Protein AF-0000000080269784 (afdb_homodimer)

Foldseek 3Di:
DPPPVVDDFLFAFAPDFDCPLVVDPFDFAAFQEEEACQAQQQVAFPDGFALVLLVVVVVVCVQQFHQEYANYQVLVDVRSLVSLLCCQVVVVRDPSHEYEYEFELDQVSVVRVLVSCPRPQEYEYEYEDAQAPCCCVPPVVHDLVVRLVSLLSSLLNVVVSCVVSVHQYAYEYENPCLRSHHLVSVLVSQQSSCVNVVFDQVHAHEYEYECNDVRDDQSSLLRSLLVSCVRHPPNNRYQYEYKYAQNPPCQLSNVGSVVSSPHRYYYAHDLFRGHPRGIDHLVQNQVVCVLVVYHNSTDQQALVVVQVSVCVRRVDHRDLCRPLRHVCQLEDDDPVQLVQQVVQVVVCVVVVDPDDDGPPDSDANNSNPGHRQDPQPLQALPRALPRLQVLCCPVQVDNDDSVVSRVLNNQSNVVNVVVVTRAHNVRSVVSCCDQFELPPPQKHWDDWDWDADPVQKIWGWTWIHGNRHIDIWTFIGNDPLGRLVVRCCVPVVADWDDKDKDKDWGPDPPQIKIKMKIWTAGPVGDIFIHMYIDSDNVNRRNSRVVSRVNCVVVVD/DPPPVVDDFLFAFAPDFDCPLVVDPFDFAAFQEEEACQAQQQVAFPDGFALVLLVVVVVVCVQQFHQEYANYQVLVDVRSLVSLLCCQVVVVRDPSHEYEYEFELDQVSVVRVLVSCPRPAEYEYEYEDAQAPCCCVPPVVHDLVVRLVSLLSSLLNVVVSCVVSVHQYAYEYENPCLRSHHLVSVLVSQQSSCVNVVFDQVHAHEYEYECNDVRDDQSSLLRSLLVSCVRHPPNNRYQYEYKYAQNPPCQLSNVGSSVSSPHRYYYAHDLFRGHPRGIDHLVQNQVVCVLVVYHNSTDQQALVVVQVSVCVRRVDHRDLCRPLRHVCQLEDDDPVQLVQQVVQVVVCVVVVDPDDDGPPDSDANNSNPGHRQDPQPLQALPRALPRLQVLCCPVQVDNDDSVVSRVLNNQSNVVNVVVVHRAHSVRSVVSCCDQFELDPPQKHWDDWDWDADPVQKIWGWTWIHGNRHIDIWTFIGNDPLGRVVVRCCVPVVADWDDKDKDKDWGPDPPQIKIKMKIWTAHPVGDIFIHMYIDSDNVNRRNSRVVSRVNVVVVVD

Secondary structure (DSSP, 8-state):
-TTGGG----S---SS---GGGG--S-SSPPEEEE-IIIIIHHTSSS---HHHHHHHHHHHHHHT-SEEEEE-TTT-HHHHHHHHHHHHTT-S-TT-EEEEEEES-HHHHHHHHHHTTT-SSEEEEEEEE--HHHIIIII---HHHHHHHHHHHHHHHHHHHHHHT---EEEEEEESGGGS-HHHHHHHHHHHHHHH--BTTB-EEEEEEESS--S-HHHHHHHHHHHHHH-TTGGGEEEEEEEB-TTS-HHHHHHHHHHTT--EEEEBGGG-SSTT-B-BHHHHHHHHHHTT---SS--TTHHHHHHHHHHHH-----TT-TTTSTTTTB--SHHHHHHHHHHHHHHHHH--SS---TT-SS-GGGGT---BTTSSSB-TT--HHHHHHHHHHHH-----HHHHHHHHHHHHHHHHHHTSPBPHHHHHHHHHHHHBS--SSEEEEEEEEEE-TTS-EEEEEEEEETTEEEEEEEEESSHHHHHHHHHHHHHT---EEEEEEEEEE--TTS-EEEEEEEEE-TTS-EEEEEEEESSHHHHHHHHHHHHHHHHHTT-/-TTGGG----S---SS---GGGG--S-SSPPEEEE-IIIIIHHTSSS---HHHHHHHHHHHHHHT-SEEEEE-TTT-HHHHHHHHHHHHTT-S-TT-EEEEEEES-HHHHHHHHHHTTT-SSEEEEEEEE--HHHIIIII---HHHHHHHHHHHHHHHHHHHHHHT---EEEEEEESGGGS-HHHHHHHHHHHHHHH--BTTB-EEEEEEESS--S-HHHHHHHHHHHHHH-TTGGGEEEEEEEB-TTS-HHHHHHHHHHTT--EEEEBGGG-SSTT-B-BHHHHHHHHHHTT---SS--TTHHHHHHHHHHHH-----TT-TTTSTTTTB--SHHHHHHHHHHHHHHHHH--SS---TT-SS-GGGGT---BTTSSSB-TT--HHHHHHHHHHHH-----HHHHHHHHHHHHHHHHHHTSPBPHHHHHHHHHHHHBS--SSEEEEEEEEEEPTTS-EEEEEEEEETTEEEEEEEEESSHHHHHHHHHHHHHT---EEEEEEEEEE--TTS-EEEEEEEEE-TTS-EEEEEEEESSHHHHHHHHHHHHHHHHHHT-

Solvent-accessible surface area (backbone atoms only — not comparable to full-atom values): 54928 Å² total; per-residue (Å²): 70,86,70,20,76,36,29,44,78,65,50,54,78,42,96,53,88,58,66,71,39,70,76,54,76,66,77,84,65,55,58,49,56,29,40,29,38,59,26,55,25,30,49,43,35,90,60,57,59,51,69,68,48,44,52,52,51,49,50,50,43,50,69,30,44,56,39,30,36,28,58,20,38,37,59,81,31,69,68,32,29,50,46,47,43,47,36,48,77,66,65,65,67,56,90,80,39,33,41,26,38,46,35,53,50,40,69,73,41,40,55,46,37,53,60,53,46,66,82,62,85,49,38,32,48,34,36,32,50,68,58,12,55,44,42,29,63,36,56,67,64,48,51,72,68,56,51,38,46,39,49,38,52,34,44,50,48,54,54,51,52,31,57,72,67,72,53,80,59,33,45,30,42,27,48,33,37,30,43,39,17,52,46,70,57,52,47,52,42,54,38,51,32,42,68,68,67,59,49,38,86,92,50,42,30,31,46,33,56,23,22,60,54,42,72,66,46,37,70,56,52,15,23,40,40,29,43,45,59,73,67,46,70,60,48,92,20,43,44,35,28,38,34,29,20,18,48,58,44,31,14,46,44,32,48,56,39,25,41,50,24,60,40,43,28,40,38,23,12,73,81,19,40,23,57,26,28,5,24,17,31,44,56,39,54,35,48,50,35,26,49,47,33,24,54,38,63,42,50,58,46,52,37,62,60,52,51,52,51,48,25,68,54,54,72,47,79,81,43,50,35,34,44,93,68,16,81,36,37,51,34,38,67,45,66,69,55,37,50,36,34,52,33,20,52,52,41,41,70,72,66,60,61,79,54,70,62,46,47,91,40,83,59,65,42,59,65,30,59,44,63,73,32,57,42,30,59,54,32,24,38,74,22,52,44,66,32,51,37,48,45,33,28,73,74,64,52,42,77,63,55,71,72,50,22,40,53,49,18,52,51,50,21,50,51,15,53,74,63,70,38,68,32,47,70,68,51,48,49,48,48,45,45,64,72,23,32,53,30,51,57,52,45,25,85,72,50,60,43,65,36,75,40,96,85,59,30,22,38,41,40,37,33,33,24,55,76,80,42,79,48,74,39,69,21,51,28,74,35,68,64,49,6,47,51,46,28,47,31,68,76,68,72,49,70,70,44,80,74,40,79,49,56,43,63,30,81,58,83,95,56,61,31,19,38,16,39,24,34,34,22,37,91,86,66,50,72,12,57,9,19,6,67,25,74,44,54,63,58,4,40,48,30,2,45,37,9,12,50,26,28,45,75,69,73,75,69,87,70,22,76,38,29,45,78,67,51,54,77,43,96,54,86,57,67,72,38,68,76,54,73,66,77,84,65,54,58,48,54,29,40,29,39,59,26,56,24,30,49,42,34,86,61,57,59,50,71,68,48,43,51,52,51,51,51,50,43,50,70,30,44,54,40,30,36,29,58,19,37,37,59,80,30,70,68,30,29,50,45,48,43,47,37,49,76,67,66,65,67,55,92,80,39,33,42,27,38,46,35,54,50,41,69,71,42,40,54,46,36,53,61,54,45,66,81,62,86,48,38,34,48,34,37,34,52,68,57,11,55,46,42,30,63,36,56,67,62,49,53,73,68,56,51,40,46,39,48,37,53,33,45,50,50,52,54,50,54,32,58,73,67,72,55,80,61,33,46,30,42,26,48,32,37,30,44,39,18,51,46,69,57,51,47,52,40,52,37,51,30,43,69,66,67,59,49,37,85,92,49,42,30,33,46,34,55,24,24,60,53,41,74,65,46,37,69,54,52,15,23,40,41,29,43,46,58,72,65,46,69,59,48,92,19,42,44,35,28,37,33,31,20,18,49,59,44,32,16,46,44,32,48,57,40,26,42,49,24,60,40,46,29,40,39,23,12,72,80,19,40,24,58,26,28,5,24,16,31,45,55,39,52,36,47,51,35,26,49,47,34,22,54,38,64,43,50,58,45,53,38,62,61,51,51,51,52,48,26,68,53,53,70,49,79,81,44,52,36,34,42,93,67,16,81,36,39,52,34,36,68,44,67,69,56,38,50,36,34,52,34,21,52,51,41,41,70,72,66,60,62,80,55,70,63,46,46,92,40,84,61,66,41,60,65,31,60,42,65,72,32,57,42,32,58,50,34,24,40,74,25,53,43,66,32,51,36,48,46,34,28,73,74,64,52,42,76,63,57,70,72,51,22,40,53,48,19,52,52,50,20,51,50,16,54,74,62,71,38,69,32,48,71,66,51,50,48,47,48,45,45,64,71,24,33,53,30,53,57,53,44,24,84,72,50,58,43,65,37,76,41,95,85,57,30,22,38,40,38,37,33,31,24,54,77,80,42,79,47,76,42,70,21,51,28,75,36,70,65,48,6,46,51,46,28,47,30,67,76,68,72,48,69,69,43,80,74,42,80,48,57,44,62,30,80,59,81,95,56,59,31,20,37,17,38,24,34,34,22,37,90,86,66,50,73,12,58,9,19,6,70,26,73,44,54,63,59,2,40,48,31,2,45,37,8,13,49,26,28,44,74,69,73,72

pLDDT: mean 90.83, std 12.39, range [34.09, 98.94]

Nearest PDB structures (foldseek):
  1sr9-assembly1_B  TM=6.972E-01  e=1.943E-68  Mycobacterium tuberculosis
  3hq1-assembly1_A  TM=6.641E-01  e=1.832E-68  Mycobacterium tuberculosis H37Rv
  3hps-assembly1_A  TM=6.617E-01  e=5.972E-68  Mycobacterium tuberculosis H37Rv
  3u6w-assembly1_A  TM=9.808E-01  e=2.020E-50  Mycobacterium tuberculosis H37Rv
  3u6w-assembly1_B  TM=9.690E-01  e=1.691E-50  Mycobacterium tuberculosis H37Rv

Sequence (1112 aa):
MKNYQKYSKGYFMPPEIDLEWAKKDAPDKAPVWCSVDMRDGNQALIIPMNLDEKLEFYKMLLKVGFKEIEVGFPAASETEYEFLRRLVEDDLIPDDVTIQVLTQAREHIIRKTFEALKGVKNAIVHVYNSTSVAQREQVFRKSKEEIKQIAVEGAKLLKELTEEAGENYRFEYSPESFTGTEPEYALEVCNAVLDVWQPTADRKAIINLPVTVEMSMPHVYAMQIAYMNKHLKYRDNVVLSLHPHNDRGCGVADTEMGLLAGADRVEGTLFGNGERTGNVDIVTVGMNMFALGVDPGLDFSNMSDLVDTYERLTRMQVSYRQPYAGKLVFAAFSGSHQDAIAKGMKWKDEKNPDKWTLPYLYIDPQDVGREYDGDVIRINSQSGKGGVGFIMEQKYGIDMPKKMREDFGYCVKSVSDHKHKELMPDEIYQIFQHEYVNVAEPYELVDFLLKKEPDGTRSGTVDIKINGQPETFVAKGNGRLDAVSNALQKNLGITYKDLTYSEHALEIGQHSRAIAYIGIKDEAGTIHWGAGMDTDIITASIQALFSAINRMQAGKMKNYQKYSKGYFMPPEIDLEWAKKDAPDKAPVWCSVDMRDGNQALIIPMNLDEKLEFYKMLLKVGFKEIEVGFPAASETEYEFLRRLVEDDLIPDDVTIQVLTQAREHIIRKTFEALKGVKNAIVHVYNSTSVAQREQVFRKSKEEIKQIAVEGAKLLKELTEEAGENYRFEYSPESFTGTEPEYALEVCNAVLDVWQPTADRKAIINLPVTVEMSMPHVYAMQIAYMNKHLKYRDNVVLSLHPHNDRGCGVADTEMGLLAGADRVEGTLFGNGERTGNVDIVTVGMNMFALGVDPGLDFSNMSDLVDTYERLTRMQVSYRQPYAGKLVFAAFSGSHQDAIAKGMKWKDEKNPDKWTLPYLYIDPQDVGREYDGDVIRINSQSGKGGVGFIMEQKYGIDMPKKMREDFGYCVKSVSDHKHKELMPDEIYQIFQHEYVNVAEPYELVDFLLKKEPDGTRSGTVDIKINGQPETFVAKGNGRLDAVSNALQKNLGITYKDLTYSEHALEIGQHSRAIAYIGIKDEAGTIHWGAGMDTDIITASIQALFSAINRMQAGK

Structure (mmCIF, N/CA/C/O backbone):
data_AF-0000000080269784-model_v1
#
loop_
_entity.id
_entity.type
_entity.pdbx_description
1 polymer '2-isopropylmalate synthase'
#
loop_
_atom_site.group_PDB
_atom_site.id
_atom_site.type_symbol
_atom_site.label_atom_id
_atom_site.label_alt_id
_atom_site.label_comp_id
_atom_site.label_asym_id
_atom_site.label_entity_id
_atom_site.label_seq_id
_atom_site.pdbx_PDB_ins_code
_atom_site.Cartn_x
_atom_site.Cartn_y
_atom_site.Cartn_z
_atom_site.occupancy
_atom_site.B_iso_or_equiv
_atom_site.auth_seq_id
_atom_site.auth_comp_id
_atom_site.auth_asym_id
_atom_site.auth_atom_id
_atom_site.pdbx_PDB_model_num
ATOM 1 N N . MET A 1 1 ? -6.879 15.984 -17.172 1 88.19 1 MET A N 1
ATOM 2 C CA . MET A 1 1 ? -5.902 15.055 -17.734 1 88.19 1 MET A CA 1
ATOM 3 C C . MET A 1 1 ? -6.277 14.672 -19.156 1 88.19 1 MET A C 1
ATOM 5 O O . MET A 1 1 ? -7.461 14.547 -19.484 1 88.19 1 MET A O 1
ATOM 9 N N . LYS A 1 2 ? -5.312 14.539 -19.953 1 86.94 2 LYS A N 1
ATOM 10 C CA . LYS A 1 2 ? -5.551 14.219 -21.359 1 86.94 2 LYS A CA 1
ATOM 11 C C . LYS A 1 2 ? -5.969 12.766 -21.531 1 86.94 2 LYS A C 1
ATOM 13 O O . LYS A 1 2 ? -5.648 11.922 -20.688 1 86.94 2 LYS A O 1
ATOM 18 N N . ASN A 1 3 ? -6.898 12.352 -22.438 1 93.31 3 ASN A N 1
ATOM 19 C CA . ASN A 1 3 ? -7.199 11.016 -22.953 1 93.31 3 ASN A CA 1
ATOM 20 C C . ASN A 1 3 ? -8.242 10.305 -22.094 1 93.31 3 ASN A C 1
ATOM 22 O O . ASN A 1 3 ? -8.445 9.102 -22.234 1 93.31 3 ASN A O 1
ATOM 26 N N . TYR A 1 4 ? -8.914 11.008 -21.125 1 95.56 4 TYR A N 1
ATOM 27 C CA . TYR A 1 4 ? -9.906 10.344 -20.297 1 95.56 4 TYR A CA 1
ATOM 28 C C . TYR A 1 4 ? -11.062 9.828 -21.141 1 95.56 4 TYR A C 1
ATOM 30 O O . TYR A 1 4 ? -11.742 8.867 -20.766 1 95.56 4 TYR A O 1
ATOM 38 N N . GLN A 1 5 ? -11.297 10.367 -22.375 1 95.94 5 GLN A N 1
ATOM 39 C CA . GLN A 1 5 ? -12.383 9.977 -23.266 1 95.94 5 GLN A CA 1
ATOM 40 C C . GLN A 1 5 ? -12.164 8.578 -23.812 1 95.94 5 GLN A C 1
ATOM 42 O O . GLN A 1 5 ? -13.102 7.949 -24.312 1 95.94 5 GLN A O 1
ATOM 47 N N . LYS A 1 6 ? -10.906 8.094 -23.688 1 95.56 6 LYS A N 1
ATOM 48 C CA . LYS A 1 6 ? -10.523 6.754 -24.141 1 95.56 6 LYS A CA 1
ATOM 49 C C . LYS A 1 6 ? -11.18 5.676 -23.297 1 95.56 6 LYS A C 1
ATOM 51 O O . LYS A 1 6 ? -11.242 4.512 -23.688 1 95.56 6 LYS A O 1
ATOM 56 N N . TYR A 1 7 ? -11.789 6.047 -22.203 1 97.75 7 TYR A N 1
ATOM 57 C CA . TYR A 1 7 ? -12.211 5.055 -21.219 1 97.75 7 TYR A CA 1
ATOM 58 C C . TYR A 1 7 ? -13.711 5.121 -21 1 97.75 7 TYR A C 1
ATOM 60 O O . TYR A 1 7 ? -14.344 6.148 -21.25 1 97.75 7 TYR A O 1
ATOM 68 N N . SER A 1 8 ? -14.258 3.998 -20.578 1 96.81 8 SER A N 1
ATOM 69 C CA . SER A 1 8 ? -15.656 3.83 -20.203 1 96.81 8 SER A CA 1
ATOM 70 C C . SER A 1 8 ? -15.82 2.693 -19.203 1 96.81 8 SER A C 1
ATOM 72 O O . SER A 1 8 ? -14.867 1.965 -18.906 1 96.81 8 SER A O 1
ATOM 74 N N . LYS A 1 9 ? -16.984 2.592 -18.672 1 96.75 9 LYS A N 1
ATOM 75 C CA . LYS A 1 9 ? -17.266 1.521 -17.719 1 96.75 9 LYS A CA 1
ATOM 76 C C . LYS A 1 9 ? -17.141 0.151 -18.375 1 96.75 9 LYS A C 1
ATOM 78 O O . LYS A 1 9 ? -17.688 -0.08 -19.453 1 96.75 9 LYS A O 1
ATOM 83 N N . GLY A 1 10 ? -16.328 -0.705 -17.719 1 96.38 10 GLY A N 1
ATOM 84 C CA . GLY A 1 10 ? -16.141 -2.051 -18.234 1 96.38 10 GLY A CA 1
ATOM 85 C C . GLY A 1 10 ? -16.859 -3.109 -17.422 1 96.38 10 GLY A C 1
ATOM 86 O O . GLY A 1 10 ? -16.734 -4.305 -17.703 1 96.38 10 GLY A O 1
ATOM 87 N N . TYR A 1 11 ? -17.562 -2.697 -16.375 1 98.12 11 TYR A N 1
ATOM 88 C CA . TYR A 1 11 ? -18.312 -3.605 -15.516 1 98.12 11 TYR A CA 1
ATOM 89 C C . TYR A 1 11 ? -19.797 -3.547 -15.828 1 98.12 11 TYR A C 1
ATOM 91 O O . TYR A 1 11 ? -20.25 -2.711 -16.625 1 98.12 11 TYR A O 1
ATOM 99 N N . PHE A 1 12 ? -20.609 -4.496 -15.227 1 98.06 12 PHE A N 1
ATOM 100 C CA . PHE A 1 12 ? -22.047 -4.59 -15.469 1 98.06 12 PHE A CA 1
ATOM 101 C C . PHE A 1 12 ? -22.812 -4.566 -14.156 1 98.06 12 PHE A C 1
ATOM 103 O O . PHE A 1 12 ? -22.422 -5.215 -13.188 1 98.06 12 PHE A O 1
ATOM 110 N N . MET A 1 13 ? -23.844 -3.764 -14.172 1 97.88 13 MET A N 1
ATOM 111 C CA . MET A 1 13 ? -24.766 -3.811 -13.039 1 97.88 13 MET A CA 1
ATOM 112 C C . MET A 1 13 ? -25.625 -5.07 -13.094 1 97.88 13 MET A C 1
ATOM 114 O O . MET A 1 13 ? -25.969 -5.555 -14.172 1 97.88 13 MET A O 1
ATOM 118 N N . PRO A 1 14 ? -25.953 -5.613 -11.914 1 98.06 14 PRO A N 1
ATOM 119 C CA . PRO A 1 14 ? -26.891 -6.738 -11.961 1 98.06 14 PRO A CA 1
ATOM 120 C C . PRO A 1 14 ? -28.297 -6.32 -12.391 1 98.06 14 PRO A C 1
ATOM 122 O O . PRO A 1 14 ? -28.688 -5.164 -12.195 1 98.06 14 PRO A O 1
ATOM 125 N N . PRO A 1 15 ? -29.047 -7.277 -12.945 1 97.31 15 PRO A N 1
ATOM 126 C CA . PRO A 1 15 ? -30.406 -6.953 -13.398 1 97.31 15 PRO A CA 1
ATOM 127 C C . PRO A 1 15 ? -31.312 -6.48 -12.266 1 97.31 15 PRO A C 1
ATOM 129 O O . PRO A 1 15 ? -32.25 -5.719 -12.5 1 97.31 15 PRO A O 1
ATOM 132 N N . GLU A 1 16 ? -31.078 -6.965 -11.086 1 96.38 16 GLU A N 1
ATOM 133 C CA . GLU A 1 16 ? -31.797 -6.57 -9.883 1 96.38 16 GLU A CA 1
ATOM 134 C C . GLU A 1 16 ? -30.844 -6.027 -8.82 1 96.38 16 GLU A C 1
ATOM 136 O O . GLU A 1 16 ? -29.875 -6.691 -8.445 1 96.38 16 GLU A O 1
ATOM 141 N N . ILE A 1 17 ? -31.25 -4.855 -8.383 1 95.75 17 ILE A N 1
ATOM 142 C CA . ILE A 1 17 ? -30.422 -4.227 -7.363 1 95.75 17 ILE A CA 1
ATOM 143 C C . ILE A 1 17 ? -30.953 -4.578 -5.973 1 95.75 17 ILE A C 1
ATOM 145 O O . ILE A 1 17 ? -32.125 -4.383 -5.684 1 95.75 17 ILE A O 1
ATOM 149 N N . ASP A 1 18 ? -30.125 -5.168 -5.16 1 95.69 18 ASP A N 1
ATOM 150 C CA . ASP A 1 18 ? -30.406 -5.504 -3.771 1 95.69 18 ASP A CA 1
ATOM 151 C C . ASP A 1 18 ? -29.438 -4.801 -2.826 1 95.69 18 ASP A C 1
ATOM 153 O O . ASP A 1 18 ? -28.219 -5.016 -2.902 1 95.69 18 ASP A O 1
ATOM 157 N N . LEU A 1 19 ? -30 -3.971 -1.955 1 96.31 19 LEU A N 1
ATOM 158 C CA . LEU A 1 19 ? -29.156 -3.227 -1.022 1 96.31 19 LEU A CA 1
ATOM 159 C C . LEU A 1 19 ? -29.391 -3.686 0.412 1 96.31 19 LEU A C 1
ATOM 161 O O . LEU A 1 19 ? -28.969 -3.027 1.36 1 96.31 19 LEU A O 1
ATOM 165 N N . GLU A 1 20 ? -30.047 -4.809 0.598 1 96 20 GLU A N 1
ATOM 166 C CA . GLU A 1 20 ? -30.375 -5.305 1.931 1 96 20 GLU A CA 1
ATOM 167 C C . GLU A 1 20 ? -29.125 -5.562 2.754 1 96 20 GLU A C 1
ATOM 169 O O . GLU A 1 20 ? -29.125 -5.379 3.973 1 96 20 GLU A O 1
ATOM 174 N N . TRP A 1 21 ? -28.125 -6 2.07 1 97.12 21 TRP A N 1
ATOM 175 C CA . TRP A 1 21 ? -26.859 -6.301 2.744 1 97.12 21 TRP A CA 1
ATOM 176 C C . TRP A 1 21 ? -26.297 -5.059 3.432 1 97.12 21 TRP A C 1
ATOM 178 O O . TRP A 1 21 ? -25.594 -5.164 4.434 1 97.12 21 TRP A O 1
ATOM 188 N N . ALA A 1 22 ? -26.562 -3.879 2.943 1 96.69 22 ALA A N 1
ATOM 189 C CA . ALA A 1 22 ? -25.984 -2.623 3.414 1 96.69 22 ALA A CA 1
ATOM 190 C C . ALA A 1 22 ? -26.578 -2.215 4.758 1 96.69 22 ALA A C 1
ATOM 192 O O . ALA A 1 22 ? -26.078 -1.3 5.418 1 96.69 22 ALA A O 1
ATOM 193 N N . LYS A 1 23 ? -27.562 -2.908 5.199 1 94.88 23 LYS A N 1
ATOM 194 C CA . LYS A 1 23 ? -28.141 -2.641 6.512 1 94.88 23 LYS A CA 1
ATOM 195 C C . LYS A 1 23 ? -27.25 -3.174 7.629 1 94.88 23 LYS A C 1
ATOM 197 O O . LYS A 1 23 ? -27.312 -2.711 8.766 1 94.88 23 LYS A O 1
ATOM 202 N N . LYS A 1 24 ? -26.453 -4.191 7.25 1 96.5 24 LYS A N 1
ATOM 203 C CA . LYS A 1 24 ? -25.422 -4.652 8.18 1 96.5 24 LYS A CA 1
ATOM 204 C C . LYS A 1 24 ? -24.203 -3.736 8.133 1 96.5 24 LYS A C 1
ATOM 206 O O . LYS A 1 24 ? -23.734 -3.363 7.059 1 96.5 24 LYS A O 1
ATOM 211 N N . ASP A 1 25 ? -23.703 -3.398 9.312 1 96.62 25 ASP A N 1
ATOM 212 C CA . ASP A 1 25 ? -22.641 -2.395 9.305 1 96.62 25 ASP A CA 1
ATOM 213 C C . ASP A 1 25 ? -21.266 -3.049 9.391 1 96.62 25 ASP A C 1
ATOM 215 O O . ASP A 1 25 ? -20.25 -2.381 9.211 1 96.62 25 ASP A O 1
ATOM 219 N N . ALA A 1 26 ? -21.203 -4.363 9.625 1 97.56 26 ALA A N 1
ATOM 220 C CA . ALA A 1 26 ? -19.938 -5.086 9.672 1 97.56 26 ALA A CA 1
ATOM 221 C C . ALA A 1 26 ? -20.156 -6.594 9.672 1 97.56 26 ALA A C 1
ATOM 223 O O . ALA A 1 26 ? -21.25 -7.066 9.984 1 97.56 26 ALA A O 1
ATOM 224 N N . PRO A 1 27 ? -19.156 -7.355 9.234 1 97.25 27 PRO A N 1
ATOM 225 C CA . PRO A 1 27 ? -19.266 -8.805 9.414 1 97.25 27 PRO A CA 1
ATOM 226 C C . PRO A 1 27 ? -19.25 -9.219 10.883 1 97.25 27 PRO A C 1
ATOM 228 O O . PRO A 1 27 ? -18.547 -8.609 11.695 1 97.25 27 PRO A O 1
ATOM 231 N N . ASP A 1 28 ? -19.969 -10.281 11.211 1 96.81 28 ASP A N 1
ATOM 232 C CA . ASP A 1 28 ? -20.078 -10.688 12.609 1 96.81 28 ASP A CA 1
ATOM 233 C C . ASP A 1 28 ? -19.375 -12.031 12.844 1 96.81 28 ASP A C 1
ATOM 235 O O . ASP A 1 28 ? -19.391 -12.555 13.961 1 96.81 28 ASP A O 1
ATOM 239 N N . LYS A 1 29 ? -18.859 -12.562 11.836 1 97.88 29 LYS A N 1
ATOM 240 C CA . LYS A 1 29 ? -18.062 -13.781 11.93 1 97.88 29 LYS A CA 1
ATOM 241 C C . LYS A 1 29 ? -17.031 -13.844 10.812 1 97.88 29 LYS A C 1
ATOM 243 O O . LYS A 1 29 ? -17.172 -13.18 9.789 1 97.88 29 LYS A O 1
ATOM 248 N N . ALA A 1 30 ? -16 -14.609 11.008 1 98.5 30 ALA A N 1
ATOM 249 C CA . ALA A 1 30 ? -14.953 -14.781 10 1 98.5 30 ALA A CA 1
ATOM 250 C C . ALA A 1 30 ? -15.422 -15.688 8.867 1 98.5 30 ALA A C 1
ATOM 252 O O . ALA A 1 30 ? -16.203 -16.609 9.094 1 98.5 30 ALA A O 1
ATOM 253 N N . PRO A 1 31 ? -14.992 -15.461 7.641 1 98.81 31 PRO A N 1
ATOM 254 C CA . PRO A 1 31 ? -15.211 -16.391 6.539 1 98.81 31 PRO A CA 1
ATOM 255 C C . PRO A 1 31 ? -14.273 -17.594 6.582 1 98.81 31 PRO A C 1
ATOM 257 O O . PRO A 1 31 ? -13.391 -17.672 7.445 1 98.81 31 PRO A O 1
ATOM 260 N N . VAL A 1 32 ? -14.578 -18.547 5.668 1 98.75 32 VAL A N 1
ATOM 261 C CA . VAL A 1 32 ?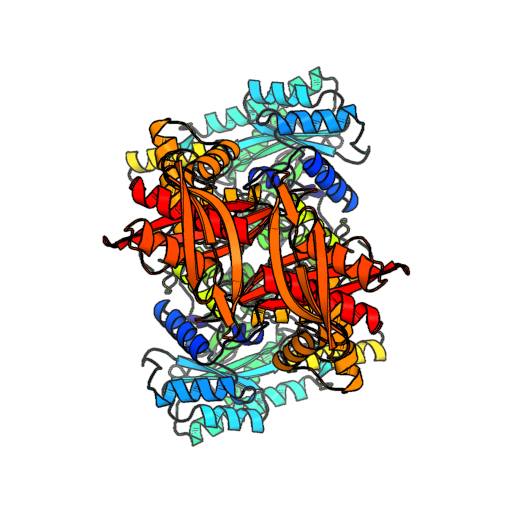 -13.531 -19.516 5.371 1 98.75 32 VAL A CA 1
ATOM 262 C C . VAL A 1 32 ? -12.391 -18.844 4.621 1 98.75 32 VAL A C 1
ATOM 264 O O . VAL A 1 32 ? -12.617 -18.156 3.617 1 98.75 32 VAL A O 1
ATOM 267 N N . TRP A 1 33 ? -11.227 -18.969 5.195 1 98.88 33 TRP A N 1
ATOM 268 C CA . TRP A 1 33 ? -10.062 -18.359 4.559 1 98.88 33 TRP A CA 1
ATOM 269 C C . TRP A 1 33 ? -9.352 -19.359 3.652 1 98.88 33 TRP A C 1
ATOM 271 O O . TRP A 1 33 ? -9.055 -20.484 4.066 1 98.88 33 TRP A O 1
ATOM 281 N N . CYS A 1 34 ? -9.078 -18.938 2.436 1 98.94 34 CYS A N 1
ATOM 282 C CA . CYS A 1 34 ? -8.219 -19.688 1.531 1 98.94 34 CYS A CA 1
ATOM 283 C C . CYS A 1 34 ? -7.004 -18.859 1.118 1 98.94 34 CYS A C 1
ATOM 285 O O . CYS A 1 34 ? -7.141 -17.828 0.458 1 98.94 34 CYS A O 1
ATOM 287 N N . SER A 1 35 ? -5.863 -19.328 1.479 1 98.94 35 SER A N 1
ATOM 288 C CA . SER A 1 35 ? -4.648 -18.656 1.034 1 98.94 35 SER A CA 1
ATOM 289 C C . SER A 1 35 ? -4.285 -19.047 -0.392 1 98.94 35 SER A C 1
ATOM 291 O O . SER A 1 35 ? -4.203 -20.234 -0.708 1 98.94 35 SER A O 1
ATOM 293 N N . VAL A 1 36 ? -4.07 -18.078 -1.197 1 98.75 36 VAL A N 1
ATOM 294 C CA . VAL A 1 36 ? -3.605 -18.359 -2.553 1 98.75 36 VAL A CA 1
ATOM 295 C C . VAL A 1 36 ? -2.184 -17.828 -2.73 1 98.75 36 VAL A C 1
ATOM 297 O O . VAL A 1 36 ? -1.749 -17.562 -3.855 1 98.75 36 VAL A O 1
ATOM 300 N N . ASP A 1 37 ? -1.445 -17.656 -1.658 1 98.44 37 ASP A N 1
ATOM 301 C CA . ASP A 1 37 ? -0.074 -17.141 -1.642 1 98.44 37 ASP A CA 1
ATOM 302 C C . ASP A 1 37 ? 0.842 -18.031 -2.492 1 98.44 37 ASP A C 1
ATOM 304 O O . ASP A 1 37 ? 1.7 -17.516 -3.215 1 98.44 37 ASP A O 1
ATOM 308 N N . MET A 1 38 ? 0.608 -19.312 -2.428 1 96.75 38 MET A N 1
ATOM 309 C CA . MET A 1 38 ? 1.544 -20.266 -3.008 1 96.75 38 MET A CA 1
ATOM 310 C C . MET A 1 38 ? 1.341 -20.375 -4.516 1 96.75 38 MET A C 1
ATOM 312 O O . MET A 1 38 ? 2.225 -20.859 -5.23 1 96.75 38 MET A O 1
ATOM 316 N N . ARG A 1 39 ? 0.278 -19.969 -4.934 1 95.25 39 ARG A N 1
ATOM 317 C CA . ARG A 1 39 ? -0.032 -20.062 -6.355 1 95.25 39 ARG A CA 1
ATOM 318 C C . ARG A 1 39 ? -0.122 -18.672 -6.992 1 95.25 39 ARG A C 1
ATOM 320 O O . ARG A 1 39 ? 0.818 -18.234 -7.652 1 95.25 39 ARG A O 1
ATOM 327 N N . ASP A 1 40 ? -1.184 -17.938 -6.664 1 94.44 40 ASP A N 1
ATOM 328 C CA . ASP A 1 40 ? -1.428 -16.625 -7.227 1 94.44 40 ASP A CA 1
ATOM 329 C C . ASP A 1 40 ? -0.369 -15.617 -6.762 1 94.44 40 ASP A C 1
ATOM 331 O O . ASP A 1 40 ? 0.131 -14.82 -7.559 1 94.44 40 ASP A O 1
ATOM 335 N N . GLY A 1 41 ? -0.057 -15.672 -5.477 1 95.38 41 GLY A N 1
ATOM 336 C CA . GLY A 1 41 ? 1.001 -14.82 -4.949 1 95.38 41 GLY A CA 1
ATOM 337 C C . GLY A 1 41 ? 2.359 -15.117 -5.555 1 95.38 41 GLY A C 1
ATOM 338 O O . GLY A 1 41 ? 3.068 -14.203 -5.977 1 95.38 41 GLY A O 1
ATOM 339 N N . ASN A 1 42 ? 2.652 -16.359 -5.637 1 92.25 42 ASN A N 1
ATOM 340 C CA . ASN A 1 42 ? 3.975 -16.781 -6.094 1 92.25 42 ASN A CA 1
ATOM 341 C C . ASN A 1 42 ? 4.188 -16.453 -7.566 1 92.25 42 ASN A C 1
ATOM 343 O O . ASN A 1 42 ? 5.285 -16.062 -7.965 1 92.25 42 ASN A O 1
ATOM 347 N N . GLN A 1 43 ? 3.189 -16.625 -8.359 1 87.25 43 GLN A N 1
ATOM 348 C CA . GLN A 1 43 ? 3.312 -16.391 -9.797 1 87.25 43 GLN A CA 1
ATOM 349 C C . GLN A 1 43 ? 3.572 -14.914 -10.094 1 87.25 43 GLN A C 1
ATOM 351 O O . GLN A 1 43 ? 4.039 -14.57 -11.18 1 87.25 43 GLN A O 1
ATOM 356 N N . ALA A 1 44 ? 3.254 -14.094 -9.141 1 89.81 44 ALA A N 1
ATOM 357 C CA . ALA A 1 44 ? 3.355 -12.648 -9.344 1 89.81 44 ALA A CA 1
ATOM 358 C C . ALA A 1 44 ? 4.711 -12.125 -8.875 1 89.81 44 ALA A C 1
ATOM 360 O O . ALA A 1 44 ? 5 -10.93 -9 1 89.81 44 ALA A O 1
ATOM 361 N N . LEU A 1 45 ? 5.547 -12.992 -8.375 1 86.81 45 LEU A N 1
ATOM 362 C CA . LEU A 1 45 ? 6.863 -12.594 -7.883 1 86.81 45 LEU A CA 1
ATOM 363 C C . LEU A 1 45 ? 7.859 -12.477 -9.031 1 86.81 45 LEU A C 1
ATOM 365 O O . LEU A 1 45 ? 7.836 -13.273 -9.969 1 86.81 45 LEU A O 1
ATOM 369 N N . ILE A 1 46 ? 8.688 -11.516 -8.891 1 76.38 46 ILE A N 1
ATOM 370 C CA . ILE A 1 46 ? 9.758 -11.367 -9.867 1 76.38 46 ILE A CA 1
ATOM 371 C C . ILE A 1 46 ? 10.625 -12.617 -9.875 1 76.38 46 ILE A C 1
ATOM 373 O O . ILE A 1 46 ? 10.969 -13.133 -10.945 1 76.38 46 ILE A O 1
ATOM 377 N N . ILE A 1 47 ? 11.031 -13.023 -8.703 1 75.5 47 ILE A N 1
ATOM 378 C CA . ILE A 1 47 ? 11.703 -14.297 -8.492 1 75.5 47 ILE A CA 1
ATOM 379 C C . ILE A 1 47 ? 10.812 -15.227 -7.68 1 75.5 47 ILE A C 1
ATOM 381 O O . ILE A 1 47 ? 10.688 -15.07 -6.461 1 75.5 47 ILE A O 1
ATOM 385 N N . PRO A 1 48 ? 10.242 -16.203 -8.375 1 83.06 48 PRO A N 1
ATOM 386 C CA . PRO A 1 48 ? 9.391 -17.125 -7.629 1 83.06 48 PRO A CA 1
ATOM 387 C C . PRO A 1 48 ? 10.156 -17.875 -6.535 1 83.06 48 PRO A C 1
ATOM 389 O O . PRO A 1 48 ? 11.359 -18.109 -6.66 1 83.06 48 PRO A O 1
ATOM 392 N N . MET A 1 49 ? 9.461 -18.281 -5.527 1 85.5 49 MET A N 1
ATOM 393 C CA . MET A 1 49 ? 10.055 -19.062 -4.445 1 85.5 49 MET A CA 1
ATOM 394 C C . MET A 1 49 ? 10.523 -20.422 -4.941 1 85.5 49 MET A C 1
ATOM 396 O O . MET A 1 49 ? 9.852 -21.047 -5.762 1 85.5 49 MET A O 1
ATOM 400 N N . ASN A 1 50 ? 11.672 -20.875 -4.461 1 81.75 50 ASN A N 1
ATOM 401 C CA . ASN A 1 50 ? 12.094 -22.25 -4.723 1 81.75 50 ASN A CA 1
ATOM 402 C C . ASN A 1 50 ? 11.375 -23.234 -3.807 1 81.75 50 ASN A C 1
ATOM 404 O O . ASN A 1 50 ? 10.531 -22.828 -3 1 81.75 50 ASN A O 1
ATOM 408 N N . LEU A 1 51 ? 11.68 -24.5 -3.986 1 87.94 51 LEU A N 1
ATOM 409 C CA . LEU A 1 51 ? 10.953 -25.547 -3.281 1 87.94 51 LEU A CA 1
ATOM 410 C C . LEU A 1 51 ? 11.086 -25.375 -1.771 1 87.94 51 LEU A C 1
ATOM 412 O O . LEU A 1 51 ? 10.102 -25.484 -1.041 1 87.94 51 LEU A O 1
ATOM 416 N N . ASP A 1 52 ? 12.289 -25.078 -1.254 1 92.31 52 ASP A N 1
ATOM 417 C CA . ASP A 1 52 ? 12.523 -24.922 0.179 1 92.31 52 ASP A CA 1
ATOM 418 C C . ASP A 1 52 ? 11.812 -23.688 0.726 1 92.31 52 ASP A C 1
ATOM 420 O O . ASP A 1 52 ? 11.242 -23.719 1.815 1 92.31 52 ASP A O 1
ATOM 424 N N . GLU A 1 53 ? 11.914 -22.672 -0.026 1 92 53 GLU A N 1
ATOM 425 C CA . GLU A 1 53 ? 11.234 -21.438 0.36 1 92 53 GLU A CA 1
ATOM 426 C C . GLU A 1 53 ? 9.727 -21.625 0.385 1 92 53 GLU A C 1
ATOM 428 O O . GLU A 1 53 ? 9.047 -21.125 1.282 1 92 53 GLU A O 1
ATOM 433 N N . LYS A 1 54 ? 9.219 -22.344 -0.589 1 95.25 54 LYS A N 1
ATOM 434 C CA . LYS A 1 54 ? 7.785 -22.641 -0.624 1 95.25 54 LYS A CA 1
ATOM 435 C C . LYS A 1 54 ? 7.367 -23.453 0.592 1 95.25 54 LYS A C 1
ATOM 437 O O . LYS A 1 54 ? 6.309 -23.219 1.175 1 95.25 54 LYS A O 1
ATOM 442 N N . LEU A 1 55 ? 8.172 -24.406 0.953 1 96.94 55 LEU A N 1
ATOM 443 C CA . LEU A 1 55 ? 7.863 -25.234 2.115 1 96.94 55 LEU A CA 1
ATOM 444 C C . LEU A 1 55 ? 7.836 -24.391 3.387 1 96.94 55 LEU A C 1
ATOM 446 O O . LEU A 1 55 ? 6.961 -24.562 4.238 1 96.94 55 LEU A O 1
ATOM 450 N N . GLU A 1 56 ? 8.812 -23.5 3.494 1 97.5 56 GLU A N 1
ATOM 451 C CA . GLU A 1 56 ? 8.844 -22.609 4.656 1 97.5 56 GLU A CA 1
ATOM 452 C C . GLU A 1 56 ? 7.613 -21.719 4.695 1 97.5 56 GLU A C 1
ATOM 454 O O . GLU A 1 56 ? 7.02 -21.516 5.758 1 97.5 56 GLU A O 1
ATOM 459 N N . PHE A 1 57 ? 7.258 -21.188 3.559 1 98.5 57 PHE A N 1
ATOM 460 C CA . PHE A 1 57 ? 6.074 -20.344 3.475 1 98.5 57 PHE A CA 1
ATOM 461 C C . PHE A 1 57 ? 4.816 -21.125 3.838 1 98.5 57 PHE A C 1
ATOM 463 O O . PHE A 1 57 ? 3.955 -20.625 4.562 1 98.5 57 PHE A O 1
ATOM 470 N N . TYR A 1 58 ? 4.723 -22.359 3.326 1 98.56 58 TYR A N 1
ATOM 471 C CA . TYR A 1 58 ? 3.605 -23.25 3.615 1 98.56 58 TYR A CA 1
ATOM 472 C C . TYR A 1 58 ? 3.467 -23.484 5.113 1 98.56 58 TYR A C 1
ATOM 474 O O . TYR A 1 58 ? 2.367 -23.391 5.664 1 98.56 58 TYR A O 1
ATOM 482 N N . LYS A 1 59 ? 4.5 -23.688 5.754 1 98.44 59 LYS A N 1
ATOM 483 C CA . LYS A 1 59 ? 4.496 -23.891 7.199 1 98.44 59 LYS A CA 1
ATOM 484 C C . LYS A 1 59 ? 4.043 -22.641 7.938 1 98.44 59 LYS A C 1
ATOM 486 O O . LYS A 1 59 ? 3.359 -22.719 8.961 1 98.44 59 LYS A O 1
ATOM 491 N N . MET A 1 60 ? 4.473 -21.516 7.461 1 98.56 60 MET A N 1
ATOM 492 C CA . MET A 1 60 ? 4.027 -20.25 8.031 1 98.56 60 MET A CA 1
ATOM 493 C C . MET A 1 60 ? 2.516 -20.094 7.922 1 98.56 60 MET A C 1
ATOM 495 O O . MET A 1 60 ? 1.861 -19.656 8.867 1 98.56 60 MET A O 1
ATOM 499 N N . LEU A 1 61 ? 1.951 -20.484 6.781 1 98.88 61 LEU A N 1
ATOM 500 C CA . LEU A 1 61 ? 0.505 -20.422 6.594 1 98.88 61 LEU A CA 1
ATOM 501 C C . LEU A 1 61 ? -0.212 -21.328 7.582 1 98.88 61 LEU A C 1
ATOM 503 O O . LEU A 1 61 ? -1.241 -20.953 8.148 1 98.88 61 LEU A O 1
ATOM 507 N N . LEU A 1 62 ? 0.302 -22.516 7.762 1 98.69 62 LEU A N 1
ATOM 508 C CA . LEU A 1 62 ? -0.268 -23.438 8.734 1 98.69 62 LEU A CA 1
ATOM 509 C C . LEU A 1 62 ? -0.224 -22.859 10.141 1 98.69 62 LEU A C 1
ATOM 511 O O . LEU A 1 62 ? -1.195 -22.953 10.891 1 98.69 62 LEU A O 1
ATOM 515 N N . LYS A 1 63 ? 0.894 -22.25 10.453 1 98.19 63 LYS A N 1
ATOM 516 C CA . LYS A 1 63 ? 1.067 -21.656 11.773 1 98.19 63 LYS A CA 1
ATOM 517 C C . LYS A 1 63 ? 0.075 -20.531 12.008 1 98.19 63 LYS A C 1
ATOM 519 O O . LYS A 1 63 ? -0.435 -20.359 13.117 1 98.19 63 LYS A O 1
ATOM 524 N N . VAL A 1 64 ? -0.169 -19.766 11 1 98.56 64 VAL A N 1
ATOM 525 C CA . VAL A 1 64 ? -1.127 -18.672 11.07 1 98.56 64 VAL A CA 1
ATOM 526 C C . VAL A 1 64 ? -2.529 -19.219 11.312 1 98.56 64 VAL A C 1
ATOM 528 O O . VAL A 1 64 ? -3.357 -18.562 11.961 1 98.56 64 VAL A O 1
ATOM 531 N N . GLY A 1 65 ? -2.848 -20.375 10.688 1 98.56 65 GLY A N 1
ATOM 532 C CA . GLY A 1 65 ? -4.109 -21.031 11 1 98.56 65 GLY A CA 1
ATOM 533 C C . GLY A 1 65 ? -4.949 -21.328 9.773 1 98.56 65 GLY A C 1
ATOM 534 O O . GLY A 1 65 ? -6.113 -21.719 9.891 1 98.56 65 GLY A O 1
ATOM 535 N N . PHE A 1 66 ? -4.359 -21.234 8.609 1 98.81 66 PHE A N 1
ATOM 536 C CA . PHE A 1 66 ? -5.121 -21.5 7.395 1 98.81 66 PHE A CA 1
ATOM 537 C C . PHE A 1 66 ? -5.496 -22.984 7.305 1 98.81 66 PHE A C 1
ATOM 539 O O . PHE A 1 66 ? -4.68 -23.844 7.613 1 98.81 66 PHE A O 1
ATOM 546 N N . LYS A 1 67 ? -6.758 -23.203 6.855 1 98.62 67 LYS A N 1
ATOM 547 C CA . LYS A 1 67 ? -7.227 -24.578 6.719 1 98.62 67 LYS A CA 1
ATOM 548 C C . LYS A 1 67 ? -7.484 -24.938 5.254 1 98.62 67 LYS A C 1
ATOM 550 O O . LYS A 1 67 ? -7.652 -26.109 4.91 1 98.62 67 LYS A O 1
ATOM 555 N N . GLU A 1 68 ? -7.559 -23.969 4.383 1 98.88 68 GLU A N 1
ATOM 556 C CA . GLU A 1 68 ? -7.574 -24.156 2.936 1 98.88 68 GLU A CA 1
ATOM 557 C C . GLU A 1 68 ? -6.441 -23.375 2.273 1 98.88 68 GLU A C 1
ATOM 559 O O . GLU A 1 68 ? -6.297 -22.172 2.494 1 98.88 68 GLU A O 1
ATOM 564 N N . ILE A 1 69 ? -5.625 -24.078 1.464 1 98.88 69 ILE A N 1
ATOM 565 C CA . ILE A 1 69 ? -4.453 -23.469 0.847 1 98.88 69 ILE A CA 1
ATOM 566 C C . ILE A 1 69 ? -4.348 -23.906 -0.611 1 98.88 69 ILE A C 1
ATOM 568 O O . ILE A 1 69 ? -4.281 -25.109 -0.899 1 98.88 69 ILE A O 1
ATOM 572 N N . GLU A 1 70 ? -4.395 -22.953 -1.514 1 98.81 70 GLU A N 1
ATOM 573 C CA . GLU A 1 70 ? -4.102 -23.266 -2.908 1 98.81 70 GLU A CA 1
ATOM 574 C C . GLU A 1 70 ? -2.6 -23.391 -3.139 1 98.81 70 GLU A C 1
ATOM 576 O O . GLU A 1 70 ? -1.888 -22.391 -3.209 1 98.81 70 GLU A O 1
ATOM 581 N N . VAL A 1 71 ? -2.164 -24.547 -3.398 1 97.88 71 VAL A N 1
ATOM 582 C CA . VAL A 1 71 ? -0.738 -24.844 -3.289 1 97.88 71 VAL A CA 1
ATOM 583 C C . VAL A 1 71 ? -0.076 -24.703 -4.656 1 97.88 71 VAL A C 1
ATOM 585 O O . VAL A 1 71 ? 1.152 -24.656 -4.758 1 97.88 71 VAL A O 1
ATOM 588 N N . GLY A 1 72 ? -0.917 -24.641 -5.68 1 94.94 72 GLY A N 1
ATOM 589 C CA . GLY A 1 72 ? -0.259 -24.422 -6.957 1 94.94 72 GLY A CA 1
ATOM 590 C C . GLY A 1 72 ? -1.139 -24.75 -8.148 1 94.94 72 GLY A C 1
ATOM 591 O O . GLY A 1 72 ? -2.342 -24.984 -7.992 1 94.94 72 GLY A O 1
ATOM 592 N N . PHE A 1 73 ? -0.523 -24.609 -9.32 1 93.44 73 PHE A N 1
ATOM 593 C CA . PHE A 1 73 ? -0.991 -25.047 -10.633 1 93.44 73 PHE A CA 1
ATOM 594 C C . PHE A 1 73 ? -0.078 -26.125 -11.203 1 93.44 73 PHE A C 1
ATOM 596 O O . PHE A 1 73 ? 0.741 -25.844 -12.086 1 93.44 73 PHE A O 1
ATOM 603 N N . PRO A 1 74 ? -0.276 -27.344 -10.75 1 92.62 74 PRO A N 1
ATOM 604 C CA . PRO A 1 74 ? 0.733 -28.375 -10.984 1 92.62 74 PRO A CA 1
ATOM 605 C C . PRO A 1 74 ? 0.933 -28.688 -12.469 1 92.62 74 PRO A C 1
ATOM 607 O O . PRO A 1 74 ? 2.037 -29.047 -12.883 1 92.62 74 PRO A O 1
ATOM 610 N N . ALA A 1 75 ? -0.061 -28.531 -13.266 1 89.94 75 ALA A N 1
ATOM 611 C CA . ALA A 1 75 ? 0.055 -28.844 -14.688 1 89.94 75 ALA A CA 1
ATOM 612 C C . ALA A 1 75 ? 0.833 -27.766 -15.422 1 89.94 75 ALA A C 1
ATOM 614 O O . ALA A 1 75 ? 1.353 -28 -16.516 1 89.94 75 ALA A O 1
ATOM 615 N N . ALA A 1 76 ? 0.931 -26.562 -14.844 1 80.81 76 ALA A N 1
ATOM 616 C CA . ALA A 1 76 ? 1.523 -25.438 -15.547 1 80.81 76 ALA A CA 1
ATOM 617 C C . ALA A 1 76 ? 2.967 -25.203 -15.109 1 80.81 76 ALA A C 1
ATOM 619 O O . ALA A 1 76 ? 3.74 -24.547 -15.812 1 80.81 76 ALA A O 1
ATOM 620 N N . SER A 1 77 ? 3.324 -25.734 -14.016 1 80.62 77 SER A N 1
ATOM 621 C CA . SER A 1 77 ? 4.645 -25.5 -13.445 1 80.62 77 SER A CA 1
ATOM 622 C C . SER A 1 77 ? 5.23 -26.766 -12.836 1 80.62 77 SER A C 1
ATOM 624 O O . SER A 1 77 ? 4.629 -27.359 -11.938 1 80.62 77 SER A O 1
ATOM 626 N N . GLU A 1 78 ? 6.406 -27.109 -13.266 1 81.81 78 GLU A N 1
ATOM 627 C CA . GLU A 1 78 ? 7.078 -28.281 -12.711 1 81.81 78 GLU A CA 1
ATOM 628 C C . GLU A 1 78 ? 7.387 -28.094 -11.234 1 81.81 78 GLU A C 1
ATOM 630 O O . GLU A 1 78 ? 7.285 -29.047 -10.445 1 81.81 78 GLU A O 1
ATOM 635 N N . THR A 1 79 ? 7.762 -26.922 -10.914 1 81.69 79 THR A N 1
ATOM 636 C CA . THR A 1 79 ? 8.055 -26.609 -9.516 1 81.69 79 THR A CA 1
ATOM 637 C C . THR A 1 79 ? 6.812 -26.812 -8.648 1 81.69 79 THR A C 1
ATOM 639 O O . THR A 1 79 ? 6.906 -27.344 -7.535 1 81.69 79 THR A O 1
ATOM 642 N N . GLU A 1 80 ? 5.684 -26.453 -9.164 1 89.44 80 GLU A N 1
ATOM 643 C CA . GLU A 1 80 ? 4.445 -26.594 -8.398 1 89.44 80 GLU A CA 1
ATOM 644 C C . GLU A 1 80 ? 4.004 -28.047 -8.328 1 89.44 80 GLU A C 1
ATOM 646 O O . GLU A 1 80 ? 3.434 -28.484 -7.328 1 89.44 80 GLU A O 1
ATOM 651 N N . TYR A 1 81 ? 4.262 -28.766 -9.445 1 92.69 81 TYR A N 1
ATOM 652 C CA . TYR A 1 81 ? 4.016 -30.203 -9.43 1 92.69 81 TYR A CA 1
ATOM 653 C C . TYR A 1 81 ? 4.852 -30.891 -8.352 1 92.69 81 TYR A C 1
ATOM 655 O O . TYR A 1 81 ? 4.324 -31.641 -7.535 1 92.69 81 TYR A O 1
ATOM 663 N N . GLU A 1 82 ? 6.121 -30.578 -8.32 1 92 82 GLU A N 1
ATOM 664 C CA . GLU A 1 82 ? 7.047 -31.172 -7.355 1 92 82 GLU A CA 1
ATOM 665 C C . GLU A 1 82 ? 6.688 -30.766 -5.93 1 92 82 GLU A C 1
ATOM 667 O O . GLU A 1 82 ? 6.824 -31.578 -5.004 1 92 82 GLU A O 1
ATOM 672 N N . PHE A 1 83 ? 6.352 -29.641 -5.781 1 94.94 83 PHE A N 1
ATOM 673 C CA . PHE A 1 83 ? 5.961 -29.156 -4.461 1 94.94 83 PHE A CA 1
ATOM 674 C C . PHE A 1 83 ? 4.797 -29.969 -3.91 1 94.94 83 PHE A C 1
ATOM 676 O O . PHE A 1 83 ? 4.828 -30.406 -2.76 1 94.94 83 PHE A O 1
ATOM 683 N N . LEU A 1 84 ? 3.746 -30.141 -4.742 1 97.62 84 LEU A N 1
ATOM 684 C CA . LEU A 1 84 ? 2.6 -30.938 -4.32 1 97.62 84 LEU A CA 1
ATOM 685 C C . LEU A 1 84 ? 3.018 -32.375 -4.02 1 97.62 84 LEU A C 1
ATOM 687 O O . LEU A 1 84 ? 2.578 -32.969 -3.023 1 97.62 84 LEU A O 1
ATOM 691 N N . ARG A 1 85 ? 3.822 -32.938 -4.836 1 96.94 85 ARG A N 1
ATOM 692 C CA . ARG A 1 85 ? 4.289 -34.281 -4.617 1 96.94 85 ARG A CA 1
ATOM 693 C C . ARG A 1 85 ? 5.066 -34.406 -3.307 1 96.94 85 ARG A C 1
ATOM 695 O O . ARG A 1 85 ? 4.918 -35.375 -2.574 1 96.94 85 ARG A O 1
ATOM 702 N N . ARG A 1 86 ? 5.84 -33.375 -3.059 1 96.25 86 ARG A N 1
ATOM 703 C CA . ARG A 1 86 ? 6.594 -33.344 -1.81 1 96.25 86 ARG A CA 1
ATOM 704 C C . ARG A 1 86 ? 5.656 -33.281 -0.607 1 96.25 86 ARG A C 1
ATOM 706 O O . ARG A 1 86 ? 5.895 -33.938 0.403 1 96.25 86 ARG A O 1
ATOM 713 N N . LEU A 1 87 ? 4.625 -32.5 -0.667 1 98.12 87 LEU A N 1
ATOM 714 C CA . LEU A 1 87 ? 3.656 -32.406 0.421 1 98.12 87 LEU A CA 1
ATOM 715 C C . LEU A 1 87 ? 3.041 -33.781 0.715 1 98.12 87 LEU A C 1
ATOM 717 O O . LEU A 1 87 ? 2.814 -34.125 1.876 1 98.12 87 LEU A O 1
ATOM 721 N N . VAL A 1 88 ? 2.801 -34.562 -0.33 1 97.12 88 VAL A N 1
ATOM 722 C CA . VAL A 1 88 ? 2.145 -35.875 -0.209 1 97.12 88 VAL A CA 1
ATOM 723 C C . VAL A 1 88 ? 3.143 -36.906 0.296 1 97.12 88 VAL A C 1
ATOM 725 O O . VAL A 1 88 ? 2.889 -37.594 1.291 1 97.12 88 VAL A O 1
ATOM 728 N N . GLU A 1 89 ? 4.246 -36.938 -0.317 1 96.81 89 GLU A N 1
ATOM 729 C CA . GLU A 1 89 ? 5.227 -38 -0.045 1 96.81 89 GLU A CA 1
ATOM 730 C C . GLU A 1 89 ? 5.84 -37.812 1.342 1 96.81 89 GLU A C 1
ATOM 732 O O . GLU A 1 89 ? 6.168 -38.812 2.004 1 96.81 89 GLU A O 1
ATOM 737 N N . ASP A 1 90 ? 5.992 -36.594 1.773 1 97 90 ASP A N 1
ATOM 738 C CA . ASP A 1 90 ? 6.574 -36.312 3.088 1 97 90 ASP A CA 1
ATOM 739 C C . ASP A 1 90 ? 5.484 -36.188 4.148 1 97 90 ASP A C 1
ATOM 741 O O . ASP A 1 90 ? 5.77 -35.812 5.289 1 97 90 ASP A O 1
ATOM 745 N N . ASP A 1 91 ? 4.297 -36.438 3.832 1 97.19 91 ASP A N 1
ATOM 746 C CA . ASP A 1 91 ? 3.152 -36.406 4.734 1 97.19 91 ASP A CA 1
ATOM 747 C C . ASP A 1 91 ? 3.07 -35.062 5.469 1 97.19 91 ASP A C 1
ATOM 749 O O . ASP A 1 91 ? 3.023 -35.031 6.699 1 97.19 91 ASP A O 1
ATOM 753 N N . LEU A 1 92 ? 3.074 -34 4.699 1 98 92 LEU A N 1
ATOM 754 C CA . LEU A 1 92 ? 3.148 -32.656 5.273 1 98 92 LEU A CA 1
ATOM 755 C C . LEU A 1 92 ? 1.783 -31.969 5.246 1 98 92 LEU A C 1
ATOM 757 O O . LEU A 1 92 ? 1.658 -30.797 5.629 1 98 92 LEU A O 1
ATOM 761 N N . ILE A 1 93 ? 0.728 -32.656 4.879 1 98.5 93 ILE A N 1
ATOM 762 C CA . ILE A 1 93 ? -0.619 -32.094 4.871 1 98.5 93 ILE A CA 1
ATOM 763 C C . ILE A 1 93 ? -1.377 -32.562 6.113 1 98.5 93 ILE A C 1
ATOM 765 O O . ILE A 1 93 ? -1.788 -33.719 6.211 1 98.5 93 ILE A O 1
ATOM 769 N N . PRO A 1 94 ? -1.607 -31.656 7.059 1 98.06 94 PRO A N 1
ATOM 770 C CA . PRO A 1 94 ? -2.381 -32.062 8.242 1 98.06 94 PRO A CA 1
ATOM 771 C C . PRO A 1 94 ? -3.791 -32.531 7.891 1 98.06 94 PRO A C 1
ATOM 773 O O . PRO A 1 94 ? -4.359 -32.094 6.883 1 98.06 94 PRO A O 1
ATOM 776 N N . ASP A 1 95 ? -4.449 -33.25 8.742 1 96.62 95 ASP A N 1
ATOM 777 C CA . ASP A 1 95 ? -5.746 -33.875 8.492 1 96.62 95 ASP A CA 1
ATOM 778 C C . ASP A 1 95 ? -6.844 -32.812 8.375 1 96.62 95 ASP A C 1
ATOM 780 O O . ASP A 1 95 ? -7.844 -33.031 7.688 1 96.62 95 ASP A O 1
ATOM 784 N N . ASP A 1 96 ? -6.656 -31.703 9.016 1 97.69 96 ASP A N 1
ATOM 785 C CA . ASP A 1 96 ? -7.707 -30.688 9.039 1 97.69 96 ASP A CA 1
ATOM 786 C C . ASP A 1 96 ? -7.445 -29.609 8 1 97.69 96 ASP A C 1
ATOM 788 O O . ASP A 1 96 ? -8.062 -28.531 8.047 1 97.69 96 ASP A O 1
ATOM 792 N N . VAL A 1 97 ? -6.465 -29.875 7.141 1 98.5 97 VAL A N 1
ATOM 793 C CA . VAL A 1 97 ? -6.141 -28.922 6.086 1 98.5 97 VAL A CA 1
ATOM 794 C C . VAL A 1 97 ? -6.539 -29.484 4.727 1 98.5 97 VAL A C 1
ATOM 796 O O . VAL A 1 97 ? -6.332 -30.672 4.461 1 98.5 97 VAL A O 1
ATOM 799 N N . THR A 1 98 ? -7.211 -28.672 3.949 1 98.56 98 THR A N 1
ATOM 800 C CA . THR A 1 98 ? -7.566 -29 2.576 1 98.56 98 THR A CA 1
ATOM 801 C C . THR A 1 98 ? -6.688 -28.25 1.584 1 98.56 98 THR A C 1
ATOM 803 O O . THR A 1 98 ? -6.598 -27.016 1.641 1 98.56 98 THR A O 1
ATOM 806 N N . ILE A 1 99 ? -6.074 -28.984 0.723 1 98.5 99 ILE A N 1
ATOM 807 C CA . ILE A 1 99 ? -5.27 -28.297 -0.284 1 98.5 99 ILE A CA 1
ATOM 808 C C . ILE A 1 99 ? -6.102 -28.062 -1.542 1 98.5 99 ILE A C 1
ATOM 810 O O . ILE A 1 99 ? -7 -28.844 -1.852 1 98.5 99 ILE A O 1
ATO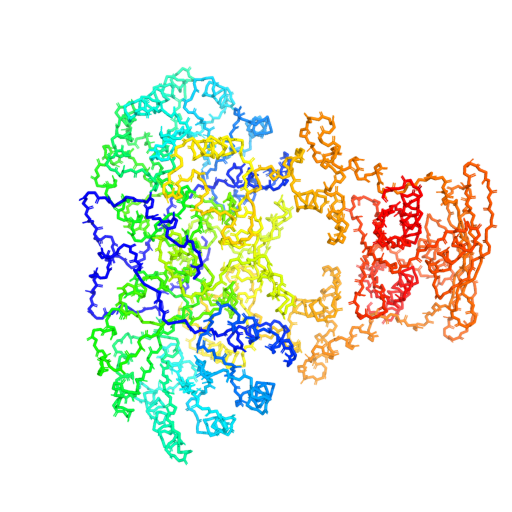M 814 N N . GLN A 1 100 ? -5.84 -27.016 -2.205 1 98.75 100 GLN A N 1
ATOM 815 C CA . GLN A 1 100 ? -6.5 -26.625 -3.447 1 98.75 100 GLN A CA 1
ATOM 816 C C . GLN A 1 100 ? -5.5 -26.531 -4.598 1 98.75 100 GLN A C 1
ATOM 818 O O . GLN A 1 100 ? -4.359 -26.109 -4.406 1 98.75 100 GLN A O 1
ATOM 823 N N . VAL A 1 101 ? -5.883 -26.984 -5.758 1 98.56 101 VAL A N 1
ATOM 824 C CA . VAL A 1 101 ? -5.059 -26.891 -6.957 1 98.56 101 VAL A CA 1
ATOM 825 C C . VAL A 1 101 ? -5.867 -26.25 -8.086 1 98.56 101 VAL A C 1
ATOM 827 O O . VAL A 1 101 ? -7.07 -26.484 -8.211 1 98.56 101 VAL A O 1
ATOM 830 N N . LEU A 1 102 ? -5.172 -25.453 -8.836 1 97.75 102 LEU A N 1
ATOM 831 C CA . LEU A 1 102 ? -5.797 -24.75 -9.945 1 97.75 102 LEU A CA 1
ATOM 832 C C . LEU A 1 102 ? -5.598 -25.5 -11.258 1 97.75 102 LEU A C 1
ATOM 834 O O . LEU A 1 102 ? -4.543 -26.109 -11.469 1 97.75 102 LEU A O 1
ATOM 838 N N . THR A 1 103 ? -6.602 -25.453 -12.102 1 96.88 103 THR A N 1
ATOM 839 C CA . THR A 1 103 ? -6.484 -26 -13.445 1 96.88 103 THR A CA 1
ATOM 840 C C . THR A 1 103 ? -7.359 -25.234 -14.43 1 96.88 103 THR A C 1
ATOM 842 O O . THR A 1 103 ? -8.438 -24.75 -14.062 1 96.88 103 THR A O 1
ATOM 845 N N . GLN A 1 104 ? -6.887 -25.141 -15.68 1 94.56 104 GLN A N 1
ATOM 846 C CA . GLN A 1 104 ? -7.727 -24.625 -16.75 1 94.56 104 GLN A CA 1
ATOM 847 C C . GLN A 1 104 ? -8.719 -25.688 -17.219 1 94.56 104 GLN A C 1
ATOM 849 O O . GLN A 1 104 ? -8.484 -26.875 -17.062 1 94.56 104 GLN A O 1
ATOM 854 N N . ALA A 1 105 ? -9.766 -25.219 -17.844 1 95.88 105 ALA A N 1
ATOM 855 C CA . ALA A 1 105 ? -10.781 -26.141 -18.344 1 95.88 105 ALA A CA 1
ATOM 856 C C . ALA A 1 105 ? -10.359 -26.734 -19.688 1 95.88 105 ALA A C 1
ATOM 858 O O . ALA A 1 105 ? -11.039 -26.547 -20.703 1 95.88 105 ALA A O 1
ATOM 859 N N . ARG A 1 106 ? -9.305 -27.438 -19.625 1 93.19 106 ARG A N 1
ATOM 860 C CA . ARG A 1 106 ? -8.75 -28.188 -20.734 1 93.19 106 ARG A CA 1
ATOM 861 C C . ARG A 1 106 ? -8.391 -29.609 -20.297 1 93.19 106 ARG A C 1
ATOM 863 O O . ARG A 1 106 ? -7.766 -29.812 -19.25 1 93.19 106 ARG A O 1
ATOM 870 N N . GLU A 1 107 ? -8.711 -30.531 -21.109 1 94.44 107 GLU A N 1
ATOM 871 C CA . GLU A 1 107 ? -8.656 -31.938 -20.703 1 94.44 107 GLU A CA 1
ATOM 872 C C . GLU A 1 107 ? -7.242 -32.312 -20.266 1 94.44 107 GLU A C 1
ATOM 874 O O . GLU A 1 107 ? -7.051 -32.875 -19.188 1 94.44 107 GLU A O 1
ATOM 879 N N . HIS A 1 108 ? -6.258 -32.062 -21.109 1 93.56 108 HIS A N 1
ATOM 880 C CA . HIS A 1 108 ? -4.902 -32.5 -20.812 1 93.56 108 HIS A CA 1
ATOM 881 C C . HIS A 1 108 ? -4.371 -31.828 -19.547 1 93.56 108 HIS A C 1
ATOM 883 O O . HIS A 1 108 ? -3.604 -32.438 -18.797 1 93.56 108 HIS A O 1
ATOM 889 N N . ILE A 1 109 ? -4.75 -30.641 -19.266 1 94.19 109 ILE A N 1
ATOM 890 C CA . ILE A 1 109 ? -4.32 -29.906 -18.094 1 94.19 109 ILE A CA 1
ATOM 891 C C . ILE A 1 109 ? -4.992 -30.484 -16.844 1 94.19 109 ILE A C 1
ATOM 893 O O . ILE A 1 109 ? -4.348 -30.672 -15.812 1 94.19 109 ILE A O 1
ATOM 897 N N . ILE A 1 110 ? -6.285 -30.828 -16.969 1 97.88 110 ILE A N 1
ATOM 898 C CA . ILE A 1 110 ? -7.043 -31.406 -15.852 1 97.88 110 ILE A CA 1
ATOM 899 C C . ILE A 1 110 ? -6.484 -32.781 -15.492 1 97.88 110 ILE A C 1
ATOM 901 O O . ILE A 1 110 ? -6.266 -33.094 -14.32 1 97.88 110 ILE A O 1
ATOM 905 N N . ARG A 1 111 ? -6.23 -33.594 -16.484 1 97.12 111 ARG A N 1
ATOM 906 C CA . ARG A 1 111 ? -5.723 -34.938 -16.234 1 97.12 111 ARG A CA 1
ATOM 907 C C . ARG A 1 111 ? -4.359 -34.875 -15.555 1 97.12 111 ARG A C 1
ATOM 909 O O . ARG A 1 111 ? -4.102 -35.656 -14.625 1 97.12 111 ARG A O 1
ATOM 916 N N . LYS A 1 112 ? -3.535 -33.969 -16 1 95.81 112 LYS A N 1
ATOM 917 C CA . LYS A 1 112 ? -2.227 -33.812 -15.375 1 95.81 112 LYS A CA 1
ATOM 918 C C . LYS A 1 112 ? -2.363 -33.344 -13.922 1 95.81 112 LYS A C 1
ATOM 920 O O . LYS A 1 112 ? -1.594 -33.75 -13.055 1 95.81 112 LYS A O 1
ATOM 925 N N . THR A 1 113 ? -3.246 -32.469 -13.688 1 97.56 113 THR A N 1
ATOM 926 C CA . THR A 1 113 ? -3.518 -32 -12.328 1 97.56 113 THR A CA 1
ATOM 927 C C . THR A 1 113 ? -3.941 -33.156 -11.43 1 97.56 113 THR A C 1
ATOM 929 O O . THR A 1 113 ? -3.48 -33.25 -10.289 1 97.56 113 THR A O 1
ATOM 932 N N . PHE A 1 114 ? -4.777 -34.062 -11.914 1 97.75 114 PHE A N 1
ATOM 933 C CA . PHE A 1 114 ? -5.25 -35.219 -11.133 1 97.75 114 PHE A CA 1
ATOM 934 C C . PHE A 1 114 ? -4.113 -36.188 -10.852 1 97.75 114 PHE A C 1
ATOM 936 O O . PHE A 1 114 ? -4.09 -36.844 -9.805 1 97.75 114 PHE A O 1
ATOM 943 N N . GLU A 1 115 ? -3.191 -36.25 -11.773 1 97 115 GLU A N 1
ATOM 944 C CA . GLU A 1 115 ? -2.002 -37.062 -11.516 1 97 115 GLU A CA 1
ATOM 945 C C . GLU A 1 115 ? -1.243 -36.562 -10.297 1 97 115 GLU A C 1
ATOM 947 O O . GLU A 1 115 ? -0.765 -37.344 -9.484 1 97 115 GLU A O 1
ATOM 952 N N . ALA A 1 116 ? -1.175 -35.281 -10.195 1 96.44 116 ALA A N 1
ATOM 953 C CA . ALA A 1 116 ? -0.451 -34.656 -9.094 1 96.44 116 ALA A CA 1
ATOM 954 C C . ALA A 1 116 ? -1.176 -34.875 -7.77 1 96.44 116 ALA A C 1
ATOM 956 O O . ALA A 1 116 ? -0.561 -34.812 -6.703 1 96.44 116 ALA A O 1
ATOM 957 N N . LEU A 1 117 ? -2.453 -35.188 -7.777 1 97.94 117 LEU A N 1
ATOM 958 C CA . LEU A 1 117 ? -3.291 -35.25 -6.582 1 97.94 117 LEU A CA 1
ATOM 959 C C . LEU A 1 117 ? -3.252 -36.656 -5.984 1 97.94 117 LEU A C 1
ATOM 961 O O . LEU A 1 117 ? -3.779 -36.875 -4.895 1 97.94 117 LEU A O 1
ATOM 965 N N . LYS A 1 118 ? -2.629 -37.594 -6.664 1 97 118 LYS A N 1
ATOM 966 C CA . LYS A 1 118 ? -2.578 -38.969 -6.145 1 97 118 LYS A CA 1
ATOM 967 C C . LYS A 1 118 ? -2.035 -39 -4.719 1 97 118 LYS A C 1
ATOM 969 O O . LYS A 1 118 ? -0.948 -38.469 -4.453 1 97 118 LYS A O 1
ATOM 974 N N . GLY A 1 119 ? -2.775 -39.531 -3.799 1 96.31 119 GLY A N 1
ATOM 975 C CA . GLY A 1 119 ? -2.35 -39.656 -2.414 1 96.31 119 GLY A CA 1
ATOM 976 C C . GLY A 1 119 ? -2.893 -38.562 -1.523 1 96.31 119 GLY A C 1
ATOM 977 O O . GLY A 1 119 ? -2.775 -38.625 -0.298 1 96.31 119 GLY A O 1
ATOM 978 N N . VAL A 1 120 ? -3.496 -37.562 -2.061 1 97.25 120 VAL A N 1
ATOM 979 C CA . VAL A 1 120 ? -4.07 -36.469 -1.277 1 97.25 120 VAL A CA 1
ATOM 980 C C . VAL A 1 120 ? -5.426 -36.906 -0.718 1 97.25 120 VAL A C 1
ATOM 982 O O . VAL A 1 120 ? -6.281 -37.406 -1.455 1 97.25 120 VAL A O 1
ATOM 985 N N . LYS A 1 121 ? -5.645 -36.688 0.535 1 94.25 121 LYS A N 1
ATOM 986 C CA . LYS A 1 121 ? -6.879 -37.094 1.193 1 94.25 121 LYS A CA 1
ATOM 987 C C . LYS A 1 121 ? -7.988 -36.062 0.968 1 94.25 121 LYS A C 1
ATOM 989 O O . LYS A 1 121 ? -9.109 -36.438 0.596 1 94.25 121 LYS A O 1
ATOM 994 N N . ASN A 1 122 ? -7.719 -34.812 1.259 1 95.88 122 ASN A N 1
ATOM 995 C CA . ASN A 1 122 ? -8.672 -33.719 1.121 1 95.88 122 ASN A CA 1
ATOM 996 C C . ASN A 1 122 ? -8.195 -32.688 0.111 1 95.88 122 ASN A C 1
ATOM 998 O O . ASN A 1 122 ? -7.211 -31.984 0.355 1 95.88 122 ASN A O 1
ATOM 1002 N N . ALA A 1 123 ? -8.961 -32.531 -0.989 1 98.25 123 ALA A N 1
ATOM 1003 C CA . ALA A 1 123 ? -8.539 -31.594 -2.02 1 98.25 123 ALA A CA 1
ATOM 1004 C C . ALA A 1 123 ? -9.734 -30.859 -2.611 1 98.25 123 ALA A C 1
ATOM 1006 O O . ALA A 1 123 ? -10.859 -31.359 -2.592 1 98.25 123 ALA A O 1
ATOM 1007 N N . ILE A 1 124 ? -9.484 -29.656 -2.998 1 98.81 124 ILE A N 1
ATOM 1008 C CA . ILE A 1 124 ? -10.367 -28.875 -3.85 1 98.81 124 ILE A CA 1
ATOM 1009 C C . ILE A 1 124 ? -9.742 -28.719 -5.234 1 98.81 124 ILE A C 1
ATOM 1011 O O . ILE A 1 124 ? -8.594 -28.266 -5.359 1 98.81 124 ILE A O 1
ATOM 1015 N N . VAL A 1 125 ? -10.414 -29.172 -6.242 1 98.81 125 VAL A N 1
ATOM 1016 C CA . VAL A 1 125 ? -9.961 -28.938 -7.609 1 98.81 125 VAL A CA 1
ATOM 1017 C C . VAL A 1 125 ? -10.672 -27.703 -8.18 1 98.81 125 VAL A C 1
ATOM 1019 O O . VAL A 1 125 ? -11.891 -27.719 -8.359 1 98.81 125 VAL A O 1
ATOM 1022 N N . HIS A 1 126 ? -9.906 -26.672 -8.453 1 98.88 126 HIS A N 1
ATOM 1023 C CA . HIS A 1 126 ? -10.383 -25.375 -8.891 1 98.88 126 HIS A CA 1
ATOM 1024 C C . HIS A 1 126 ? -10.234 -25.203 -10.398 1 98.88 126 HIS A C 1
ATOM 1026 O O . HIS A 1 126 ? -9.117 -25.016 -10.898 1 98.88 126 HIS A O 1
ATOM 1032 N N . VAL A 1 127 ? -11.344 -25.297 -11.102 1 98.75 127 VAL A N 1
ATOM 1033 C CA . VAL A 1 127 ? -11.344 -25.141 -12.555 1 98.75 127 VAL A CA 1
ATOM 1034 C C . VAL A 1 127 ? -11.883 -23.766 -12.93 1 98.75 127 VAL A C 1
ATOM 1036 O O . VAL A 1 127 ? -12.758 -23.234 -12.25 1 98.75 127 VAL A O 1
ATOM 1039 N N . TYR A 1 128 ? -11.266 -23.219 -14.023 1 98.31 128 TYR A N 1
ATOM 1040 C CA . TYR A 1 128 ? -11.719 -21.891 -14.414 1 98.31 128 TYR A CA 1
ATOM 1041 C C . TYR A 1 128 ? -11.641 -21.719 -15.93 1 98.31 128 TYR A C 1
ATOM 1043 O O . TYR A 1 128 ? -10.906 -22.438 -16.609 1 98.31 128 TYR A O 1
ATOM 1051 N N . ASN A 1 129 ? -12.398 -20.891 -16.438 1 97.56 129 ASN A N 1
ATOM 1052 C CA . ASN A 1 129 ? -12.25 -20.188 -17.719 1 97.56 129 ASN A CA 1
ATOM 1053 C C . ASN A 1 129 ? -12.812 -18.781 -17.656 1 97.56 129 ASN A C 1
ATOM 1055 O O . ASN A 1 129 ? -13.773 -18.516 -16.938 1 97.56 129 ASN A O 1
ATOM 1059 N N . SER A 1 130 ? -12.164 -17.891 -18.484 1 97.75 130 SER A N 1
ATOM 1060 C CA . SER A 1 130 ? -12.641 -16.516 -18.453 1 97.75 130 SER A CA 1
ATOM 1061 C C . SER A 1 130 ? -13.984 -16.375 -19.156 1 97.75 130 SER A C 1
ATOM 1063 O O . SER A 1 130 ? -14.227 -17 -20.188 1 97.75 130 SER A O 1
ATOM 1065 N N . THR A 1 131 ? -14.836 -15.516 -18.578 1 98.75 131 THR A N 1
ATOM 1066 C CA . THR A 1 131 ? -16.172 -15.344 -19.141 1 98.75 131 THR A CA 1
ATOM 1067 C C . THR A 1 131 ? -16.406 -13.891 -19.531 1 98.75 131 THR A C 1
ATOM 1069 O O . THR A 1 131 ? -17.484 -13.547 -20.047 1 98.75 131 THR A O 1
ATOM 1072 N N . SER A 1 132 ? -15.461 -13.039 -19.406 1 98.44 132 SER A N 1
ATOM 1073 C CA . SER A 1 132 ? -15.648 -11.602 -19.609 1 98.44 132 SER A CA 1
ATOM 1074 C C . SER A 1 132 ? -15.883 -11.281 -21.078 1 98.44 132 SER A C 1
ATOM 1076 O O . SER A 1 132 ? -15.5 -12.055 -21.953 1 98.44 132 SER A O 1
ATOM 1078 N N . VAL A 1 133 ? -16.516 -10.133 -21.344 1 98.19 133 VAL A N 1
ATOM 1079 C CA . VAL A 1 133 ? -16.75 -9.664 -22.703 1 98.19 133 VAL A CA 1
ATOM 1080 C C . VAL A 1 133 ? -15.422 -9.531 -23.438 1 98.19 133 VAL A C 1
ATOM 1082 O O . VAL A 1 133 ? -15.289 -9.984 -24.578 1 98.19 133 VAL A O 1
ATOM 1085 N N . ALA A 1 134 ? -14.453 -8.93 -22.797 1 97.5 134 ALA A N 1
ATOM 1086 C CA . ALA A 1 134 ? -13.148 -8.711 -23.422 1 97.5 134 ALA A CA 1
ATOM 1087 C C . ALA A 1 134 ? -12.516 -10.031 -23.844 1 97.5 134 ALA A C 1
ATOM 1089 O O . ALA A 1 134 ? -12.008 -10.156 -24.969 1 97.5 134 ALA A O 1
ATOM 1090 N N . GLN A 1 135 ? -12.508 -11.016 -22.969 1 97.38 135 GLN A N 1
ATOM 1091 C CA . GLN A 1 135 ? -11.867 -12.289 -23.281 1 97.38 135 GLN A CA 1
ATOM 1092 C C . GLN A 1 135 ? -12.656 -13.07 -24.328 1 97.38 135 GLN A C 1
ATOM 1094 O O . GLN A 1 135 ? -12.07 -13.727 -25.188 1 97.38 135 GLN A O 1
ATOM 1099 N N . ARG A 1 136 ? -14.008 -13.07 -24.234 1 98.38 136 ARG A N 1
ATOM 1100 C CA . ARG A 1 136 ? -14.828 -13.758 -25.234 1 98.38 136 ARG A CA 1
ATOM 1101 C C . ARG A 1 136 ? -14.57 -13.203 -26.625 1 98.38 136 ARG A C 1
ATOM 1103 O O . ARG A 1 136 ? -14.461 -13.961 -27.594 1 98.38 136 ARG A O 1
ATOM 1110 N N . GLU A 1 137 ? -14.352 -11.891 -26.719 1 97.44 137 GLU A N 1
ATOM 1111 C CA . GLU A 1 137 ? -14.242 -11.227 -28.016 1 97.44 137 GLU A CA 1
ATOM 1112 C C . GLU A 1 137 ? -12.797 -11.211 -28.5 1 97.44 137 GLU A C 1
ATOM 1114 O O . GLU A 1 137 ? -12.547 -11.359 -29.703 1 97.44 137 GLU A O 1
ATOM 1119 N N . GLN A 1 138 ? -11.875 -11.047 -27.578 1 96.75 138 GLN A N 1
ATOM 1120 C CA . GLN A 1 138 ? -10.523 -10.68 -28 1 96.75 138 GLN A CA 1
ATOM 1121 C C . GLN A 1 138 ? -9.578 -11.875 -27.906 1 96.75 138 GLN A C 1
ATOM 1123 O O . GLN A 1 138 ? -8.578 -11.938 -28.609 1 96.75 138 GLN A O 1
ATOM 1128 N N . VAL A 1 139 ? -9.867 -12.812 -27.016 1 94.19 139 VAL A N 1
ATOM 1129 C CA . VAL A 1 139 ? -8.938 -13.898 -26.734 1 94.19 139 VAL A CA 1
ATOM 1130 C C . VAL A 1 139 ? -9.484 -15.211 -27.281 1 94.19 139 VAL A C 1
ATOM 1132 O O . VAL A 1 139 ? -8.883 -15.812 -28.172 1 94.19 139 VAL A O 1
ATOM 1135 N N . PHE A 1 140 ? -10.711 -15.562 -26.844 1 95.94 140 PHE A N 1
ATOM 1136 C CA . PHE A 1 140 ? -11.297 -16.828 -27.25 1 95.94 140 PHE A CA 1
ATOM 1137 C C . PHE A 1 140 ? -11.938 -16.719 -28.641 1 95.94 140 PHE A C 1
ATOM 1139 O O . PHE A 1 140 ? -11.938 -17.688 -29.406 1 95.94 140 PHE A O 1
ATOM 1146 N N . ARG A 1 141 ? -12.461 -15.531 -28.906 1 96.38 141 ARG A N 1
ATOM 1147 C CA . ARG A 1 141 ? -13.266 -15.32 -30.109 1 96.38 141 ARG A CA 1
ATOM 1148 C C . ARG A 1 141 ? -14.359 -16.375 -30.219 1 96.38 141 ARG A C 1
ATOM 1150 O O . ARG A 1 141 ? -14.508 -17.016 -31.266 1 96.38 141 ARG A O 1
ATOM 1157 N N . LYS A 1 142 ? -15.102 -16.609 -29.172 1 97.81 142 LYS A N 1
ATOM 1158 C CA . LYS A 1 142 ? -16.141 -17.609 -29.047 1 97.81 142 LYS A CA 1
ATOM 1159 C C . LYS A 1 142 ? -17.438 -17 -28.547 1 97.81 142 LYS A C 1
ATOM 1161 O O . LYS A 1 142 ? -17.422 -15.938 -27.906 1 97.81 142 LYS A O 1
ATOM 1166 N N . SER A 1 143 ? -18.547 -17.656 -28.812 1 98.19 143 SER A N 1
ATOM 1167 C CA . SER A 1 143 ? -19.859 -17.219 -28.359 1 98.19 143 SER A CA 1
ATOM 1168 C C . SER A 1 143 ? -20.062 -17.531 -26.875 1 98.19 143 SER A C 1
ATOM 1170 O O . SER A 1 143 ? -19.312 -18.328 -26.297 1 98.19 143 SER A O 1
ATOM 1172 N N . LYS A 1 144 ? -21.094 -16.922 -26.312 1 98.56 144 LYS A N 1
ATOM 1173 C CA . LYS A 1 144 ? -21.469 -17.188 -24.922 1 98.56 144 LYS A CA 1
ATOM 1174 C C . LYS A 1 144 ? -21.719 -18.672 -24.703 1 98.56 144 LYS A C 1
ATOM 1176 O O . LYS A 1 144 ? -21.312 -19.234 -23.688 1 98.56 144 LYS A O 1
ATOM 1181 N N . GLU A 1 145 ? -22.391 -19.266 -25.609 1 98.62 145 GLU A N 1
ATOM 1182 C CA . GLU A 1 145 ? -22.703 -20.688 -25.484 1 98.62 145 GLU A CA 1
ATOM 1183 C C . GLU A 1 145 ? -21.438 -21.531 -25.516 1 98.62 145 GLU A C 1
ATOM 1185 O O . GLU A 1 145 ? -21.297 -22.484 -24.75 1 98.62 145 GLU A O 1
ATOM 1190 N N . GLU A 1 146 ? -20.484 -21.188 -26.391 1 98.56 146 GLU A N 1
ATOM 1191 C CA . GLU A 1 146 ? -19.234 -21.922 -26.5 1 98.56 146 GLU A CA 1
ATOM 1192 C C . GLU A 1 146 ? -18.406 -21.781 -25.219 1 98.56 146 GLU A C 1
ATOM 1194 O O . GLU A 1 146 ? -17.781 -22.734 -24.766 1 98.56 146 GLU A O 1
ATOM 1199 N N . ILE A 1 147 ? -18.438 -20.609 -24.703 1 98.62 147 ILE A N 1
ATOM 1200 C CA . ILE A 1 147 ? -17.719 -20.344 -23.469 1 98.62 147 ILE A CA 1
ATOM 1201 C C . ILE A 1 147 ? -18.312 -21.172 -22.328 1 98.62 147 ILE A C 1
ATOM 1203 O O . ILE A 1 147 ? -17.594 -21.766 -21.531 1 98.62 147 ILE A O 1
ATOM 1207 N N . LYS A 1 148 ? -19.609 -21.188 -22.188 1 98.81 148 LYS A N 1
ATOM 1208 C CA . LYS A 1 148 ? -20.312 -21.984 -21.188 1 98.81 148 LYS A CA 1
ATOM 1209 C C . LYS A 1 148 ? -19.984 -23.469 -21.328 1 98.81 148 LYS A C 1
ATOM 1211 O O . LYS A 1 148 ? -19.812 -24.172 -20.344 1 98.81 148 LYS A O 1
ATOM 1216 N N . GLN A 1 149 ? -19.875 -23.906 -22.562 1 98.69 149 GLN A N 1
ATOM 1217 C CA . GLN A 1 149 ? -19.594 -25.312 -22.812 1 98.69 149 GLN A CA 1
ATOM 1218 C C . GLN A 1 149 ? -18.203 -25.688 -22.312 1 98.69 149 GLN A C 1
ATOM 1220 O O . GLN A 1 149 ? -17.969 -26.812 -21.844 1 98.69 149 GLN A O 1
ATOM 1225 N N . ILE A 1 150 ? -17.25 -24.781 -22.406 1 98.5 150 ILE A N 1
ATOM 1226 C CA . ILE A 1 150 ? -15.914 -25.016 -21.859 1 98.5 150 ILE A CA 1
ATOM 1227 C C . ILE A 1 150 ? -16.016 -25.312 -20.359 1 98.5 150 ILE A C 1
ATOM 1229 O O . ILE A 1 150 ? -15.398 -26.25 -19.859 1 98.5 150 ILE A O 1
ATOM 1233 N N . ALA A 1 151 ? -16.812 -24.516 -19.688 1 98.81 151 ALA A N 1
ATOM 1234 C CA . ALA A 1 151 ? -17 -24.688 -18.234 1 98.81 151 ALA A CA 1
ATOM 1235 C C . ALA A 1 151 ? -17.672 -26.031 -17.938 1 98.81 151 ALA A C 1
ATOM 1237 O O . ALA A 1 151 ? -17.25 -26.75 -17.016 1 98.81 151 ALA A O 1
ATOM 1238 N N . VAL A 1 152 ? -18.688 -26.359 -18.703 1 98.81 152 VAL A N 1
ATOM 1239 C CA . VAL A 1 152 ? -19.469 -27.578 -18.5 1 98.81 152 VAL A CA 1
ATOM 1240 C C . VAL A 1 152 ? -18.594 -28.797 -18.734 1 98.81 152 VAL A C 1
ATOM 1242 O O . VAL A 1 152 ? -18.625 -29.75 -17.953 1 98.81 152 VAL A O 1
ATOM 1245 N N . GLU A 1 153 ? -17.812 -28.766 -19.766 1 98.62 153 GLU A N 1
ATOM 1246 C CA . GLU A 1 153 ? -16.922 -29.891 -20.078 1 98.62 153 GLU A CA 1
ATOM 1247 C C . GLU A 1 153 ? -15.859 -30.062 -19 1 98.62 153 GLU A C 1
ATOM 1249 O O . GLU A 1 153 ? -15.531 -31.203 -18.625 1 98.62 153 GLU A O 1
ATOM 1254 N N . GLY A 1 154 ? -15.344 -28.969 -18.531 1 98.69 154 GLY A N 1
ATOM 1255 C CA . GLY A 1 154 ? -14.422 -29.047 -17.406 1 98.69 154 GLY A CA 1
ATOM 1256 C C . GLY A 1 154 ? -15.047 -29.641 -16.156 1 98.69 154 GLY A C 1
ATOM 1257 O O . GLY A 1 154 ? -14.438 -30.484 -15.5 1 98.69 154 GLY A O 1
ATOM 1258 N N . ALA A 1 155 ? -16.25 -29.219 -15.859 1 98.81 155 ALA A N 1
ATOM 1259 C CA . ALA A 1 155 ? -16.969 -29.719 -14.688 1 98.81 155 ALA A CA 1
ATOM 1260 C C . ALA A 1 155 ? -17.203 -31.219 -14.789 1 98.81 155 ALA A C 1
ATOM 1262 O O . ALA A 1 155 ? -17.031 -31.953 -13.812 1 98.81 155 ALA A O 1
ATOM 1263 N N . LYS A 1 156 ? -17.609 -31.719 -15.977 1 98.81 156 LYS A N 1
ATOM 1264 C CA . LYS A 1 156 ? -17.844 -33.125 -16.203 1 98.81 156 LYS A CA 1
ATOM 1265 C C . LYS A 1 156 ? -16.578 -33.938 -15.961 1 98.81 156 LYS A C 1
ATOM 1267 O O . LYS A 1 156 ? -16.609 -35 -15.32 1 98.81 156 LYS A O 1
ATOM 1272 N N . LEU A 1 157 ? -15.523 -33.375 -16.484 1 98.62 157 LEU A N 1
ATOM 1273 C CA . LEU A 1 157 ? -14.258 -34.125 -16.391 1 98.62 157 LEU A CA 1
ATOM 1274 C C . LEU A 1 157 ? -13.789 -34.219 -14.953 1 98.62 157 LEU A C 1
ATOM 1276 O O . LEU A 1 157 ? -13.234 -35.219 -14.539 1 98.62 157 LEU A O 1
ATOM 1280 N N . LEU A 1 158 ? -13.945 -33.125 -14.148 1 98.75 158 LEU A N 1
ATOM 1281 C CA . LEU A 1 158 ? -13.594 -33.188 -12.734 1 98.75 158 LEU A CA 1
ATOM 1282 C C . LEU A 1 158 ? -14.359 -34.281 -12.023 1 98.75 158 LEU A C 1
ATOM 1284 O O . LEU A 1 158 ? -13.789 -35.031 -11.234 1 98.75 158 LEU A O 1
ATOM 1288 N N . LYS A 1 159 ? -15.625 -34.312 -12.281 1 98.06 159 LYS A N 1
ATOM 1289 C CA . LYS A 1 159 ? -16.484 -35.344 -11.664 1 98.06 159 LYS A CA 1
ATOM 1290 C C . LYS A 1 159 ? -16.047 -36.75 -12.047 1 98.06 159 LYS A C 1
ATOM 1292 O O . LYS A 1 159 ? -15.883 -37.594 -11.188 1 98.06 159 LYS A O 1
ATOM 1297 N N . GLU A 1 160 ? -15.797 -36.969 -13.297 1 98.25 160 GLU A N 1
ATOM 1298 C CA . GLU A 1 160 ? -15.383 -38.25 -13.82 1 98.25 160 GLU A CA 1
ATOM 1299 C C . GLU A 1 160 ? -14.062 -38.719 -13.203 1 98.25 160 GLU A C 1
ATOM 1301 O O . GLU A 1 160 ? -13.945 -39.844 -12.727 1 98.25 160 GLU A O 1
ATOM 1306 N N . LEU A 1 161 ? -13.109 -37.844 -13.195 1 98.19 161 LEU A N 1
ATOM 1307 C CA . LEU A 1 161 ? -11.773 -38.188 -12.742 1 98.19 161 LEU A CA 1
ATOM 1308 C C . LEU A 1 161 ? -11.75 -38.406 -11.234 1 98.19 161 LEU A C 1
ATOM 1310 O O . LEU A 1 161 ? -10.992 -39.25 -10.727 1 98.19 161 LEU A O 1
ATOM 1314 N N . THR A 1 162 ? -12.555 -37.656 -10.523 1 97.81 162 THR A N 1
ATOM 1315 C CA . THR A 1 162 ? -12.656 -37.875 -9.078 1 97.81 162 THR A CA 1
ATOM 1316 C C . THR A 1 162 ? -13.234 -39.25 -8.766 1 97.81 162 THR A C 1
ATOM 1318 O O . THR A 1 162 ? -12.742 -39.938 -7.879 1 97.81 162 THR A O 1
ATOM 1321 N N . GLU A 1 163 ? -14.273 -39.625 -9.508 1 96.62 163 GLU A N 1
ATOM 1322 C CA . GLU A 1 163 ? -14.867 -40.969 -9.359 1 96.62 163 GLU A CA 1
ATOM 1323 C C . GLU A 1 163 ? -13.883 -42.062 -9.727 1 96.62 163 GLU A C 1
ATOM 1325 O O . GLU A 1 163 ? -13.773 -43.062 -9.023 1 96.62 163 GLU A O 1
ATOM 1330 N N . GLU A 1 164 ? -13.219 -41.781 -10.781 1 97.06 164 GLU A N 1
ATOM 1331 C CA . GLU A 1 164 ? -12.219 -42.75 -11.227 1 97.06 164 GLU A CA 1
ATOM 1332 C C . GLU A 1 164 ? -11.125 -42.938 -10.18 1 97.06 164 GLU A C 1
ATOM 1334 O O . GLU A 1 164 ? -10.594 -44.031 -10.016 1 97.06 164 GLU A O 1
ATOM 1339 N N . ALA A 1 165 ? -10.789 -41.906 -9.484 1 95.25 165 ALA A N 1
ATOM 1340 C CA . ALA A 1 165 ? -9.734 -41.938 -8.477 1 95.25 165 ALA A CA 1
ATOM 1341 C C . ALA A 1 165 ? -10.234 -42.562 -7.172 1 95.25 165 ALA A C 1
ATOM 1343 O O . ALA A 1 165 ? -9.438 -42.906 -6.293 1 95.25 165 ALA A O 1
ATOM 1344 N N . GLY A 1 166 ? -11.5 -42.75 -7.039 1 95.31 166 GLY A N 1
ATOM 1345 C CA . GLY A 1 166 ? -12.086 -43.25 -5.809 1 95.31 166 GLY A CA 1
ATOM 1346 C C . GLY A 1 166 ? -12.016 -42.281 -4.664 1 95.31 166 GLY A C 1
ATOM 1347 O O . GLY A 1 166 ? -11.891 -42.656 -3.5 1 95.31 166 GLY A O 1
ATOM 1348 N N . GLU A 1 167 ? -11.969 -41.031 -4.996 1 94.94 167 GLU A N 1
ATOM 1349 C CA . GLU A 1 167 ? -11.812 -39.938 -4.012 1 94.94 167 GLU A CA 1
ATOM 1350 C C . GLU A 1 167 ? -13.102 -39.156 -3.869 1 94.94 167 GLU A C 1
ATOM 1352 O O . GLU A 1 167 ? -14.086 -39.406 -4.566 1 94.94 167 GLU A O 1
ATOM 1357 N N . ASN A 1 168 ? -13.141 -38.188 -2.934 1 95.44 168 ASN A N 1
ATOM 1358 C CA . ASN A 1 168 ? -14.273 -37.312 -2.695 1 95.44 168 ASN A CA 1
ATOM 1359 C C . ASN A 1 168 ? -13.852 -35.844 -2.766 1 95.44 168 ASN A C 1
ATOM 1361 O O . ASN A 1 168 ? -14.242 -35.031 -1.919 1 95.44 168 ASN A O 1
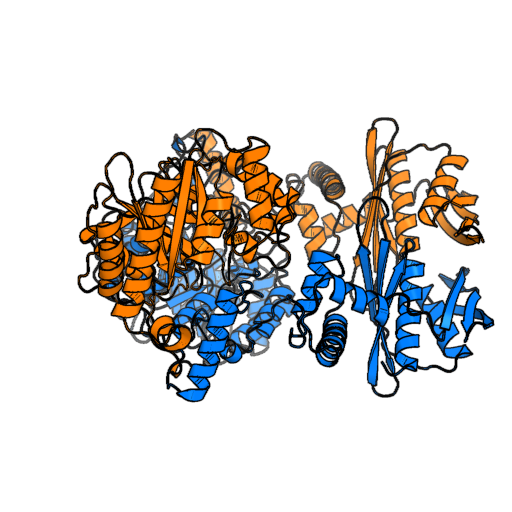ATOM 1365 N N . TYR A 1 169 ? -12.992 -35.531 -3.691 1 97.81 169 TYR A N 1
ATOM 1366 C CA . TYR A 1 169 ? -12.516 -34.156 -3.85 1 97.81 169 TYR A CA 1
ATOM 1367 C C . TYR A 1 169 ? -13.688 -33.188 -4.031 1 97.81 169 TYR A C 1
ATOM 1369 O O . TYR A 1 169 ? -14.695 -33.562 -4.645 1 97.81 169 TYR A O 1
ATOM 1377 N N . ARG A 1 170 ? -13.555 -32 -3.432 1 98.25 170 ARG A N 1
ATOM 1378 C CA . ARG A 1 170 ? -14.5 -30.922 -3.674 1 98.25 170 ARG A CA 1
ATOM 1379 C C . ARG A 1 170 ? -14.117 -30.125 -4.914 1 98.25 170 ARG A C 1
ATOM 1381 O O . ARG A 1 170 ? -12.969 -30.188 -5.367 1 98.25 170 ARG A O 1
ATOM 1388 N N . PHE A 1 171 ? -15.148 -29.438 -5.434 1 98.81 171 PHE A N 1
ATOM 1389 C CA . PHE A 1 171 ? -14.922 -28.734 -6.688 1 98.81 171 PHE A CA 1
ATOM 1390 C C . PHE A 1 171 ? -15.172 -27.234 -6.516 1 98.81 171 PHE A C 1
ATOM 1392 O O . PHE A 1 171 ? -16.047 -26.828 -5.758 1 98.81 171 PHE A O 1
ATOM 1399 N N . GLU A 1 172 ? -14.336 -26.453 -7.223 1 98.94 172 GLU A N 1
ATOM 1400 C CA . GLU A 1 172 ? -14.523 -25.016 -7.34 1 98.94 172 GLU A CA 1
ATOM 1401 C C . GLU A 1 172 ? -14.539 -24.578 -8.805 1 98.94 172 GLU A C 1
ATOM 1403 O O . GLU A 1 172 ? -13.75 -25.062 -9.609 1 98.94 172 GLU A O 1
ATOM 1408 N N . TYR A 1 173 ? -15.484 -23.75 -9.125 1 98.94 173 TYR A N 1
ATOM 1409 C CA . TYR A 1 173 ? -15.5 -23.109 -10.438 1 98.94 173 TYR A CA 1
ATOM 1410 C C . TYR A 1 173 ? -15.414 -21.594 -10.312 1 98.94 173 TYR A C 1
ATOM 1412 O O . TYR A 1 173 ? -16.047 -21 -9.438 1 98.94 173 TYR A O 1
ATOM 1420 N N . SER A 1 174 ? -14.586 -21.047 -11.18 1 98.88 174 SER A N 1
ATOM 1421 C CA . SER A 1 174 ? -14.5 -19.578 -11.258 1 98.88 174 SER A CA 1
ATOM 1422 C C . SER A 1 174 ? -14.781 -19.094 -12.672 1 98.88 174 SER A C 1
ATOM 1424 O O . SER A 1 174 ? -14.047 -19.422 -13.609 1 98.88 174 SER A O 1
ATOM 1426 N N . PRO A 1 175 ? -15.883 -18.328 -12.844 1 98.81 175 PRO A N 1
ATOM 1427 C CA . PRO A 1 175 ? -15.938 -17.5 -14.055 1 98.81 175 PRO A CA 1
ATOM 1428 C C . PRO A 1 175 ? -14.938 -16.359 -14.039 1 98.81 175 PRO A C 1
ATOM 1430 O O . PRO A 1 175 ? -15.305 -15.211 -13.742 1 98.81 175 PRO A O 1
ATOM 1433 N N . GLU A 1 176 ? -13.68 -16.672 -14.375 1 98.12 176 GLU A N 1
ATOM 1434 C CA . GLU A 1 176 ? -12.602 -15.688 -14.273 1 98.12 176 GLU A CA 1
ATOM 1435 C C . GLU A 1 176 ? -12.953 -14.398 -15.008 1 98.12 176 GLU A C 1
ATOM 1437 O O . GLU A 1 176 ? -13.617 -14.43 -16.047 1 98.12 176 GLU A O 1
ATOM 1442 N N . SER A 1 177 ? -12.414 -13.25 -14.516 1 98.06 177 SER A N 1
ATOM 1443 C CA . SER A 1 177 ? -12.766 -11.914 -14.992 1 98.06 177 SER A CA 1
ATOM 1444 C C . SER A 1 177 ? -14.266 -11.648 -14.852 1 98.06 177 SER A C 1
ATOM 1446 O O . SER A 1 177 ? -14.898 -11.117 -15.766 1 98.06 177 SER A O 1
ATOM 1448 N N . PHE A 1 178 ? -14.805 -12.078 -13.727 1 98.69 178 PHE A N 1
ATOM 1449 C CA . PHE A 1 178 ? -16.219 -11.961 -13.406 1 98.69 178 PHE A CA 1
ATOM 1450 C C . PHE A 1 178 ? -16.688 -10.516 -13.484 1 98.69 178 PHE A C 1
ATOM 1452 O O . PHE A 1 178 ? -17.781 -10.227 -13.984 1 98.69 178 PHE A O 1
ATOM 1459 N N . THR A 1 179 ? -15.898 -9.562 -13.039 1 97.25 179 THR A N 1
ATOM 1460 C CA . THR A 1 179 ? -16.281 -8.156 -12.969 1 97.25 179 THR A CA 1
ATOM 1461 C C . THR A 1 179 ? -16.547 -7.594 -14.359 1 97.25 179 THR A C 1
ATOM 1463 O O . THR A 1 179 ? -17.266 -6.602 -14.508 1 97.25 179 THR A O 1
ATOM 1466 N N . GLY A 1 180 ? -15.953 -8.203 -15.367 1 98.19 180 GLY A N 1
ATOM 1467 C CA . GLY A 1 180 ? -16.188 -7.793 -16.75 1 98.19 180 GLY A CA 1
ATOM 1468 C C . GLY A 1 180 ? -17.203 -8.672 -17.469 1 98.19 180 GLY A C 1
ATOM 1469 O O . GLY A 1 180 ? -17.312 -8.617 -18.688 1 98.19 180 GLY A O 1
ATOM 1470 N N . THR A 1 181 ? -17.875 -9.539 -16.734 1 98.81 181 THR A N 1
ATOM 1471 C CA . THR A 1 181 ? -18.906 -10.438 -17.234 1 98.81 181 THR A CA 1
ATOM 1472 C C . THR A 1 181 ? -20.297 -9.969 -16.812 1 98.81 181 THR A C 1
ATOM 1474 O O . THR A 1 181 ? -20.484 -9.547 -15.664 1 98.81 181 THR A O 1
ATOM 1477 N N . GLU A 1 182 ? -21.234 -9.969 -17.75 1 98.69 182 GLU A N 1
ATOM 1478 C CA . GLU A 1 182 ? -22.609 -9.719 -17.328 1 98.69 182 GLU A CA 1
ATOM 1479 C C . GLU A 1 182 ? -23.031 -10.688 -16.234 1 98.69 182 GLU A C 1
ATOM 1481 O O . GLU A 1 182 ? -22.922 -11.906 -16.391 1 98.69 182 GLU A O 1
ATOM 1486 N N . PRO A 1 183 ? -23.562 -10.133 -15.094 1 98.69 183 PRO A N 1
ATOM 1487 C CA . PRO A 1 183 ? -23.891 -11.008 -13.969 1 98.69 183 PRO A CA 1
ATOM 1488 C C . PRO A 1 183 ? -24.891 -12.109 -14.352 1 98.69 183 PRO A C 1
ATOM 1490 O O . PRO A 1 183 ? -24.781 -13.234 -13.859 1 98.69 183 PRO A O 1
ATOM 1493 N N . GLU A 1 184 ? -25.844 -11.797 -15.172 1 98.62 184 GLU A N 1
ATOM 1494 C CA . GLU A 1 184 ? -26.812 -12.805 -15.57 1 98.62 184 GLU A CA 1
ATOM 1495 C C . GLU A 1 184 ? -26.156 -13.914 -16.391 1 98.62 184 GLU A C 1
ATOM 1497 O O . GLU A 1 184 ? -26.578 -15.078 -16.312 1 98.62 184 GLU A O 1
ATOM 1502 N N . TYR A 1 185 ? -25.188 -13.594 -17.219 1 98.81 185 TYR A N 1
ATOM 1503 C CA . TYR A 1 185 ? -24.484 -14.617 -17.953 1 98.81 185 TYR A CA 1
ATOM 1504 C C . TYR A 1 185 ? -23.578 -15.438 -17.047 1 98.81 185 TYR A C 1
ATOM 1506 O O . TYR A 1 185 ? -23.516 -16.656 -17.156 1 98.81 185 TYR A O 1
ATOM 1514 N N . ALA A 1 186 ? -22.875 -14.781 -16.094 1 98.94 186 ALA A N 1
ATOM 1515 C CA . ALA A 1 186 ? -22.078 -15.5 -15.109 1 98.94 186 ALA A CA 1
ATOM 1516 C C . ALA A 1 186 ? -22.938 -16.5 -14.344 1 98.94 186 ALA A C 1
ATOM 1518 O O . ALA A 1 186 ? -22.516 -17.641 -14.094 1 98.94 186 ALA A O 1
ATOM 1519 N N . LEU A 1 187 ? -24.109 -16.016 -13.969 1 98.88 187 LEU A N 1
ATOM 1520 C CA . LEU A 1 187 ? -25.062 -16.891 -13.266 1 98.88 187 LEU A CA 1
ATOM 1521 C C . LEU A 1 187 ? -25.406 -18.109 -14.117 1 98.88 187 LEU A C 1
ATOM 1523 O O . LEU A 1 187 ? -25.453 -19.234 -13.609 1 98.88 187 LEU A O 1
ATOM 1527 N N . GLU A 1 188 ? -25.672 -17.906 -15.367 1 98.88 188 GLU A N 1
ATOM 1528 C CA . GLU A 1 188 ? -26 -18.984 -16.297 1 98.88 188 GLU A CA 1
ATOM 1529 C C . GLU A 1 188 ? -24.891 -20.031 -16.344 1 98.88 188 GLU A C 1
ATOM 1531 O O . GLU A 1 188 ? -25.156 -21.219 -16.25 1 98.88 188 GLU A O 1
ATOM 1536 N N . VAL A 1 189 ? -23.688 -19.562 -16.438 1 98.94 189 VAL A N 1
ATOM 1537 C CA . VAL A 1 189 ? -22.531 -20.469 -16.531 1 98.94 189 VAL A CA 1
ATOM 1538 C C . VAL A 1 189 ? -22.375 -21.234 -15.227 1 98.94 189 VAL A C 1
ATOM 1540 O O . VAL A 1 189 ? -22.188 -22.453 -15.227 1 98.94 189 VAL A O 1
ATOM 1543 N N . CYS A 1 190 ? -22.406 -20.531 -14.086 1 98.94 190 CYS A N 1
ATOM 1544 C CA . CYS A 1 190 ? -22.25 -21.156 -12.781 1 98.94 190 CYS A CA 1
ATOM 1545 C C . CYS A 1 190 ? -23.328 -22.219 -12.547 1 98.94 190 CYS A C 1
ATOM 1547 O O . CYS A 1 190 ? -23.031 -23.312 -12.055 1 98.94 190 CYS A O 1
ATOM 1549 N N . ASN A 1 191 ? -24.562 -21.891 -12.898 1 98.94 191 ASN A N 1
ATOM 1550 C CA . ASN A 1 191 ? -25.656 -22.828 -12.711 1 98.94 191 ASN A CA 1
ATOM 1551 C C . ASN A 1 191 ? -25.516 -24.047 -13.609 1 98.94 191 ASN A C 1
ATOM 1553 O O . ASN A 1 191 ? -25.875 -25.156 -13.227 1 98.94 191 ASN A O 1
ATOM 1557 N N . ALA A 1 192 ? -25.016 -23.875 -14.812 1 98.94 192 ALA A N 1
ATOM 1558 C CA . ALA A 1 192 ? -24.75 -25 -15.703 1 98.94 192 ALA A CA 1
ATOM 1559 C C . ALA A 1 192 ? -23.719 -25.938 -15.094 1 98.94 192 ALA A C 1
ATOM 1561 O O . ALA A 1 192 ? -23.844 -27.156 -15.188 1 98.94 192 ALA A O 1
ATOM 1562 N N . VAL A 1 193 ? -22.688 -25.359 -14.477 1 98.94 193 VAL A N 1
ATOM 1563 C CA . VAL A 1 193 ? -21.656 -26.141 -13.812 1 98.94 193 VAL A CA 1
ATOM 1564 C C . VAL A 1 193 ? -22.25 -26.875 -12.617 1 98.94 193 VAL A C 1
ATOM 1566 O O . VAL A 1 193 ? -21.969 -28.062 -12.422 1 98.94 193 VAL A O 1
ATOM 1569 N N . LEU A 1 194 ? -23.078 -26.219 -11.852 1 98.94 194 LEU A N 1
ATOM 1570 C CA . LEU A 1 194 ? -23.703 -26.797 -10.672 1 98.94 194 LEU A CA 1
ATOM 1571 C C . LEU A 1 194 ? -24.641 -27.938 -11.055 1 98.94 194 LEU A C 1
ATOM 1573 O O . LEU A 1 194 ? -24.766 -28.922 -10.32 1 98.94 194 LEU A O 1
ATOM 1577 N N . ASP A 1 195 ? -25.312 -27.781 -12.203 1 98.88 195 ASP A N 1
ATOM 1578 C CA . ASP A 1 195 ? -26.188 -28.828 -12.695 1 98.88 195 ASP A CA 1
ATOM 1579 C C . ASP A 1 195 ? -25.422 -30.094 -13.023 1 98.88 195 ASP A C 1
ATOM 1581 O O . ASP A 1 195 ? -25.969 -31.203 -12.977 1 98.88 195 ASP A O 1
ATOM 1585 N N . VAL A 1 196 ? -24.156 -29.922 -13.359 1 98.81 196 VAL A N 1
ATOM 1586 C CA . VAL A 1 196 ? -23.297 -31.078 -13.609 1 98.81 196 VAL A CA 1
ATOM 1587 C C . VAL A 1 196 ? -22.859 -31.703 -12.281 1 98.81 196 VAL A C 1
ATOM 1589 O O . VAL A 1 196 ? -22.969 -32.906 -12.086 1 98.81 196 VAL A O 1
ATOM 1592 N N . TRP A 1 197 ? -22.406 -30.906 -11.328 1 98.69 197 TRP A N 1
ATOM 1593 C CA . TRP A 1 197 ? -21.797 -31.359 -10.086 1 98.69 197 TRP A CA 1
ATOM 1594 C C . TRP A 1 197 ? -22.859 -31.844 -9.094 1 98.69 197 TRP A C 1
ATOM 1596 O O . TRP A 1 197 ? -22.609 -32.75 -8.297 1 98.69 197 TRP A O 1
ATOM 1606 N N . GLN A 1 198 ? -24.047 -31.156 -9.086 1 98.31 198 GLN A N 1
ATOM 1607 C CA . GLN A 1 198 ? -25.156 -31.5 -8.188 1 98.31 198 GLN A CA 1
ATOM 1608 C C . GLN A 1 198 ? -24.672 -31.672 -6.754 1 98.31 198 GLN A C 1
ATOM 1610 O O . GLN A 1 198 ? -24.844 -32.719 -6.16 1 98.31 198 GLN A O 1
ATOM 1615 N N . PRO A 1 199 ? -24.188 -30.516 -6.199 1 98.5 199 PRO A N 1
ATOM 1616 C CA . PRO A 1 199 ? -23.609 -30.594 -4.859 1 98.5 199 PRO A CA 1
ATOM 1617 C C . PRO A 1 199 ? -24.625 -30.984 -3.791 1 98.5 199 PRO A C 1
ATOM 1619 O O . PRO A 1 199 ? -25.828 -30.719 -3.947 1 98.5 199 PRO A O 1
ATOM 1622 N N . THR A 1 200 ? -24.109 -31.594 -2.76 1 97.5 200 THR A N 1
ATOM 1623 C CA . THR A 1 200 ? -24.891 -32.031 -1.604 1 97.5 200 THR A CA 1
ATOM 1624 C C . THR A 1 200 ? -24.328 -31.406 -0.32 1 97.5 200 THR A C 1
ATOM 1626 O O . THR A 1 200 ? -23.297 -30.75 -0.341 1 97.5 200 THR A O 1
ATOM 1629 N N . ALA A 1 201 ? -25.031 -31.656 0.79 1 97 201 ALA A N 1
ATOM 1630 C CA . ALA A 1 201 ? -24.641 -31.094 2.076 1 97 201 ALA A CA 1
ATOM 1631 C C . ALA A 1 201 ? -23.266 -31.609 2.516 1 97 201 ALA A C 1
ATOM 1633 O O . ALA A 1 201 ? -22.5 -30.891 3.152 1 97 201 ALA A O 1
ATOM 1634 N N . ASP A 1 202 ? -22.969 -32.812 2.184 1 95.12 202 ASP A N 1
ATOM 1635 C CA . ASP A 1 202 ? -21.734 -33.469 2.631 1 95.12 202 ASP A CA 1
ATOM 1636 C C . ASP A 1 202 ? -20.594 -33.188 1.658 1 95.12 202 ASP A C 1
ATOM 1638 O O . ASP A 1 202 ? -19.422 -33.469 1.966 1 95.12 202 ASP A O 1
ATOM 1642 N N . ARG A 1 203 ? -20.938 -32.656 0.498 1 96.5 203 ARG A N 1
ATOM 1643 C CA . ARG A 1 203 ? -19.922 -32.312 -0.506 1 96.5 203 ARG A CA 1
ATOM 1644 C C . ARG A 1 203 ? -20.312 -31.062 -1.276 1 96.5 203 ARG A C 1
ATOM 1646 O O . ARG A 1 203 ? -20.688 -31.141 -2.451 1 96.5 203 ARG A O 1
ATOM 1653 N N . LYS A 1 204 ? -20.062 -30 -0.649 1 98.44 204 LYS A N 1
ATOM 1654 C CA . LYS A 1 204 ? -20.484 -28.719 -1.205 1 98.44 204 LYS A CA 1
ATOM 1655 C C . LYS A 1 204 ? -19.578 -28.297 -2.3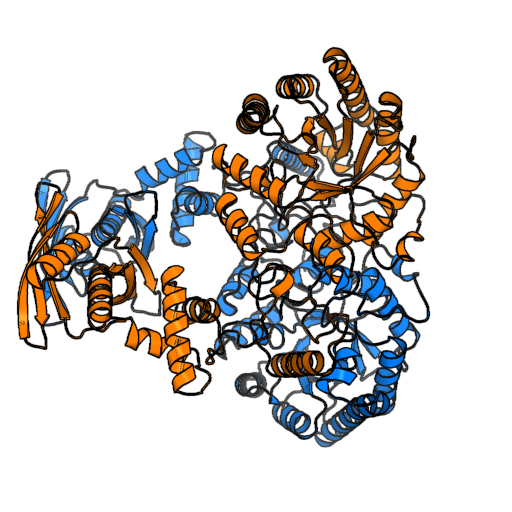55 1 98.44 204 LYS A C 1
ATOM 1657 O O . LYS A 1 204 ? -18.391 -28.594 -2.359 1 98.44 204 LYS A O 1
ATOM 1662 N N . ALA A 1 205 ? -20.156 -27.625 -3.322 1 98.81 205 ALA A N 1
ATOM 1663 C CA . ALA A 1 205 ? -19.391 -27 -4.398 1 98.81 205 ALA A CA 1
ATOM 1664 C C . ALA A 1 205 ? -19.031 -25.547 -4.043 1 98.81 205 ALA A C 1
ATOM 1666 O O . ALA A 1 205 ? -19.719 -24.906 -3.246 1 98.81 205 ALA A O 1
ATOM 1667 N N . ILE A 1 206 ? -17.953 -25.125 -4.578 1 98.94 206 ILE A N 1
ATOM 1668 C CA . ILE A 1 206 ? -17.547 -23.734 -4.391 1 98.94 206 ILE A CA 1
ATOM 1669 C C . ILE A 1 206 ? -17.734 -22.969 -5.695 1 98.94 206 ILE A C 1
ATOM 1671 O O . ILE A 1 206 ? -17.266 -23.406 -6.754 1 98.94 206 ILE A O 1
ATOM 1675 N N . ILE A 1 207 ? -18.469 -21.875 -5.672 1 98.94 207 ILE A N 1
ATOM 1676 C CA . ILE A 1 207 ? -18.5 -20.891 -6.754 1 98.94 207 ILE A CA 1
ATOM 1677 C C . ILE A 1 207 ? -17.719 -19.641 -6.348 1 98.94 207 ILE A C 1
ATOM 1679 O O . ILE A 1 207 ? -18.109 -18.953 -5.402 1 98.94 207 ILE A O 1
ATOM 1683 N N . ASN A 1 208 ? -16.625 -19.422 -7.043 1 98.94 208 ASN A N 1
ATOM 1684 C CA . ASN A 1 208 ? -15.758 -18.281 -6.773 1 98.94 208 ASN A CA 1
ATOM 1685 C C . ASN A 1 208 ? -15.977 -17.156 -7.781 1 98.94 208 ASN A C 1
ATOM 1687 O O . ASN A 1 208 ? -15.906 -17.391 -8.992 1 98.94 208 ASN A O 1
ATOM 1691 N N . LEU A 1 209 ? -16.281 -15.992 -7.344 1 98.94 209 LEU A N 1
ATOM 1692 C CA . LEU A 1 209 ? -16.547 -14.844 -8.203 1 98.94 209 LEU A CA 1
ATOM 1693 C C . LEU A 1 209 ? -15.422 -13.812 -8.094 1 98.94 209 LEU A C 1
ATOM 1695 O O . LEU A 1 209 ? -15.523 -12.852 -7.324 1 98.94 209 LEU A O 1
ATOM 1699 N N . PRO A 1 210 ? -14.406 -13.938 -8.891 1 98.81 210 PRO A N 1
ATOM 1700 C CA . PRO A 1 210 ? -13.18 -13.172 -8.695 1 98.81 210 PRO A CA 1
ATOM 1701 C C . PRO A 1 210 ? -13.281 -11.742 -9.242 1 98.81 210 PRO A C 1
ATOM 1703 O O . PRO A 1 210 ? -13.875 -11.523 -10.297 1 98.81 210 PRO A O 1
ATOM 1706 N N . VAL A 1 211 ? -12.727 -10.828 -8.461 1 98.56 211 VAL A N 1
ATOM 1707 C CA . VAL A 1 211 ? -12.383 -9.508 -8.977 1 98.56 211 VAL A CA 1
ATOM 1708 C C . VAL A 1 211 ? -10.992 -9.547 -9.617 1 98.56 211 VAL A C 1
ATOM 1710 O O . VAL A 1 211 ? -10.031 -9.008 -9.062 1 98.56 211 VAL A O 1
ATOM 1713 N N . THR A 1 212 ? -10.969 -10.164 -10.797 1 97.88 212 THR A N 1
ATOM 1714 C CA . THR A 1 212 ? -9.695 -10.336 -11.484 1 97.88 212 THR A CA 1
ATOM 1715 C C . THR A 1 212 ? -9.039 -8.984 -11.75 1 97.88 212 THR A C 1
ATOM 1717 O O . THR A 1 212 ? -7.867 -8.781 -11.422 1 97.88 212 THR A O 1
ATOM 1720 N N . VAL A 1 213 ? -9.719 -8.156 -12.43 1 97.75 213 VAL A N 1
ATOM 1721 C CA . VAL A 1 213 ? -9.422 -6.734 -12.523 1 97.75 213 VAL A CA 1
ATOM 1722 C C . VAL A 1 213 ? -10.5 -5.93 -11.812 1 97.75 213 VAL A C 1
ATOM 1724 O O . VAL A 1 213 ? -11.695 -6.102 -12.078 1 97.75 213 VAL A O 1
ATOM 1727 N N . GLU A 1 214 ? -10.094 -5.215 -10.781 1 98.5 214 GLU A N 1
ATOM 1728 C CA . GLU A 1 214 ? -11.055 -4.387 -10.055 1 98.5 214 GLU A CA 1
ATOM 1729 C C . GLU A 1 214 ? -11.516 -3.207 -10.914 1 98.5 214 GLU A C 1
ATOM 1731 O O . GLU A 1 214 ? -10.781 -2.23 -11.078 1 98.5 214 GLU A O 1
ATOM 1736 N N . MET A 1 215 ? -12.773 -3.289 -11.367 1 98 215 MET A N 1
ATOM 1737 C CA . MET A 1 215 ? -13.227 -2.324 -12.367 1 98 215 MET A CA 1
ATOM 1738 C C . MET A 1 215 ? -14.297 -1.399 -11.781 1 98 215 MET A C 1
ATOM 1740 O O . MET A 1 215 ? -14.523 -0.305 -12.305 1 98 215 MET A O 1
ATOM 1744 N N . SER A 1 216 ? -14.984 -1.853 -10.766 1 98.56 216 SER A N 1
ATOM 1745 C CA . SER A 1 216 ? -16.094 -1.092 -10.195 1 98.56 216 SER A CA 1
ATOM 1746 C C . SER A 1 216 ? -15.828 -0.743 -8.734 1 98.56 216 SER A C 1
ATOM 1748 O O . SER A 1 216 ? -14.891 -1.266 -8.125 1 98.56 216 SER A O 1
ATOM 1750 N N . MET A 1 217 ? -16.656 0.152 -8.25 1 98.75 217 MET A N 1
ATOM 1751 C CA . MET A 1 217 ? -16.641 0.427 -6.812 1 98.75 217 MET A CA 1
ATOM 1752 C C . MET A 1 217 ? -17.141 -0.776 -6.023 1 98.75 217 MET A C 1
ATOM 1754 O O . MET A 1 217 ? -17.891 -1.607 -6.555 1 98.75 217 MET A O 1
ATOM 1758 N N . PRO A 1 218 ? -16.828 -0.794 -4.746 1 98.75 218 PRO A N 1
ATOM 1759 C CA . PRO A 1 218 ? -17.094 -1.996 -3.955 1 98.75 218 PRO A CA 1
ATOM 1760 C C . PRO A 1 218 ? -18.578 -2.281 -3.805 1 98.75 218 PRO A C 1
ATOM 1762 O O . PRO A 1 218 ? -19 -3.445 -3.758 1 98.75 218 PRO A O 1
ATOM 1765 N N . HIS A 1 219 ? -19.422 -1.243 -3.682 1 98.75 219 HIS A N 1
ATOM 1766 C CA . HIS A 1 219 ? -20.844 -1.502 -3.49 1 98.75 219 HIS A CA 1
ATOM 1767 C C . HIS A 1 219 ? -21.469 -2.113 -4.742 1 98.75 219 HIS A C 1
ATOM 1769 O O . HIS A 1 219 ? -22.438 -2.859 -4.652 1 98.75 219 HIS A O 1
ATOM 1775 N N . VAL A 1 220 ? -20.906 -1.797 -5.91 1 98.69 220 VAL A N 1
ATOM 1776 C CA . VAL A 1 220 ? -21.344 -2.424 -7.148 1 98.69 220 VAL A CA 1
ATOM 1777 C C . VAL A 1 220 ? -21.016 -3.916 -7.121 1 98.69 220 VAL A C 1
ATOM 1779 O O . VAL A 1 220 ? -21.859 -4.75 -7.438 1 98.69 220 VAL A O 1
ATOM 1782 N N . TYR A 1 221 ? -19.828 -4.258 -6.77 1 98.81 221 TYR A N 1
ATOM 1783 C CA . TYR A 1 221 ? -19.422 -5.656 -6.637 1 98.81 221 TYR A CA 1
ATOM 1784 C C . TYR A 1 221 ? -20.312 -6.379 -5.629 1 98.81 221 TYR A C 1
ATOM 1786 O O . TYR A 1 221 ? -20.734 -7.512 -5.867 1 98.81 221 TYR A O 1
ATOM 1794 N N . ALA A 1 222 ? -20.594 -5.734 -4.496 1 98.81 222 ALA A N 1
ATOM 1795 C CA . ALA A 1 222 ? -21.484 -6.32 -3.496 1 98.81 222 ALA A CA 1
ATOM 1796 C C . ALA A 1 222 ? -22.859 -6.602 -4.082 1 98.81 222 ALA A C 1
ATOM 1798 O O . ALA A 1 222 ? -23.484 -7.625 -3.771 1 98.81 222 ALA A O 1
ATOM 1799 N N . MET A 1 223 ? -23.359 -5.676 -4.891 1 98.69 223 MET A N 1
ATOM 1800 C CA . MET A 1 223 ? -24.656 -5.887 -5.543 1 98.69 223 MET A CA 1
ATOM 1801 C C . MET A 1 223 ? -24.594 -7.086 -6.484 1 98.69 223 MET A C 1
ATOM 1803 O O . MET A 1 223 ? -25.562 -7.848 -6.586 1 98.69 223 MET A O 1
ATOM 1807 N N . GLN A 1 224 ? -23.484 -7.223 -7.199 1 98.81 224 GLN A N 1
ATOM 1808 C CA . GLN A 1 224 ? -23.312 -8.391 -8.055 1 98.81 224 GLN A CA 1
ATOM 1809 C C . GLN A 1 224 ? -23.312 -9.68 -7.242 1 98.81 224 GLN A C 1
ATOM 1811 O O . GLN A 1 224 ? -23.953 -10.664 -7.633 1 98.81 224 GLN A O 1
ATOM 1816 N N . ILE A 1 225 ? -22.641 -9.664 -6.117 1 98.88 225 ILE A N 1
ATOM 1817 C CA . ILE A 1 225 ? -22.578 -10.828 -5.242 1 98.88 225 ILE A CA 1
ATOM 1818 C C . ILE A 1 225 ? -23.969 -11.156 -4.699 1 98.88 225 ILE A C 1
ATOM 1820 O O . ILE A 1 225 ? -24.359 -12.328 -4.645 1 98.88 225 ILE A O 1
ATOM 1824 N N . ALA A 1 226 ? -24.672 -10.117 -4.27 1 98.81 226 ALA A N 1
ATOM 1825 C CA . ALA A 1 226 ? -26.016 -10.32 -3.744 1 98.81 226 ALA A CA 1
ATOM 1826 C C . ALA A 1 226 ? -26.922 -10.969 -4.789 1 98.81 226 ALA A C 1
ATOM 1828 O O . ALA A 1 226 ? -27.734 -11.844 -4.461 1 98.81 226 ALA A O 1
ATOM 1829 N N . TYR A 1 227 ? -26.812 -10.523 -6.02 1 98.75 227 TYR A N 1
ATOM 1830 C CA . TYR A 1 227 ? -27.578 -11.094 -7.117 1 98.75 227 TYR A CA 1
ATOM 1831 C C . TYR A 1 227 ? -27.25 -12.57 -7.312 1 98.75 227 TYR A C 1
ATOM 1833 O O . TYR A 1 227 ? -28.141 -13.406 -7.422 1 98.75 227 TYR A O 1
ATOM 1841 N N . MET A 1 228 ? -25.984 -12.852 -7.391 1 98.88 228 MET A N 1
ATOM 1842 C CA . MET A 1 228 ? -25.547 -14.234 -7.539 1 98.88 228 MET A CA 1
ATOM 1843 C C . MET A 1 228 ? -26.016 -15.086 -6.367 1 98.88 228 MET A C 1
ATOM 1845 O O . MET A 1 228 ? -26.516 -16.203 -6.562 1 98.88 228 MET A O 1
ATOM 1849 N N . ASN A 1 229 ? -25.828 -14.586 -5.141 1 98.81 229 ASN A N 1
ATOM 1850 C CA . ASN A 1 229 ? -26.234 -15.281 -3.924 1 98.81 229 ASN A CA 1
ATOM 1851 C C . ASN A 1 229 ? -27.703 -15.664 -3.969 1 98.81 229 ASN A C 1
ATOM 1853 O O . ASN A 1 229 ? -28.078 -16.766 -3.57 1 98.81 229 ASN A O 1
ATOM 1857 N N . LYS A 1 230 ? -28.516 -14.82 -4.43 1 98.38 230 LYS A N 1
ATOM 1858 C CA . LYS A 1 230 ? -29.953 -14.992 -4.457 1 98.38 230 LYS A CA 1
ATOM 1859 C C . LYS A 1 230 ? -30.375 -15.992 -5.531 1 98.38 230 LYS A C 1
ATOM 1861 O O . LYS A 1 230 ? -31.375 -16.703 -5.379 1 98.38 230 LYS A O 1
ATOM 1866 N N . HIS A 1 231 ? -29.578 -16.156 -6.617 1 98.69 231 HIS A N 1
ATOM 1867 C CA . HIS A 1 231 ? -30.125 -16.828 -7.797 1 98.69 231 HIS A CA 1
ATOM 1868 C C . HIS A 1 231 ? -29.328 -18.094 -8.125 1 98.69 231 HIS A C 1
ATOM 1870 O O . HIS A 1 231 ? -29.719 -18.859 -9.016 1 98.69 231 HIS A O 1
ATOM 1876 N N . LEU A 1 232 ? -28.281 -18.422 -7.422 1 98.88 232 LEU A N 1
ATOM 1877 C CA . LEU A 1 232 ? -27.531 -19.656 -7.648 1 98.88 232 LEU A CA 1
ATOM 1878 C C . LEU A 1 232 ? -28.391 -20.875 -7.32 1 98.88 232 LEU A C 1
ATOM 1880 O O . LEU A 1 232 ? -29.109 -20.891 -6.312 1 98.88 232 LEU A O 1
ATOM 1884 N N . LYS A 1 233 ? -28.312 -21.844 -8.164 1 98.69 233 LYS A N 1
ATOM 1885 C CA . LYS A 1 233 ? -28.922 -23.141 -7.852 1 98.69 233 LYS A CA 1
ATOM 1886 C C . LYS A 1 233 ? -28.156 -23.844 -6.742 1 98.69 233 LYS A C 1
ATOM 1888 O O . LYS A 1 233 ? -26.953 -23.641 -6.574 1 98.69 233 LYS A O 1
ATOM 1893 N N . TYR A 1 234 ? -28.875 -24.688 -5.895 1 98.56 234 TYR A N 1
ATOM 1894 C CA . TYR A 1 234 ? -28.281 -25.5 -4.84 1 98.56 234 TYR A CA 1
ATOM 1895 C C . TYR A 1 234 ? -27.641 -24.625 -3.768 1 98.56 234 TYR A C 1
ATOM 1897 O O . TYR A 1 234 ? -26.609 -24.969 -3.195 1 98.56 234 TYR A O 1
ATOM 1905 N N . ARG A 1 235 ? -28.188 -23.469 -3.539 1 98.44 235 ARG A N 1
ATOM 1906 C CA . ARG A 1 235 ? -27.5 -22.438 -2.766 1 98.44 235 ARG A CA 1
ATOM 1907 C C . ARG A 1 235 ? -27.078 -22.969 -1.401 1 98.44 235 ARG A C 1
ATOM 1909 O O . ARG A 1 235 ? -25.984 -22.656 -0.925 1 98.44 235 ARG A O 1
ATOM 1916 N N . ASP A 1 236 ? -27.891 -23.828 -0.751 1 98 236 ASP A N 1
ATOM 1917 C CA . ASP A 1 236 ? -27.578 -24.359 0.569 1 98 236 ASP A CA 1
ATOM 1918 C C . ASP A 1 236 ? -26.359 -25.281 0.518 1 98 236 ASP A C 1
ATOM 1920 O O . ASP A 1 236 ? -25.734 -25.547 1.546 1 98 236 ASP A O 1
ATOM 1924 N N . ASN A 1 237 ? -26.062 -25.75 -0.668 1 98.69 237 ASN A N 1
ATOM 1925 C CA . ASN A 1 237 ? -24.953 -26.672 -0.844 1 98.69 237 ASN A CA 1
ATOM 1926 C C . ASN A 1 237 ? -23.828 -26.047 -1.659 1 98.69 237 ASN A C 1
ATOM 1928 O O . ASN A 1 237 ? -23 -26.75 -2.232 1 98.69 237 ASN A O 1
ATOM 1932 N N . VAL A 1 238 ? -23.844 -24.703 -1.744 1 98.81 238 VAL A N 1
ATOM 1933 C CA . VAL A 1 238 ? -22.812 -23.969 -2.459 1 98.81 238 VAL A CA 1
ATOM 1934 C C . VAL A 1 238 ? -22.094 -23.016 -1.496 1 98.81 238 VAL A C 1
ATOM 1936 O O . VAL A 1 238 ? -22.734 -22.312 -0.71 1 98.81 238 VAL A O 1
ATOM 1939 N N . VAL A 1 239 ? -20.766 -23.078 -1.437 1 98.88 239 VAL A N 1
ATOM 1940 C CA . VAL A 1 239 ? -19.938 -22.078 -0.777 1 98.88 239 VAL A CA 1
ATOM 1941 C C . VAL A 1 239 ? -19.625 -20.953 -1.757 1 98.88 239 VAL A C 1
ATOM 1943 O O . VAL A 1 239 ? -18.969 -21.172 -2.773 1 98.88 239 VAL A O 1
ATOM 1946 N N . LEU A 1 240 ? -20.141 -19.781 -1.521 1 98.94 240 LEU A N 1
ATOM 1947 C CA . LEU A 1 240 ? -19.859 -18.609 -2.359 1 98.94 240 LEU A CA 1
ATOM 1948 C C . LEU A 1 240 ? -18.562 -17.938 -1.937 1 98.94 240 LEU A C 1
ATOM 1950 O O . LEU A 1 240 ? -18.438 -17.484 -0.797 1 98.94 240 LEU A O 1
ATOM 1954 N N . SER A 1 241 ? -17.609 -17.906 -2.865 1 98.94 241 SER A N 1
ATOM 1955 C CA . SER A 1 241 ? -16.25 -17.469 -2.566 1 98.94 241 SER A CA 1
ATOM 1956 C C . SER A 1 241 ? -15.922 -16.172 -3.295 1 98.94 241 SER A C 1
ATOM 1958 O O . SER A 1 241 ? -16.422 -15.922 -4.395 1 98.94 241 SER A O 1
ATOM 1960 N N . LEU A 1 242 ? -15.125 -15.336 -2.615 1 98.94 242 LEU A N 1
ATOM 1961 C CA . LEU A 1 242 ? -14.609 -14.094 -3.17 1 98.94 242 LEU A CA 1
ATOM 1962 C C . LEU A 1 242 ? -13.109 -14.188 -3.426 1 98.94 242 LEU A C 1
ATOM 1964 O O . LEU A 1 242 ? -12.383 -14.805 -2.645 1 98.94 242 LEU A O 1
ATOM 1968 N N . HIS A 1 243 ? -12.633 -13.57 -4.504 1 98.88 243 HIS A N 1
ATOM 1969 C CA . HIS A 1 243 ? -11.227 -13.461 -4.875 1 98.88 243 HIS A CA 1
ATOM 1970 C C . HIS A 1 243 ? -10.914 -12.078 -5.445 1 98.88 243 HIS A C 1
ATOM 1972 O O . HIS A 1 243 ? -10.75 -11.93 -6.66 1 98.88 243 HIS A O 1
ATOM 1978 N N . PRO A 1 244 ? -10.82 -11.086 -4.559 1 98.62 244 PRO A N 1
ATOM 1979 C CA . PRO A 1 244 ? -10.648 -9.711 -5.039 1 98.62 244 PRO A CA 1
ATOM 1980 C C . PRO A 1 244 ? -9.18 -9.328 -5.227 1 98.62 244 PRO A C 1
ATOM 1982 O O . PRO A 1 244 ? -8.336 -9.656 -4.383 1 98.62 244 PRO A O 1
ATOM 1985 N N . HIS A 1 245 ? -8.867 -8.742 -6.359 1 98.56 245 HIS A N 1
ATOM 1986 C CA . HIS A 1 245 ? -7.633 -7.98 -6.512 1 98.56 245 HIS A CA 1
ATOM 1987 C C . HIS A 1 245 ? -7.832 -6.52 -6.129 1 98.56 245 HIS A C 1
ATOM 1989 O O . HIS A 1 245 ? -8.906 -6.137 -5.652 1 98.56 245 HIS A O 1
ATOM 1995 N N . ASN A 1 246 ? -6.793 -5.664 -6.258 1 98.69 246 ASN A N 1
ATOM 1996 C CA . ASN A 1 246 ? -6.77 -4.359 -5.605 1 98.69 246 ASN A CA 1
ATOM 1997 C C . ASN A 1 246 ? -6.512 -3.236 -6.609 1 98.69 246 ASN A C 1
ATOM 1999 O O . ASN A 1 246 ? -6.012 -2.172 -6.242 1 98.69 246 ASN A O 1
ATOM 2003 N N . ASP A 1 247 ? -6.93 -3.361 -7.863 1 98.44 247 ASP A N 1
ATOM 2004 C CA . ASP A 1 247 ? -6.543 -2.477 -8.953 1 98.44 247 ASP A CA 1
ATOM 2005 C C . ASP A 1 247 ? -7.004 -1.044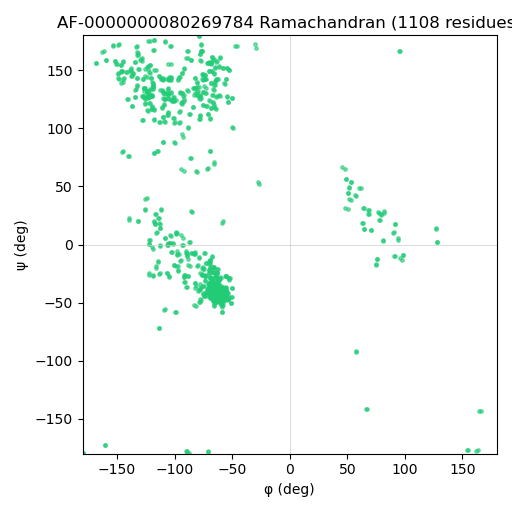 -8.695 1 98.44 247 ASP A C 1
ATOM 2007 O O . ASP A 1 247 ? -6.348 -0.089 -9.117 1 98.44 247 ASP A O 1
ATOM 2011 N N . ARG A 1 248 ? -8.102 -0.875 -7.984 1 98.62 248 ARG A N 1
ATOM 2012 C CA . ARG A 1 248 ? -8.641 0.447 -7.684 1 98.62 248 ARG A CA 1
ATOM 2013 C C . ARG A 1 248 ? -8.297 0.867 -6.258 1 98.62 248 ARG A C 1
ATOM 2015 O O . ARG A 1 248 ? -8.711 1.934 -5.801 1 98.62 248 ARG A O 1
ATOM 2022 N N . GLY A 1 249 ? -7.594 0.038 -5.555 1 98.69 249 GLY A N 1
ATOM 2023 C CA . GLY A 1 249 ? -7.281 0.315 -4.164 1 98.69 249 GLY A CA 1
ATOM 2024 C C . GLY A 1 249 ? -8.43 -0.001 -3.223 1 98.69 249 GLY A C 1
ATOM 2025 O O . GLY A 1 249 ? -8.547 0.605 -2.156 1 98.69 249 GLY A O 1
ATOM 2026 N N . CYS A 1 250 ? -9.312 -0.921 -3.607 1 98.81 250 CYS A N 1
ATOM 2027 C CA . CYS A 1 250 ? -10.508 -1.167 -2.812 1 98.81 250 CYS A CA 1
ATOM 2028 C C . CYS A 1 250 ? -10.703 -2.658 -2.564 1 98.81 250 CYS A C 1
ATOM 2030 O O . CYS A 1 250 ? -11.82 -3.107 -2.303 1 98.81 250 CYS A O 1
ATOM 2032 N N . GLY A 1 251 ? -9.641 -3.459 -2.695 1 98.81 251 GLY A N 1
ATOM 2033 C CA . GLY A 1 251 ? -9.75 -4.898 -2.512 1 98.81 251 GLY A CA 1
ATOM 2034 C C . GLY A 1 251 ? -10.328 -5.285 -1.167 1 98.81 251 GLY A C 1
ATOM 2035 O O . GLY A 1 251 ? -11.117 -6.23 -1.074 1 98.81 251 GLY A O 1
ATOM 2036 N N . VAL A 1 252 ? -9.938 -4.566 -0.097 1 98.94 252 VAL A N 1
ATOM 2037 C CA . VAL A 1 252 ? -10.43 -4.848 1.247 1 98.94 252 VAL A CA 1
ATOM 2038 C C . VAL A 1 252 ? -11.922 -4.543 1.322 1 98.94 252 VAL A C 1
ATOM 2040 O O . VAL A 1 252 ? -12.703 -5.348 1.834 1 98.94 252 VAL A O 1
ATOM 2043 N N . ALA A 1 253 ? -12.336 -3.396 0.78 1 98.94 253 ALA A N 1
ATOM 2044 C CA . ALA A 1 253 ? -13.75 -3.006 0.787 1 98.94 253 ALA A CA 1
ATOM 2045 C C . ALA A 1 253 ? -14.586 -3.977 -0.036 1 98.94 253 ALA A C 1
ATOM 2047 O O . ALA A 1 253 ? -15.695 -4.34 0.363 1 98.94 253 ALA A O 1
ATOM 2048 N N . ASP A 1 254 ? -14.062 -4.41 -1.225 1 98.94 254 ASP A N 1
ATOM 2049 C CA . ASP A 1 254 ? -14.742 -5.438 -2.016 1 98.94 254 ASP A CA 1
ATOM 2050 C C . ASP A 1 254 ? -15.031 -6.68 -1.175 1 98.94 254 ASP A C 1
ATOM 2052 O O . ASP A 1 254 ? -16.141 -7.207 -1.202 1 98.94 254 ASP A O 1
ATOM 2056 N N . THR A 1 255 ? -14.047 -7.09 -0.474 1 98.94 255 THR A N 1
ATOM 2057 C CA . THR A 1 255 ? -14.109 -8.328 0.292 1 98.94 255 THR A CA 1
ATOM 2058 C C . THR A 1 255 ? -15.141 -8.219 1.411 1 98.94 255 THR A C 1
ATOM 2060 O O . THR A 1 255 ? -16.031 -9.07 1.53 1 98.94 255 THR A O 1
ATOM 2063 N N . GLU A 1 256 ? -15.016 -7.168 2.215 1 98.94 256 GLU A N 1
ATOM 2064 C CA . GLU A 1 256 ? -15.898 -7.035 3.373 1 98.94 256 GLU A CA 1
ATOM 2065 C C . GLU A 1 256 ? -17.344 -6.848 2.943 1 98.94 256 GLU A C 1
ATOM 2067 O O . GLU A 1 256 ? -18.266 -7.426 3.541 1 98.94 256 GLU A O 1
ATOM 2072 N N . MET A 1 257 ? -17.578 -6.105 1.93 1 98.88 257 MET A N 1
ATOM 2073 C CA . MET A 1 257 ? -18.953 -5.902 1.46 1 98.88 257 MET A CA 1
ATOM 2074 C C . MET A 1 257 ? -19.5 -7.164 0.803 1 98.88 257 MET A C 1
ATOM 2076 O O . MET A 1 257 ? -20.688 -7.453 0.901 1 98.88 257 MET A O 1
ATOM 2080 N N . GLY A 1 258 ? -18.609 -7.871 0.054 1 98.88 258 GLY A N 1
ATOM 2081 C CA . GLY A 1 258 ? -19.031 -9.156 -0.488 1 98.88 258 GLY A CA 1
ATOM 2082 C C . GLY A 1 258 ? -19.484 -10.133 0.578 1 98.88 258 GLY A C 1
ATOM 2083 O O . GLY A 1 258 ? -20.422 -10.898 0.366 1 98.88 258 GLY A O 1
ATOM 2084 N N . LEU A 1 259 ? -18.828 -10.117 1.716 1 98.94 259 LEU A N 1
ATOM 2085 C CA . LEU A 1 259 ? -19.234 -10.953 2.84 1 98.94 259 LEU A CA 1
ATOM 2086 C C . LEU A 1 259 ? -20.609 -10.555 3.352 1 98.94 259 LEU A C 1
ATOM 2088 O O . LEU A 1 259 ? -21.453 -11.422 3.613 1 98.94 259 LEU A O 1
ATOM 2092 N N . LEU A 1 260 ? -20.844 -9.242 3.482 1 98.81 260 LEU A N 1
ATOM 2093 C CA . LEU A 1 260 ? -22.156 -8.773 3.904 1 98.81 260 LEU A CA 1
ATOM 2094 C C . LEU A 1 260 ? -23.234 -9.18 2.896 1 98.81 260 LEU A C 1
ATOM 2096 O O . LEU A 1 260 ? -24.391 -9.391 3.264 1 98.81 260 LEU A O 1
ATOM 2100 N N . ALA A 1 261 ? -22.828 -9.297 1.619 1 98.81 261 ALA A N 1
ATOM 2101 C CA . ALA A 1 261 ? -23.75 -9.57 0.531 1 98.81 261 ALA A CA 1
ATOM 2102 C C . ALA A 1 261 ? -24.047 -11.07 0.419 1 98.81 261 ALA A C 1
ATOM 2104 O O . ALA A 1 261 ? -24.844 -11.492 -0.42 1 98.81 261 ALA A O 1
ATOM 2105 N N . GLY A 1 262 ? -23.328 -11.898 1.185 1 98.56 262 GLY A N 1
ATOM 2106 C CA . GLY A 1 262 ? -23.734 -13.297 1.258 1 98.56 262 GLY A CA 1
ATOM 2107 C C . GLY A 1 262 ? -22.609 -14.266 0.97 1 98.56 262 GLY A C 1
ATOM 2108 O O . GLY A 1 262 ? -22.797 -15.477 1.016 1 98.56 262 GLY A O 1
ATOM 2109 N N . ALA A 1 263 ? -21.438 -13.789 0.74 1 98.88 263 ALA A N 1
ATOM 2110 C CA . ALA A 1 263 ? -20.312 -14.68 0.489 1 98.88 263 ALA A CA 1
ATOM 2111 C C . ALA A 1 263 ? -19.891 -15.406 1.765 1 98.88 263 ALA A C 1
ATOM 2113 O O . ALA A 1 263 ? -20.062 -14.891 2.869 1 98.88 263 ALA A O 1
ATOM 2114 N N . ASP A 1 264 ? -19.219 -16.594 1.578 1 98.69 264 ASP A N 1
ATOM 2115 C CA . ASP A 1 264 ? -18.875 -17.484 2.68 1 98.69 264 ASP A CA 1
ATOM 2116 C C . ASP A 1 264 ? -17.375 -17.625 2.842 1 98.69 264 ASP A C 1
ATOM 2118 O O . ASP A 1 264 ? -16.891 -18.062 3.885 1 98.69 264 ASP A O 1
ATOM 2122 N N . ARG A 1 265 ? -16.703 -17.297 1.849 1 98.94 265 ARG A N 1
ATOM 2123 C CA . ARG A 1 265 ? -15.297 -17.688 1.717 1 98.94 265 ARG A CA 1
ATOM 2124 C C . ARG A 1 265 ? -14.492 -16.594 1.021 1 98.94 265 ARG A C 1
ATOM 2126 O O . ARG A 1 265 ? -15.016 -15.898 0.137 1 98.94 265 ARG A O 1
ATOM 2133 N N . VAL A 1 266 ? -13.25 -16.406 1.476 1 98.94 266 VAL A N 1
ATOM 2134 C CA . VAL A 1 266 ? -12.383 -15.375 0.898 1 98.94 266 VAL A CA 1
ATOM 2135 C C . VAL A 1 266 ? -11.047 -16 0.489 1 98.94 266 VAL A C 1
ATOM 2137 O O . VAL A 1 266 ? -10.414 -16.703 1.281 1 98.94 266 VAL A O 1
ATOM 2140 N N . GLU A 1 267 ? -10.68 -15.781 -0.75 1 98.94 267 GLU A N 1
ATOM 2141 C CA . GLU A 1 267 ? -9.344 -16.109 -1.242 1 98.94 267 GLU A CA 1
ATOM 2142 C C . GLU A 1 267 ? -8.453 -14.875 -1.309 1 98.94 267 GLU A C 1
ATOM 2144 O O . GLU A 1 267 ? -8.828 -13.867 -1.908 1 98.94 267 GLU A O 1
ATOM 2149 N N . GLY A 1 268 ? -7.344 -14.891 -0.671 1 98.81 268 GLY A N 1
ATOM 2150 C CA . GLY A 1 268 ? -6.414 -13.766 -0.653 1 98.81 268 GLY A CA 1
ATOM 2151 C C . GLY A 1 268 ? -5.008 -14.172 -0.247 1 98.81 268 GLY A C 1
ATOM 2152 O O . GLY A 1 268 ? -4.664 -15.352 -0.26 1 98.81 268 GLY A O 1
ATOM 2153 N N . THR A 1 269 ? -4.156 -13.195 -0.067 1 98.88 269 THR A N 1
ATOM 2154 C CA . THR A 1 269 ? -2.764 -13.438 0.293 1 98.88 269 THR A CA 1
ATOM 2155 C C . THR A 1 269 ? -2.369 -12.609 1.515 1 98.88 269 THR A C 1
ATOM 2157 O O . THR A 1 269 ? -3.076 -11.672 1.893 1 98.88 269 THR A O 1
ATOM 2160 N N . LEU A 1 270 ? -1.315 -13.047 2.139 1 98.69 270 LEU A N 1
ATOM 2161 C CA . LEU A 1 270 ? -0.716 -12.219 3.178 1 98.69 270 LEU A CA 1
ATOM 2162 C C . LEU A 1 270 ? -0.107 -10.953 2.58 1 98.69 270 LEU A C 1
ATOM 2164 O O . LEU A 1 270 ? 0.575 -11.016 1.555 1 98.69 270 LEU A O 1
ATOM 2168 N N . PHE A 1 271 ? -0.464 -9.828 3.133 1 98.5 271 PHE A N 1
ATOM 2169 C CA . PHE A 1 271 ? 0.074 -8.508 2.828 1 98.5 271 PHE A CA 1
ATOM 2170 C C . PHE A 1 271 ? -0.228 -8.117 1.386 1 98.5 271 PHE A C 1
ATOM 2172 O O . PHE A 1 271 ? 0.46 -7.277 0.808 1 98.5 271 PHE A O 1
ATOM 2179 N N . GLY A 1 272 ? -1.165 -8.742 0.751 1 98.06 272 GLY A N 1
ATOM 2180 C CA . GLY A 1 272 ? -1.748 -8.305 -0.507 1 98.06 272 GLY A CA 1
ATOM 2181 C C . GLY A 1 272 ? -0.869 -8.602 -1.707 1 98.06 272 GLY A C 1
ATOM 2182 O O . GLY A 1 272 ? -0.894 -7.867 -2.697 1 98.06 272 GLY A O 1
ATOM 2183 N N . ASN A 1 273 ? -0.048 -9.578 -1.687 1 95.94 273 ASN A N 1
ATOM 2184 C CA . ASN A 1 273 ? 0.748 -9.969 -2.846 1 95.94 273 ASN A CA 1
ATOM 2185 C C . ASN A 1 273 ? -0.126 -10.531 -3.961 1 95.94 273 ASN A C 1
ATOM 2187 O O . ASN A 1 273 ? -1.224 -11.031 -3.705 1 95.94 273 ASN A O 1
ATOM 2191 N N . GLY A 1 274 ? 0.322 -10.328 -5.246 1 95.56 274 GLY A N 1
ATOM 2192 C CA . GLY A 1 274 ? -0.412 -10.836 -6.395 1 95.56 274 GLY A CA 1
ATOM 2193 C C . GLY A 1 274 ? -0.156 -10.047 -7.664 1 95.56 274 GLY A C 1
ATOM 2194 O O . GLY A 1 274 ? 0.644 -9.109 -7.664 1 95.56 274 GLY A O 1
ATOM 2195 N N . GLU A 1 275 ? -0.805 -10.391 -8.672 1 91.94 275 GLU A N 1
ATOM 2196 C CA . GLU A 1 275 ? -0.633 -9.742 -9.969 1 91.94 275 GLU A CA 1
ATOM 2197 C C . GLU A 1 275 ? -1.018 -8.266 -9.898 1 91.94 275 GLU A C 1
ATOM 2199 O O . GLU A 1 275 ? -1.974 -7.898 -9.219 1 91.94 275 GLU A O 1
ATOM 2204 N N . ARG A 1 276 ? -0.186 -7.43 -10.68 1 94.12 276 ARG A N 1
ATOM 2205 C CA . ARG A 1 276 ? -0.433 -5.996 -10.828 1 94.12 276 ARG A CA 1
ATOM 2206 C C . ARG A 1 276 ? -0.451 -5.305 -9.469 1 94.12 276 ARG A C 1
ATOM 2208 O O . ARG A 1 276 ? 0.602 -4.961 -8.93 1 94.12 276 ARG A O 1
ATOM 2215 N N . THR A 1 277 ? -1.68 -5.184 -8.836 1 97.19 277 THR A N 1
ATOM 2216 C CA . THR A 1 277 ? -1.822 -4.449 -7.582 1 97.19 277 THR A CA 1
ATOM 2217 C C . THR A 1 277 ? -2.035 -5.41 -6.414 1 97.19 277 THR A C 1
ATOM 2219 O O . THR A 1 277 ? -2.184 -4.98 -5.27 1 97.19 277 THR A O 1
ATOM 2222 N N . GLY A 1 278 ? -2.064 -6.715 -6.734 1 97.31 278 GLY A N 1
ATOM 2223 C CA . GLY A 1 278 ? -2.098 -7.734 -5.699 1 97.31 278 GLY A CA 1
ATOM 2224 C C . GLY A 1 278 ? -3.5 -8.219 -5.379 1 97.31 278 GLY A C 1
ATOM 2225 O O . GLY A 1 278 ? -4.48 -7.621 -5.828 1 97.31 278 GLY A O 1
ATOM 2226 N N . ASN A 1 279 ? -3.568 -9.367 -4.621 1 98.5 279 ASN A N 1
ATOM 2227 C CA . ASN A 1 279 ? -4.797 -9.891 -4.043 1 98.5 279 ASN A CA 1
ATOM 2228 C C . ASN A 1 279 ? -5.23 -9.094 -2.818 1 98.5 279 ASN A C 1
ATOM 2230 O O . ASN A 1 279 ? -4.469 -8.273 -2.309 1 98.5 279 ASN A O 1
ATOM 2234 N N . VAL A 1 280 ? -6.434 -9.32 -2.416 1 98.88 280 VAL A N 1
ATOM 2235 C CA . VAL A 1 280 ? -6.84 -8.734 -1.142 1 98.88 280 VAL A CA 1
ATOM 2236 C C . VAL A 1 280 ? -5.895 -9.195 -0.036 1 98.88 280 VAL A C 1
ATOM 2238 O O . VAL A 1 280 ? -5.473 -10.359 -0.013 1 98.88 280 VAL A O 1
ATOM 2241 N N . ASP A 1 281 ? -5.551 -8.234 0.84 1 98.81 281 ASP A N 1
ATOM 2242 C CA . ASP A 1 281 ? -4.703 -8.508 1.997 1 98.81 281 ASP A CA 1
ATOM 2243 C C . ASP A 1 281 ? -5.5 -9.172 3.117 1 98.81 281 ASP A C 1
ATOM 2245 O O . ASP A 1 281 ? -6.258 -8.5 3.826 1 98.81 281 ASP A O 1
ATOM 2249 N N . ILE A 1 282 ? -5.266 -10.453 3.35 1 98.88 282 ILE A N 1
ATOM 2250 C CA . ILE A 1 282 ? -6.004 -11.211 4.352 1 98.88 282 ILE A CA 1
ATOM 2251 C C . ILE A 1 282 ? -5.664 -10.688 5.746 1 98.88 282 ILE A C 1
ATOM 2253 O O . ILE A 1 282 ? -6.527 -10.641 6.625 1 98.88 282 ILE A O 1
ATOM 2257 N N . VAL A 1 283 ? -4.43 -10.219 5.938 1 98.88 283 VAL A N 1
ATOM 2258 C CA . VAL A 1 283 ? -4.039 -9.656 7.223 1 98.88 283 VAL A CA 1
ATOM 2259 C C . VAL A 1 283 ? -4.93 -8.461 7.559 1 98.88 283 VAL A C 1
ATOM 2261 O O . VAL A 1 283 ? -5.465 -8.367 8.664 1 98.88 283 VAL A O 1
ATOM 2264 N N . THR A 1 284 ? -5.121 -7.598 6.602 1 98.88 284 THR A N 1
ATOM 2265 C CA . THR A 1 284 ? -5.922 -6.398 6.82 1 98.88 284 THR A CA 1
ATOM 2266 C C . THR A 1 284 ? -7.379 -6.766 7.102 1 98.88 284 THR A C 1
ATOM 2268 O O . THR A 1 284 ? -7.973 -6.277 8.062 1 98.88 284 THR A O 1
ATOM 2271 N N . VAL A 1 285 ? -7.945 -7.652 6.309 1 98.94 285 VAL A N 1
ATOM 2272 C CA . VAL A 1 285 ? -9.344 -8.031 6.492 1 98.94 285 VAL A CA 1
ATOM 2273 C C . VAL A 1 285 ? -9.523 -8.711 7.848 1 98.94 285 VAL A C 1
ATOM 2275 O O . VAL A 1 285 ? -10.461 -8.406 8.586 1 98.94 285 VAL A O 1
ATOM 2278 N N . GLY A 1 286 ? -8.625 -9.656 8.141 1 98.88 286 GLY A N 1
ATOM 2279 C CA . GLY A 1 286 ? -8.688 -10.328 9.422 1 98.88 286 GLY A CA 1
ATOM 2280 C C . GLY A 1 286 ? -8.578 -9.383 10.602 1 98.88 286 GLY A C 1
ATOM 2281 O O . GLY A 1 286 ? -9.336 -9.484 11.57 1 98.88 286 GLY A O 1
ATOM 2282 N N . MET A 1 287 ? -7.664 -8.414 10.531 1 98.75 287 MET A N 1
ATOM 2283 C CA . MET A 1 287 ? -7.441 -7.477 11.633 1 98.75 287 MET A CA 1
ATOM 2284 C C . MET A 1 287 ? -8.586 -6.473 11.727 1 98.75 287 MET A C 1
ATOM 2286 O O . MET A 1 287 ? -8.883 -5.973 12.812 1 98.75 287 MET A O 1
ATOM 2290 N N . ASN A 1 288 ? -9.18 -6.133 10.609 1 98.81 288 ASN A N 1
ATOM 2291 C CA . ASN A 1 288 ? -10.398 -5.328 10.664 1 98.81 288 ASN A CA 1
ATOM 2292 C C . ASN A 1 288 ? -11.469 -5.992 11.523 1 98.81 288 ASN A C 1
ATOM 2294 O O . ASN A 1 288 ? -12.148 -5.32 12.305 1 98.81 288 ASN A O 1
ATOM 2298 N N . MET A 1 289 ? -11.664 -7.305 11.336 1 98.62 289 MET A N 1
ATOM 2299 C CA . MET A 1 289 ? -12.602 -8.055 12.164 1 98.62 289 MET A CA 1
ATOM 2300 C C . MET A 1 289 ? -12.164 -8.031 13.633 1 98.62 289 MET A C 1
ATOM 2302 O O . MET A 1 289 ? -12.977 -7.762 14.516 1 98.62 289 MET A O 1
ATOM 2306 N N . PHE A 1 290 ? -10.906 -8.266 13.844 1 98.56 290 PHE A N 1
ATOM 2307 C CA . PHE A 1 290 ? -10.32 -8.266 15.18 1 98.56 290 PHE A CA 1
ATOM 2308 C C . PHE A 1 290 ? -10.609 -6.945 15.891 1 98.56 290 PHE A C 1
ATOM 2310 O O . PHE A 1 290 ? -11.047 -6.938 17.047 1 98.56 290 PHE A O 1
ATOM 2317 N N . ALA A 1 291 ? -10.438 -5.844 15.211 1 98.12 291 ALA A N 1
ATOM 2318 C CA . ALA A 1 291 ? -10.594 -4.504 15.773 1 98.12 291 ALA A CA 1
ATOM 2319 C C . ALA A 1 291 ? -12.055 -4.211 16.094 1 98.12 291 ALA A C 1
ATOM 2321 O O . ALA A 1 291 ? -12.359 -3.264 16.828 1 98.12 291 ALA A O 1
ATOM 2322 N N . LEU A 1 292 ? -12.93 -5.031 15.602 1 97.94 292 LEU A N 1
ATOM 2323 C CA . LEU A 1 292 ? -14.359 -4.863 15.859 1 97.94 292 LEU A CA 1
ATOM 2324 C C . LEU A 1 292 ? -14.852 -5.879 16.891 1 97.94 292 LEU A C 1
ATOM 2326 O O . LEU A 1 292 ? -16.047 -5.957 17.156 1 97.94 292 LEU A O 1
ATOM 2330 N N . GLY A 1 293 ? -13.984 -6.66 17.359 1 97.81 293 GLY A N 1
ATOM 2331 C CA . GLY A 1 293 ? -14.328 -7.641 18.375 1 97.81 293 GLY A CA 1
ATOM 2332 C C . GLY A 1 293 ? -14.727 -8.984 17.797 1 97.81 293 GLY A C 1
ATOM 2333 O O . GLY A 1 293 ? -15.383 -9.789 18.469 1 97.81 293 GLY A O 1
ATOM 2334 N N . VAL A 1 294 ? -14.406 -9.234 16.578 1 98.31 294 VAL A N 1
ATOM 2335 C CA . VAL A 1 294 ? -14.695 -10.5 15.906 1 98.31 294 VAL A CA 1
ATOM 2336 C C . VAL A 1 294 ? -13.414 -11.32 15.766 1 98.31 294 VAL A C 1
ATOM 2338 O O . VAL A 1 294 ? -12.398 -10.812 15.281 1 98.31 294 VAL A O 1
ATOM 2341 N N . ASP A 1 295 ? -13.453 -12.578 16.188 1 98.44 295 ASP A N 1
ATOM 2342 C CA . ASP A 1 295 ? -12.312 -13.469 16 1 98.44 295 ASP A CA 1
ATOM 2343 C C . ASP A 1 295 ? -12.102 -13.789 14.523 1 98.44 295 ASP A C 1
ATOM 2345 O O . ASP A 1 295 ? -12.945 -14.438 13.898 1 98.44 295 ASP A O 1
ATOM 2349 N N . PRO A 1 296 ? -10.969 -13.406 13.984 1 98.38 296 PRO A N 1
ATOM 2350 C CA . PRO A 1 296 ? -10.75 -13.656 12.562 1 98.38 296 PRO A CA 1
ATOM 2351 C C . PRO A 1 296 ? -10.492 -15.133 12.25 1 98.38 296 PRO A C 1
ATOM 2353 O O . PRO A 1 296 ? -10.531 -15.539 11.086 1 98.38 296 PRO A O 1
ATOM 2356 N N . GLY A 1 297 ? -10.18 -15.898 13.25 1 98.38 297 GLY A N 1
ATOM 2357 C CA . GLY A 1 297 ? -9.898 -17.312 13.039 1 98.38 297 GLY A CA 1
ATOM 2358 C C . GLY A 1 297 ? -8.484 -17.562 12.539 1 98.38 297 GLY A C 1
ATOM 2359 O O . GLY A 1 297 ? -8.156 -18.688 12.148 1 98.38 297 GLY A O 1
ATOM 2360 N N . LEU A 1 298 ? -7.676 -16.578 12.414 1 98.69 298 LEU A N 1
ATOM 2361 C CA . LEU A 1 298 ? -6.262 -16.609 12.07 1 98.69 298 LEU A CA 1
ATOM 2362 C C . LEU A 1 298 ? -5.422 -15.922 13.141 1 98.69 298 LEU A C 1
ATOM 2364 O O . LEU A 1 298 ? -5.914 -15.031 13.844 1 98.69 298 LEU A O 1
ATOM 2368 N N . ASP A 1 299 ? -4.16 -16.297 13.273 1 98.5 299 ASP A N 1
ATOM 2369 C CA . ASP A 1 299 ? -3.309 -15.758 14.336 1 98.5 299 ASP A CA 1
ATOM 2370 C C . ASP A 1 299 ? -2.287 -14.773 13.773 1 98.5 299 ASP A C 1
ATOM 2372 O O . ASP A 1 299 ? -1.322 -15.172 13.125 1 98.5 299 ASP A O 1
ATOM 2376 N N . PHE A 1 300 ? -2.496 -13.508 14.141 1 98.31 300 PHE A N 1
ATOM 2377 C CA . PHE A 1 300 ? -1.583 -12.461 13.711 1 98.31 300 PHE A CA 1
ATOM 2378 C C . PHE A 1 300 ? -0.885 -11.828 14.914 1 98.31 300 PHE A C 1
ATOM 2380 O O . PHE A 1 300 ? -0.461 -10.672 14.852 1 98.31 300 PHE A O 1
ATOM 2387 N N . SER A 1 301 ? -0.738 -12.516 15.969 1 97.06 301 SER A N 1
ATOM 2388 C CA . SER A 1 301 ? -0.255 -11.984 17.234 1 97.06 301 SER A CA 1
ATOM 2389 C C . SER A 1 301 ? 1.227 -11.633 17.172 1 97.06 301 SER A C 1
ATOM 2391 O O . SER A 1 301 ? 1.729 -10.859 17.984 1 97.06 301 SER A O 1
ATOM 2393 N N . ASN A 1 302 ? 1.962 -12.195 16.266 1 95.75 302 ASN A N 1
ATOM 2394 C CA . ASN A 1 302 ? 3.361 -11.859 16.031 1 95.75 302 ASN A CA 1
ATOM 2395 C C . ASN A 1 302 ? 3.572 -11.305 14.625 1 95.75 302 ASN A C 1
ATOM 2397 O O . ASN A 1 302 ? 4.215 -11.938 13.789 1 95.75 302 ASN A O 1
ATOM 2401 N N . MET A 1 303 ? 3.23 -10.078 14.469 1 96.69 303 MET A N 1
ATOM 2402 C CA . MET A 1 303 ? 3.191 -9.438 13.156 1 96.69 303 MET A CA 1
ATOM 2403 C C . MET A 1 303 ? 4.602 -9.227 12.617 1 96.69 303 MET A C 1
ATOM 2405 O O . MET A 1 303 ? 4.844 -9.406 11.422 1 96.69 303 MET A O 1
ATOM 2409 N N . SER A 1 304 ? 5.52 -8.867 13.453 1 90.56 304 SER A N 1
ATOM 2410 C CA . SER A 1 304 ? 6.883 -8.594 13.008 1 90.56 304 SER A CA 1
ATOM 2411 C C . SER A 1 304 ? 7.523 -9.82 12.383 1 90.56 304 SER A C 1
ATOM 2413 O O . SER A 1 304 ? 8.172 -9.734 11.336 1 90.56 304 SER A O 1
ATOM 2415 N N . ASP A 1 305 ? 7.312 -10.914 13.047 1 93.94 305 ASP A N 1
ATOM 2416 C CA . ASP A 1 305 ? 7.848 -12.164 12.531 1 93.94 305 ASP A CA 1
ATOM 2417 C C . ASP A 1 305 ? 7.203 -12.523 11.188 1 93.94 305 ASP A C 1
ATOM 2419 O O . ASP A 1 305 ? 7.883 -13 10.281 1 93.94 305 ASP A O 1
ATOM 2423 N N . LEU A 1 306 ? 5.98 -12.297 11.102 1 97.75 306 LEU A N 1
ATOM 2424 C CA . LEU A 1 306 ? 5.254 -12.578 9.867 1 97.75 306 LEU A CA 1
ATOM 2425 C C . LEU A 1 306 ? 5.773 -11.711 8.727 1 97.75 306 LEU A C 1
ATOM 2427 O O . LEU A 1 306 ? 6.008 -12.211 7.621 1 97.75 306 LEU A O 1
ATOM 2431 N N . VAL A 1 307 ? 5.953 -10.453 9.008 1 96.69 307 VAL A N 1
ATOM 2432 C CA . VAL A 1 307 ? 6.445 -9.508 8.008 1 96.69 307 VAL A CA 1
ATOM 2433 C C . VAL A 1 307 ? 7.855 -9.906 7.57 1 96.69 307 VAL A C 1
ATOM 2435 O O . VAL A 1 307 ? 8.148 -9.961 6.375 1 96.69 307 VAL A O 1
ATOM 2438 N N . ASP A 1 308 ? 8.695 -10.227 8.531 1 92.81 308 ASP A N 1
ATOM 2439 C CA . ASP A 1 308 ? 10.086 -10.57 8.242 1 92.81 308 ASP A CA 1
ATOM 2440 C C . ASP A 1 308 ? 10.172 -11.82 7.367 1 92.81 308 ASP A C 1
ATOM 2442 O O . ASP A 1 308 ? 10.93 -11.852 6.398 1 92.81 308 ASP A O 1
ATOM 2446 N N . THR A 1 309 ? 9.422 -12.797 7.723 1 96.81 309 THR A N 1
ATOM 2447 C CA . THR A 1 309 ? 9.422 -14.055 6.98 1 96.81 309 THR A CA 1
ATOM 2448 C C . THR A 1 309 ? 8.875 -13.852 5.57 1 96.81 309 THR A C 1
ATOM 2450 O O . THR A 1 309 ? 9.453 -14.344 4.598 1 96.81 309 THR A O 1
ATOM 2453 N N . TYR A 1 310 ? 7.84 -13.109 5.457 1 98.12 310 TYR A N 1
ATOM 2454 C CA . TYR A 1 310 ? 7.23 -12.805 4.168 1 98.12 310 TYR A CA 1
ATOM 2455 C C . TYR A 1 310 ? 8.219 -12.094 3.254 1 98.12 310 TYR A C 1
ATOM 2457 O O . TYR A 1 310 ? 8.391 -12.484 2.098 1 98.12 310 TYR A O 1
ATOM 2465 N N . GLU A 1 311 ? 8.789 -11.055 3.789 1 93.5 311 GLU A N 1
ATOM 2466 C CA . GLU A 1 311 ? 9.711 -10.258 2.98 1 93.5 311 GLU A CA 1
ATOM 2467 C C . GLU A 1 311 ? 10.914 -11.078 2.541 1 93.5 311 GLU A C 1
ATOM 2469 O O . GLU A 1 311 ? 11.359 -10.984 1.394 1 93.5 311 GLU A O 1
ATOM 2474 N N . ARG A 1 312 ? 11.445 -11.883 3.461 1 90.38 312 ARG A N 1
ATOM 2475 C CA . ARG A 1 312 ? 12.602 -12.711 3.148 1 90.38 312 ARG A CA 1
ATOM 2476 C C . ARG A 1 312 ? 12.281 -13.719 2.049 1 90.38 312 ARG A C 1
ATOM 2478 O O . ARG A 1 312 ? 13.062 -13.891 1.111 1 90.38 312 ARG A O 1
ATOM 2485 N N . LEU A 1 313 ? 11.148 -14.305 2.096 1 92.81 313 LEU A N 1
ATOM 2486 C CA . LEU A 1 313 ? 10.805 -15.406 1.202 1 92.81 313 LEU A CA 1
ATOM 2487 C C . LEU A 1 313 ? 10.344 -14.875 -0.153 1 92.81 313 LEU A C 1
ATOM 2489 O O . LEU A 1 313 ? 10.633 -15.484 -1.188 1 92.81 313 LEU A O 1
ATOM 2493 N N . THR A 1 314 ? 9.641 -13.797 -0.164 1 93.44 314 THR A N 1
ATOM 2494 C CA . THR A 1 314 ? 9.047 -13.305 -1.398 1 93.44 314 THR A CA 1
ATOM 2495 C C . THR A 1 314 ? 9.922 -12.227 -2.029 1 93.44 314 THR A C 1
ATOM 2497 O O . THR A 1 314 ? 9.727 -11.859 -3.191 1 93.44 314 THR A O 1
ATOM 2500 N N . ARG A 1 315 ? 10.844 -11.625 -1.23 1 84.69 315 ARG A N 1
ATOM 2501 C CA . ARG A 1 315 ? 11.695 -10.508 -1.637 1 84.69 315 ARG A CA 1
ATOM 2502 C C . ARG A 1 315 ? 10.867 -9.266 -1.933 1 84.69 315 ARG A C 1
ATOM 2504 O O . ARG A 1 315 ? 11.328 -8.352 -2.621 1 84.69 315 ARG A O 1
ATOM 2511 N N . MET A 1 316 ? 9.617 -9.297 -1.533 1 91.44 316 MET A N 1
ATOM 2512 C CA . MET A 1 316 ? 8.758 -8.117 -1.557 1 91.44 316 MET A CA 1
ATOM 2513 C C . MET A 1 316 ? 8.875 -7.332 -0.255 1 91.44 316 MET A C 1
ATOM 2515 O O . MET A 1 316 ? 9.469 -7.812 0.712 1 91.44 316 MET A O 1
ATOM 2519 N N . GLN A 1 317 ? 8.352 -6.113 -0.302 1 89.75 317 GLN A N 1
ATOM 2520 C CA . GLN A 1 317 ? 8.383 -5.277 0.892 1 89.75 317 GLN A CA 1
ATOM 2521 C C . GLN A 1 317 ? 6.973 -4.918 1.35 1 89.75 317 GLN A C 1
ATOM 2523 O O . GLN A 1 317 ? 6.102 -4.629 0.525 1 89.75 317 GLN A O 1
ATOM 2528 N N . VAL A 1 318 ? 6.793 -5.07 2.67 1 95.94 318 VAL A N 1
ATOM 2529 C CA . VAL A 1 318 ? 5.57 -4.543 3.266 1 95.94 318 VAL A CA 1
ATOM 2530 C C . VAL A 1 318 ? 5.691 -3.029 3.441 1 95.94 318 VAL A C 1
ATOM 2532 O O . VAL A 1 318 ? 6.668 -2.541 4.012 1 95.94 318 VAL A O 1
ATOM 2535 N N . SER A 1 319 ? 4.762 -2.334 2.916 1 95.56 319 SER A N 1
ATOM 2536 C CA . SER A 1 319 ? 4.816 -0.877 2.963 1 95.56 319 SER A CA 1
ATOM 2537 C C . SER A 1 319 ? 4.895 -0.371 4.398 1 95.56 319 SER A C 1
ATOM 2539 O O . SER A 1 319 ? 4.27 -0.936 5.297 1 95.56 319 SER A O 1
ATOM 2541 N N . TYR A 1 320 ? 5.508 0.797 4.598 1 91.62 320 TYR A N 1
ATOM 2542 C CA . TYR A 1 320 ? 5.664 1.408 5.91 1 91.62 320 TYR A CA 1
ATOM 2543 C C . TYR A 1 320 ? 4.309 1.761 6.512 1 91.62 320 TYR A C 1
ATOM 2545 O O . TYR A 1 320 ? 4.164 1.829 7.738 1 91.62 320 TYR A O 1
ATOM 2553 N N . ARG A 1 321 ? 3.381 1.929 5.656 1 96.19 321 ARG A N 1
ATOM 2554 C CA . ARG A 1 321 ? 2.084 2.412 6.117 1 96.19 321 ARG A CA 1
ATOM 2555 C C . ARG A 1 321 ? 0.991 1.38 5.859 1 96.19 321 ARG A C 1
ATOM 2557 O O . ARG A 1 321 ? -0.195 1.716 5.836 1 96.19 321 ARG A O 1
ATOM 2564 N N . GLN A 1 322 ? 1.419 0.106 5.629 1 97.25 322 GLN A N 1
ATOM 2565 C CA . GLN A 1 322 ? 0.455 -0.975 5.453 1 97.25 322 GLN A CA 1
ATOM 2566 C C . GLN A 1 322 ? -0.412 -1.148 6.695 1 97.25 322 GLN A C 1
ATOM 2568 O O . GLN A 1 322 ? 0.107 -1.304 7.805 1 97.25 322 GLN A O 1
ATOM 2573 N N . PRO A 1 323 ? -1.733 -1.163 6.551 1 98.38 323 PRO A N 1
ATOM 2574 C CA . PRO A 1 323 ? -2.605 -1.278 7.723 1 98.38 323 PRO A CA 1
ATOM 2575 C C . PRO A 1 323 ? -2.209 -2.43 8.641 1 98.38 323 PRO A C 1
ATOM 2577 O O . PRO A 1 323 ? -2.006 -3.555 8.18 1 98.38 323 PRO A O 1
ATOM 2580 N N . TYR A 1 324 ? -2.004 -2.15 9.914 1 98 324 TYR A N 1
ATOM 2581 C CA . TYR A 1 324 ? -1.765 -3.057 11.031 1 98 324 TYR A CA 1
ATOM 2582 C C . TYR A 1 324 ? -0.347 -3.615 10.984 1 98 324 TYR A C 1
ATOM 2584 O O . TYR A 1 324 ? 0.155 -4.133 11.984 1 98 324 TYR A O 1
ATOM 2592 N N . ALA A 1 325 ? 0.316 -3.512 9.82 1 97.62 325 ALA A N 1
ATOM 2593 C CA . ALA A 1 325 ? 1.565 -4.254 9.672 1 97.62 325 ALA A CA 1
ATOM 2594 C C . ALA A 1 325 ? 2.74 -3.311 9.43 1 97.62 325 ALA A C 1
ATOM 2596 O O . ALA A 1 325 ? 3.889 -3.65 9.719 1 97.62 325 ALA A O 1
ATOM 2597 N N . GLY A 1 326 ? 2.48 -2.172 8.875 1 94.88 326 GLY A N 1
ATOM 2598 C CA . GLY A 1 326 ? 3.553 -1.267 8.492 1 94.88 326 GLY A CA 1
ATOM 2599 C C . GLY A 1 326 ? 4.359 -0.765 9.68 1 94.88 326 GLY A C 1
ATOM 2600 O O . GLY A 1 326 ? 3.828 -0.626 10.781 1 94.88 326 GLY A O 1
ATOM 2601 N N . LYS A 1 327 ? 5.527 -0.363 9.383 1 87.69 327 LYS A N 1
ATOM 2602 C CA . LYS A 1 327 ? 6.469 0.042 10.422 1 87.69 327 LYS A CA 1
ATOM 2603 C C . LYS A 1 327 ? 6.008 1.315 11.125 1 87.69 327 LYS A C 1
ATOM 2605 O O . LYS A 1 327 ? 6.309 1.529 12.297 1 87.69 327 LYS A O 1
ATOM 2610 N N . LEU A 1 328 ? 5.199 2.084 10.461 1 90.06 328 LEU A N 1
ATOM 2611 C CA . LEU A 1 328 ? 4.879 3.408 10.984 1 90.06 328 LEU A CA 1
ATOM 2612 C C . LEU A 1 328 ? 3.447 3.451 11.508 1 90.06 328 LEU A C 1
ATOM 2614 O O . LEU A 1 328 ? 2.98 4.496 11.969 1 90.06 328 LEU A O 1
ATOM 2618 N N . VAL A 1 329 ? 2.775 2.352 11.531 1 94.56 329 VAL A N 1
ATOM 2619 C CA . VAL A 1 329 ? 1.337 2.365 11.773 1 94.56 329 VAL A CA 1
ATOM 2620 C C . VAL A 1 329 ? 1.062 2.67 13.242 1 94.56 329 VAL A C 1
ATOM 2622 O O . VAL A 1 329 ? 0.004 3.199 13.586 1 94.56 329 VAL A O 1
ATOM 2625 N N . PHE A 1 330 ? 1.956 2.369 14.148 1 91.56 330 PHE A N 1
ATOM 2626 C CA . PHE A 1 330 ? 1.771 2.641 15.57 1 91.56 330 PHE A CA 1
ATOM 2627 C C . PHE A 1 330 ? 2.732 3.723 16.047 1 91.56 330 PHE A C 1
ATOM 2629 O O . PHE A 1 330 ? 3.148 3.725 17.203 1 91.56 330 PHE A O 1
ATOM 2636 N N . ALA A 1 331 ? 3.057 4.602 15.102 1 84.44 331 ALA A N 1
ATOM 2637 C CA . ALA A 1 331 ? 3.912 5.746 15.406 1 84.44 331 ALA A CA 1
ATOM 2638 C C . ALA A 1 331 ? 3.123 7.051 15.352 1 84.44 331 ALA A C 1
ATOM 2640 O O . ALA A 1 331 ? 2.203 7.191 14.547 1 84.44 331 ALA A O 1
ATOM 2641 N N . ALA A 1 332 ? 3.422 7.926 16.234 1 83.06 332 ALA A N 1
ATOM 2642 C CA . ALA A 1 332 ? 2.855 9.273 16.188 1 83.06 332 ALA A CA 1
ATOM 2643 C C . ALA A 1 332 ? 3.951 10.328 16.062 1 83.06 332 ALA A C 1
ATOM 2645 O O . ALA A 1 332 ? 4.871 10.375 16.891 1 83.06 332 ALA A O 1
ATOM 2646 N N . PHE A 1 333 ? 3.816 11.18 15.117 1 75.12 333 PHE A N 1
ATOM 2647 C CA . PHE A 1 333 ? 4.844 12.18 14.859 1 75.12 333 PHE A CA 1
ATOM 2648 C C . PHE A 1 333 ? 4.387 13.562 15.328 1 75.12 333 PHE A C 1
ATOM 2650 O O . PHE A 1 333 ? 5.211 14.422 15.625 1 75.12 333 PHE A O 1
ATOM 2657 N N . SER A 1 334 ? 3.09 13.742 15.391 1 77.38 334 SER A N 1
ATOM 2658 C CA . SER A 1 334 ? 2.525 15.008 15.844 1 77.38 334 SER A CA 1
ATOM 2659 C C . SER A 1 334 ? 2.488 15.086 17.375 1 77.38 334 SER A C 1
ATOM 2661 O O . SER A 1 334 ? 2.094 14.125 18.031 1 77.38 334 SER A O 1
ATOM 2663 N N . GLY A 1 335 ? 2.891 16.188 17.906 1 76.31 335 GLY A N 1
ATOM 2664 C CA . GLY A 1 335 ? 2.838 16.391 19.344 1 76.31 335 GLY A CA 1
ATOM 2665 C C . GLY A 1 335 ? 1.438 16.266 19.906 1 76.31 335 GLY A C 1
ATOM 2666 O O . GLY A 1 335 ? 1.248 15.734 21 1 76.31 335 GLY A O 1
ATOM 2667 N N . SER A 1 336 ? 0.485 16.781 19.219 1 82.62 336 SER A N 1
ATOM 2668 C CA . SER A 1 336 ? -0.901 16.719 19.672 1 82.62 336 SER A CA 1
ATOM 2669 C C . SER A 1 336 ? -1.392 15.281 19.75 1 82.62 336 SER A C 1
ATOM 2671 O O . SER A 1 336 ? -2.131 14.922 20.672 1 82.62 336 SER A O 1
ATOM 2673 N N . HIS A 1 337 ? -0.989 14.5 18.812 1 87.75 337 HIS A N 1
ATOM 2674 C CA . HIS A 1 337 ? -1.375 13.094 18.828 1 87.75 337 HIS A CA 1
ATOM 2675 C C . HIS A 1 337 ? -0.674 12.352 19.969 1 87.75 337 HIS A C 1
ATOM 2677 O O . HIS A 1 337 ? -1.291 11.531 20.656 1 87.75 337 HIS A O 1
ATOM 2683 N N . GLN A 1 338 ? 0.566 12.664 20.141 1 81 338 GLN A N 1
ATOM 2684 C CA . GLN A 1 338 ? 1.321 12.062 21.234 1 81 338 GLN A CA 1
ATOM 2685 C C . GLN A 1 338 ? 0.689 12.391 22.578 1 81 338 GLN A C 1
ATOM 2687 O O . GLN A 1 338 ? 0.567 11.516 23.453 1 81 338 GLN A O 1
ATOM 2692 N N . ASP A 1 339 ? 0.332 13.641 22.703 1 84.56 339 ASP A N 1
ATOM 2693 C CA . ASP A 1 339 ? -0.303 14.094 23.938 1 84.56 339 ASP A CA 1
ATOM 2694 C C . ASP A 1 339 ? -1.626 13.375 24.172 1 84.56 339 ASP A C 1
ATOM 2696 O O . ASP A 1 339 ? -1.905 12.93 25.297 1 84.56 339 ASP A O 1
ATOM 2700 N N . ALA A 1 340 ? -2.398 13.25 23.188 1 91.88 340 ALA A N 1
ATOM 2701 C CA . ALA A 1 340 ? -3.699 12.602 23.297 1 91.88 340 ALA A CA 1
ATOM 2702 C C . ALA A 1 340 ? -3.543 11.125 23.656 1 91.88 340 ALA A C 1
ATOM 2704 O O . ALA A 1 340 ? -4.297 10.594 24.469 1 91.88 340 ALA A O 1
ATOM 2705 N N . ILE A 1 341 ? -2.621 10.461 23.016 1 89.88 341 ILE A N 1
ATOM 2706 C CA . ILE A 1 341 ? -2.377 9.047 23.281 1 89.88 341 ILE A CA 1
ATOM 2707 C C . ILE A 1 341 ? -1.904 8.867 24.734 1 89.88 341 ILE A C 1
ATOM 2709 O O . ILE A 1 341 ? -2.352 7.957 25.422 1 89.88 341 ILE A O 1
ATOM 2713 N N . ALA A 1 342 ? -0.974 9.742 25.141 1 86 342 ALA A N 1
ATOM 2714 C CA . ALA A 1 342 ? -0.487 9.688 26.516 1 86 342 ALA A CA 1
ATOM 2715 C C . ALA A 1 342 ? -1.634 9.844 27.516 1 86 342 ALA A C 1
ATOM 2717 O O . ALA A 1 342 ? -1.718 9.109 28.5 1 86 342 ALA A O 1
ATOM 2718 N N . LYS A 1 343 ? -2.49 10.805 27.344 1 90.88 343 LYS A N 1
ATOM 2719 C CA . LYS A 1 343 ? -3.645 11.039 28.203 1 90.88 343 LYS A CA 1
ATOM 2720 C C . LYS A 1 343 ? -4.621 9.867 28.156 1 90.88 343 LYS A C 1
ATOM 2722 O O . LYS A 1 343 ? -5.219 9.5 29.172 1 90.88 343 LYS A O 1
ATOM 2727 N N . GLY A 1 344 ? -4.75 9.328 26.953 1 93.75 344 GLY A N 1
ATOM 2728 C CA . GLY A 1 344 ? -5.566 8.133 26.812 1 93.75 344 GLY A CA 1
ATOM 2729 C C . GLY A 1 344 ? -5.027 6.949 27.609 1 93.75 344 GLY A C 1
ATOM 2730 O O . GLY A 1 344 ? -5.793 6.223 28.234 1 93.75 344 GLY A O 1
ATOM 2731 N N . MET A 1 345 ? -3.744 6.742 27.594 1 89 345 MET A N 1
ATOM 2732 C CA . MET A 1 345 ? -3.111 5.664 28.359 1 89 345 MET A CA 1
ATOM 2733 C C . MET A 1 345 ? -3.301 5.863 29.859 1 89 345 MET A C 1
ATOM 2735 O O . MET A 1 345 ? -3.586 4.91 30.578 1 89 345 MET A O 1
ATOM 2739 N N . LYS A 1 346 ? -3.098 7.07 30.25 1 90.38 346 LYS A N 1
ATOM 2740 C CA . LYS A 1 346 ? -3.311 7.387 31.656 1 90.38 346 LYS A CA 1
ATOM 2741 C C . LYS A 1 346 ? -4.754 7.113 32.062 1 90.38 346 LYS A C 1
ATOM 2743 O O . LYS A 1 346 ? -5.004 6.551 33.156 1 90.38 346 LYS A O 1
ATOM 2748 N N . TRP A 1 347 ? -5.633 7.562 31.297 1 95.31 347 TRP A N 1
ATOM 2749 C CA . TRP A 1 347 ? -7.051 7.328 31.547 1 95.31 347 TRP A CA 1
ATOM 2750 C C . TRP A 1 347 ? -7.348 5.836 31.641 1 95.31 347 TRP A C 1
ATOM 2752 O O . TRP A 1 347 ? -8.102 5.402 32.531 1 95.31 347 TRP A O 1
ATOM 2762 N N . LYS A 1 348 ? -6.828 5.102 30.734 1 93.44 348 LYS A N 1
ATOM 2763 C CA . LYS A 1 348 ? -7 3.652 30.734 1 93.44 348 LYS A CA 1
ATOM 2764 C C . LYS A 1 348 ? -6.492 3.043 32.031 1 93.44 348 LYS A C 1
ATOM 2766 O O . LYS A 1 348 ? -7.141 2.166 32.625 1 93.44 348 LYS A O 1
ATOM 2771 N N . ASP A 1 349 ? -5.371 3.477 32.5 1 89.69 349 ASP A N 1
ATOM 2772 C CA . ASP A 1 349 ? -4.801 2.98 33.75 1 89.69 349 ASP A CA 1
ATOM 2773 C C . ASP A 1 349 ? -5.691 3.33 34.938 1 89.69 349 ASP A C 1
ATOM 2775 O O . ASP A 1 349 ? -5.836 2.531 35.844 1 89.69 349 ASP A O 1
ATOM 2779 N N . GLU A 1 350 ? -6.227 4.496 34.812 1 93.5 350 GLU A N 1
ATOM 2780 C CA . GLU A 1 350 ? -7.055 5 35.906 1 93.5 350 GLU A CA 1
ATOM 2781 C C . GLU A 1 350 ? -8.406 4.293 35.938 1 93.5 350 GLU A C 1
ATOM 2783 O O . GLU A 1 350 ? -8.898 3.932 37.031 1 93.5 350 GLU A O 1
ATOM 2788 N N . LYS A 1 351 ? -9.008 4.129 34.844 1 95.44 351 LYS A N 1
ATOM 2789 C CA . LYS A 1 351 ? -10.391 3.67 34.781 1 95.44 351 LYS A CA 1
ATOM 2790 C C . LYS A 1 351 ? -10.461 2.164 34.531 1 95.44 351 LYS A C 1
ATOM 2792 O O . LYS A 1 351 ? -11.477 1.528 34.844 1 95.44 351 LYS A O 1
ATOM 2797 N N . ASN A 1 352 ? -9.406 1.575 33.969 1 91.5 352 ASN A N 1
ATOM 2798 C CA . ASN A 1 352 ? -9.312 0.152 33.656 1 91.5 352 ASN A CA 1
ATOM 2799 C C . ASN A 1 352 ? -10.547 -0.338 32.906 1 91.5 352 ASN A C 1
ATOM 2801 O O . ASN A 1 352 ? -11.219 -1.274 33.344 1 91.5 352 ASN A O 1
ATOM 2805 N N . PRO A 1 353 ? -10.789 0.326 31.797 1 93.69 353 PRO A N 1
ATOM 2806 C CA . PRO A 1 353 ? -11.977 -0.054 31.031 1 93.69 353 PRO A CA 1
ATOM 2807 C C . PRO A 1 353 ? -11.883 -1.462 30.453 1 93.69 353 PRO A C 1
ATOM 2809 O O . PRO A 1 353 ? -10.781 -1.979 30.25 1 93.69 353 PRO A O 1
ATOM 2812 N N . ASP A 1 354 ? -13.031 -2.053 30.109 1 93.69 354 ASP A N 1
ATOM 2813 C CA . ASP A 1 354 ? -13.102 -3.4 29.547 1 93.69 354 ASP A CA 1
ATOM 2814 C C . ASP A 1 354 ? -12.719 -3.406 28.078 1 93.69 354 ASP A C 1
ATOM 2816 O O . ASP A 1 354 ? -12.32 -4.441 27.531 1 93.69 354 ASP A O 1
ATOM 2820 N N . LYS A 1 355 ? -12.906 -2.252 27.484 1 96.69 355 LYS A N 1
ATOM 2821 C CA . LYS A 1 355 ? -12.672 -2.176 26.047 1 96.69 355 LYS A CA 1
ATOM 2822 C C . LYS A 1 355 ? -11.539 -1.206 25.719 1 96.69 355 LYS A C 1
ATOM 2824 O O . LYS A 1 355 ? -11.289 -0.262 26.469 1 96.69 355 LYS A O 1
ATOM 2829 N N . TRP A 1 356 ? -10.859 -1.513 24.625 1 96.88 356 TRP A N 1
ATOM 2830 C CA . TRP A 1 356 ? -9.836 -0.617 24.094 1 96.88 356 TRP A CA 1
ATOM 2831 C C . TRP A 1 356 ? -10.469 0.575 23.391 1 96.88 356 TRP A C 1
ATOM 2833 O O . TRP A 1 356 ? -11.211 0.406 22.422 1 96.88 356 TRP A O 1
ATOM 2843 N N . THR A 1 357 ? -10.211 1.841 23.828 1 96.06 357 THR A N 1
ATOM 2844 C CA . THR A 1 357 ? -10.867 3.012 23.266 1 96.06 357 THR A CA 1
ATOM 2845 C C . THR A 1 357 ? -9.883 4.164 23.109 1 96.06 357 THR A C 1
ATOM 2847 O O . THR A 1 357 ? -10.281 5.328 23.031 1 96.06 357 THR A O 1
ATOM 2850 N N . LEU A 1 358 ? -8.609 3.941 23.062 1 94.75 358 LEU A N 1
ATOM 2851 C CA . LEU A 1 358 ? -7.594 4.984 23.062 1 94.75 358 LEU A CA 1
ATOM 2852 C C . LEU A 1 358 ? -7.703 5.852 21.812 1 94.75 358 LEU A C 1
ATOM 2854 O O . LEU A 1 358 ? -7.938 5.344 20.719 1 94.75 358 LEU A O 1
ATOM 2858 N N . PRO A 1 359 ? -7.473 7.148 21.984 1 94.88 359 PRO A N 1
ATOM 2859 C CA . PRO A 1 359 ? -7.453 8.031 20.812 1 94.88 359 PRO A CA 1
ATOM 2860 C C . PRO A 1 359 ? -6.289 7.738 19.875 1 94.88 359 PRO A C 1
ATOM 2862 O O . PRO A 1 359 ? -5.16 7.527 20.328 1 94.88 359 PRO A O 1
ATOM 2865 N N . TYR A 1 360 ? -6.547 7.668 18.609 1 93.75 360 TYR A N 1
ATOM 2866 C CA . TYR A 1 360 ? -5.602 7.625 17.5 1 93.75 360 TYR A CA 1
ATOM 2867 C C . TYR A 1 360 ? -4.961 6.246 17.391 1 93.75 360 TYR A C 1
ATOM 2869 O O . TYR A 1 360 ? -4.273 5.957 16.406 1 93.75 360 TYR A O 1
ATOM 2877 N N . LEU A 1 361 ? -5.121 5.414 18.391 1 94.12 361 LEU A N 1
ATOM 2878 C CA . LEU A 1 361 ? -4.652 4.035 18.312 1 94.12 361 LEU A CA 1
ATOM 2879 C C . LEU A 1 361 ? -5.828 3.07 18.188 1 94.12 361 LEU A C 1
ATOM 2881 O O . LEU A 1 361 ? -6.445 2.705 19.188 1 94.12 361 LEU A O 1
ATOM 2885 N N . TYR A 1 362 ? -5.98 2.594 17.031 1 96 362 TYR A N 1
ATOM 2886 C CA . TYR A 1 362 ? -7.176 1.815 16.734 1 96 362 TYR A CA 1
ATOM 2887 C C . TYR A 1 362 ? -7.152 0.479 17.469 1 96 362 TYR A C 1
ATOM 2889 O O . TYR A 1 362 ? -8.203 -0.03 17.875 1 96 362 TYR A O 1
ATOM 2897 N N . ILE A 1 363 ? -6.004 -0.133 17.594 1 97.44 363 ILE A N 1
ATOM 2898 C CA . ILE A 1 363 ? -5.836 -1.346 18.391 1 97.44 363 ILE A CA 1
ATOM 2899 C C . ILE A 1 363 ? -4.613 -1.204 19.297 1 97.44 363 ILE A C 1
ATOM 2901 O O . ILE A 1 363 ? -3.791 -0.305 19.094 1 97.44 363 ILE A O 1
ATOM 2905 N N . ASP A 1 364 ? -4.566 -2.055 20.281 1 95.69 364 ASP A N 1
ATOM 2906 C CA . ASP A 1 364 ? -3.381 -2.178 21.125 1 95.69 364 ASP A CA 1
ATOM 2907 C C . ASP A 1 364 ? -2.23 -2.83 20.375 1 95.69 364 ASP A C 1
ATOM 2909 O O . ASP A 1 364 ? -2.309 -4.004 20 1 95.69 364 ASP A O 1
ATOM 2913 N N . PRO A 1 365 ? -1.173 -2.057 20.109 1 93.5 365 PRO A N 1
ATOM 2914 C CA . PRO A 1 365 ? -0.058 -2.639 19.359 1 93.5 365 PRO A CA 1
ATOM 2915 C C . PRO A 1 365 ? 0.452 -3.941 19.969 1 93.5 365 PRO A C 1
ATOM 2917 O O . PRO A 1 365 ? 0.934 -4.82 19.25 1 93.5 365 PRO A O 1
ATOM 2920 N N . GLN A 1 366 ? 0.334 -4.113 21.219 1 91.88 366 GLN A N 1
ATOM 2921 C CA . GLN A 1 366 ? 0.83 -5.297 21.922 1 91.88 366 GLN A CA 1
ATOM 2922 C C . GLN A 1 366 ? 0.082 -6.551 21.469 1 91.88 366 GLN A C 1
ATOM 2924 O O . GLN A 1 366 ? 0.622 -7.656 21.531 1 91.88 366 GLN A O 1
ATOM 2929 N N . ASP A 1 367 ? -1.07 -6.355 21.078 1 96.62 367 ASP A N 1
ATOM 2930 C CA . ASP A 1 367 ? -1.883 -7.5 20.672 1 96.62 367 ASP A CA 1
ATOM 2931 C C . ASP A 1 367 ? -1.368 -8.109 19.375 1 96.62 367 ASP A C 1
ATOM 2933 O O . ASP A 1 367 ? -1.751 -9.219 19 1 96.62 367 ASP A O 1
ATOM 2937 N N . VAL A 1 368 ? -0.526 -7.41 18.641 1 96.69 368 VAL A N 1
ATOM 2938 C CA . VAL A 1 368 ? 0.081 -7.961 17.438 1 96.69 368 VAL A CA 1
ATOM 2939 C C . VAL A 1 368 ? 1.598 -8.031 17.594 1 96.69 368 VAL A C 1
ATOM 2941 O O . VAL A 1 368 ? 2.34 -8.031 16.609 1 96.69 368 VAL A O 1
ATOM 2944 N N . GLY A 1 369 ? 2.018 -7.992 18.781 1 91.38 369 GLY A N 1
ATOM 2945 C CA . GLY A 1 369 ? 3.426 -8.18 19.094 1 91.38 369 GLY A CA 1
ATOM 2946 C C . GLY A 1 369 ? 4.262 -6.941 18.828 1 91.38 369 GLY A C 1
ATOM 2947 O O . GLY A 1 369 ? 5.465 -7.039 18.578 1 91.38 369 GLY A O 1
ATOM 2948 N N . ARG A 1 370 ? 3.59 -5.816 18.797 1 90.12 370 ARG A N 1
ATOM 2949 C CA . ARG A 1 370 ? 4.277 -4.555 18.547 1 90.12 370 ARG A CA 1
ATOM 2950 C C . ARG A 1 370 ? 4.141 -3.611 19.75 1 90.12 370 ARG A C 1
ATOM 2952 O O . ARG A 1 370 ? 3.549 -3.973 20.766 1 90.12 370 ARG A O 1
ATOM 2959 N N . GLU A 1 371 ? 4.793 -2.492 19.641 1 81.88 371 GLU A N 1
ATOM 2960 C CA . GLU A 1 371 ? 4.715 -1.466 20.672 1 81.88 371 GLU A CA 1
ATOM 2961 C C . GLU A 1 371 ? 4.465 -0.089 20.062 1 81.88 371 GLU A C 1
ATOM 2963 O O . GLU A 1 371 ? 4.785 0.148 18.906 1 81.88 371 GLU A O 1
ATOM 2968 N N . TYR A 1 372 ? 3.627 0.615 20.891 1 79.06 372 TYR A N 1
ATOM 2969 C CA . TYR A 1 372 ? 3.453 2.004 20.469 1 79.06 372 TYR A CA 1
ATOM 2970 C C . TYR A 1 372 ? 4.762 2.773 20.594 1 79.06 372 TYR A C 1
ATOM 2972 O O . TYR A 1 372 ? 5.449 2.697 21.609 1 79.06 372 TYR A O 1
ATOM 2980 N N . ASP A 1 373 ? 5.121 3.191 19.453 1 60.16 373 ASP A N 1
ATOM 2981 C CA . ASP A 1 373 ? 6.336 3.996 19.391 1 60.16 373 ASP A CA 1
ATOM 2982 C C . ASP A 1 373 ? 6.012 5.488 19.453 1 60.16 373 ASP A C 1
ATOM 2984 O O . ASP A 1 373 ? 5.68 6.102 18.438 1 60.16 373 ASP A O 1
ATOM 2988 N N . GLY A 1 374 ? 5.473 5.969 20.547 1 49.62 374 GLY A N 1
ATOM 2989 C CA . GLY A 1 374 ? 5.199 7.391 20.703 1 49.62 374 GLY A CA 1
ATOM 2990 C C . GLY A 1 374 ? 6.395 8.266 20.375 1 49.62 374 GLY A C 1
ATOM 2991 O O . GLY A 1 374 ? 6.234 9.414 19.969 1 49.62 374 GLY A O 1
ATOM 2992 N N . ASP A 1 375 ? 7.438 7.809 20.906 1 41.91 375 ASP A N 1
ATOM 2993 C CA . ASP A 1 375 ? 8.648 8.586 20.672 1 41.91 375 ASP A CA 1
ATOM 2994 C C . ASP A 1 375 ? 9.297 8.211 19.344 1 41.91 375 ASP A C 1
ATOM 2996 O O . ASP A 1 375 ? 10.273 7.461 19.312 1 41.91 375 ASP A O 1
ATOM 3000 N N . VAL A 1 376 ? 8.422 7.758 18.453 1 43.47 376 VAL A N 1
ATOM 3001 C CA . VAL A 1 376 ? 9.094 7.645 17.172 1 43.47 376 VAL A CA 1
ATOM 3002 C C . VAL A 1 376 ? 10.203 8.695 17.062 1 43.47 376 VAL A C 1
ATOM 3004 O O . VAL A 1 376 ? 10.156 9.719 17.75 1 43.47 376 VAL A O 1
ATOM 3007 N N . ILE A 1 377 ? 11.109 8.75 16.047 1 40.97 377 ILE A N 1
ATOM 3008 C CA . ILE A 1 377 ? 12.484 9.234 16.156 1 40.97 377 ILE A CA 1
ATOM 3009 C C . ILE A 1 377 ? 12.492 10.68 16.641 1 40.97 377 ILE A C 1
ATOM 3011 O O . ILE A 1 377 ? 12.367 11.609 15.836 1 40.97 377 ILE A O 1
ATOM 3015 N N . ARG A 1 378 ? 11.406 11.344 17.297 1 39.62 378 ARG A N 1
ATOM 3016 C CA . ARG A 1 378 ? 12.117 12.359 18.062 1 39.62 378 ARG A CA 1
ATOM 3017 C C . ARG A 1 378 ? 13 11.719 19.141 1 39.62 378 ARG A C 1
ATOM 3019 O O . ARG A 1 378 ? 12.516 10.922 19.953 1 39.62 378 ARG A O 1
ATOM 3026 N N . ILE A 1 379 ? 14.133 11.023 18.812 1 38.88 379 ILE A N 1
ATOM 3027 C CA . ILE A 1 379 ? 15.039 10.195 19.609 1 38.88 379 ILE A CA 1
ATOM 3028 C C . ILE A 1 379 ? 15.008 10.648 21.062 1 38.88 379 ILE A C 1
ATOM 3030 O O . ILE A 1 379 ? 15.562 11.695 21.406 1 38.88 379 ILE A O 1
ATOM 3034 N N . ASN A 1 380 ? 13.883 10.773 21.688 1 34.47 380 ASN A N 1
ATOM 3035 C CA . ASN A 1 380 ? 14.078 10.898 23.125 1 34.47 380 ASN A CA 1
ATOM 3036 C C . ASN A 1 380 ? 14.539 9.586 23.75 1 34.47 380 ASN A C 1
ATOM 3038 O O . ASN A 1 380 ? 14.617 8.562 23.062 1 34.47 380 ASN A O 1
ATOM 3042 N N . SER A 1 381 ? 14.711 9.531 25.109 1 36 381 SER A N 1
ATOM 3043 C CA . SER A 1 381 ? 15.25 8.461 25.953 1 36 381 SER A CA 1
ATOM 3044 C C . SER A 1 381 ? 14.531 7.145 25.688 1 36 381 SER A C 1
ATOM 3046 O O . SER A 1 381 ? 15.094 6.07 25.922 1 36 381 SER A O 1
ATOM 3048 N N . GLN A 1 382 ? 13.352 7.109 25.344 1 34.09 382 GLN A N 1
ATOM 3049 C CA . GLN A 1 382 ? 12.609 5.852 25.266 1 34.09 382 GLN A CA 1
ATOM 3050 C C . GLN A 1 382 ? 12.484 5.383 23.812 1 34.09 382 GLN A C 1
ATOM 3052 O O . GLN A 1 382 ? 11.781 4.406 23.547 1 34.09 382 GLN A O 1
ATOM 3057 N N . SER A 1 383 ? 12.883 6.145 22.953 1 40.62 383 SER A N 1
ATOM 3058 C CA . SER A 1 383 ? 12.789 5.77 21.547 1 40.62 383 SER A CA 1
ATOM 3059 C C . SER A 1 383 ? 13.336 4.367 21.312 1 40.62 383 SER A C 1
ATOM 3061 O O . SER A 1 383 ? 14.445 4.051 21.734 1 40.62 383 SER A O 1
ATOM 3063 N N . GLY A 1 384 ? 12.57 3.426 21.203 1 40.41 384 GLY A N 1
ATOM 3064 C CA . GLY A 1 384 ? 12.906 2.023 21.016 1 40.41 384 GLY A CA 1
ATOM 3065 C C . GLY A 1 384 ? 13.969 1.805 19.953 1 40.41 384 GLY A C 1
ATOM 3066 O O . GLY A 1 384 ? 14.398 2.752 19.281 1 40.41 384 GLY A O 1
ATOM 3067 N N . LYS A 1 385 ? 14.547 0.612 19.766 1 50.44 385 LYS A N 1
ATOM 3068 C CA . LYS A 1 385 ? 15.633 0.068 18.953 1 50.44 385 LYS A CA 1
ATOM 3069 C C . LYS A 1 385 ? 15.406 0.355 17.469 1 50.44 385 LYS A C 1
ATOM 3071 O O . LYS A 1 385 ? 16.359 0.631 16.734 1 50.44 385 LYS A O 1
ATOM 3076 N N . GLY A 1 386 ? 14.141 0.498 17.078 1 53.09 386 GLY A N 1
ATOM 3077 C CA . GLY A 1 386 ? 13.852 0.59 15.648 1 53.09 386 GLY A CA 1
ATOM 3078 C C . GLY A 1 386 ? 13.906 2.01 15.117 1 53.09 386 GLY A C 1
ATOM 3079 O O . GLY A 1 386 ? 14.336 2.24 13.984 1 53.09 386 GLY A O 1
ATOM 3080 N N . GLY A 1 387 ? 13.664 3.061 15.891 1 59.09 387 GLY A N 1
ATOM 3081 C CA . GLY A 1 387 ? 13.555 4.445 15.453 1 59.09 387 GLY A CA 1
ATOM 3082 C C . GLY A 1 387 ? 14.898 5.074 15.133 1 59.09 387 GLY A C 1
ATOM 3083 O O . GLY A 1 387 ? 15.055 5.73 14.102 1 59.09 387 GLY A O 1
ATOM 3084 N N . VAL A 1 388 ? 15.844 4.805 15.953 1 70.31 388 VAL A N 1
ATOM 3085 C CA . VAL A 1 388 ? 17.141 5.453 15.805 1 70.31 388 VAL A CA 1
ATOM 3086 C C . VAL A 1 388 ? 17.812 4.961 14.523 1 70.31 388 VAL A C 1
ATOM 3088 O O . VAL A 1 388 ? 18.438 5.746 13.805 1 70.31 388 VAL A O 1
ATOM 3091 N N . GLY A 1 389 ? 17.594 3.656 14.328 1 73.62 389 GLY A N 1
ATOM 3092 C CA . GLY A 1 389 ? 18.156 3.115 13.102 1 73.62 389 GLY A CA 1
ATOM 3093 C C . GLY A 1 389 ? 17.547 3.705 11.852 1 73.62 389 GLY A C 1
ATOM 3094 O O . GLY A 1 389 ? 18.25 4.012 10.883 1 73.62 389 GLY A O 1
ATOM 3095 N N . PHE A 1 390 ? 16.406 3.885 11.969 1 66.12 390 PHE A N 1
ATOM 3096 C CA . PHE A 1 390 ? 15.672 4.449 10.844 1 66.12 390 PHE A CA 1
ATOM 3097 C C . PHE A 1 390 ? 16.109 5.883 10.57 1 66.12 390 PHE A C 1
ATOM 3099 O O . PHE A 1 390 ? 16.328 6.262 9.422 1 66.12 390 PHE A O 1
ATOM 3106 N N . ILE A 1 391 ? 16.25 6.648 11.609 1 68.75 391 ILE A N 1
ATOM 3107 C CA . ILE A 1 391 ? 16.703 8.031 11.492 1 68.75 391 ILE A CA 1
ATOM 3108 C C . ILE A 1 391 ? 18.094 8.055 10.867 1 68.75 391 ILE A C 1
ATOM 3110 O O . ILE A 1 391 ? 18.359 8.867 9.977 1 68.75 391 ILE A O 1
ATOM 3114 N N . MET A 1 392 ? 18.844 7.156 11.359 1 80.12 392 MET A N 1
ATOM 3115 C CA . MET A 1 392 ? 20.219 7.109 10.875 1 80.12 392 MET A CA 1
ATOM 3116 C C . MET A 1 392 ? 20.25 6.758 9.391 1 80.12 392 MET A C 1
ATOM 3118 O O . MET A 1 392 ? 21.031 7.332 8.633 1 80.12 392 MET A O 1
ATOM 3122 N N . GLU A 1 393 ? 19.344 5.883 9.094 1 74 393 GLU A N 1
ATOM 3123 C CA . GLU A 1 393 ? 19.297 5.445 7.703 1 74 393 GLU A CA 1
ATOM 3124 C C . GLU A 1 393 ? 18.734 6.535 6.805 1 74 393 GLU A C 1
ATOM 3126 O O . GLU A 1 393 ? 19.312 6.863 5.77 1 74 393 GLU A O 1
ATOM 3131 N N . GLN A 1 394 ? 17.75 7.121 7.219 1 62.16 394 GLN A N 1
ATOM 3132 C CA . GLN A 1 394 ? 17.016 8.055 6.375 1 62.16 394 GLN A CA 1
ATOM 3133 C C . GLN A 1 394 ? 17.719 9.406 6.293 1 62.16 394 GLN A C 1
ATOM 3135 O O . GLN A 1 394 ? 17.75 10.031 5.234 1 62.16 394 GLN A O 1
ATOM 3140 N N . LYS A 1 395 ? 18.266 9.836 7.445 1 67.19 395 LYS A N 1
ATOM 3141 C CA . LYS A 1 395 ? 18.812 11.188 7.496 1 67.19 395 LYS A CA 1
ATOM 3142 C C . LYS A 1 395 ? 20.297 11.18 7.152 1 67.19 395 LYS A C 1
ATOM 3144 O O . LYS A 1 395 ? 20.812 12.141 6.57 1 67.19 395 LYS A O 1
ATOM 3149 N N . TYR A 1 396 ? 20.906 10.141 7.504 1 74.19 396 TYR A N 1
ATOM 3150 C CA . TYR A 1 396 ? 22.359 10.18 7.398 1 74.19 396 TYR A CA 1
ATOM 3151 C C . TYR A 1 396 ? 22.875 9.055 6.5 1 74.19 396 TYR A C 1
ATOM 3153 O O . TYR A 1 396 ? 24.078 8.891 6.336 1 74.19 396 TYR A O 1
ATOM 3161 N N . GLY A 1 397 ? 21.891 8.281 5.992 1 71.69 397 GLY A N 1
ATOM 3162 C CA . GLY A 1 397 ? 22.281 7.207 5.094 1 71.69 397 GLY A CA 1
ATOM 3163 C C . GLY A 1 397 ? 23 6.066 5.793 1 71.69 397 GLY A C 1
ATOM 3164 O O . GLY A 1 397 ? 23.625 5.23 5.145 1 71.69 397 GLY A O 1
ATOM 3165 N N . ILE A 1 398 ? 22.969 6.039 7.047 1 82 398 ILE A N 1
ATOM 3166 C CA . ILE A 1 398 ? 23.656 5.023 7.84 1 82 398 ILE A CA 1
ATOM 3167 C C . ILE A 1 398 ? 22.734 3.814 8.031 1 82 398 ILE A C 1
ATOM 3169 O O . ILE A 1 398 ? 21.812 3.855 8.844 1 82 398 ILE A O 1
ATOM 3173 N N . ASP A 1 399 ? 23.031 2.846 7.223 1 78 399 ASP A N 1
ATOM 3174 C CA . ASP A 1 399 ? 22.234 1.624 7.266 1 78 399 ASP A CA 1
ATOM 3175 C C . ASP A 1 399 ? 22.938 0.531 8.062 1 78 399 ASP A C 1
ATOM 3177 O O . ASP A 1 399 ? 23.594 -0.342 7.48 1 78 399 ASP A O 1
ATOM 3181 N N . MET A 1 400 ? 22.75 0.496 9.328 1 85.94 400 MET A N 1
ATOM 3182 C CA . MET A 1 400 ? 23.391 -0.446 10.234 1 85.94 400 MET A CA 1
ATOM 3183 C C . MET A 1 400 ? 22.781 -1.834 10.117 1 85.94 400 MET A C 1
ATOM 3185 O O . MET A 1 400 ? 21.578 -1.961 9.875 1 85.94 400 MET A O 1
ATOM 3189 N N . PRO A 1 401 ? 23.688 -2.779 10.227 1 78.94 401 PRO A N 1
ATOM 3190 C CA . PRO A 1 401 ? 23.094 -4.109 10.383 1 78.94 401 PRO A CA 1
ATOM 3191 C C . PRO A 1 401 ? 22.109 -4.184 11.547 1 78.94 401 PRO A C 1
ATOM 3193 O O . PRO A 1 401 ? 22.234 -3.43 12.516 1 78.94 401 PRO A O 1
ATOM 3196 N N . LYS A 1 402 ? 21.156 -5.07 11.43 1 73 402 LYS A N 1
ATOM 3197 C CA . LYS A 1 402 ? 20.031 -5.176 12.359 1 73 402 LYS A CA 1
ATOM 3198 C C . LYS A 1 402 ? 20.516 -5.234 13.805 1 73 402 LYS A C 1
ATOM 3200 O O . LYS A 1 402 ? 20.031 -4.496 14.656 1 73 402 LYS A O 1
ATOM 3205 N N . LYS A 1 403 ? 21.484 -6.129 14.094 1 80.44 403 LYS A N 1
ATOM 3206 C CA . LYS A 1 403 ? 21.969 -6.312 15.461 1 80.44 403 LYS A CA 1
ATOM 3207 C C . LYS A 1 403 ? 22.688 -5.062 15.961 1 80.44 403 LYS A C 1
ATOM 3209 O O . LYS A 1 403 ? 22.609 -4.734 17.141 1 80.44 403 LYS A O 1
ATOM 3214 N N . MET A 1 404 ? 23.391 -4.34 15.094 1 89.25 404 MET A N 1
ATOM 3215 C CA . MET A 1 404 ? 24.047 -3.098 15.484 1 89.25 404 MET A CA 1
ATOM 3216 C C . MET A 1 404 ? 23.016 -2.008 15.789 1 89.25 404 MET A C 1
ATOM 3218 O O . MET A 1 404 ? 23.234 -1.18 16.672 1 89.25 404 MET A O 1
ATOM 3222 N N . ARG A 1 405 ? 21.984 -2.021 14.969 1 82.5 405 ARG A N 1
ATOM 3223 C CA . ARG A 1 405 ? 20.922 -1.062 15.195 1 82.5 405 ARG A CA 1
ATOM 3224 C C . ARG A 1 405 ? 20.375 -1.179 16.625 1 82.5 405 ARG A C 1
ATOM 3226 O O . ARG A 1 405 ? 20.094 -0.168 17.266 1 82.5 405 ARG A O 1
ATOM 3233 N N . GLU A 1 406 ? 20.266 -2.365 17.016 1 76.62 406 GLU A N 1
ATOM 3234 C CA . GLU A 1 406 ? 19.797 -2.611 18.375 1 76.62 406 GLU A CA 1
ATOM 3235 C C . GLU A 1 406 ? 20.781 -2.07 19.406 1 76.62 406 GLU A C 1
ATOM 3237 O O . GLU A 1 406 ? 20.391 -1.407 20.375 1 76.62 406 GLU A O 1
ATOM 3242 N N . ASP A 1 407 ? 22.062 -2.436 19.188 1 86.56 407 ASP A N 1
ATOM 3243 C CA . ASP A 1 407 ? 23.109 -1.971 20.078 1 86.56 407 ASP A CA 1
ATOM 3244 C C . ASP A 1 407 ? 23.141 -0.446 20.156 1 86.56 407 ASP A C 1
ATOM 3246 O O . ASP A 1 407 ? 23.219 0.125 21.25 1 86.56 407 ASP A O 1
ATOM 3250 N N . PHE A 1 408 ? 23.062 0.21 18.984 1 89.38 408 PHE A N 1
ATOM 3251 C CA . PHE A 1 408 ? 23.062 1.666 18.906 1 89.38 408 PHE A CA 1
ATOM 3252 C C . PHE A 1 408 ? 21.844 2.248 19.594 1 89.38 408 PHE A C 1
ATOM 3254 O O . PHE A 1 408 ? 21.922 3.266 20.281 1 89.38 408 PHE A O 1
ATOM 3261 N N . GLY A 1 409 ? 20.734 1.627 19.406 1 76.75 409 GLY A N 1
ATOM 3262 C CA . GLY A 1 409 ? 19.516 2.055 20.094 1 76.75 409 GLY A CA 1
ATOM 3263 C C . GLY A 1 409 ? 19.688 2.121 21.594 1 76.75 409 GLY A C 1
ATOM 3264 O O . GLY A 1 409 ? 19.25 3.088 22.234 1 76.75 409 GLY A O 1
ATOM 3265 N N . TYR A 1 410 ? 20.312 1.036 22.125 1 77.19 410 TYR A N 1
ATOM 3266 C CA . TYR A 1 410 ? 20.578 1.009 23.562 1 77.19 410 TYR A CA 1
ATOM 3267 C C . TYR A 1 410 ? 21.5 2.146 23.953 1 77.19 410 TYR A C 1
ATOM 3269 O O . TYR A 1 410 ? 21.328 2.768 25.016 1 77.19 410 TYR A O 1
ATOM 3277 N N . CYS A 1 411 ? 22.484 2.33 23.156 1 84.12 411 CYS A N 1
ATOM 3278 C CA . CYS A 1 411 ? 23.438 3.395 23.438 1 84.12 411 CYS A CA 1
ATOM 3279 C C . CYS A 1 411 ? 22.75 4.754 23.469 1 84.12 411 CYS A C 1
ATOM 3281 O O . CYS A 1 411 ? 22.969 5.535 24.406 1 84.12 411 CYS A O 1
ATOM 3283 N N . VAL A 1 412 ? 21.953 5.027 22.516 1 79.75 412 VAL A N 1
ATOM 3284 C CA . VAL A 1 412 ? 21.25 6.297 22.406 1 79.75 412 VAL A CA 1
ATOM 3285 C C . VAL A 1 412 ? 20.297 6.461 23.594 1 79.75 412 VAL A C 1
ATOM 3287 O O . VAL A 1 412 ? 20.188 7.547 24.172 1 79.75 412 VAL A O 1
ATOM 3290 N N . LYS A 1 413 ? 19.656 5.422 23.891 1 68.88 413 LYS A N 1
ATOM 3291 C CA . LYS A 1 413 ? 18.75 5.438 25.031 1 68.88 413 LYS A CA 1
ATOM 3292 C C . LYS A 1 413 ? 19.5 5.785 26.312 1 68.88 413 LYS A C 1
ATOM 3294 O O . LYS A 1 413 ? 19 6.566 27.141 1 68.88 413 LYS A O 1
ATOM 3299 N N . SER A 1 414 ? 20.578 5.098 26.484 1 75.56 414 SER A N 1
ATOM 3300 C CA . SER A 1 414 ? 21.391 5.352 27.672 1 75.56 414 SER A CA 1
ATOM 3301 C C . SER A 1 414 ? 21.797 6.816 27.766 1 75.56 414 SER A C 1
ATOM 3303 O O . SER A 1 414 ? 21.734 7.422 28.844 1 75.56 414 SER A O 1
ATOM 3305 N N . VAL A 1 415 ? 22.172 7.352 26.656 1 75.69 415 VAL A N 1
ATOM 3306 C CA . VAL A 1 415 ? 22.578 8.75 26.625 1 75.69 415 VAL A CA 1
ATOM 3307 C C . VAL A 1 415 ? 21.375 9.641 26.906 1 75.69 415 VAL A C 1
ATOM 3309 O O . VAL A 1 415 ? 21.469 10.625 27.641 1 75.69 415 VAL A O 1
ATOM 3312 N N . SER A 1 416 ? 20.328 9.336 26.25 1 69 416 SER A N 1
ATOM 3313 C CA . SER A 1 416 ? 19.094 10.094 26.453 1 69 416 SER A CA 1
ATOM 3314 C C . SER A 1 416 ? 18.656 10.047 27.922 1 69 416 SER A C 1
ATOM 3316 O O . SER A 1 416 ? 18.25 11.07 28.484 1 69 416 SER A O 1
ATOM 3318 N N . ASP A 1 417 ? 18.703 8.859 28.516 1 65.69 417 ASP A N 1
ATOM 3319 C CA . ASP A 1 417 ? 18.328 8.68 29.906 1 65.69 417 ASP A CA 1
ATOM 3320 C C . ASP A 1 417 ? 19.234 9.508 30.828 1 65.69 417 ASP A C 1
ATOM 3322 O O . ASP A 1 417 ? 18.766 10.125 31.781 1 65.69 417 ASP A O 1
ATOM 3326 N N . HIS A 1 418 ? 20.422 9.406 30.547 1 68.94 418 HIS A N 1
ATOM 3327 C CA . HIS A 1 418 ? 21.391 10.133 31.359 1 68.94 418 HIS A CA 1
ATOM 3328 C C . HIS A 1 418 ? 21.188 11.641 31.219 1 68.94 418 HIS A C 1
ATOM 3330 O O . HIS A 1 418 ? 21.312 12.375 32.188 1 68.94 418 HIS A O 1
ATOM 3336 N N . LYS A 1 419 ? 20.859 12.023 30.078 1 66.62 419 LYS A N 1
ATOM 3337 C CA . LYS A 1 419 ? 20.688 13.445 29.812 1 66.62 419 LYS A CA 1
ATOM 3338 C C . LYS A 1 419 ? 19.25 13.883 30.094 1 66.62 419 LYS A C 1
ATOM 3340 O O . LYS A 1 419 ? 18.938 15.078 30.078 1 66.62 419 LYS A O 1
ATOM 3345 N N . HIS A 1 420 ? 18.438 12.961 30.328 1 52.97 420 HIS A N 1
ATOM 3346 C CA . HIS A 1 420 ? 17.031 13.156 30.609 1 52.97 420 HIS A CA 1
ATOM 3347 C C . HIS A 1 420 ? 16.375 14.047 29.547 1 52.97 420 HIS A C 1
ATOM 3349 O O . HIS A 1 420 ? 15.664 14.992 29.875 1 52.97 420 HIS A O 1
ATOM 3355 N N . LYS A 1 421 ? 16.922 13.93 28.391 1 59.53 421 LYS A N 1
ATOM 3356 C CA . LYS A 1 421 ? 16.344 14.75 27.328 1 59.53 421 LYS A CA 1
ATOM 3357 C C . LYS A 1 421 ? 16.141 13.938 26.047 1 59.53 421 LYS A C 1
ATOM 3359 O O . LYS A 1 421 ? 16.75 12.883 25.875 1 59.53 421 LYS A O 1
ATOM 3364 N N . GLU A 1 422 ? 15.133 14.43 25.094 1 56.59 422 GLU A N 1
ATOM 3365 C CA . GLU A 1 422 ? 14.945 13.906 23.75 1 56.59 422 GLU A CA 1
ATOM 3366 C C . GLU A 1 422 ? 16.078 14.328 22.828 1 56.59 422 GLU A C 1
ATOM 3368 O O . GLU A 1 422 ? 16.562 15.461 22.906 1 56.59 422 GLU A O 1
ATOM 3373 N N . LEU A 1 423 ? 16.625 13.258 22.125 1 68.38 423 LEU A N 1
ATOM 3374 C CA . LEU A 1 423 ? 17.766 13.531 21.25 1 68.38 423 LEU A CA 1
ATOM 3375 C C . LEU A 1 423 ? 17.297 13.852 19.828 1 68.38 423 LEU A C 1
ATOM 3377 O O . LEU A 1 423 ? 16.406 13.172 19.297 1 68.38 423 LEU A O 1
ATOM 3381 N N . MET A 1 424 ? 17.688 14.945 19.391 1 66.25 424 MET A N 1
ATOM 3382 C CA . MET A 1 424 ? 17.469 15.305 17.984 1 66.25 424 MET A CA 1
ATOM 3383 C C . MET A 1 424 ? 18.312 14.445 17.062 1 66.25 424 MET A C 1
ATOM 3385 O O . MET A 1 424 ? 19.344 13.898 17.484 1 66.25 424 MET A O 1
ATOM 3389 N N . PRO A 1 425 ? 17.875 14.32 15.82 1 70.12 425 PRO A N 1
ATOM 3390 C CA . PRO A 1 425 ? 18.609 13.484 14.867 1 70.12 425 PRO A CA 1
ATOM 3391 C C . PRO A 1 425 ? 20.094 13.805 14.836 1 70.12 425 PRO A C 1
ATOM 3393 O O . PRO A 1 425 ? 20.938 12.898 14.805 1 70.12 425 PRO A O 1
ATOM 3396 N N . ASP A 1 426 ? 20.344 15.07 14.961 1 75.75 426 ASP A N 1
ATOM 3397 C CA . ASP A 1 426 ? 21.75 15.453 14.914 1 75.75 426 ASP A CA 1
ATOM 3398 C C . ASP A 1 426 ? 22.484 14.977 16.172 1 75.75 426 ASP A C 1
ATOM 3400 O O . ASP A 1 426 ? 23.656 14.609 16.094 1 75.75 426 ASP A O 1
ATOM 3404 N N . GLU A 1 427 ? 21.75 15 17.219 1 77.69 427 GLU A N 1
ATOM 3405 C CA . GLU A 1 427 ? 22.344 14.5 18.453 1 77.69 427 GLU A CA 1
ATOM 3406 C C . GLU A 1 427 ? 22.562 12.992 18.391 1 77.69 427 GLU A C 1
ATOM 3408 O O . GLU A 1 427 ? 23.578 12.484 18.859 1 77.69 427 GLU A O 1
ATOM 3413 N N . ILE A 1 428 ? 21.641 12.367 17.797 1 81 428 ILE A N 1
ATOM 3414 C CA . ILE A 1 428 ? 21.75 10.922 17.625 1 81 428 ILE A CA 1
ATOM 3415 C C . ILE A 1 428 ? 22.938 10.586 16.734 1 81 428 ILE A C 1
ATOM 3417 O O . ILE A 1 428 ? 23.703 9.672 17.031 1 81 428 ILE A O 1
ATOM 3421 N N . TYR A 1 429 ? 23.047 11.367 15.75 1 86.56 429 TYR A N 1
ATOM 3422 C CA . TYR A 1 429 ? 24.156 11.188 14.836 1 86.56 429 TYR A CA 1
ATOM 3423 C C . TYR A 1 429 ? 25.484 11.406 15.555 1 86.56 429 TYR A C 1
ATOM 3425 O O . TYR A 1 429 ? 26.453 10.656 15.344 1 86.56 429 TYR A O 1
ATOM 3433 N N . GLN A 1 430 ? 25.469 12.391 16.391 1 87.75 430 GLN A N 1
ATOM 3434 C CA . GLN A 1 430 ? 26.688 12.688 17.125 1 87.75 430 GLN A CA 1
ATOM 3435 C C . GLN A 1 430 ? 27.047 11.547 18.078 1 87.75 430 GLN A C 1
ATOM 3437 O O . GLN A 1 430 ? 28.219 11.227 18.266 1 87.75 430 GLN A O 1
ATOM 3442 N N . ILE A 1 431 ? 26.047 11.047 18.609 1 88 431 ILE A N 1
ATOM 3443 C CA . ILE A 1 431 ? 26.266 9.898 19.484 1 88 431 ILE A CA 1
ATOM 3444 C C . ILE A 1 431 ? 26.891 8.758 18.688 1 88 431 ILE A C 1
ATOM 3446 O O . ILE A 1 431 ? 27.844 8.109 19.141 1 88 431 ILE A O 1
ATOM 3450 N N . PHE A 1 432 ? 26.344 8.531 17.547 1 92.19 432 PHE A N 1
ATOM 3451 C CA . PHE A 1 432 ? 26.859 7.477 16.672 1 92.19 432 PHE A CA 1
ATOM 3452 C C . PHE A 1 432 ? 28.312 7.738 16.312 1 92.19 432 PHE A C 1
ATOM 3454 O O . PHE A 1 432 ? 29.156 6.848 16.422 1 92.19 432 PHE A O 1
ATOM 3461 N N . GLN A 1 433 ? 28.594 8.953 15.984 1 92.31 433 GLN A N 1
ATOM 3462 C CA . GLN A 1 433 ? 29.938 9.344 15.578 1 92.31 433 GLN A CA 1
ATOM 3463 C C . GLN A 1 433 ? 30.922 9.172 16.719 1 92.31 433 GLN A C 1
ATOM 3465 O O . GLN A 1 433 ? 32.031 8.656 16.531 1 92.31 433 GLN A O 1
ATOM 3470 N N . HIS A 1 434 ? 30.469 9.516 17.828 1 90.81 434 HIS A N 1
ATOM 3471 C CA . HIS A 1 434 ? 31.359 9.508 18.984 1 90.81 434 HIS A CA 1
ATOM 3472 C C . HIS A 1 434 ? 31.562 8.086 19.516 1 90.81 434 HIS A C 1
ATOM 3474 O O . HIS A 1 434 ? 32.688 7.719 19.891 1 90.81 434 HIS A O 1
ATOM 3480 N N . GLU A 1 435 ? 30.547 7.332 19.5 1 93.06 435 GLU A N 1
ATOM 3481 C CA . GLU A 1 435 ? 30.594 6.055 20.203 1 93.06 435 GLU A CA 1
ATOM 3482 C C . GLU A 1 435 ? 31.047 4.93 19.281 1 93.06 435 GLU A C 1
ATOM 3484 O O . GLU A 1 435 ? 31.609 3.932 19.734 1 93.06 435 GLU A O 1
ATOM 3489 N N . TYR A 1 436 ? 30.781 5.098 18.016 1 95.38 436 TYR A N 1
ATOM 3490 C CA . TYR A 1 436 ? 30.938 3.914 17.172 1 95.38 436 TYR A CA 1
ATOM 3491 C C . TYR A 1 436 ? 31.922 4.172 16.047 1 95.38 436 TYR A C 1
ATOM 3493 O O . TYR A 1 436 ? 32.5 3.236 15.5 1 95.38 436 TYR A O 1
ATOM 3501 N N . VAL A 1 437 ? 32.094 5.434 15.656 1 95.19 437 VAL A N 1
ATOM 3502 C CA . VAL A 1 437 ? 32.781 5.688 14.398 1 95.19 437 VAL A CA 1
ATOM 3503 C C . VAL A 1 437 ? 34.25 6.074 14.688 1 95.19 437 VAL A C 1
ATOM 3505 O O . VAL A 1 437 ? 34.5 7.07 15.367 1 95.19 437 VAL A O 1
ATOM 3508 N N . ASN A 1 438 ? 35.125 5.375 14.109 1 94.19 438 ASN A N 1
ATOM 3509 C CA . ASN A 1 438 ? 36.562 5.68 14.148 1 94.19 438 ASN A CA 1
ATOM 3510 C C . ASN A 1 438 ? 37.031 5.91 15.586 1 94.19 438 ASN A C 1
ATOM 3512 O O . ASN A 1 438 ? 37.719 6.906 15.867 1 94.19 438 ASN A O 1
ATOM 3516 N N . VAL A 1 439 ? 36.562 5.02 16.422 1 94 439 VAL A N 1
ATOM 3517 C CA . VAL A 1 439 ? 37.031 5.09 17.797 1 94 439 VAL A CA 1
ATOM 3518 C C . VAL A 1 439 ? 38.531 4.762 17.859 1 94 439 VAL A C 1
ATOM 3520 O O . VAL A 1 439 ? 38.938 3.654 17.5 1 94 439 VAL A O 1
ATOM 3523 N N . ALA A 1 440 ? 39.312 5.723 18.391 1 92.19 440 ALA A N 1
ATOM 3524 C CA . ALA A 1 440 ? 40.75 5.629 18.172 1 92.19 440 ALA A CA 1
ATOM 3525 C C . ALA A 1 440 ? 41.5 5.422 19.484 1 92.19 440 ALA A C 1
ATOM 3527 O O . ALA A 1 440 ? 42.719 5.574 19.547 1 92.19 440 ALA A O 1
ATOM 3528 N N . GLU A 1 441 ? 40.844 5.145 20.547 1 91.88 441 GLU A N 1
ATOM 3529 C CA . GLU A 1 441 ? 41.5 4.855 21.812 1 91.88 441 GLU A CA 1
ATOM 3530 C C . GLU A 1 441 ? 41.031 3.52 22.391 1 91.88 441 GLU A C 1
ATOM 3532 O O . GLU A 1 441 ? 39.844 3.229 22.406 1 91.88 441 GLU A O 1
ATOM 3537 N N . PRO A 1 442 ? 41.969 2.705 22.797 1 93.62 442 PRO A N 1
ATOM 3538 C CA . PRO A 1 442 ? 43.406 2.928 22.953 1 93.62 442 PRO A CA 1
ATOM 3539 C C . PRO A 1 442 ? 44.188 2.625 21.672 1 93.62 442 PRO A C 1
ATOM 3541 O O . PRO A 1 442 ? 45.375 2.973 21.578 1 93.62 442 PRO A O 1
ATOM 3544 N N . TYR A 1 443 ? 43.625 1.918 20.781 1 95.88 443 TYR A N 1
ATOM 3545 C CA . TYR A 1 443 ? 44.312 1.54 19.547 1 95.88 443 TYR A CA 1
ATOM 3546 C C . TYR A 1 443 ? 43.875 2.42 18.375 1 95.88 443 TYR A C 1
ATOM 3548 O O . TYR A 1 443 ? 42.688 2.598 18.141 1 95.88 443 TYR A O 1
ATOM 3556 N N . GLU A 1 444 ? 44.844 3.006 17.688 1 95.69 444 GLU A N 1
ATOM 3557 C CA . GLU A 1 444 ? 44.562 3.883 16.547 1 95.69 444 GLU A CA 1
ATOM 3558 C C . GLU A 1 444 ? 45.25 3.398 15.281 1 95.69 444 GLU A C 1
ATOM 3560 O O . GLU A 1 444 ? 46.469 3.111 15.297 1 95.69 444 GLU A O 1
ATOM 3565 N N . LEU A 1 445 ? 44.5 3.35 14.234 1 94.19 445 LEU A N 1
ATOM 3566 C CA . LEU A 1 445 ? 45.094 3.006 12.945 1 94.19 445 LEU A CA 1
ATOM 3567 C C . LEU A 1 445 ? 45.844 4.191 12.352 1 94.19 445 LEU A C 1
ATOM 3569 O O . LEU A 1 445 ? 45.312 5.297 12.273 1 94.19 445 LEU A O 1
ATOM 3573 N N . VAL A 1 446 ? 47.062 3.977 12.023 1 89.19 446 VAL A N 1
ATOM 3574 C CA . VAL A 1 446 ? 47.844 5 11.344 1 89.19 446 VAL A CA 1
ATOM 3575 C C . VAL A 1 446 ? 47.875 4.727 9.844 1 89.19 446 VAL A C 1
ATOM 3577 O O . VAL A 1 446 ? 47.469 5.574 9.047 1 89.19 446 VAL A O 1
ATOM 3580 N N . ASP A 1 447 ? 48.375 3.533 9.531 1 86.38 447 ASP A N 1
ATOM 3581 C CA . ASP A 1 447 ? 48.469 3.129 8.133 1 86.38 447 ASP A CA 1
ATOM 3582 C C . ASP A 1 447 ? 48.625 1.617 8.008 1 86.38 447 ASP A C 1
ATOM 3584 O O . ASP A 1 447 ? 48.781 0.921 9.016 1 86.38 447 ASP A O 1
ATOM 3588 N N . PHE A 1 448 ? 48.438 1.148 6.809 1 87.88 448 PHE A N 1
ATOM 3589 C CA . PHE A 1 448 ? 48.719 -0.259 6.543 1 87.88 448 PHE A CA 1
ATOM 3590 C C . PHE A 1 448 ? 49.188 -0.457 5.105 1 87.88 448 PHE A C 1
ATOM 3592 O O . PHE A 1 448 ? 48.812 0.302 4.211 1 87.88 448 PHE A O 1
ATOM 3599 N N . LEU A 1 449 ? 50.094 -1.372 5.016 1 83.31 449 LEU A N 1
ATOM 3600 C CA . LEU A 1 449 ? 50.625 -1.781 3.721 1 83.31 449 LEU A CA 1
ATOM 3601 C C . LEU A 1 449 ? 50.531 -3.295 3.553 1 83.31 449 LEU A C 1
ATOM 3603 O O . LEU A 1 449 ? 51.344 -4.035 4.152 1 83.31 449 LEU A O 1
ATOM 3607 N N . LEU A 1 450 ? 49.656 -3.742 2.752 1 82.94 450 LEU A N 1
ATOM 3608 C CA . LEU A 1 450 ? 49.406 -5.168 2.561 1 82.94 450 LEU A CA 1
ATOM 3609 C C . LEU A 1 450 ? 49.5 -5.539 1.084 1 82.94 450 LEU A C 1
ATOM 3611 O O . LEU A 1 450 ? 48.781 -4.996 0.257 1 82.94 450 LEU A O 1
ATOM 3615 N N . LYS A 1 451 ? 50.344 -6.422 0.719 1 78.75 451 LYS A N 1
ATOM 3616 C CA . LYS A 1 451 ? 50.562 -6.871 -0.655 1 78.75 451 LYS A CA 1
ATOM 3617 C C . LYS A 1 451 ? 49.969 -8.258 -0.873 1 78.75 451 LYS A C 1
ATOM 3619 O O . LYS A 1 451 ? 49.844 -9.039 0.074 1 78.75 451 LYS A O 1
ATOM 3624 N N . LYS A 1 452 ? 49.656 -8.555 -2.119 1 77.81 452 LYS A N 1
ATOM 3625 C CA . LYS A 1 452 ? 49.156 -9.883 -2.479 1 77.81 452 LYS A CA 1
ATOM 3626 C C . LYS A 1 452 ? 50.281 -10.867 -2.68 1 77.81 452 LYS A C 1
ATOM 3628 O O . LYS A 1 452 ? 51.281 -10.555 -3.363 1 77.81 452 LYS A O 1
ATOM 3633 N N . GLU A 1 453 ? 50.156 -11.891 -2.061 1 79.75 453 GLU A N 1
ATOM 3634 C CA . GLU A 1 453 ? 51.125 -12.961 -2.236 1 79.75 453 GLU A CA 1
ATOM 3635 C C . GLU A 1 453 ? 50.719 -13.883 -3.385 1 79.75 453 GLU A C 1
ATOM 3637 O O . GLU A 1 453 ? 49.562 -13.906 -3.807 1 79.75 453 GLU A O 1
ATOM 3642 N N . PRO A 1 454 ? 51.656 -14.602 -3.887 1 73.38 454 PRO A N 1
ATOM 3643 C CA . PRO A 1 454 ? 51.375 -15.516 -4.992 1 73.38 454 PRO A CA 1
ATOM 3644 C C . PRO A 1 454 ? 50.25 -16.5 -4.66 1 73.38 454 PRO A C 1
ATOM 3646 O O . PRO A 1 454 ? 49.5 -16.906 -5.551 1 73.38 454 PRO A O 1
ATOM 3649 N N . ASP A 1 455 ? 50.125 -16.75 -3.424 1 74.38 455 ASP A N 1
ATOM 3650 C CA . ASP A 1 455 ? 49.125 -17.734 -3.027 1 74.38 455 ASP A CA 1
ATOM 3651 C C . ASP A 1 455 ? 47.75 -17.078 -2.816 1 74.38 455 ASP A C 1
ATOM 3653 O O . ASP A 1 455 ? 46.781 -17.734 -2.408 1 74.38 455 ASP A O 1
ATOM 3657 N N . GLY A 1 456 ? 47.719 -15.867 -3.059 1 69.25 456 GLY A N 1
ATOM 3658 C CA . GLY A 1 456 ? 46.469 -15.164 -2.975 1 69.25 456 GLY A CA 1
ATOM 3659 C C . GLY A 1 456 ? 46.25 -14.477 -1.642 1 69.25 456 GLY A C 1
ATOM 3660 O O . GLY A 1 456 ? 45.344 -13.641 -1.508 1 69.25 456 GLY A O 1
ATOM 3661 N N . THR A 1 457 ? 47.094 -14.828 -0.732 1 79 457 THR A N 1
ATOM 3662 C CA . THR A 1 457 ? 46.969 -14.227 0.59 1 79 457 THR A CA 1
ATOM 3663 C C . THR A 1 457 ? 47.531 -12.812 0.599 1 79 457 THR A C 1
ATOM 3665 O O . THR A 1 457 ? 48.156 -12.383 -0.375 1 79 457 THR A O 1
ATOM 3668 N N . ARG A 1 458 ? 47.188 -12.023 1.629 1 83.75 458 ARG A N 1
ATOM 3669 C CA . ARG A 1 458 ? 47.719 -10.672 1.813 1 83.75 458 ARG A CA 1
ATOM 3670 C C . ARG A 1 458 ? 48.75 -10.641 2.939 1 83.75 458 ARG A C 1
ATOM 3672 O O . ARG A 1 458 ? 48.562 -11.266 3.982 1 83.75 458 ARG A O 1
ATOM 3679 N N . SER A 1 459 ? 49.844 -10.07 2.668 1 89.62 459 SER A N 1
ATOM 3680 C CA . SER A 1 459 ? 50.875 -9.922 3.689 1 89.62 459 SER A CA 1
ATOM 3681 C C . SER A 1 459 ? 51.5 -8.523 3.666 1 89.62 459 SER A C 1
ATOM 3683 O O . SER A 1 459 ? 51.562 -7.883 2.615 1 89.62 459 SER A O 1
ATOM 3685 N N . GLY A 1 460 ? 51.906 -7.984 4.859 1 91.94 460 GLY A N 1
ATOM 3686 C CA . GLY A 1 460 ? 52.531 -6.672 4.996 1 91.94 460 GLY A CA 1
ATOM 3687 C C . GLY A 1 460 ? 52.562 -6.184 6.43 1 91.94 460 GLY A C 1
ATOM 3688 O O . GLY A 1 460 ? 52.875 -6.957 7.344 1 91.94 460 GLY A O 1
ATOM 3689 N N . THR A 1 461 ? 52.375 -4.859 6.543 1 93.44 461 THR A N 1
ATOM 3690 C CA . THR A 1 461 ? 52.469 -4.289 7.887 1 93.44 461 THR A CA 1
ATOM 3691 C C . THR A 1 461 ? 51.281 -3.385 8.172 1 93.44 461 THR A C 1
ATOM 3693 O O . THR A 1 461 ? 50.656 -2.871 7.242 1 93.44 461 THR A O 1
ATOM 3696 N N . VAL A 1 462 ? 50.938 -3.301 9.398 1 94.06 462 VAL A N 1
ATOM 3697 C CA . VAL A 1 462 ? 49.938 -2.346 9.898 1 94.06 462 VAL A CA 1
ATOM 3698 C C . VAL A 1 462 ? 50.594 -1.463 10.969 1 94.06 462 VAL A C 1
ATOM 3700 O O . VAL A 1 462 ? 51.219 -1.967 11.914 1 94.06 462 VAL A O 1
ATOM 3703 N N . ASP A 1 463 ? 50.562 -0.181 10.727 1 94.5 463 ASP A N 1
ATOM 3704 C CA . ASP A 1 463 ? 51.062 0.806 11.664 1 94.5 463 ASP A CA 1
ATOM 3705 C C . ASP A 1 463 ? 49.969 1.346 12.57 1 94.5 463 ASP A C 1
ATOM 3707 O O . ASP A 1 463 ? 48.969 1.869 12.078 1 94.5 463 ASP A O 1
ATOM 3711 N N . ILE A 1 464 ? 50.156 1.178 13.859 1 95.25 464 ILE A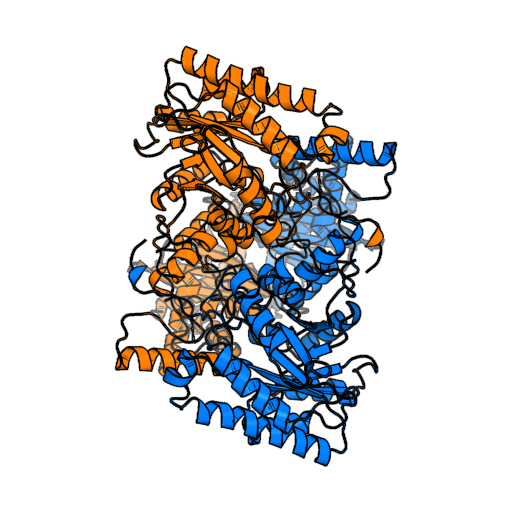 N 1
ATOM 3712 C CA . ILE A 1 464 ? 49.125 1.621 14.797 1 95.25 464 ILE A CA 1
ATOM 3713 C C . ILE A 1 464 ? 49.75 2.439 15.914 1 95.25 464 ILE A C 1
ATOM 3715 O O . ILE A 1 464 ? 50.969 2.518 16.016 1 95.25 464 ILE A O 1
ATOM 3719 N N . LYS A 1 465 ? 48.969 3.129 16.625 1 95.38 465 LYS A N 1
ATOM 3720 C CA . LYS A 1 465 ? 49.344 3.75 17.891 1 95.38 465 LYS A CA 1
ATOM 3721 C C . LYS A 1 465 ? 48.656 3.08 19.062 1 95.38 465 LYS A C 1
ATOM 3723 O O . LYS A 1 465 ? 47.438 2.82 19.016 1 95.38 465 LYS A O 1
ATOM 3728 N N . ILE A 1 466 ? 49.406 2.701 20.125 1 95.44 466 ILE A N 1
ATOM 3729 C CA . ILE A 1 466 ? 48.875 2.166 21.375 1 95.44 466 ILE A CA 1
ATOM 3730 C C . ILE A 1 466 ? 49.062 3.186 22.5 1 95.44 466 ILE A C 1
ATOM 3732 O O . ILE A 1 466 ? 50.188 3.434 22.922 1 95.44 466 ILE A O 1
ATOM 3736 N N . ASN A 1 467 ? 48.031 3.723 22.922 1 93.25 467 ASN A N 1
ATOM 3737 C CA . ASN A 1 467 ? 48.094 4.801 23.906 1 93.25 467 ASN A CA 1
ATOM 3738 C C . ASN A 1 467 ? 49.031 5.91 23.438 1 93.25 467 ASN A C 1
ATOM 3740 O O . ASN A 1 467 ? 49.906 6.355 24.203 1 93.25 467 ASN A O 1
ATOM 3744 N N . GLY A 1 468 ? 48.938 6.121 22.156 1 90.06 468 GLY A N 1
ATOM 3745 C CA . GLY A 1 468 ? 49.688 7.23 21.594 1 90.06 468 GLY A CA 1
ATOM 3746 C C . GLY A 1 468 ? 51.094 6.832 21.109 1 90.06 468 GLY A C 1
ATOM 3747 O O . GLY A 1 468 ? 51.75 7.617 20.453 1 90.06 468 GLY A O 1
ATOM 3748 N N . GLN A 1 469 ? 51.531 5.648 21.422 1 93 469 GLN A N 1
ATOM 3749 C CA . GLN A 1 469 ? 52.875 5.188 21.031 1 93 469 GLN A CA 1
ATOM 3750 C C . GLN A 1 469 ? 52.812 4.391 19.734 1 93 469 GLN A C 1
ATOM 3752 O O . GLN A 1 469 ? 52.062 3.434 19.609 1 93 469 GLN A O 1
ATOM 3757 N N . PRO A 1 470 ? 53.656 4.703 18.797 1 94.94 470 PRO A N 1
ATOM 3758 C CA . PRO A 1 470 ? 53.594 4.035 17.484 1 94.94 470 PRO A CA 1
ATOM 3759 C C . PRO A 1 470 ? 54.125 2.604 17.547 1 94.94 470 PRO A C 1
ATOM 3761 O O . PRO A 1 470 ? 55.094 2.326 18.25 1 94.94 470 PRO A O 1
ATOM 3764 N N . GLU A 1 471 ? 53.469 1.713 16.953 1 94.94 471 GLU A N 1
ATOM 3765 C CA . GLU A 1 471 ? 53.875 0.315 16.797 1 94.94 471 GLU A CA 1
ATOM 3766 C C . GLU A 1 471 ? 53.562 -0.189 15.391 1 94.94 471 GLU A C 1
ATOM 3768 O O . GLU A 1 471 ? 52.625 0.305 14.742 1 94.94 471 GLU A O 1
ATOM 3773 N N . THR A 1 472 ? 54.344 -1.119 14.906 1 96.25 472 THR A N 1
ATOM 3774 C CA . THR A 1 472 ? 54.125 -1.745 13.609 1 96.25 472 THR A CA 1
ATOM 3775 C C . THR A 1 472 ? 53.969 -3.258 13.758 1 96.25 472 THR A C 1
ATOM 3777 O O . THR A 1 472 ? 54.812 -3.904 14.383 1 96.25 472 THR A O 1
ATOM 3780 N N . PHE A 1 473 ? 52.938 -3.812 13.25 1 95.88 473 PHE A N 1
ATOM 3781 C CA . PHE A 1 473 ? 52.719 -5.254 13.297 1 95.88 473 PHE A CA 1
ATOM 3782 C C . PHE A 1 473 ? 52.812 -5.863 11.906 1 95.88 473 PHE A C 1
ATOM 3784 O O . PHE A 1 473 ? 52.406 -5.234 10.922 1 95.88 473 PHE A O 1
ATOM 3791 N N . VAL A 1 474 ? 53.375 -7.055 11.867 1 95 474 VAL A N 1
ATOM 3792 C CA . VAL A 1 474 ? 53.312 -7.836 10.641 1 95 474 VAL A CA 1
ATOM 3793 C C . VAL A 1 474 ? 51.938 -8.477 10.492 1 95 474 VAL A C 1
ATOM 3795 O O . VAL A 1 474 ? 51.406 -9.039 11.453 1 95 474 VAL A O 1
ATOM 3798 N N . ALA A 1 475 ? 51.344 -8.273 9.359 1 93.5 475 ALA A N 1
ATOM 3799 C CA . ALA A 1 475 ? 49.969 -8.766 9.125 1 93.5 475 ALA A CA 1
ATOM 3800 C C . ALA A 1 475 ? 49.938 -9.758 7.973 1 93.5 475 ALA A C 1
ATOM 3802 O O . ALA A 1 475 ? 50.656 -9.578 6.973 1 93.5 475 ALA A O 1
ATOM 3803 N N . LYS A 1 476 ? 49.219 -10.859 8.117 1 91.56 476 LYS A N 1
ATOM 3804 C CA . LYS A 1 476 ? 49 -11.867 7.09 1 91.56 476 LYS A CA 1
ATOM 3805 C C . LYS A 1 476 ? 47.594 -12.461 7.191 1 91.56 476 LYS A C 1
ATOM 3807 O O . LYS A 1 476 ? 47.094 -12.703 8.289 1 91.56 476 LYS A O 1
ATOM 3812 N N . GLY A 1 477 ? 47 -12.68 6.121 1 86.62 477 GLY A N 1
ATOM 3813 C CA . GLY A 1 477 ? 45.656 -13.258 6.113 1 86.62 477 GLY A CA 1
ATOM 3814 C C . GLY A 1 477 ? 45.094 -13.461 4.715 1 86.62 477 GLY A C 1
ATOM 3815 O O . GLY A 1 477 ? 45.781 -13.148 3.727 1 86.62 477 GLY A O 1
ATOM 3816 N N . ASN A 1 478 ? 43.938 -13.945 4.602 1 77.62 478 ASN A N 1
ATOM 3817 C CA . ASN A 1 478 ? 43.312 -14.25 3.328 1 77.62 478 ASN A CA 1
ATOM 3818 C C . ASN A 1 478 ? 42.844 -12.984 2.621 1 77.62 478 ASN A C 1
ATOM 3820 O O . ASN A 1 478 ? 42.594 -12.992 1.412 1 77.62 478 ASN A O 1
ATOM 3824 N N . GLY A 1 479 ? 42.656 -11.938 3.285 1 78.19 479 GLY A N 1
ATOM 3825 C CA . GLY A 1 479 ? 42.281 -10.609 2.828 1 78.19 479 GLY A CA 1
ATOM 3826 C C . GLY A 1 479 ? 42.844 -9.5 3.693 1 78.19 479 GLY A C 1
ATOM 3827 O O . GLY A 1 479 ? 43.5 -9.773 4.715 1 78.19 479 GLY A O 1
ATOM 3828 N N . ARG A 1 480 ? 42.719 -8.312 3.301 1 82.31 480 ARG A N 1
ATOM 3829 C CA . ARG A 1 480 ? 43.312 -7.18 4.008 1 82.31 480 ARG A CA 1
ATOM 3830 C C . ARG A 1 480 ? 42.75 -7.074 5.426 1 82.31 480 ARG A C 1
ATOM 3832 O O . ARG A 1 480 ? 43.5 -6.918 6.387 1 82.31 480 ARG A O 1
ATOM 3839 N N . LEU A 1 481 ? 41.344 -7.152 5.457 1 86.62 481 LEU A N 1
ATOM 3840 C CA . LEU A 1 481 ? 40.719 -7.062 6.773 1 86.62 481 LEU A CA 1
ATOM 3841 C C . LEU A 1 481 ? 41.156 -8.234 7.652 1 86.62 481 LEU A C 1
ATOM 3843 O O . LEU A 1 481 ? 41.438 -8.055 8.836 1 86.62 481 LEU A O 1
ATOM 3847 N N . ASP A 1 482 ? 41.156 -9.383 7.109 1 86 482 ASP A N 1
ATOM 3848 C CA . ASP A 1 482 ? 41.594 -10.586 7.824 1 86 482 ASP A CA 1
ATOM 3849 C C . ASP A 1 482 ? 43.031 -10.469 8.289 1 86 482 ASP A C 1
ATOM 3851 O O . ASP A 1 482 ? 43.375 -10.859 9.406 1 86 482 ASP A O 1
ATOM 3855 N N . ALA A 1 483 ? 43.906 -10 7.41 1 89.31 483 ALA A N 1
ATOM 3856 C CA . ALA A 1 483 ? 45.312 -9.82 7.742 1 89.31 483 ALA A CA 1
ATOM 3857 C C . ALA A 1 483 ? 45.5 -8.891 8.938 1 89.31 483 ALA A C 1
ATOM 3859 O O . ALA A 1 483 ? 46.219 -9.203 9.875 1 89.31 483 ALA A O 1
ATOM 3860 N N . VAL A 1 484 ? 44.781 -7.848 8.891 1 93.31 484 VAL A N 1
ATOM 3861 C CA . VAL A 1 484 ? 44.875 -6.879 9.969 1 93.31 484 VAL A CA 1
ATOM 3862 C C . VAL A 1 484 ? 44.281 -7.469 11.25 1 93.31 484 VAL A C 1
ATOM 3864 O O . VAL A 1 484 ? 44.844 -7.324 12.328 1 93.31 484 VAL A O 1
ATOM 3867 N N . SER A 1 485 ? 43.094 -8.094 11.141 1 93.81 485 SER A N 1
ATOM 3868 C CA . SER A 1 485 ? 42.469 -8.742 12.281 1 93.81 485 SER A CA 1
ATOM 3869 C C . SER A 1 485 ? 43.406 -9.727 12.961 1 93.81 485 SER A C 1
ATOM 3871 O O . SER A 1 485 ? 43.531 -9.727 14.18 1 93.81 485 SER A O 1
ATOM 3873 N N . ASN A 1 486 ? 44.062 -10.539 12.18 1 93.12 486 ASN A N 1
ATOM 3874 C CA . ASN A 1 486 ? 45.031 -11.516 12.703 1 93.12 486 ASN A CA 1
ATOM 3875 C C . ASN A 1 486 ? 46.188 -10.828 13.438 1 93.12 486 ASN A C 1
ATOM 3877 O O . ASN A 1 486 ? 46.562 -11.266 14.523 1 93.12 486 ASN A O 1
ATOM 3881 N N . ALA A 1 487 ? 46.719 -9.82 12.836 1 95.5 487 ALA A N 1
ATOM 3882 C CA . ALA A 1 487 ? 47.844 -9.086 13.414 1 95.5 487 ALA A CA 1
ATOM 3883 C C . ALA A 1 487 ? 47.469 -8.484 14.766 1 95.5 487 ALA A C 1
ATOM 3885 O O . ALA A 1 487 ? 48.25 -8.539 15.719 1 95.5 487 ALA A O 1
ATOM 3886 N N . LEU A 1 488 ? 46.281 -7.938 14.789 1 95.5 488 LEU A N 1
ATOM 3887 C CA . LEU A 1 488 ? 45.844 -7.289 16.016 1 95.5 488 LEU A CA 1
ATOM 3888 C C . LEU A 1 488 ? 45.594 -8.312 17.125 1 95.5 488 LEU A C 1
ATOM 3890 O O . LEU A 1 488 ? 46.031 -8.109 18.266 1 95.5 488 LEU A O 1
ATOM 3894 N N . GLN A 1 489 ? 44.969 -9.391 16.844 1 94.25 489 GLN A N 1
ATOM 3895 C CA . GLN A 1 489 ? 44.719 -10.422 17.844 1 94.25 489 GLN A CA 1
ATOM 3896 C C . GLN A 1 489 ? 46.031 -11.008 18.391 1 94.25 489 GLN A C 1
ATOM 3898 O O . GLN A 1 489 ? 46.156 -11.18 19.594 1 94.25 489 GLN A O 1
ATOM 3903 N N . LYS A 1 490 ? 46.906 -11.266 17.516 1 94.06 490 LYS A N 1
ATOM 3904 C CA . LYS A 1 490 ? 48.156 -11.898 17.875 1 94.06 490 LYS A CA 1
ATOM 3905 C C . LYS A 1 490 ? 49.031 -10.969 18.734 1 94.06 490 LYS A C 1
ATOM 3907 O O . LYS A 1 490 ? 49.562 -11.383 19.75 1 94.06 490 LYS A O 1
ATOM 3912 N N . ASN A 1 491 ? 49.156 -9.703 18.391 1 95.06 491 ASN A N 1
ATOM 3913 C CA . ASN A 1 491 ? 50.156 -8.805 19.016 1 95.06 491 ASN A CA 1
ATOM 3914 C C . ASN A 1 491 ? 49.562 -8.07 20.219 1 95.06 491 ASN A C 1
ATOM 3916 O O . ASN A 1 491 ? 50.281 -7.641 21.109 1 95.06 491 ASN A O 1
ATOM 3920 N N . LEU A 1 492 ? 48.25 -7.887 20.219 1 93.38 492 LEU A N 1
ATOM 3921 C CA . LEU A 1 492 ? 47.625 -7.148 21.312 1 93.38 492 LEU A CA 1
ATOM 3922 C C . LEU A 1 492 ? 47.094 -8.102 22.375 1 93.38 492 LEU A C 1
ATOM 3924 O O . LEU A 1 492 ? 46.625 -7.66 23.422 1 93.38 492 LEU A O 1
ATOM 3928 N N . GLY A 1 493 ? 47.094 -9.398 22.141 1 91.25 493 GLY A N 1
ATOM 3929 C CA . GLY A 1 493 ? 46.594 -10.383 23.078 1 91.25 493 GLY A CA 1
ATOM 3930 C C . GLY A 1 493 ? 45.094 -10.328 23.25 1 91.25 493 GLY A C 1
ATOM 3931 O O . GLY A 1 493 ? 44.562 -10.508 24.359 1 91.25 493 GLY A O 1
ATOM 3932 N N . ILE A 1 494 ? 44.438 -9.914 22.219 1 92.62 494 ILE A N 1
ATOM 3933 C CA . ILE A 1 494 ? 42.969 -9.844 22.266 1 92.62 494 ILE A CA 1
ATOM 3934 C C . ILE A 1 494 ? 42.375 -11 21.469 1 92.62 494 ILE A C 1
ATOM 3936 O O . ILE A 1 494 ? 42.969 -11.453 20.484 1 92.62 494 ILE A O 1
ATOM 3940 N N . THR A 1 495 ? 41.281 -11.539 21.969 1 92.56 495 THR A N 1
ATOM 3941 C CA . THR A 1 495 ? 40.625 -12.648 21.297 1 92.56 495 THR A CA 1
ATOM 3942 C C . THR A 1 495 ? 39.156 -12.328 21.047 1 92.56 495 THR A C 1
ATOM 3944 O O . THR A 1 495 ? 38.469 -11.852 21.938 1 92.56 495 THR A O 1
ATOM 3947 N N . TYR A 1 496 ? 38.781 -12.461 19.812 1 93.38 496 TYR A N 1
ATOM 3948 C CA . TYR A 1 496 ? 37.375 -12.383 19.438 1 93.38 496 TYR A CA 1
ATOM 3949 C C . TYR A 1 496 ? 37.062 -13.344 18.297 1 93.38 496 TYR A C 1
ATOM 3951 O O . TYR A 1 496 ? 37.969 -13.836 17.625 1 93.38 496 TYR A O 1
ATOM 3959 N N . LYS A 1 497 ? 35.75 -13.695 18.219 1 88.81 497 LYS A N 1
ATOM 3960 C CA . LYS A 1 497 ? 35.281 -14.609 17.172 1 88.81 497 LYS A CA 1
ATOM 3961 C C . LYS A 1 497 ? 34.031 -14.086 16.484 1 88.81 497 LYS A C 1
ATOM 3963 O O . LYS A 1 497 ? 33.562 -13 16.797 1 88.81 497 LYS A O 1
ATOM 3968 N N . ASP A 1 498 ? 33.625 -14.711 15.414 1 84.69 498 ASP A N 1
ATOM 3969 C CA . ASP A 1 498 ? 32.375 -14.469 14.703 1 84.69 498 ASP A CA 1
ATOM 3970 C C . ASP A 1 498 ? 32.312 -13.031 14.195 1 84.69 498 ASP A C 1
ATOM 3972 O O . ASP A 1 498 ? 31.328 -12.328 14.445 1 84.69 498 ASP A O 1
ATOM 3976 N N . LEU A 1 499 ? 33.375 -12.602 13.547 1 87.5 499 LEU A N 1
ATOM 3977 C CA . LEU A 1 499 ? 33.438 -11.258 12.984 1 87.5 499 LEU A CA 1
ATOM 3978 C C . LEU A 1 499 ? 32.406 -11.102 11.875 1 87.5 499 LEU A C 1
ATOM 3980 O O . LEU A 1 499 ? 32.344 -11.906 10.938 1 87.5 499 LEU A O 1
ATOM 3984 N N . THR A 1 500 ? 31.469 -10.156 12.148 1 84.19 500 THR A N 1
ATOM 3985 C CA . THR A 1 500 ? 30.516 -9.805 11.109 1 84.19 500 THR A CA 1
ATOM 3986 C C . THR A 1 500 ? 30.875 -8.477 10.453 1 84.19 500 THR A C 1
ATOM 3988 O O . THR A 1 500 ? 31.359 -7.559 11.125 1 84.19 500 THR A O 1
ATOM 3991 N N . TYR A 1 501 ? 30.688 -8.406 9.164 1 82.38 501 TYR A N 1
ATOM 3992 C CA . TYR A 1 501 ? 31.109 -7.25 8.375 1 82.38 501 TYR A CA 1
ATOM 3993 C C . TYR A 1 501 ? 30.016 -6.812 7.418 1 82.38 501 TYR A C 1
ATOM 3995 O O . TYR A 1 501 ? 29.359 -7.648 6.789 1 82.38 501 TYR A O 1
ATOM 4003 N N . SER A 1 502 ? 29.656 -5.469 7.496 1 80.25 502 SER A N 1
ATOM 4004 C CA . SER A 1 502 ? 28.797 -4.848 6.496 1 80.25 502 SER A CA 1
ATOM 4005 C C . SER A 1 502 ? 29.312 -3.465 6.109 1 80.25 502 SER A C 1
ATOM 4007 O O . SER A 1 502 ? 29.938 -2.785 6.914 1 80.25 502 SER A O 1
ATOM 4009 N N . GLU A 1 503 ? 29.156 -3.088 4.859 1 75.38 503 GLU A N 1
ATOM 4010 C CA . GLU A 1 503 ? 29.625 -1.774 4.426 1 75.38 503 GLU A CA 1
ATOM 4011 C C . GLU A 1 503 ? 28.719 -1.197 3.342 1 75.38 503 GLU A C 1
ATOM 4013 O O . GLU A 1 503 ? 27.938 -1.926 2.723 1 75.38 503 GLU A O 1
ATOM 4018 N N . HIS A 1 504 ? 28.578 0.103 3.285 1 68.94 504 HIS A N 1
ATOM 4019 C CA . HIS A 1 504 ? 27.906 0.767 2.17 1 68.94 504 HIS A CA 1
ATOM 4020 C C . HIS A 1 504 ? 28.484 2.166 1.943 1 68.94 504 HIS A C 1
ATOM 4022 O O . HIS A 1 504 ? 29.172 2.709 2.811 1 68.94 504 HIS A O 1
ATOM 4028 N N . ALA A 1 505 ? 28.344 2.662 0.701 1 65.06 505 ALA A N 1
ATOM 4029 C CA . ALA A 1 505 ? 28.781 4.016 0.374 1 65.06 505 ALA A CA 1
ATOM 4030 C C . ALA A 1 505 ? 27.812 5.059 0.916 1 65.06 505 ALA A C 1
ATOM 4032 O O . ALA A 1 505 ? 26.609 4.824 0.953 1 65.06 505 ALA A O 1
ATOM 4033 N N . LEU A 1 506 ? 28.312 6.051 1.577 1 63.56 506 LEU A N 1
ATOM 4034 C CA . LEU A 1 506 ? 27.516 7.195 2.012 1 63.56 506 LEU A CA 1
ATOM 4035 C C . LEU A 1 506 ? 27.578 8.32 0.986 1 63.56 506 LEU A C 1
ATOM 4037 O O . LEU A 1 506 ? 28.656 8.742 0.589 1 63.56 506 LEU A O 1
ATOM 4041 N N . GLU A 1 507 ? 26.672 8.43 0.094 1 49.34 507 GLU A N 1
ATOM 4042 C CA . GLU A 1 507 ? 26.703 9.508 -0.892 1 49.34 507 GLU A CA 1
ATOM 4043 C C . GLU A 1 507 ? 26.359 10.852 -0.256 1 49.34 507 GLU A C 1
ATOM 4045 O O . GLU A 1 507 ? 25.188 11.133 0.008 1 49.34 507 GLU A O 1
ATOM 4050 N N . ILE A 1 508 ? 27.188 11.352 0.65 1 42.66 508 ILE A N 1
ATOM 4051 C CA . ILE A 1 508 ? 26.781 12.688 1.085 1 42.66 508 ILE A CA 1
ATOM 4052 C C . ILE A 1 508 ? 27.547 13.742 0.274 1 42.66 508 ILE A C 1
ATOM 4054 O O . ILE A 1 508 ? 28.75 13.93 0.462 1 42.66 508 ILE A O 1
ATOM 4058 N N . GLY A 1 509 ? 27.016 14.5 -0.732 1 39.12 509 GLY A N 1
ATOM 4059 C CA . GLY A 1 509 ? 27.5 15.617 -1.537 1 39.12 509 GLY A CA 1
ATOM 4060 C C . GLY A 1 509 ? 28.641 15.234 -2.465 1 39.12 509 GLY A C 1
ATOM 4061 O O . GLY A 1 509 ? 28.625 14.148 -3.059 1 39.12 509 GLY A O 1
ATOM 4062 N N . GLN A 1 510 ? 29.766 16.156 -2.701 1 40.94 510 GLN A N 1
ATOM 4063 C CA . GLN A 1 510 ? 30.922 16.125 -3.59 1 40.94 510 GLN A CA 1
ATOM 4064 C C . GLN A 1 510 ? 31.922 15.062 -3.148 1 40.94 510 GLN A C 1
ATOM 4066 O O . GLN A 1 510 ? 32.781 14.641 -3.934 1 40.94 510 GLN A O 1
ATOM 4071 N N . HIS A 1 511 ? 32 14.664 -2.004 1 48.72 511 HIS A N 1
ATOM 4072 C CA . HIS A 1 511 ? 33 13.703 -1.542 1 48.72 511 HIS A CA 1
ATOM 4073 C C . HIS A 1 511 ? 32.344 12.43 -1.023 1 48.72 511 HIS A C 1
ATOM 4075 O O . HIS A 1 511 ? 31.453 12.492 -0.16 1 48.72 511 HIS A O 1
ATOM 4081 N N . SER A 1 512 ? 32.5 11.406 -1.802 1 54.47 512 SER A N 1
ATOM 4082 C CA . SER A 1 512 ? 31.922 10.109 -1.438 1 54.47 512 SER A CA 1
ATOM 4083 C C . SER A 1 512 ? 32.688 9.469 -0.285 1 54.47 512 SER A C 1
ATOM 4085 O O . SER A 1 512 ? 33.906 9.492 -0.266 1 54.47 512 SER A O 1
ATOM 4087 N N . ARG A 1 513 ? 32.062 9.211 0.849 1 71.44 513 ARG A N 1
ATOM 4088 C CA . ARG A 1 513 ? 32.625 8.461 1.96 1 71.44 513 ARG A CA 1
ATOM 4089 C C . ARG A 1 513 ? 32.031 7.066 2.049 1 71.44 513 ARG A C 1
ATOM 4091 O O . ARG A 1 513 ? 30.938 6.82 1.511 1 71.44 513 ARG A O 1
ATOM 4098 N N . ALA A 1 514 ? 32.906 6.168 2.404 1 75.19 514 ALA A N 1
ATOM 4099 C CA . ALA A 1 514 ? 32.438 4.812 2.699 1 75.19 514 ALA A CA 1
ATOM 4100 C C . ALA A 1 514 ? 32.25 4.605 4.199 1 75.19 514 ALA A C 1
ATOM 4102 O O . ALA A 1 514 ? 33 5.172 5.004 1 75.19 514 ALA A O 1
ATOM 4103 N N . ILE A 1 515 ? 31.188 3.855 4.555 1 85.19 515 ILE A N 1
ATOM 4104 C CA . ILE A 1 515 ? 31 3.479 5.953 1 85.19 515 ILE A CA 1
ATOM 4105 C C . ILE A 1 515 ? 30.969 1.956 6.078 1 85.19 515 ILE A C 1
ATOM 4107 O O . ILE A 1 515 ? 30.391 1.271 5.23 1 85.19 515 ILE A O 1
ATOM 4111 N N . ALA A 1 516 ? 31.688 1.471 7.02 1 87.94 516 ALA A N 1
ATOM 4112 C CA . ALA A 1 516 ? 31.734 0.042 7.316 1 87.94 516 ALA A CA 1
ATOM 4113 C C . ALA A 1 516 ? 31.312 -0.233 8.758 1 87.94 516 ALA A C 1
ATOM 4115 O O . ALA A 1 516 ? 31.469 0.621 9.633 1 87.94 516 ALA A O 1
ATOM 4116 N N . TYR A 1 517 ? 30.672 -1.436 8.938 1 91.75 517 TYR A N 1
ATOM 4117 C CA . TYR A 1 517 ? 30.234 -1.895 10.25 1 91.75 517 TYR A CA 1
ATOM 4118 C C . TYR A 1 517 ? 30.844 -3.254 10.578 1 91.75 517 TYR A C 1
ATOM 4120 O O . TYR A 1 517 ? 30.812 -4.172 9.758 1 91.75 517 TYR A O 1
ATOM 4128 N N . ILE A 1 518 ? 31.453 -3.381 11.742 1 93.19 518 ILE A N 1
ATOM 4129 C CA . ILE A 1 518 ? 32.031 -4.645 12.172 1 93.19 518 ILE A CA 1
ATOM 4130 C C . ILE A 1 518 ? 31.5 -5.023 13.555 1 93.19 518 ILE A C 1
ATOM 4132 O O . ILE A 1 518 ? 31.391 -4.168 14.438 1 93.19 518 ILE A O 1
ATOM 4136 N N . GLY A 1 519 ? 31 -6.219 13.672 1 94 519 GLY A N 1
ATOM 4137 C CA . GLY A 1 519 ? 30.688 -6.836 14.953 1 94 519 GLY A CA 1
ATOM 4138 C C . GLY A 1 519 ? 31.641 -7.961 15.312 1 94 519 GLY A C 1
ATOM 4139 O O . GLY A 1 519 ? 31.969 -8.797 14.461 1 94 519 GLY A O 1
ATOM 4140 N N . ILE A 1 520 ? 32.219 -7.941 16.531 1 94.06 520 ILE A N 1
ATOM 4141 C CA . ILE A 1 520 ? 33.062 -9.016 17.016 1 94.06 520 ILE A CA 1
ATOM 4142 C C . ILE A 1 520 ? 32.531 -9.547 18.344 1 94.06 520 ILE A C 1
ATOM 4144 O O . ILE A 1 520 ? 32.031 -8.781 19.172 1 94.06 520 ILE A O 1
ATOM 4148 N N . LYS A 1 521 ? 32.656 -10.805 18.516 1 93.69 521 LYS A N 1
ATOM 4149 C CA . LYS A 1 521 ? 32.188 -11.445 19.75 1 93.69 521 LYS A CA 1
ATOM 4150 C C . LYS A 1 521 ? 33.344 -11.766 20.688 1 93.69 521 LYS A C 1
ATOM 4152 O O . LYS A 1 521 ? 34.312 -12.43 20.297 1 93.69 521 LYS A O 1
ATOM 4157 N N . ASP A 1 522 ? 33.219 -11.375 21.938 1 93 522 ASP A N 1
ATOM 4158 C CA . ASP A 1 522 ? 34.281 -11.648 22.906 1 93 522 ASP A CA 1
ATOM 4159 C C . ASP A 1 522 ? 34.094 -13.023 23.547 1 93 522 ASP A C 1
ATOM 4161 O O . ASP A 1 522 ? 33.188 -13.781 23.156 1 93 522 ASP A O 1
ATOM 4165 N N . GLU A 1 523 ? 35 -13.32 24.422 1 88 523 GLU A N 1
ATOM 4166 C CA . GLU A 1 523 ? 35 -14.633 25.062 1 88 523 GLU A CA 1
ATOM 4167 C C . GLU A 1 523 ? 33.781 -14.852 25.906 1 88 523 GLU A C 1
ATOM 4169 O O . GLU A 1 523 ? 33.344 -15.992 26.109 1 88 523 GLU A O 1
ATOM 4174 N N . ALA A 1 524 ? 33.188 -13.805 26.344 1 89.56 524 ALA A N 1
ATOM 4175 C CA . ALA A 1 524 ? 32 -13.875 27.188 1 89.56 524 ALA A CA 1
ATOM 4176 C C . ALA A 1 524 ? 30.734 -13.992 26.344 1 89.56 524 ALA A C 1
ATOM 4178 O O . ALA A 1 524 ? 29.641 -14.164 26.875 1 89.56 524 ALA A O 1
ATOM 4179 N N . GLY A 1 525 ? 30.906 -13.859 25.078 1 88.25 525 GLY A N 1
ATOM 4180 C CA . GLY A 1 525 ? 29.781 -14.008 24.156 1 88.25 525 GLY A CA 1
ATOM 4181 C C . GLY A 1 525 ? 29.109 -12.695 23.812 1 88.25 525 GLY A C 1
ATOM 4182 O O . GLY A 1 525 ? 28.109 -12.664 23.094 1 88.25 525 GLY A O 1
ATOM 4183 N N . THR A 1 526 ? 29.688 -11.656 24.281 1 91.31 526 THR A N 1
ATOM 4184 C CA . THR A 1 526 ? 29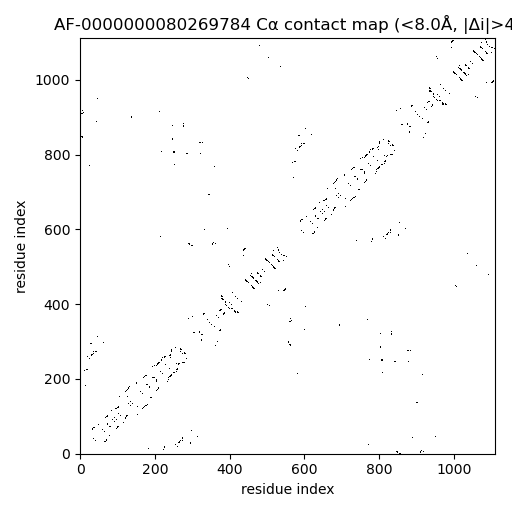.156 -10.336 24 1 91.31 526 THR A CA 1
ATOM 4185 C C . THR A 1 526 ? 29.641 -9.82 22.656 1 91.31 526 THR A C 1
ATOM 4187 O O . THR A 1 526 ? 30.828 -9.922 22.344 1 91.31 526 THR A O 1
ATOM 4190 N N . ILE A 1 527 ? 28.688 -9.234 21.828 1 93.25 527 ILE A N 1
ATOM 4191 C CA . ILE A 1 527 ? 29.078 -8.664 20.547 1 93.25 527 ILE A CA 1
ATOM 4192 C C . ILE A 1 527 ? 29.375 -7.18 20.703 1 93.25 527 ILE A C 1
ATOM 4194 O O . ILE A 1 527 ? 28.609 -6.445 21.328 1 93.25 527 ILE A O 1
ATOM 4198 N N . HIS A 1 528 ? 30.516 -6.793 20.25 1 95.44 528 HIS A N 1
ATOM 4199 C CA . HIS A 1 528 ? 30.938 -5.398 20.234 1 95.44 528 HIS A CA 1
ATOM 4200 C C . HIS A 1 528 ? 30.969 -4.84 18.812 1 95.44 528 HIS A C 1
ATOM 4202 O O . HIS A 1 528 ? 31.578 -5.426 17.922 1 95.44 528 HIS A O 1
ATOM 4208 N N . TRP A 1 529 ? 30.234 -3.711 18.641 1 95.56 529 TRP A N 1
ATOM 4209 C CA . TRP A 1 529 ? 30.094 -3.146 17.297 1 95.56 529 TRP A CA 1
ATOM 4210 C C . TRP A 1 529 ? 31 -1.932 17.125 1 95.56 529 TRP A C 1
ATOM 4212 O O . TRP A 1 529 ? 31.188 -1.146 18.047 1 95.56 529 TRP A O 1
ATOM 4222 N N . GLY A 1 530 ? 31.547 -1.761 15.984 1 96.5 530 GLY A N 1
ATOM 4223 C CA . GLY A 1 530 ? 32.281 -0.582 15.555 1 96.5 530 GLY A CA 1
ATOM 4224 C C . GLY A 1 530 ? 31.953 -0.162 14.133 1 96.5 530 GLY A C 1
ATOM 4225 O O . GLY A 1 530 ? 31.547 -0.986 13.312 1 96.5 530 GLY A O 1
ATOM 4226 N N . ALA A 1 531 ? 32.062 1.122 13.922 1 95.38 531 ALA A N 1
ATOM 4227 C CA . ALA A 1 531 ? 31.906 1.667 12.578 1 95.38 531 ALA A CA 1
ATOM 4228 C C . ALA A 1 531 ? 33.125 2.467 12.148 1 95.38 531 ALA A C 1
ATOM 4230 O O . ALA A 1 531 ? 33.906 2.91 12.992 1 95.38 531 ALA A O 1
ATOM 4231 N N . GLY A 1 532 ? 33.406 2.523 10.898 1 94.12 532 GLY A N 1
ATOM 4232 C CA . GLY A 1 532 ? 34.469 3.312 10.305 1 94.12 532 GLY A CA 1
ATOM 4233 C C . GLY A 1 532 ? 34.031 4.086 9.078 1 94.12 532 GLY A C 1
ATOM 4234 O O . GLY A 1 532 ? 33.25 3.58 8.258 1 94.12 532 GLY A O 1
ATOM 4235 N N . MET A 1 533 ? 34.438 5.336 9.094 1 88.56 533 MET A N 1
ATOM 4236 C CA . MET A 1 533 ? 34.125 6.184 7.941 1 88.56 533 MET A CA 1
ATOM 4237 C C . MET A 1 533 ? 35.438 6.75 7.355 1 88.56 533 MET A C 1
ATOM 4239 O O . MET A 1 533 ? 36.312 7.18 8.094 1 88.56 533 MET A O 1
ATOM 4243 N N . ASP A 1 534 ? 35.531 6.57 6.098 1 82.38 534 ASP A N 1
ATOM 4244 C CA . ASP A 1 534 ? 36.688 7.086 5.371 1 82.38 534 ASP A CA 1
ATOM 4245 C C . ASP A 1 534 ? 36.375 7.223 3.881 1 82.38 534 ASP A C 1
ATOM 4247 O O . ASP A 1 534 ? 35.406 6.652 3.387 1 82.38 534 ASP A O 1
ATOM 4251 N N . THR A 1 535 ? 37.156 8.055 3.229 1 74.81 535 THR A N 1
ATOM 4252 C CA . THR A 1 535 ? 37.031 8.164 1.782 1 74.81 535 THR A CA 1
ATOM 4253 C C . THR A 1 535 ? 37.438 6.867 1.096 1 74.81 535 THR A C 1
ATOM 4255 O O . THR A 1 535 ? 37 6.59 -0.027 1 74.81 535 THR A O 1
ATOM 4258 N N . ASP A 1 536 ? 38.281 6.164 1.881 1 72.5 536 ASP A N 1
ATOM 4259 C CA . ASP A 1 536 ? 38.75 4.852 1.425 1 72.5 536 ASP A CA 1
ATOM 4260 C C . ASP A 1 536 ? 38 3.732 2.154 1 72.5 536 ASP A C 1
ATOM 4262 O O . ASP A 1 536 ? 38.031 3.658 3.385 1 72.5 536 ASP A O 1
ATOM 4266 N N . ILE A 1 537 ? 37.406 2.895 1.434 1 74.19 537 ILE A N 1
ATOM 4267 C CA . ILE A 1 537 ? 36.5 1.879 1.983 1 74.19 537 ILE A CA 1
ATOM 4268 C C . ILE A 1 537 ? 37.312 0.909 2.852 1 74.19 537 ILE A C 1
ATOM 4270 O O . ILE A 1 537 ? 36.812 0.427 3.873 1 74.19 537 ILE A O 1
ATOM 4274 N N . ILE A 1 538 ? 38.5 0.561 2.506 1 77.06 538 ILE A N 1
ATOM 4275 C CA . ILE A 1 538 ? 39.281 -0.38 3.289 1 77.06 538 ILE A CA 1
ATOM 4276 C C . ILE A 1 538 ? 39.688 0.267 4.609 1 77.06 538 ILE A C 1
ATOM 4278 O O . ILE A 1 538 ? 39.656 -0.377 5.66 1 77.06 538 ILE A O 1
ATOM 4282 N N . THR A 1 539 ? 40.094 1.465 4.336 1 84.44 539 THR A N 1
ATOM 4283 C CA . THR A 1 539 ? 40.438 2.188 5.555 1 84.44 539 THR A CA 1
ATOM 4284 C C . THR A 1 539 ? 39.219 2.262 6.488 1 84.44 539 THR A C 1
ATOM 4286 O O . THR A 1 539 ? 39.375 2.041 7.695 1 84.44 539 THR A O 1
ATOM 4289 N N . ALA A 1 540 ? 38.094 2.533 5.863 1 87.38 540 ALA A N 1
ATOM 4290 C CA . ALA A 1 540 ? 36.875 2.562 6.66 1 87.38 540 ALA A CA 1
ATOM 4291 C C . ALA A 1 540 ? 36.625 1.222 7.352 1 87.38 540 ALA A C 1
ATOM 4293 O O . ALA A 1 540 ? 36.25 1.179 8.523 1 87.38 540 ALA A O 1
ATOM 4294 N N . SER A 1 541 ? 36.844 0.154 6.668 1 88.81 541 SER A N 1
ATOM 4295 C CA . SER A 1 541 ? 36.625 -1.191 7.195 1 88.81 541 SER A CA 1
ATOM 4296 C C . SER A 1 541 ? 37.594 -1.488 8.344 1 88.81 541 SER A C 1
ATOM 4298 O O . SER A 1 541 ? 37.188 -2.016 9.383 1 88.81 541 SER A O 1
ATOM 4300 N N . ILE A 1 542 ? 38.781 -1.166 8.102 1 92.06 542 ILE A N 1
ATOM 4301 C CA . ILE A 1 542 ? 39.781 -1.421 9.141 1 92.06 542 ILE A CA 1
ATOM 4302 C C . ILE A 1 542 ? 39.5 -0.522 10.344 1 92.06 542 ILE A C 1
ATOM 4304 O O . ILE A 1 542 ? 39.656 -0.957 11.492 1 92.06 542 ILE A O 1
ATOM 4308 N N . GLN A 1 543 ? 39.156 0.637 10.008 1 94.44 543 GLN A N 1
ATOM 4309 C CA . GLN A 1 543 ? 38.812 1.545 11.086 1 94.44 543 GLN A CA 1
ATOM 4310 C C . GLN A 1 543 ? 37.625 1.003 11.883 1 94.44 543 GLN A C 1
ATOM 4312 O O . GLN A 1 543 ? 37.562 1.162 13.102 1 94.44 543 GLN A O 1
ATOM 4317 N N . ALA A 1 544 ? 36.656 0.427 11.219 1 95.44 544 ALA A N 1
ATOM 4318 C CA . ALA A 1 544 ? 35.531 -0.192 11.898 1 95.44 544 ALA A CA 1
ATOM 4319 C C . ALA A 1 544 ? 36 -1.292 12.852 1 95.44 544 ALA A C 1
ATOM 4321 O O . ALA A 1 544 ? 35.469 -1.43 13.953 1 95.44 544 ALA A O 1
ATOM 4322 N N . LEU A 1 545 ? 36.938 -2.049 12.414 1 95.44 545 LEU A N 1
ATOM 4323 C CA . LEU A 1 545 ? 37.5 -3.1 13.258 1 95.44 545 LEU A CA 1
ATOM 4324 C C . LEU A 1 545 ? 38.156 -2.504 14.508 1 95.44 545 LEU A C 1
ATOM 4326 O O . LEU A 1 545 ? 37.938 -2.979 15.617 1 95.44 545 LEU A O 1
ATOM 4330 N N . PHE A 1 546 ? 38.938 -1.47 14.289 1 96.56 546 PHE A N 1
ATOM 4331 C CA . PHE A 1 546 ? 39.562 -0.794 15.422 1 96.56 546 PHE A CA 1
ATOM 4332 C C . PHE A 1 546 ? 38.531 -0.271 16.391 1 96.56 546 PHE A C 1
ATOM 4334 O O . PHE A 1 546 ? 38.656 -0.405 17.609 1 96.56 546 PHE A O 1
ATOM 4341 N N . SER A 1 547 ? 37.531 0.302 15.805 1 97 547 SER A N 1
ATOM 4342 C CA . SER A 1 547 ? 36.438 0.817 16.641 1 97 547 SER A CA 1
ATOM 4343 C C . SER A 1 547 ? 35.812 -0.29 17.484 1 97 547 SER A C 1
ATOM 4345 O O . SER A 1 547 ? 35.562 -0.11 18.672 1 97 547 SER A O 1
ATOM 4347 N N . ALA A 1 548 ? 35.531 -1.44 16.875 1 96.75 548 ALA A N 1
ATOM 4348 C CA . ALA A 1 548 ? 34.938 -2.572 17.562 1 96.75 548 ALA A CA 1
ATOM 4349 C C . ALA A 1 548 ? 35.844 -3.078 18.688 1 96.75 548 ALA A C 1
ATOM 4351 O O . ALA A 1 548 ? 35.375 -3.334 19.797 1 96.75 548 ALA A O 1
ATOM 4352 N N . ILE A 1 549 ? 37.094 -3.152 18.406 1 96.44 549 ILE A N 1
ATOM 4353 C CA . ILE A 1 549 ? 38.062 -3.639 19.359 1 96.44 549 ILE A CA 1
ATOM 4354 C C . ILE A 1 549 ? 38.156 -2.662 20.531 1 96.44 549 ILE A C 1
ATOM 4356 O O . ILE A 1 549 ? 38.156 -3.072 21.703 1 96.44 549 ILE A O 1
ATOM 4360 N N . ASN A 1 550 ? 38.281 -1.414 20.203 1 96.62 550 ASN A N 1
ATOM 4361 C CA . ASN A 1 550 ? 38.406 -0.401 21.25 1 96.62 550 ASN A CA 1
ATOM 4362 C C . ASN A 1 550 ? 37.188 -0.382 22.141 1 96.62 550 ASN A C 1
ATOM 4364 O O . ASN A 1 550 ? 37.281 -0.215 23.359 1 96.62 550 ASN A O 1
ATOM 4368 N N . ARG A 1 551 ? 36.062 -0.576 21.562 1 95.44 551 ARG A N 1
ATOM 4369 C CA . ARG A 1 551 ? 34.844 -0.63 22.344 1 95.44 551 ARG A CA 1
ATOM 4370 C C . ARG A 1 551 ? 34.812 -1.89 23.203 1 95.44 551 ARG A C 1
ATOM 4372 O O . ARG A 1 551 ? 34.344 -1.85 24.344 1 95.44 551 ARG A O 1
ATOM 4379 N N . MET A 1 552 ? 35.281 -2.949 22.656 1 94.75 552 MET A N 1
ATOM 4380 C CA . MET A 1 552 ? 35.406 -4.188 23.422 1 94.75 552 MET A CA 1
ATOM 4381 C C . MET A 1 552 ? 36.312 -3.994 24.625 1 94.75 552 MET A C 1
ATOM 4383 O O . MET A 1 552 ? 35.969 -4.422 25.734 1 94.75 552 MET A O 1
ATOM 4387 N N . GLN A 1 553 ? 37.375 -3.322 24.438 1 93.19 553 GLN A N 1
ATOM 4388 C CA . GLN A 1 553 ? 38.344 -3.076 25.516 1 93.19 553 GLN A CA 1
ATOM 4389 C C . GLN A 1 553 ? 37.719 -2.174 26.578 1 93.19 553 GLN A C 1
ATOM 4391 O O . GLN A 1 553 ? 38.062 -2.281 27.766 1 93.19 553 GLN A O 1
ATOM 4396 N N . ALA A 1 554 ? 36.875 -1.332 26.094 1 91.06 554 ALA A N 1
ATOM 4397 C CA . ALA A 1 554 ? 36.219 -0.411 27.016 1 91.06 554 ALA A CA 1
ATOM 4398 C C . ALA A 1 554 ? 35.031 -1.071 27.703 1 91.06 554 ALA A C 1
ATOM 4400 O O . ALA A 1 554 ? 34.375 -0.473 28.562 1 91.06 554 ALA A O 1
ATOM 4401 N N . GLY A 1 555 ? 34.656 -2.229 27.297 1 83.69 555 GLY A N 1
ATOM 4402 C CA . GLY A 1 555 ? 33.531 -2.938 27.859 1 83.69 555 GLY A CA 1
ATOM 4403 C C . GLY A 1 555 ? 32.188 -2.486 27.297 1 83.69 555 GLY A C 1
ATOM 4404 O O . GLY A 1 555 ? 31.172 -2.561 27.969 1 83.69 555 GLY A O 1
ATOM 4405 N N . LYS A 1 556 ? 32.438 -2.057 26.078 1 76.62 556 LYS A N 1
ATOM 4406 C CA . LYS A 1 556 ? 31.219 -1.535 25.438 1 76.62 556 LYS A CA 1
ATOM 4407 C C . LYS A 1 556 ? 30.734 -2.475 24.344 1 76.62 556 LYS A C 1
ATOM 4409 O O . LYS A 1 556 ? 31.547 -3.068 23.625 1 76.62 556 LYS A O 1
ATOM 4414 N N . MET B 1 1 ? -7.699 -15.859 17.125 1 88.88 1 MET B N 1
ATOM 4415 C CA . MET B 1 1 ? -6.676 -14.977 17.688 1 88.88 1 MET B CA 1
ATOM 4416 C C . MET B 1 1 ? -7.023 -14.57 19.109 1 88.88 1 MET B C 1
ATOM 4418 O O . MET B 1 1 ? -8.195 -14.391 19.438 1 88.88 1 MET B O 1
ATOM 4422 N N . LYS B 1 2 ? -6.039 -14.445 19.938 1 87 2 LYS B N 1
ATOM 4423 C CA . LYS B 1 2 ? -6.258 -14.109 21.344 1 87 2 LYS B CA 1
ATOM 4424 C C . LYS B 1 2 ? -6.605 -12.633 21.5 1 87 2 LYS B C 1
ATOM 4426 O O . LYS B 1 2 ? -6.25 -11.805 20.656 1 87 2 LYS B O 1
ATOM 4431 N N . ASN B 1 3 ? -7.523 -12.227 22.391 1 93.5 3 ASN B N 1
ATOM 4432 C CA . ASN B 1 3 ? -7.754 -10.883 22.906 1 93.5 3 ASN B CA 1
ATOM 4433 C C . ASN B 1 3 ? -8.758 -10.117 22.062 1 93.5 3 ASN B C 1
ATOM 4435 O O . ASN B 1 3 ? -8.906 -8.906 22.203 1 93.5 3 ASN B O 1
ATOM 4439 N N . TYR B 1 4 ? -9.477 -10.797 21.094 1 95.56 4 TYR B N 1
ATOM 4440 C CA . TYR B 1 4 ? -10.438 -10.078 20.266 1 95.56 4 TYR B CA 1
ATOM 4441 C C . TYR B 1 4 ? -11.562 -9.5 21.109 1 95.56 4 TYR B C 1
ATOM 4443 O O . TYR B 1 4 ? -12.188 -8.508 20.719 1 95.56 4 TYR B O 1
ATOM 4451 N N . GLN B 1 5 ? -11.82 -10.016 22.328 1 96 5 GLN B N 1
ATOM 4452 C CA . GLN B 1 5 ? -12.891 -9.57 23.219 1 96 5 GLN B CA 1
ATOM 4453 C C . GLN B 1 5 ? -12.586 -8.18 23.766 1 96 5 GLN B C 1
ATOM 4455 O O . GLN B 1 5 ? -13.484 -7.504 24.281 1 96 5 GLN B O 1
ATOM 4460 N N . LYS B 1 6 ? -11.305 -7.77 23.656 1 95.69 6 LYS B N 1
ATOM 4461 C CA . LYS B 1 6 ? -10.852 -6.457 24.109 1 95.69 6 LYS B CA 1
ATOM 4462 C C . LYS B 1 6 ? -11.445 -5.344 23.25 1 95.69 6 LYS B C 1
ATOM 4464 O O . LYS B 1 6 ? -11.445 -4.18 23.656 1 95.69 6 LYS B O 1
ATOM 4469 N N . TYR B 1 7 ? -12.078 -5.68 22.156 1 97.75 7 TYR B N 1
ATOM 4470 C CA . TYR B 1 7 ? -12.445 -4.668 21.172 1 97.75 7 TYR B CA 1
ATOM 4471 C C . TYR B 1 7 ? -13.953 -4.652 20.953 1 97.75 7 TYR B C 1
ATOM 4473 O O . TYR B 1 7 ? -14.633 -5.648 21.203 1 97.75 7 TYR B O 1
ATOM 4481 N N . SER B 1 8 ? -14.43 -3.5 20.531 1 96.88 8 SER B N 1
ATOM 4482 C CA . SER B 1 8 ? -15.82 -3.258 20.141 1 96.88 8 SER B CA 1
ATOM 4483 C C . SER B 1 8 ? -15.922 -2.111 19.141 1 96.88 8 SER B C 1
ATOM 4485 O O . SER B 1 8 ? -14.938 -1.435 18.859 1 96.88 8 SER B O 1
ATOM 4487 N N . LYS B 1 9 ? -17.094 -1.952 18.625 1 96.81 9 LYS B N 1
ATOM 4488 C CA . LYS B 1 9 ? -17.312 -0.871 17.672 1 96.81 9 LYS B CA 1
ATOM 4489 C C . LYS B 1 9 ? -17.109 0.492 18.328 1 96.81 9 LYS B C 1
ATOM 4491 O O . LYS B 1 9 ? -17.672 0.755 19.391 1 96.81 9 LYS B O 1
ATOM 4496 N N . GLY B 1 10 ? -16.25 1.307 17.688 1 96.38 10 GLY B N 1
ATOM 4497 C CA . GLY B 1 10 ? -16 2.639 18.203 1 96.38 10 GLY B CA 1
ATOM 4498 C C . GLY B 1 10 ? -16.656 3.738 17.391 1 96.38 10 GLY B C 1
ATOM 4499 O O . GLY B 1 10 ? -16.469 4.922 17.672 1 96.38 10 GLY B O 1
ATOM 4500 N N . TYR B 1 11 ? -17.391 3.357 16.344 1 98.12 11 TYR B N 1
ATOM 4501 C CA . TYR B 1 11 ? -18.078 4.309 15.484 1 98.12 11 TYR B CA 1
ATOM 4502 C C . TYR B 1 11 ? -19.578 4.328 15.797 1 98.12 11 TYR B C 1
ATOM 4504 O O . TYR B 1 11 ? -20.062 3.512 16.578 1 98.12 11 TYR B O 1
ATOM 4512 N N . PHE B 1 12 ? -20.328 5.328 15.188 1 98.06 12 PHE B N 1
ATOM 4513 C CA . PHE B 1 12 ? -21.75 5.496 15.43 1 98.06 12 PHE B CA 1
ATOM 4514 C C . PHE B 1 12 ? -22.516 5.52 14.109 1 98.06 12 PHE B C 1
ATOM 4516 O O . PHE B 1 12 ? -22.094 6.152 13.148 1 98.06 12 PHE B O 1
ATOM 4523 N N . MET B 1 13 ? -23.594 4.773 14.117 1 97.88 13 MET B N 1
ATOM 4524 C CA . MET B 1 13 ? -24.516 4.871 12.984 1 97.88 13 MET B CA 1
ATOM 4525 C C . MET B 1 13 ? -25.312 6.172 13.039 1 97.88 13 MET B C 1
ATOM 4527 O O . MET B 1 13 ? -25.609 6.676 14.117 1 97.88 13 MET B O 1
ATOM 4531 N N . PRO B 1 14 ? -25.609 6.734 11.867 1 98.12 14 PRO B N 1
ATOM 4532 C CA . PRO B 1 14 ? -26.484 7.906 11.922 1 98.12 14 PRO B CA 1
ATOM 4533 C C . PRO B 1 14 ? -27.906 7.559 12.352 1 98.12 14 PRO B C 1
ATOM 4535 O O . PRO B 1 14 ? -28.359 6.426 12.156 1 98.12 14 PRO B O 1
ATOM 4538 N N . PRO B 1 15 ? -28.609 8.555 12.898 1 97.38 15 PRO B N 1
ATOM 4539 C CA . PRO B 1 15 ? -29.969 8.297 13.359 1 97.38 15 PRO B CA 1
ATOM 4540 C C . PRO B 1 15 ? -30.906 7.871 12.227 1 97.38 15 PRO B C 1
ATOM 4542 O O . PRO B 1 15 ? -31.875 7.152 12.461 1 97.38 15 PRO B O 1
ATOM 4545 N N . GLU B 1 16 ? -30.656 8.352 11.047 1 96.44 16 GLU B N 1
ATOM 4546 C CA . GLU B 1 16 ? -31.406 7.996 9.844 1 96.44 16 GLU B CA 1
ATOM 4547 C C . GLU B 1 16 ? -30.484 7.402 8.781 1 96.44 16 GLU B C 1
ATOM 4549 O O . GLU B 1 16 ? -29.484 8.016 8.406 1 96.44 16 GLU B O 1
ATOM 4554 N N . ILE B 1 17 ? -30.953 6.25 8.344 1 95.75 17 ILE B N 1
ATOM 4555 C CA . ILE B 1 17 ? -30.156 5.578 7.328 1 95.75 17 ILE B CA 1
ATOM 4556 C C . ILE B 1 17 ? -30.656 5.957 5.938 1 95.75 17 ILE B C 1
ATOM 4558 O O . ILE B 1 17 ? -31.844 5.824 5.648 1 95.75 17 ILE B O 1
ATOM 4562 N N . ASP B 1 18 ? -29.812 6.5 5.125 1 95.75 18 ASP B N 1
ATOM 4563 C CA . ASP B 1 18 ? -30.078 6.855 3.732 1 95.75 18 ASP B CA 1
ATOM 4564 C C . ASP B 1 18 ? -29.141 6.102 2.785 1 95.75 18 ASP B C 1
ATOM 4566 O O . ASP B 1 18 ? -27.922 6.242 2.861 1 95.75 18 ASP B O 1
ATOM 4570 N N . LEU B 1 19 ? -29.75 5.289 1.907 1 96.38 19 LEU B N 1
ATOM 4571 C CA . LEU B 1 19 ? -28.953 4.504 0.972 1 96.38 19 LEU B CA 1
ATOM 4572 C C . LEU B 1 19 ? -29.172 4.977 -0.461 1 96.38 19 LEU B C 1
ATOM 4574 O O . LEU B 1 19 ? -28.766 4.301 -1.411 1 96.38 19 LEU B O 1
ATOM 4578 N N . GLU B 1 20 ? -29.766 6.137 -0.64 1 96.12 20 GLU B N 1
ATOM 4579 C CA . GLU B 1 20 ? -30.078 6.648 -1.972 1 96.12 20 GLU B CA 1
ATOM 4580 C C . GLU B 1 20 ? -28.797 6.844 -2.793 1 96.12 20 GLU B C 1
ATOM 4582 O O . GLU B 1 20 ? -28.812 6.664 -4.012 1 96.12 20 GLU B O 1
ATOM 4587 N N . TRP B 1 21 ? -27.766 7.227 -2.107 1 97.19 21 TRP B N 1
ATOM 4588 C CA . TRP B 1 21 ? -26.5 7.461 -2.783 1 97.19 21 TRP B CA 1
ATOM 4589 C C . TRP B 1 21 ? -26 6.191 -3.467 1 97.19 21 TRP B C 1
ATOM 4591 O O . TRP B 1 21 ? -25.281 6.258 -4.469 1 97.19 21 TRP B O 1
ATOM 4601 N N . ALA B 1 22 ? -26.328 5.02 -2.986 1 96.81 22 ALA B N 1
ATOM 4602 C CA . ALA B 1 22 ? -25.812 3.734 -3.459 1 96.81 22 ALA B CA 1
ATOM 4603 C C . ALA B 1 22 ? -26.438 3.357 -4.801 1 96.81 22 ALA B C 1
ATOM 4605 O O . ALA B 1 22 ? -26 2.414 -5.457 1 96.81 22 ALA B O 1
ATOM 4606 N N . LYS B 1 23 ? -27.391 4.102 -5.242 1 94.94 23 LYS B N 1
ATOM 4607 C CA . LYS B 1 23 ? -27.984 3.863 -6.555 1 94.94 23 LYS B CA 1
ATOM 4608 C C . LYS B 1 23 ? -27.062 4.352 -7.672 1 94.94 23 LYS B C 1
ATOM 4610 O O . LYS B 1 23 ? -27.172 3.891 -8.812 1 94.94 23 LYS B O 1
ATOM 4615 N N . LYS B 1 24 ? -26.234 5.332 -7.297 1 96.5 24 LYS B N 1
ATOM 4616 C CA . LYS B 1 24 ? -25.172 5.738 -8.227 1 96.5 24 LYS B CA 1
ATOM 4617 C C . LYS B 1 24 ? -24 4.762 -8.188 1 96.5 24 LYS B C 1
ATOM 4619 O O . LYS B 1 24 ? -23.547 4.371 -7.109 1 96.5 24 LYS B O 1
ATOM 4624 N N . ASP B 1 25 ? -23.516 4.402 -9.359 1 96.69 25 ASP B N 1
ATOM 4625 C CA . ASP B 1 25 ? -22.516 3.342 -9.359 1 96.69 25 ASP B CA 1
ATOM 4626 C C . ASP B 1 25 ? -21.109 3.924 -9.438 1 96.69 25 ASP B C 1
ATOM 4628 O O . ASP B 1 25 ? -20.125 3.205 -9.266 1 96.69 25 ASP B O 1
ATOM 4632 N N . ALA B 1 26 ? -20.969 5.227 -9.672 1 97.62 26 ALA B N 1
ATOM 4633 C CA . ALA B 1 26 ? -19.672 5.879 -9.727 1 97.62 26 ALA B CA 1
ATOM 4634 C C . ALA B 1 26 ? -19.812 7.398 -9.719 1 97.62 26 ALA B C 1
ATOM 4636 O O . ALA B 1 26 ? -20.875 7.93 -10.031 1 97.62 26 ALA B O 1
ATOM 4637 N N . PRO B 1 27 ? -18.766 8.109 -9.289 1 97.31 27 PRO B N 1
ATOM 4638 C CA . PRO B 1 27 ? -18.797 9.562 -9.469 1 97.31 27 PRO B CA 1
ATOM 4639 C C . PRO B 1 27 ? -18.766 9.977 -10.938 1 97.31 27 PRO B C 1
ATOM 4641 O O . PRO B 1 27 ? -18.094 9.328 -11.75 1 97.31 27 PRO B O 1
ATOM 4644 N N . ASP B 1 28 ? -19.422 11.078 -11.266 1 96.75 28 ASP B N 1
ATOM 4645 C CA . ASP B 1 28 ? -19.5 11.492 -12.664 1 96.75 28 ASP B CA 1
ATOM 4646 C C . ASP B 1 28 ? -18.734 12.789 -12.891 1 96.75 28 ASP B C 1
ATOM 4648 O O . ASP B 1 28 ? -18.719 13.32 -14.008 1 96.75 28 ASP B O 1
ATOM 4652 N N . LYS B 1 29 ? -18.188 13.289 -11.883 1 97.88 29 LYS B N 1
ATOM 4653 C CA . LYS B 1 29 ? -17.328 14.469 -11.977 1 97.88 29 LYS B CA 1
ATOM 4654 C C . LYS B 1 29 ? -16.281 14.477 -10.859 1 97.88 29 LYS B C 1
ATOM 4656 O O . LYS B 1 29 ? -16.453 13.82 -9.836 1 97.88 29 LYS B O 1
ATOM 4661 N N . ALA B 1 30 ? -15.227 15.18 -11.055 1 98.5 30 ALA B N 1
ATOM 4662 C CA . ALA B 1 30 ? -14.164 15.297 -10.055 1 98.5 30 ALA B CA 1
ATOM 4663 C C . ALA B 1 30 ? -14.586 16.234 -8.922 1 98.5 30 ALA B C 1
ATOM 4665 O O . ALA B 1 30 ? -15.32 17.203 -9.141 1 98.5 30 ALA B O 1
ATOM 4666 N N . PRO B 1 31 ? -14.164 15.984 -7.695 1 98.81 31 PRO B N 1
ATOM 4667 C CA . PRO B 1 31 ? -14.336 16.922 -6.59 1 98.81 31 PRO B CA 1
ATOM 4668 C C . PRO B 1 31 ? -13.328 18.078 -6.633 1 98.81 31 PRO B C 1
ATOM 4670 O O . PRO B 1 31 ? -12.453 18.094 -7.496 1 98.81 31 PRO B O 1
ATOM 4673 N N . VAL B 1 32 ? -13.578 19.031 -5.715 1 98.75 32 VAL B N 1
ATOM 4674 C CA . VAL B 1 32 ? -12.477 19.953 -5.422 1 98.75 32 VAL B CA 1
ATOM 4675 C C . VAL B 1 32 ? -11.375 19.203 -4.668 1 98.75 32 VAL B C 1
ATOM 4677 O O . VAL B 1 32 ? -11.641 18.547 -3.666 1 98.75 32 VAL B O 1
ATOM 4680 N N . TRP B 1 33 ? -10.211 19.281 -5.246 1 98.88 33 TRP B N 1
ATOM 4681 C CA . TRP B 1 33 ? -9.078 18.609 -4.613 1 98.88 33 TRP B CA 1
ATOM 4682 C C . TRP B 1 33 ? -8.312 19.562 -3.705 1 98.88 33 TRP B C 1
ATOM 4684 O O . TRP B 1 33 ? -7.961 20.672 -4.117 1 98.88 33 TRP B O 1
ATOM 4694 N N . CYS B 1 34 ? -8.062 19.125 -2.49 1 98.94 34 CYS B N 1
ATOM 4695 C CA . CYS B 1 34 ? -7.164 19.828 -1.586 1 98.94 34 CYS B CA 1
ATOM 4696 C C . CYS B 1 34 ? -5.992 18.953 -1.175 1 98.94 34 CYS B C 1
ATOM 4698 O O . CYS B 1 34 ? -6.188 17.922 -0.519 1 98.94 34 CYS B O 1
ATOM 4700 N N . SER B 1 35 ? -4.832 19.344 -1.534 1 98.94 35 SER B N 1
ATOM 4701 C CA . SER B 1 35 ? -3.654 18.609 -1.092 1 98.94 35 SER B CA 1
ATOM 4702 C C . SER B 1 35 ? -3.268 18.984 0.333 1 98.94 35 SER B C 1
ATOM 4704 O O . SER B 1 35 ? -3.123 20.172 0.65 1 98.94 35 SER B O 1
ATOM 4706 N N . VAL B 1 36 ? -3.096 18 1.131 1 98.75 36 VAL B N 1
ATOM 4707 C CA . VAL B 1 36 ? -2.615 18.25 2.486 1 98.75 36 VAL B CA 1
ATOM 4708 C C . VAL B 1 36 ? -1.227 17.641 2.664 1 98.75 36 VAL B C 1
ATOM 4710 O O . VAL B 1 36 ? -0.808 17.344 3.787 1 98.75 36 VAL B O 1
ATOM 4713 N N . ASP B 1 37 ? -0.502 17.438 1.593 1 98.44 37 ASP B N 1
ATOM 4714 C CA . ASP B 1 37 ? 0.839 16.859 1.575 1 98.44 37 ASP B CA 1
ATOM 4715 C C . ASP B 1 37 ? 1.802 17.688 2.426 1 98.44 37 ASP B C 1
ATOM 4717 O O . ASP B 1 37 ? 2.633 17.141 3.146 1 98.44 37 ASP B O 1
ATOM 4721 N N . MET B 1 38 ? 1.638 18.984 2.355 1 96.75 38 MET B N 1
ATOM 4722 C CA . MET B 1 38 ? 2.623 19.891 2.934 1 96.75 38 MET B CA 1
ATOM 4723 C C . MET B 1 38 ? 2.428 20.016 4.441 1 96.75 38 MET B C 1
ATOM 4725 O O . MET B 1 38 ? 3.338 20.438 5.156 1 96.75 38 MET B O 1
ATOM 4729 N N . ARG B 1 39 ? 1.343 19.656 4.871 1 95.06 39 ARG B N 1
ATOM 4730 C CA . ARG B 1 39 ? 1.038 19.766 6.293 1 95.06 39 ARG B CA 1
ATOM 4731 C C . ARG B 1 39 ? 0.873 18.391 6.93 1 95.06 39 ARG B C 1
ATOM 4733 O O . ARG B 1 39 ? 1.786 17.891 7.594 1 95.06 39 ARG B O 1
ATOM 4740 N N . ASP B 1 40 ? -0.226 17.719 6.602 1 94.38 40 ASP B N 1
ATOM 4741 C CA . ASP B 1 40 ? -0.54 16.406 7.164 1 94.38 40 ASP B CA 1
ATOM 4742 C C . ASP B 1 40 ? 0.465 15.352 6.699 1 94.38 40 ASP B C 1
ATOM 4744 O O . ASP B 1 40 ? 0.92 14.531 7.496 1 94.38 40 ASP B O 1
ATOM 4748 N N . GLY B 1 41 ? 0.776 15.391 5.41 1 95.38 41 GLY B N 1
ATOM 4749 C CA . GLY B 1 41 ? 1.786 14.484 4.883 1 95.38 41 GLY B CA 1
ATOM 4750 C C . GLY B 1 41 ? 3.16 14.711 5.488 1 95.38 41 GLY B C 1
ATOM 4751 O O . GLY B 1 41 ? 3.822 13.758 5.906 1 95.38 41 GLY B O 1
ATOM 4752 N N . ASN B 1 42 ? 3.525 15.938 5.566 1 92.12 42 ASN B N 1
ATOM 4753 C CA . ASN B 1 42 ? 4.867 16.281 6.02 1 92.12 42 ASN B CA 1
ATOM 4754 C C . ASN B 1 42 ? 5.066 15.945 7.496 1 92.12 42 ASN B C 1
ATOM 4756 O O . ASN B 1 42 ? 6.141 15.492 7.891 1 92.12 42 ASN B O 1
ATOM 4760 N N . GLN B 1 43 ? 4.078 16.156 8.289 1 87.06 43 GLN B N 1
ATOM 4761 C CA . GLN B 1 43 ? 4.191 15.93 9.727 1 87.06 43 GLN B CA 1
ATOM 4762 C C . GLN B 1 43 ? 4.371 14.438 10.031 1 87.06 43 GLN B C 1
ATOM 4764 O O . GLN B 1 43 ? 4.828 14.07 11.109 1 87.06 43 GLN B O 1
ATOM 4769 N N . ALA B 1 44 ? 4.016 13.633 9.078 1 89.75 44 ALA B N 1
ATOM 4770 C CA . ALA B 1 44 ? 4.039 12.188 9.281 1 89.75 44 ALA B CA 1
ATOM 4771 C C . ALA B 1 44 ? 5.363 11.594 8.812 1 89.75 44 ALA B C 1
ATOM 4773 O O . ALA B 1 44 ? 5.59 10.383 8.945 1 89.75 44 ALA B O 1
ATOM 4774 N N . LEU B 1 45 ? 6.242 12.414 8.312 1 86.81 45 LEU B N 1
ATOM 4775 C CA . LEU B 1 45 ? 7.531 11.945 7.816 1 86.81 45 LEU B CA 1
ATOM 4776 C C . LEU B 1 45 ? 8.523 11.773 8.961 1 86.81 45 LEU B C 1
ATOM 4778 O O . LEU B 1 45 ? 8.547 12.578 9.898 1 86.81 45 LEU B O 1
ATOM 4782 N N . ILE B 1 46 ? 9.305 10.773 8.82 1 76.44 46 ILE B N 1
ATOM 4783 C CA . ILE B 1 46 ? 10.367 10.562 9.797 1 76.44 46 ILE B CA 1
ATOM 4784 C C . ILE B 1 46 ? 11.305 11.766 9.805 1 76.44 46 ILE B C 1
ATOM 4786 O O . ILE B 1 46 ? 11.672 12.266 10.875 1 76.44 46 ILE B O 1
ATOM 4790 N N . ILE B 1 47 ? 11.711 12.148 8.633 1 75.56 47 ILE B N 1
ATOM 4791 C CA . ILE B 1 47 ? 12.453 13.383 8.422 1 75.56 47 ILE B CA 1
ATOM 4792 C C . ILE B 1 47 ? 11.609 14.359 7.605 1 75.56 47 ILE B C 1
ATOM 4794 O O . ILE B 1 47 ? 11.492 14.211 6.387 1 75.56 47 ILE B O 1
ATOM 4798 N N . PRO B 1 48 ? 11.094 15.359 8.289 1 82.94 48 PRO B N 1
ATOM 4799 C CA . PRO B 1 48 ? 10.297 16.328 7.543 1 82.94 48 PRO B CA 1
ATOM 4800 C C . PRO B 1 48 ? 11.094 17.047 6.453 1 82.94 48 PRO B C 1
ATOM 4802 O O . PRO B 1 48 ? 12.312 17.203 6.578 1 82.94 48 PRO B O 1
ATOM 4805 N N . MET B 1 49 ? 10.422 17.484 5.441 1 85.31 49 MET B N 1
ATOM 4806 C CA . MET B 1 49 ? 11.055 18.234 4.355 1 85.31 49 MET B CA 1
ATOM 4807 C C . MET B 1 49 ? 11.602 19.562 4.855 1 85.31 49 MET B C 1
ATOM 4809 O O . MET B 1 49 ? 10.969 20.234 5.68 1 85.31 49 MET B O 1
ATOM 4813 N N . ASN B 1 50 ? 12.773 19.953 4.375 1 81.69 50 ASN B N 1
ATOM 4814 C CA . ASN B 1 50 ? 13.258 21.297 4.633 1 81.69 50 ASN B CA 1
ATOM 4815 C C . ASN B 1 50 ? 12.594 22.328 3.719 1 81.69 50 ASN B C 1
ATOM 4817 O O . ASN B 1 50 ? 11.734 21.969 2.914 1 81.69 50 ASN B O 1
ATOM 4821 N N . LEU B 1 51 ? 12.969 23.578 3.898 1 87.94 51 LEU B N 1
ATOM 4822 C CA . LEU B 1 51 ? 12.297 24.656 3.193 1 87.94 51 LEU B CA 1
ATOM 4823 C C . LEU B 1 51 ? 12.422 24.484 1.684 1 87.94 51 LEU B C 1
ATOM 4825 O O . LEU B 1 51 ? 11.438 24.641 0.954 1 87.94 51 LEU B O 1
ATOM 4829 N N . ASP B 1 52 ? 13.602 24.109 1.163 1 92.25 52 ASP B N 1
ATOM 4830 C CA . ASP B 1 52 ? 13.828 23.953 -0.27 1 92.25 52 ASP B CA 1
ATOM 4831 C C . ASP B 1 52 ? 13.055 22.75 -0.815 1 92.25 52 ASP B C 1
ATOM 4833 O O . ASP B 1 52 ? 12.484 22.812 -1.905 1 92.25 52 ASP B O 1
ATOM 4837 N N . GLU B 1 53 ? 13.102 21.734 -0.059 1 91.94 53 GLU B N 1
ATOM 4838 C CA . GLU B 1 53 ? 12.352 20.531 -0.444 1 91.94 53 GLU B CA 1
ATOM 4839 C C . GLU B 1 53 ? 10.852 20.797 -0.466 1 91.94 53 GLU B C 1
ATOM 4841 O O . GLU B 1 53 ? 10.148 20.344 -1.362 1 91.94 53 GLU B O 1
ATOM 4846 N N . LYS B 1 54 ? 10.383 21.547 0.515 1 95.12 54 LYS B N 1
ATOM 4847 C CA . LYS B 1 54 ? 8.969 21.922 0.551 1 95.12 54 LYS B CA 1
ATOM 4848 C C . LYS B 1 54 ? 8.594 22.766 -0.665 1 95.12 54 LYS B C 1
ATOM 4850 O O . LYS B 1 54 ? 7.523 22.578 -1.245 1 95.12 54 LYS B O 1
ATOM 4855 N N . LEU B 1 55 ? 9.445 23.672 -1.028 1 97 55 LEU B N 1
ATOM 4856 C CA . LEU B 1 55 ? 9.18 24.516 -2.191 1 97 55 LEU B CA 1
ATOM 4857 C C . LEU B 1 55 ? 9.109 23.672 -3.463 1 97 55 LEU B C 1
ATOM 4859 O O . LEU B 1 55 ? 8.242 23.906 -4.312 1 97 55 LEU B O 1
ATOM 4863 N N . GLU B 1 56 ? 10.039 22.719 -3.568 1 97.5 56 GLU B N 1
ATOM 4864 C CA . GLU B 1 56 ? 10.016 21.844 -4.73 1 97.5 56 GLU B CA 1
ATOM 4865 C C . GLU B 1 56 ? 8.742 21.016 -4.77 1 97.5 56 GLU B C 1
ATOM 4867 O O . GLU B 1 56 ? 8.133 20.844 -5.828 1 97.5 56 GLU B O 1
ATOM 4872 N N . PHE B 1 57 ? 8.352 20.5 -3.637 1 98.44 57 PHE B N 1
ATOM 4873 C CA . PHE B 1 57 ? 7.125 19.719 -3.551 1 98.44 57 PHE B CA 1
ATOM 4874 C C . PHE B 1 57 ? 5.914 20.578 -3.912 1 98.44 57 PHE B C 1
ATOM 4876 O O . PHE B 1 57 ? 5.027 20.125 -4.641 1 98.44 57 PHE B O 1
ATOM 4883 N N . TYR B 1 58 ? 5.918 21.828 -3.408 1 98.62 58 TYR B N 1
ATOM 4884 C CA . TYR B 1 58 ? 4.848 22.781 -3.695 1 98.62 58 TYR B CA 1
ATOM 4885 C C . TYR B 1 58 ? 4.719 23.016 -5.195 1 98.62 58 TYR B C 1
ATOM 4887 O O . TYR B 1 58 ? 3.615 22.984 -5.746 1 98.62 58 TYR B O 1
ATOM 4895 N N . LYS B 1 59 ? 5.738 23.141 -5.828 1 98.44 59 LYS B N 1
ATOM 4896 C CA . LYS B 1 59 ? 5.746 23.359 -7.273 1 98.44 59 LYS B CA 1
ATOM 4897 C C . LYS B 1 59 ? 5.223 22.125 -8.008 1 98.44 59 LYS B C 1
ATOM 4899 O O . LYS B 1 59 ? 4.543 22.25 -9.031 1 98.44 59 LYS B O 1
ATOM 4904 N N . MET B 1 60 ? 5.59 20.984 -7.535 1 98.56 60 MET B N 1
ATOM 4905 C CA . MET B 1 60 ? 5.082 19.734 -8.102 1 98.56 60 MET B CA 1
ATOM 4906 C C . MET B 1 60 ? 3.561 19.672 -7.992 1 98.56 60 MET B C 1
ATOM 4908 O O . MET B 1 60 ? 2.883 19.266 -8.938 1 98.56 60 MET B O 1
ATOM 4912 N N . LEU B 1 61 ? 3.018 20.078 -6.848 1 98.88 61 LEU B N 1
ATOM 4913 C CA . LEU B 1 61 ? 1.571 20.094 -6.66 1 98.88 61 LEU B CA 1
ATOM 4914 C C . LEU B 1 61 ? 0.902 21.047 -7.648 1 98.88 61 LEU B C 1
ATOM 4916 O O . LEU B 1 61 ? -0.148 20.734 -8.211 1 98.88 61 LEU B O 1
ATOM 4920 N N . LEU B 1 62 ? 1.479 22.203 -7.836 1 98.69 62 LEU B N 1
ATOM 4921 C CA . LEU B 1 62 ? 0.959 23.156 -8.805 1 98.69 62 LEU B CA 1
ATOM 4922 C C . LEU B 1 62 ? 0.97 22.578 -10.211 1 98.69 62 LEU B C 1
ATOM 4924 O O . LEU B 1 62 ? 0.003 22.734 -10.961 1 98.69 62 LEU B O 1
ATOM 4928 N N . LYS B 1 63 ? 2.053 21.906 -10.523 1 98.12 63 LYS B N 1
ATOM 4929 C CA . LYS B 1 63 ? 2.193 21.312 -11.852 1 98.12 63 LYS B CA 1
ATOM 4930 C C . LYS B 1 63 ? 1.141 20.219 -12.078 1 98.12 63 LYS B C 1
ATOM 4932 O O . LYS B 1 63 ? 0.62 20.078 -13.188 1 98.12 63 LYS B O 1
ATOM 4937 N N . VAL B 1 64 ? 0.859 19.469 -11.07 1 98.56 64 VAL B N 1
ATOM 4938 C CA . VAL B 1 64 ? -0.156 18.438 -11.141 1 98.56 64 VAL B CA 1
ATOM 4939 C C . VAL B 1 64 ? -1.527 19.062 -11.383 1 98.56 64 VAL B C 1
ATOM 4941 O O . VAL B 1 64 ? -2.389 18.453 -12.023 1 98.56 64 VAL B O 1
ATOM 4944 N N . GLY B 1 65 ? -1.78 20.234 -10.75 1 98.56 65 GLY B N 1
ATOM 4945 C CA . GLY B 1 65 ? -3.008 20.953 -11.062 1 98.56 65 GLY B CA 1
ATOM 4946 C C . GLY B 1 65 ? -3.83 21.297 -9.836 1 98.56 65 GLY B C 1
ATOM 4947 O O . GLY B 1 65 ? -4.965 21.766 -9.953 1 98.56 65 GLY B O 1
ATOM 4948 N N . PHE B 1 66 ? -3.242 21.172 -8.672 1 98.81 66 PHE B N 1
ATOM 4949 C CA . PHE B 1 66 ? -3.984 21.484 -7.453 1 98.81 66 PHE B CA 1
ATOM 4950 C C . PHE B 1 66 ? -4.277 22.984 -7.367 1 98.81 66 PHE B C 1
ATOM 4952 O O . PHE B 1 66 ? -3.414 23.797 -7.68 1 98.81 66 PHE B O 1
ATOM 4959 N N . LYS B 1 67 ? -5.535 23.281 -6.918 1 98.62 67 LYS B N 1
ATOM 4960 C CA . LYS B 1 67 ? -5.93 24.688 -6.781 1 98.62 67 LYS B CA 1
ATOM 4961 C C . LYS B 1 67 ? -6.168 25.047 -5.316 1 98.62 67 LYS B C 1
ATOM 4963 O O . LYS B 1 67 ? -6.266 26.219 -4.973 1 98.62 67 LYS B O 1
ATOM 4968 N N . GLU B 1 68 ? -6.281 24.078 -4.441 1 98.81 68 GLU B N 1
ATOM 4969 C CA . GLU B 1 68 ? -6.285 24.266 -2.992 1 98.81 68 GLU B CA 1
ATOM 4970 C C . GLU B 1 68 ? -5.195 23.422 -2.33 1 98.81 68 GLU B C 1
ATOM 4972 O O . GLU B 1 68 ? -5.113 22.219 -2.555 1 98.81 68 GLU B O 1
ATOM 4977 N N . ILE B 1 69 ? -4.344 24.078 -1.524 1 98.88 69 ILE B N 1
ATOM 4978 C CA . ILE B 1 69 ? -3.203 23.406 -0.908 1 98.88 69 ILE B CA 1
ATOM 4979 C C . ILE B 1 69 ? -3.074 23.844 0.549 1 98.88 69 ILE B C 1
ATOM 4981 O O . ILE B 1 69 ? -2.943 25.031 0.838 1 98.88 69 ILE B O 1
ATOM 4985 N N . GLU B 1 70 ? -3.17 22.891 1.454 1 98.81 70 GLU B N 1
ATOM 4986 C CA . GLU B 1 70 ? -2.859 23.188 2.85 1 98.81 70 GLU B CA 1
ATOM 4987 C C . GLU B 1 70 ? -1.353 23.234 3.082 1 98.81 70 GLU B C 1
ATOM 4989 O O . GLU B 1 70 ? -0.697 22.203 3.16 1 98.81 70 GLU B O 1
ATOM 4994 N N . VAL B 1 71 ? -0.86 24.375 3.326 1 97.81 71 VAL B N 1
ATOM 4995 C CA . VAL B 1 71 ? 0.579 24.594 3.217 1 97.81 71 VAL B CA 1
ATOM 4996 C C . VAL B 1 71 ? 1.235 24.422 4.582 1 97.81 71 VAL B C 1
ATOM 4998 O O . VAL B 1 71 ? 2.459 24.297 4.68 1 97.81 71 VAL B O 1
ATOM 5001 N N . GLY B 1 72 ? 0.392 24.391 5.602 1 94.88 72 GLY B N 1
ATOM 5002 C CA . GLY B 1 72 ? 1.041 24.141 6.879 1 94.88 72 GLY B CA 1
ATOM 5003 C C . GLY B 1 72 ? 0.182 24.531 8.07 1 94.88 72 GLY B C 1
ATOM 5004 O O . GLY B 1 72 ? -1.005 24.828 7.914 1 94.88 72 GLY B O 1
ATOM 5005 N N . PHE B 1 73 ? 0.785 24.344 9.25 1 93.31 73 PHE B N 1
ATOM 5006 C CA . PHE B 1 73 ? 0.345 24.797 10.562 1 93.31 73 PHE B CA 1
ATOM 5007 C C . PHE B 1 73 ? 1.317 25.828 11.125 1 93.31 73 PHE B C 1
ATOM 5009 O O . PHE B 1 73 ? 2.135 25.5 11.992 1 93.31 73 PHE B O 1
ATOM 5016 N N . PRO B 1 74 ? 1.185 27.062 10.672 1 92.69 74 PRO B N 1
ATOM 5017 C CA . PRO B 1 74 ? 2.246 28.031 10.906 1 92.69 74 PRO B CA 1
ATOM 5018 C C . PRO B 1 74 ? 2.463 28.328 12.391 1 92.69 74 PRO B C 1
ATOM 5020 O O . PRO B 1 74 ? 3.582 28.641 12.805 1 92.69 74 PRO B O 1
ATOM 5023 N N . ALA B 1 75 ? 1.461 28.234 13.188 1 89.88 75 ALA B N 1
ATOM 5024 C CA . ALA B 1 75 ? 1.595 28.547 14.609 1 89.88 75 ALA B CA 1
ATOM 5025 C C . ALA B 1 75 ? 2.314 27.422 15.344 1 89.88 75 ALA B C 1
ATOM 5027 O O . ALA B 1 75 ? 2.844 27.625 16.438 1 89.88 75 ALA B O 1
ATOM 5028 N N . ALA B 1 76 ? 2.352 26.219 14.766 1 80.81 76 ALA B N 1
ATOM 5029 C CA . ALA B 1 76 ? 2.881 25.062 15.469 1 80.81 76 ALA B CA 1
ATOM 5030 C C . ALA B 1 76 ? 4.312 24.75 15.031 1 80.81 76 ALA B C 1
ATOM 5032 O O . ALA B 1 76 ? 5.043 24.047 15.727 1 80.81 76 ALA B O 1
ATOM 5033 N N . SER B 1 77 ? 4.695 25.266 13.938 1 80.19 77 SER B N 1
ATOM 5034 C CA . SER B 1 77 ? 6 24.938 13.375 1 80.19 77 SER B CA 1
ATOM 5035 C C . SER B 1 77 ? 6.652 26.172 12.758 1 80.19 77 SER B C 1
ATOM 5037 O O . SER B 1 77 ? 6.082 26.797 11.859 1 80.19 77 SER B O 1
ATOM 5039 N N . GLU B 1 78 ? 7.852 26.469 13.18 1 81.38 78 GLU B N 1
ATOM 5040 C CA . GLU B 1 78 ? 8.586 27.609 12.633 1 81.38 78 GLU B CA 1
ATOM 5041 C C . GLU B 1 78 ? 8.883 27.406 11.148 1 81.38 78 GLU B C 1
ATOM 5043 O O . GLU B 1 78 ? 8.828 28.359 10.359 1 81.38 78 GLU B O 1
ATOM 5048 N N . THR B 1 79 ? 9.188 26.203 10.828 1 81.38 79 THR B N 1
ATOM 5049 C CA . THR B 1 79 ? 9.461 25.891 9.43 1 81.38 79 THR B CA 1
ATOM 5050 C C . THR B 1 79 ? 8.234 26.156 8.562 1 81.38 79 THR B C 1
ATOM 5052 O O . THR B 1 79 ? 8.359 26.672 7.449 1 81.38 79 THR B O 1
ATOM 5055 N N . GLU B 1 80 ? 7.09 25.859 9.078 1 89.38 80 GLU B N 1
ATOM 5056 C CA . GLU B 1 80 ? 5.859 26.062 8.312 1 89.38 80 GLU B CA 1
ATOM 5057 C C . GLU B 1 80 ? 5.496 27.547 8.25 1 89.38 80 GLU B C 1
ATOM 5059 O O . GLU B 1 80 ? 4.949 28 7.246 1 89.38 80 GLU B O 1
ATOM 5064 N N . TYR B 1 81 ? 5.789 28.234 9.367 1 92.69 81 TYR B N 1
ATOM 5065 C CA . TYR B 1 81 ? 5.621 29.688 9.344 1 92.69 81 TYR B CA 1
ATOM 5066 C C . TYR B 1 81 ? 6.492 30.328 8.266 1 92.69 81 TYR B C 1
ATOM 5068 O O . TYR B 1 81 ? 6.004 31.109 7.449 1 92.69 81 TYR B O 1
ATOM 5076 N N . GLU B 1 82 ? 7.738 29.953 8.234 1 91.94 82 GLU B N 1
ATOM 5077 C CA . GLU B 1 82 ? 8.695 30.484 7.273 1 91.94 82 GLU B CA 1
ATOM 5078 C C . GLU B 1 82 ? 8.312 30.109 5.848 1 91.94 82 GLU B C 1
ATOM 5080 O O . GLU B 1 82 ? 8.492 30.906 4.922 1 91.94 82 GLU B O 1
ATOM 5085 N N . PHE B 1 83 ? 7.914 29 5.695 1 95 83 PHE B N 1
ATOM 5086 C CA . PHE B 1 83 ? 7.5 28.547 4.375 1 95 83 PHE B CA 1
ATOM 5087 C C . PHE B 1 83 ? 6.379 29.422 3.826 1 95 83 PHE B C 1
ATOM 5089 O O . PHE B 1 83 ? 6.434 29.859 2.676 1 95 83 PHE B O 1
ATOM 5096 N N . LEU B 1 84 ? 5.352 29.656 4.664 1 97.62 84 LEU B N 1
ATOM 5097 C CA . LEU B 1 84 ? 4.246 30.5 4.246 1 97.62 84 LEU B CA 1
ATOM 5098 C C . LEU B 1 84 ? 4.738 31.922 3.941 1 97.62 84 LEU B C 1
ATOM 5100 O O . LEU B 1 84 ? 4.328 32.531 2.949 1 97.62 84 LEU B O 1
ATOM 5104 N N . ARG B 1 85 ? 5.566 32.406 4.754 1 96.88 85 ARG B N 1
ATOM 5105 C CA . ARG B 1 85 ? 6.109 33.75 4.535 1 96.88 85 ARG B CA 1
ATOM 5106 C C . ARG B 1 85 ? 6.887 33.812 3.227 1 96.88 85 ARG B C 1
ATOM 5108 O O . ARG B 1 85 ? 6.789 34.812 2.494 1 96.88 85 ARG B O 1
ATOM 5115 N N . ARG B 1 86 ? 7.605 32.75 2.977 1 96.19 86 ARG B N 1
ATOM 5116 C CA . ARG B 1 86 ? 8.352 32.688 1.727 1 96.19 86 ARG B CA 1
ATOM 5117 C C . ARG B 1 86 ? 7.414 32.688 0.525 1 96.19 86 ARG B C 1
ATOM 5119 O O . ARG B 1 86 ? 7.684 33.344 -0.484 1 96.19 86 ARG B O 1
ATOM 5126 N N . LEU B 1 87 ? 6.34 31.953 0.582 1 98.06 87 LEU B N 1
ATOM 5127 C CA . LEU B 1 87 ? 5.363 31.906 -0.504 1 98.06 87 LEU B CA 1
ATOM 5128 C C . LEU B 1 87 ? 4.824 33.312 -0.795 1 98.06 87 LEU B C 1
ATOM 5130 O O . LEU B 1 87 ? 4.609 33.656 -1.956 1 98.06 87 LEU B O 1
ATOM 5134 N N . VAL B 1 88 ? 4.633 34.125 0.253 1 97.06 88 VAL B N 1
ATOM 5135 C CA . VAL B 1 88 ? 4.047 35.469 0.134 1 97.06 88 VAL B CA 1
ATOM 5136 C C . VAL B 1 88 ? 5.098 36.438 -0.37 1 97.06 88 VAL B C 1
ATOM 5138 O O . VAL B 1 88 ? 4.879 37.156 -1.36 1 97.06 88 VAL B O 1
ATOM 5141 N N . GLU B 1 89 ? 6.199 36.406 0.239 1 96.81 89 GLU B N 1
ATOM 5142 C CA . GLU B 1 89 ? 7.238 37.406 -0.032 1 96.81 89 GLU B CA 1
ATOM 5143 C C . GLU B 1 89 ? 7.84 37.188 -1.42 1 96.81 89 GLU B C 1
ATOM 5145 O O . GLU B 1 89 ? 8.219 38.156 -2.08 1 96.81 89 GLU B O 1
ATOM 5150 N N . ASP B 1 90 ? 7.926 35.969 -1.855 1 97 90 ASP B N 1
ATOM 5151 C CA . ASP B 1 90 ? 8.492 35.688 -3.172 1 97 90 ASP B CA 1
ATOM 5152 C C . ASP B 1 90 ? 7.395 35.594 -4.23 1 97 90 ASP B C 1
ATOM 5154 O O . ASP B 1 90 ? 7.656 35.188 -5.371 1 97 90 ASP B O 1
ATOM 5158 N N . ASP B 1 91 ? 6.223 35.906 -3.91 1 97.12 91 ASP B N 1
ATOM 5159 C CA . ASP B 1 91 ? 5.078 35.938 -4.812 1 97.12 91 ASP B CA 1
ATOM 5160 C C . ASP B 1 91 ? 4.922 34.594 -5.551 1 97.12 91 ASP B C 1
ATOM 5162 O O . ASP B 1 91 ? 4.875 34.562 -6.781 1 97.12 91 ASP B O 1
ATOM 5166 N N . LEU B 1 92 ? 4.859 33.531 -4.77 1 98 92 LEU B N 1
ATOM 5167 C CA . LEU B 1 92 ? 4.863 32.188 -5.348 1 98 92 LEU B CA 1
ATOM 5168 C C . LEU B 1 92 ? 3.463 31.578 -5.32 1 98 92 LEU B C 1
ATOM 5170 O O . LEU B 1 92 ? 3.275 30.422 -5.707 1 98 92 LEU B O 1
ATOM 5174 N N . ILE B 1 93 ? 2.455 32.344 -4.957 1 98.5 93 ILE B N 1
ATOM 5175 C CA . ILE B 1 93 ? 1.081 31.844 -4.945 1 98.5 93 ILE B CA 1
ATOM 5176 C C . ILE B 1 93 ? 0.345 32.344 -6.188 1 98.5 93 ILE B C 1
ATOM 5178 O O . ILE B 1 93 ? -0.01 33.5 -6.281 1 98.5 93 ILE B O 1
ATOM 5182 N N . PRO B 1 94 ? 0.059 31.453 -7.117 1 98.06 94 PRO B N 1
ATOM 5183 C CA . PRO B 1 94 ? -0.694 31.875 -8.297 1 98.06 94 PRO B CA 1
ATOM 5184 C C . PRO B 1 94 ? -2.076 32.438 -7.949 1 98.06 94 PRO B C 1
ATOM 5186 O O . PRO B 1 94 ? -2.662 32.031 -6.934 1 98.06 94 PRO B O 1
ATOM 5189 N N . ASP B 1 95 ? -2.703 33.188 -8.812 1 96.56 95 ASP B N 1
ATOM 5190 C CA . ASP B 1 95 ? -3.967 33.875 -8.562 1 96.56 95 ASP B CA 1
ATOM 5191 C C . ASP B 1 95 ? -5.117 32.875 -8.445 1 96.56 95 ASP B C 1
ATOM 5193 O O . ASP B 1 95 ? -6.102 33.125 -7.75 1 96.56 95 ASP B O 1
ATOM 5197 N N . ASP B 1 96 ? -4.992 31.766 -9.086 1 97.62 96 ASP B N 1
ATOM 5198 C CA . ASP B 1 96 ? -6.098 30.812 -9.102 1 97.62 96 ASP B CA 1
ATOM 5199 C C . ASP B 1 96 ? -5.891 29.703 -8.07 1 97.62 96 ASP B C 1
ATOM 5201 O O . ASP B 1 96 ? -6.555 28.672 -8.109 1 97.62 96 ASP B O 1
ATOM 5205 N N . VAL B 1 97 ? -4.891 29.922 -7.203 1 98.44 97 VAL B N 1
ATOM 5206 C CA . VAL B 1 97 ? -4.613 28.938 -6.148 1 98.44 97 VAL B CA 1
ATOM 5207 C C . VAL B 1 97 ? -4.98 29.531 -4.789 1 98.44 97 VAL B C 1
ATOM 5209 O O . VAL B 1 97 ? -4.711 30.719 -4.523 1 98.44 97 VAL B O 1
ATOM 5212 N N . THR B 1 98 ? -5.684 28.75 -4.012 1 98.56 98 THR B N 1
ATOM 5213 C CA . THR B 1 98 ? -6.02 29.109 -2.637 1 98.56 98 THR B CA 1
ATOM 5214 C C . THR B 1 98 ? -5.18 28.312 -1.647 1 98.56 98 THR B C 1
ATOM 5216 O O . THR B 1 98 ? -5.152 27.078 -1.704 1 98.56 98 THR B O 1
ATOM 5219 N N . ILE B 1 99 ? -4.527 29.016 -0.786 1 98.44 99 ILE B N 1
ATOM 5220 C CA . ILE B 1 99 ? -3.756 28.281 0.221 1 98.44 99 ILE B CA 1
ATOM 5221 C C . ILE B 1 99 ? -4.602 28.094 1.479 1 98.44 99 ILE B C 1
ATOM 5223 O O . ILE B 1 99 ? -5.457 28.922 1.789 1 98.44 99 ILE B O 1
ATOM 5227 N N . GLN B 1 100 ? -4.391 27.031 2.141 1 98.75 100 GLN B N 1
ATOM 5228 C CA . GLN B 1 100 ? -5.07 26.672 3.379 1 98.75 100 GLN B CA 1
ATOM 5229 C C . GLN B 1 100 ? -4.078 26.531 4.531 1 98.75 100 GLN B C 1
ATOM 5231 O O . GLN B 1 100 ? -2.963 26.047 4.34 1 98.75 100 GLN B O 1
ATOM 5236 N N . VAL B 1 101 ? -4.438 27.016 5.695 1 98.5 101 VAL B N 1
ATOM 5237 C CA . VAL B 1 101 ? -3.621 26.859 6.895 1 98.5 101 VAL B CA 1
ATOM 5238 C C . VAL B 1 101 ? -4.461 26.266 8.023 1 98.5 101 VAL B C 1
ATOM 5240 O O . VAL B 1 101 ? -5.652 26.578 8.141 1 98.5 101 VAL B O 1
ATOM 5243 N N . LEU B 1 102 ? -3.811 25.422 8.766 1 97.69 102 LEU B N 1
ATOM 5244 C CA . LEU B 1 102 ? -4.473 24.766 9.883 1 97.69 102 LEU B CA 1
ATOM 5245 C C . LEU B 1 102 ? -4.23 25.5 11.188 1 97.69 102 LEU B C 1
ATOM 5247 O O . LEU B 1 102 ? -3.148 26.062 11.398 1 97.69 102 LEU B O 1
ATOM 5251 N N . THR B 1 103 ? -5.238 25.5 12.031 1 96.81 103 THR B N 1
ATOM 5252 C CA . THR B 1 103 ? -5.094 26.062 13.375 1 96.81 103 THR B CA 1
ATOM 5253 C C . THR B 1 103 ? -6.004 25.328 14.359 1 96.81 103 THR B C 1
ATOM 5255 O O . THR B 1 103 ? -7.102 24.906 14 1 96.81 103 THR B O 1
ATOM 5258 N N . GLN B 1 104 ? -5.539 25.203 15.617 1 94.38 104 GLN B N 1
ATOM 5259 C CA . GLN B 1 104 ? -6.402 24.734 16.703 1 94.38 104 GLN B CA 1
ATOM 5260 C C . GLN B 1 104 ? -7.34 25.844 17.172 1 94.38 104 GLN B C 1
ATOM 5262 O O . GLN B 1 104 ? -7.047 27.031 17.016 1 94.38 104 GLN B O 1
ATOM 5267 N N . ALA B 1 105 ? -8.406 25.438 17.781 1 95.88 105 ALA B N 1
ATOM 5268 C CA . ALA B 1 105 ? -9.375 26.406 18.281 1 95.88 105 ALA B CA 1
ATOM 5269 C C . ALA B 1 105 ? -8.922 26.984 19.625 1 95.88 105 ALA B C 1
ATOM 5271 O O . ALA B 1 105 ? -9.609 26.828 20.641 1 95.88 105 ALA B O 1
ATOM 5272 N N . ARG B 1 106 ? -7.836 27.625 19.562 1 93.06 106 ARG B N 1
ATOM 5273 C CA . ARG B 1 106 ? -7.238 28.359 20.672 1 93.06 106 ARG B CA 1
ATOM 5274 C C . ARG B 1 106 ? -6.801 29.75 20.25 1 93.06 106 ARG B C 1
ATOM 5276 O O . ARG B 1 106 ? -6.168 29.922 19.203 1 93.06 106 ARG B O 1
ATOM 5283 N N . GLU B 1 107 ? -7.074 30.688 21.047 1 94.31 107 GLU B N 1
ATOM 5284 C CA . GLU B 1 107 ? -6.938 32.094 20.656 1 94.31 107 GLU B CA 1
ATOM 5285 C C . GLU B 1 107 ? -5.508 32.406 20.219 1 94.31 107 GLU B C 1
ATOM 5287 O O . GLU B 1 107 ? -5.285 32.938 19.125 1 94.31 107 GLU B O 1
ATOM 5292 N N . HIS B 1 108 ? -4.535 32.062 21.047 1 93.31 108 HIS B N 1
ATOM 5293 C CA . HIS B 1 108 ? -3.156 32.438 20.75 1 93.31 108 HIS B CA 1
ATOM 5294 C C . HIS B 1 108 ? -2.66 31.75 19.484 1 93.31 108 HIS B C 1
ATOM 5296 O O . HIS B 1 108 ? -1.863 32.312 18.734 1 93.31 108 HIS B O 1
ATOM 5302 N N . ILE B 1 109 ? -3.105 30.578 19.219 1 93.94 109 ILE B N 1
ATOM 5303 C CA . ILE B 1 109 ? -2.715 29.828 18.031 1 93.94 109 ILE B CA 1
ATOM 5304 C C . ILE B 1 109 ? -3.357 30.453 16.797 1 93.94 109 ILE B C 1
ATOM 5306 O O . ILE B 1 109 ? -2.701 30.609 15.758 1 93.94 109 ILE B O 1
ATOM 5310 N N . ILE B 1 110 ? -4.625 30.859 16.906 1 97.81 110 ILE B N 1
ATOM 5311 C CA . ILE B 1 110 ? -5.352 31.469 15.797 1 97.81 110 ILE B CA 1
ATOM 5312 C C . ILE B 1 110 ? -4.719 32.812 15.438 1 97.81 110 ILE B C 1
ATOM 5314 O O . ILE B 1 110 ? -4.488 33.094 14.266 1 97.81 110 ILE B O 1
ATOM 5318 N N . ARG B 1 111 ? -4.438 33.594 16.422 1 97 111 ARG B N 1
ATOM 5319 C CA . ARG B 1 111 ? -3.857 34.906 16.188 1 97 111 ARG B CA 1
ATOM 5320 C C . ARG B 1 111 ? -2.5 34.812 15.5 1 97 111 ARG B C 1
ATOM 5322 O O . ARG B 1 111 ? -2.197 35.562 14.57 1 97 111 ARG B O 1
ATOM 5329 N N . LYS B 1 112 ? -1.718 33.844 15.945 1 95.62 112 LYS B N 1
ATOM 5330 C CA . LYS B 1 112 ? -0.419 33.625 15.32 1 95.62 112 LYS B CA 1
ATOM 5331 C C . LYS B 1 112 ? -0.581 33.156 13.875 1 95.62 112 LYS B C 1
ATOM 5333 O O . LYS B 1 112 ? 0.211 33.531 13.008 1 95.62 112 LYS B O 1
ATOM 5338 N N . THR B 1 113 ? -1.508 32.344 13.625 1 97.5 113 THR B N 1
ATOM 5339 C CA . THR B 1 113 ? -1.803 31.875 12.273 1 97.5 113 THR B CA 1
ATOM 5340 C C . THR B 1 113 ? -2.162 33.031 11.367 1 97.5 113 THR B C 1
ATOM 5342 O O . THR B 1 113 ? -1.693 33.125 10.227 1 97.5 113 THR B O 1
ATOM 5345 N N . PHE B 1 114 ? -2.953 34 11.859 1 97.69 114 PHE B N 1
ATOM 5346 C CA . PHE B 1 114 ? -3.363 35.156 11.07 1 97.69 114 PHE B CA 1
ATOM 5347 C C . PHE B 1 114 ? -2.176 36.094 10.789 1 97.69 114 PHE B C 1
ATOM 5349 O O . PHE B 1 114 ? -2.121 36.719 9.742 1 97.69 114 PHE B O 1
ATOM 5356 N N . GLU B 1 115 ? -1.254 36.094 11.711 1 96.88 115 GLU B N 1
ATOM 5357 C CA . GLU B 1 115 ? -0.025 36.844 11.453 1 96.88 115 GLU B CA 1
ATOM 5358 C C . GLU B 1 115 ? 0.705 36.312 10.227 1 96.88 115 GLU B C 1
ATOM 5360 O O . GLU B 1 115 ? 1.224 37.062 9.414 1 96.88 115 GLU B O 1
ATOM 5365 N N . ALA B 1 116 ? 0.703 35.031 10.133 1 96.44 116 ALA B N 1
ATOM 5366 C CA . ALA B 1 116 ? 1.393 34.375 9.023 1 96.44 116 ALA B CA 1
ATOM 5367 C C . ALA B 1 116 ? 0.678 34.625 7.699 1 96.44 116 ALA B C 1
ATOM 5369 O O . ALA B 1 116 ? 1.288 34.531 6.633 1 96.44 116 ALA B O 1
ATOM 5370 N N . LEU B 1 117 ? -0.582 35 7.711 1 97.94 117 LEU B N 1
ATOM 5371 C CA . LEU B 1 117 ? -1.415 35.125 6.52 1 97.94 117 LEU B CA 1
ATOM 5372 C C . LEU B 1 117 ? -1.302 36.531 5.918 1 97.94 117 LEU B C 1
ATOM 5374 O O . LEU B 1 117 ? -1.817 36.781 4.828 1 97.94 117 LEU B O 1
ATOM 5378 N N . LYS B 1 118 ? -0.629 37.438 6.598 1 96.94 118 LYS B N 1
ATOM 5379 C CA . LYS B 1 118 ? -0.505 38.812 6.078 1 96.94 118 LYS B CA 1
ATOM 5380 C C . LYS B 1 118 ? 0.036 38.812 4.652 1 96.94 118 LYS B C 1
ATOM 5382 O O . LYS B 1 118 ? 1.093 38.219 4.383 1 96.94 118 LYS B O 1
ATOM 5387 N N . GLY B 1 119 ? -0.668 39.375 3.734 1 96.25 119 GLY B N 1
ATOM 5388 C CA . GLY B 1 119 ? -0.238 39.469 2.348 1 96.25 119 GLY B CA 1
ATOM 5389 C C . GLY B 1 119 ? -0.838 38.406 1.458 1 96.25 119 GLY B C 1
ATOM 5390 O O . GLY B 1 119 ? -0.715 38.469 0.233 1 96.25 119 GLY B O 1
ATOM 5391 N N . VAL B 1 120 ? -1.504 37.438 1.999 1 97.12 120 VAL B N 1
ATOM 5392 C CA . VAL B 1 120 ? -2.135 36.406 1.217 1 97.12 120 VAL B CA 1
ATOM 5393 C C . VAL B 1 120 ? -3.467 36.875 0.658 1 97.12 120 VAL B C 1
ATOM 5395 O O . VAL B 1 120 ? -4.297 37.438 1.396 1 97.12 120 VAL B O 1
ATOM 5398 N N . LYS B 1 121 ? -3.699 36.688 -0.598 1 94.19 121 LYS B N 1
ATOM 5399 C CA . LYS B 1 121 ? -4.914 37.156 -1.256 1 94.19 121 LYS B CA 1
ATOM 5400 C C . LYS B 1 121 ? -6.074 36.188 -1.029 1 94.19 121 LYS B C 1
ATOM 5402 O O . LYS B 1 121 ? -7.172 36.594 -0.656 1 94.19 121 LYS B O 1
ATOM 5407 N N . ASN B 1 122 ? -5.867 34.938 -1.32 1 95.81 122 ASN B N 1
ATOM 5408 C CA . ASN B 1 122 ? -6.875 33.875 -1.185 1 95.81 122 ASN B CA 1
ATOM 5409 C C . ASN B 1 122 ? -6.449 32.812 -0.172 1 95.81 122 ASN B C 1
ATOM 5411 O O . ASN B 1 122 ? -5.512 32.062 -0.419 1 95.81 122 ASN B O 1
ATOM 5415 N N . ALA B 1 123 ? -7.23 32.719 0.926 1 98.19 123 ALA B N 1
ATOM 5416 C CA . ALA B 1 123 ? -6.855 31.75 1.959 1 98.19 123 ALA B CA 1
ATOM 5417 C C . ALA B 1 123 ? -8.086 31.078 2.551 1 98.19 123 ALA B C 1
ATOM 5419 O O . ALA B 1 123 ? -9.18 31.641 2.539 1 98.19 123 ALA B O 1
ATOM 5420 N N . ILE B 1 124 ? -7.891 29.875 2.934 1 98.81 124 ILE B N 1
ATOM 5421 C CA . ILE B 1 124 ? -8.812 29.125 3.785 1 98.81 124 ILE B CA 1
ATOM 5422 C C . ILE B 1 124 ? -8.195 28.938 5.168 1 98.81 124 ILE B C 1
ATOM 5424 O O . ILE B 1 124 ? -7.078 28.438 5.293 1 98.81 124 ILE B O 1
ATOM 5428 N N . VAL B 1 125 ? -8.844 29.422 6.176 1 98.81 125 VAL B N 1
ATOM 5429 C CA . VAL B 1 125 ? -8.406 29.156 7.543 1 98.81 125 VAL B CA 1
ATOM 5430 C C . VAL B 1 125 ? -9.18 27.969 8.117 1 98.81 125 VAL B C 1
ATOM 5432 O O . VAL B 1 125 ? -10.398 28.047 8.297 1 98.81 125 VAL B O 1
ATOM 5435 N N . HIS B 1 126 ? -8.477 26.891 8.383 1 98.88 126 HIS B N 1
ATOM 5436 C CA . HIS B 1 126 ? -9.016 25.609 8.828 1 98.88 126 HIS B CA 1
ATOM 5437 C C . HIS B 1 126 ? -8.875 25.453 10.336 1 98.88 126 HIS B C 1
ATOM 5439 O O . HIS B 1 126 ? -7.773 25.188 10.836 1 98.88 126 HIS B O 1
ATOM 5445 N N . VAL B 1 127 ? -9.977 25.594 11.039 1 98.75 127 VAL B N 1
ATOM 5446 C CA . VAL B 1 127 ? -9.977 25.453 12.484 1 98.75 127 VAL B CA 1
ATOM 5447 C C . VAL B 1 127 ? -10.594 24.109 12.867 1 98.75 127 VAL B C 1
ATOM 5449 O O . VAL B 1 127 ? -11.5 23.609 12.188 1 98.75 127 VAL B O 1
ATOM 5452 N N . TYR B 1 128 ? -10.008 23.516 13.961 1 98.25 128 TYR B N 1
ATOM 5453 C CA . TYR B 1 128 ? -10.531 22.219 14.352 1 98.25 128 TYR B CA 1
ATOM 5454 C C . TYR B 1 128 ? -10.461 22.031 15.867 1 98.25 128 TYR B C 1
ATOM 5456 O O . TYR B 1 128 ? -9.688 22.719 16.547 1 98.25 128 TYR B O 1
ATOM 5464 N N . ASN B 1 129 ? -11.258 21.25 16.391 1 97.5 129 ASN B N 1
ATOM 5465 C CA . ASN B 1 129 ? -11.141 20.562 17.656 1 97.5 129 ASN B CA 1
ATOM 5466 C C . ASN B 1 129 ? -11.781 19.172 17.594 1 97.5 129 ASN B C 1
ATOM 5468 O O . ASN B 1 129 ? -12.758 18.969 16.875 1 97.5 129 ASN B O 1
ATOM 5472 N N . SER B 1 130 ? -11.18 18.25 18.422 1 97.75 130 SER B N 1
ATOM 5473 C CA . SER B 1 130 ? -11.727 16.891 18.391 1 97.75 130 SER B CA 1
ATOM 5474 C C . SER B 1 130 ? -13.078 16.828 19.094 1 97.75 130 SER B C 1
ATOM 5476 O O . SER B 1 130 ? -13.289 17.484 20.125 1 97.75 130 SER B O 1
ATOM 5478 N N . THR B 1 131 ? -13.969 16.016 18.516 1 98.75 131 THR B N 1
ATOM 5479 C CA . THR B 1 131 ? -15.312 15.922 19.094 1 98.75 131 THR B CA 1
ATOM 5480 C C . THR B 1 131 ? -15.625 14.477 19.469 1 98.75 131 THR B C 1
ATOM 5482 O O . THR B 1 131 ? -16.719 14.195 19.984 1 98.75 131 THR B O 1
ATOM 5485 N N . SER B 1 132 ? -14.742 13.578 19.328 1 98.44 132 SER B N 1
ATOM 5486 C CA . SER B 1 132 ? -15 12.156 19.547 1 98.44 132 SER B CA 1
ATOM 5487 C C . SER B 1 132 ? -15.25 11.852 21.016 1 98.44 132 SER B C 1
ATOM 5489 O O . SER B 1 132 ? -14.828 12.609 21.891 1 98.44 132 SER B O 1
ATOM 5491 N N . VAL B 1 133 ? -15.945 10.734 21.281 1 98.25 133 VAL B N 1
ATOM 5492 C CA . VAL B 1 133 ? -16.203 10.281 22.656 1 98.25 133 VAL B CA 1
ATOM 5493 C C . VAL B 1 133 ? -14.883 10.078 23.391 1 98.25 133 VAL B C 1
ATOM 5495 O O . VAL B 1 133 ? -14.727 10.523 24.531 1 98.25 133 VAL B O 1
ATOM 5498 N N . ALA B 1 134 ? -13.945 9.414 22.75 1 97.5 134 ALA B N 1
ATOM 5499 C CA . ALA B 1 134 ? -12.656 9.125 23.375 1 97.5 134 ALA B CA 1
ATOM 5500 C C . ALA B 1 134 ? -11.945 10.406 23.797 1 97.5 134 ALA B C 1
ATOM 5502 O O . ALA B 1 134 ? -11.43 10.508 24.906 1 97.5 134 ALA B O 1
ATOM 5503 N N . GLN B 1 135 ? -11.898 11.398 22.922 1 97.38 135 GLN B N 1
ATOM 5504 C CA . GLN B 1 135 ? -11.18 12.633 23.219 1 97.38 135 GLN B CA 1
ATOM 5505 C C . GLN B 1 135 ? -11.93 13.453 24.266 1 97.38 135 GLN B C 1
ATOM 5507 O O . GLN B 1 135 ? -11.312 14.086 25.125 1 97.38 135 GLN B O 1
ATOM 5512 N N . ARG B 1 136 ? -13.281 13.531 24.172 1 98.31 136 ARG B N 1
ATOM 5513 C CA . ARG B 1 136 ? -14.062 14.258 25.172 1 98.31 136 ARG B CA 1
ATOM 5514 C C . ARG B 1 136 ? -13.828 13.695 26.578 1 98.31 136 ARG B C 1
ATOM 5516 O O . ARG B 1 136 ? -13.68 14.453 27.531 1 98.31 136 ARG B O 1
ATOM 5523 N N . GLU B 1 137 ? -13.688 12.375 26.656 1 97.5 137 GLU B N 1
ATOM 5524 C CA . GLU B 1 137 ? -13.609 11.703 27.953 1 97.5 137 GLU B CA 1
ATOM 5525 C C . GLU B 1 137 ? -12.172 11.609 28.453 1 97.5 137 GLU B C 1
ATOM 5527 O O . GLU B 1 137 ? -11.906 11.75 29.641 1 97.5 137 GLU B O 1
ATOM 5532 N N . GLN B 1 138 ? -11.258 11.391 27.516 1 96.75 138 GLN B N 1
ATOM 5533 C CA . GLN B 1 138 ? -9.93 10.961 27.938 1 96.75 138 GLN B CA 1
ATOM 5534 C C . GLN B 1 138 ? -8.922 12.094 27.844 1 96.75 138 GLN B C 1
ATOM 5536 O O . GLN B 1 138 ? -7.914 12.109 28.562 1 96.75 138 GLN B O 1
ATOM 5541 N N . VAL B 1 139 ? -9.156 13.039 26.938 1 94.06 139 VAL B N 1
ATOM 5542 C CA . VAL B 1 139 ? -8.164 14.07 26.672 1 94.06 139 VAL B CA 1
ATOM 5543 C C . VAL B 1 139 ? -8.641 15.406 27.234 1 94.06 139 VAL B C 1
ATOM 5545 O O . VAL B 1 139 ? -8.008 15.977 28.125 1 94.06 139 VAL B O 1
ATOM 5548 N N . PHE B 1 140 ? -9.852 15.828 26.797 1 95.94 140 PHE B N 1
ATOM 5549 C CA . PHE B 1 140 ? -10.367 17.125 27.203 1 95.94 140 PHE B CA 1
ATOM 5550 C C . PHE B 1 140 ? -11.008 17.047 28.578 1 95.94 140 PHE B C 1
ATOM 5552 O O . PHE B 1 140 ? -10.961 18.016 29.359 1 95.94 140 PHE B O 1
ATOM 5559 N N . ARG B 1 141 ? -11.594 15.898 28.859 1 96.25 141 ARG B N 1
ATOM 5560 C CA . ARG B 1 141 ? -12.406 15.734 30.062 1 96.25 141 ARG B CA 1
ATOM 5561 C C . ARG B 1 141 ? -13.445 16.844 30.172 1 96.25 141 ARG B C 1
ATOM 5563 O O . ARG B 1 141 ? -13.555 17.484 31.219 1 96.25 141 ARG B O 1
ATOM 5570 N N . LYS B 1 142 ? -14.18 17.094 29.125 1 97.75 142 LYS B N 1
ATOM 5571 C CA . LYS B 1 142 ? -15.172 18.172 29.016 1 97.75 142 LYS B CA 1
ATOM 5572 C C . LYS B 1 142 ? -16.5 17.625 28.5 1 97.75 142 LYS B C 1
ATOM 5574 O O . LYS B 1 142 ? -16.547 16.562 27.859 1 97.75 142 LYS B O 1
ATOM 5579 N N . SER B 1 143 ? -17.562 18.359 28.766 1 98.19 143 SER B N 1
ATOM 5580 C CA . SER B 1 143 ? -18.906 17.984 28.312 1 98.19 143 SER B CA 1
ATOM 5581 C C . SER B 1 143 ? -19.078 18.312 26.828 1 98.19 143 SER B C 1
ATOM 5583 O O . SER B 1 143 ? -18.297 19.047 26.25 1 98.19 143 SER B O 1
ATOM 5585 N N . LYS B 1 144 ? -20.156 17.75 26.25 1 98.5 144 LYS B N 1
ATOM 5586 C CA . LYS B 1 144 ? -20.5 18.047 24.875 1 98.5 144 LYS B CA 1
ATOM 5587 C C . LYS B 1 144 ? -20.688 19.547 24.641 1 98.5 144 LYS B C 1
ATOM 5589 O O . LYS B 1 144 ? -20.234 20.078 23.625 1 98.5 144 LYS B O 1
ATOM 5594 N N . GLU B 1 145 ? -21.328 20.156 25.562 1 98.62 145 GLU B N 1
ATOM 5595 C CA . GLU B 1 145 ? -21.562 21.594 25.438 1 98.62 145 GLU B CA 1
ATOM 5596 C C . GLU B 1 145 ? -20.25 22.375 25.484 1 98.62 145 GLU B C 1
ATOM 5598 O O . GLU B 1 145 ? -20.062 23.328 24.719 1 98.62 145 GLU B O 1
ATOM 5603 N N . GLU B 1 146 ? -19.312 21.984 26.344 1 98.5 146 GLU B N 1
ATOM 5604 C CA . GLU B 1 146 ? -18.016 22.656 26.438 1 98.5 146 GLU B CA 1
ATOM 5605 C C . GLU B 1 146 ? -17.203 22.469 25.156 1 98.5 146 GLU B C 1
ATOM 5607 O O . GLU B 1 146 ? -16.531 23.391 24.703 1 98.5 146 GLU B O 1
ATOM 5612 N N . ILE B 1 147 ? -17.297 21.297 24.641 1 98.62 147 ILE B N 1
ATOM 5613 C CA . ILE B 1 147 ? -16.594 20.984 23.406 1 98.62 147 ILE B CA 1
ATOM 5614 C C . ILE B 1 147 ? -17.156 21.844 22.266 1 98.62 147 ILE B C 1
ATOM 5616 O O . ILE B 1 147 ? -16.406 22.406 21.469 1 98.62 147 ILE B O 1
ATOM 5620 N N . LYS B 1 148 ? -18.453 21.938 22.141 1 98.81 148 LYS B N 1
ATOM 5621 C CA . LYS B 1 148 ? -19.109 22.766 21.141 1 98.81 148 LYS B CA 1
ATOM 5622 C C . LYS B 1 148 ? -18.703 24.234 21.281 1 98.81 148 LYS B C 1
ATOM 5624 O O . LYS B 1 148 ? -18.484 24.922 20.281 1 98.81 148 LYS B O 1
ATOM 5629 N N . GLN B 1 149 ? -18.578 24.672 22.516 1 98.69 149 GLN B N 1
ATOM 5630 C CA . GLN B 1 149 ? -18.203 26.062 22.75 1 98.69 149 GLN B CA 1
ATOM 5631 C C . GLN B 1 149 ? -16.797 26.359 22.25 1 98.69 149 GLN B C 1
ATOM 5633 O O . GLN B 1 149 ? -16.516 27.469 21.797 1 98.69 149 GLN B O 1
ATOM 5638 N N . ILE B 1 150 ? -15.891 25.391 22.344 1 98.5 150 ILE B N 1
ATOM 5639 C CA . ILE B 1 150 ? -14.547 25.547 21.797 1 98.5 150 ILE B CA 1
ATOM 5640 C C . ILE B 1 150 ? -14.633 25.859 20.312 1 98.5 150 ILE B C 1
ATOM 5642 O O . ILE B 1 150 ? -13.969 26.766 19.812 1 98.5 150 ILE B O 1
ATOM 5646 N N . ALA B 1 151 ? -15.477 25.109 19.625 1 98.81 151 ALA B N 1
ATOM 5647 C CA . ALA B 1 151 ? -15.664 25.297 18.188 1 98.81 151 ALA B CA 1
ATOM 5648 C C . ALA B 1 151 ? -16.25 26.672 17.875 1 98.81 151 ALA B C 1
ATOM 5650 O O . ALA B 1 151 ? -15.797 27.359 16.969 1 98.81 151 ALA B O 1
ATOM 5651 N N . VAL B 1 152 ? -17.25 27.062 18.656 1 98.81 152 VAL B N 1
ATOM 5652 C CA . VAL B 1 152 ? -17.969 28.312 18.438 1 98.81 152 VAL B CA 1
ATOM 5653 C C . VAL B 1 152 ? -17.031 29.484 18.672 1 98.81 152 VAL B C 1
ATOM 5655 O O . VAL B 1 152 ? -17.016 30.453 17.906 1 98.81 152 VAL B O 1
ATOM 5658 N N . GLU B 1 153 ? -16.234 29.422 19.719 1 98.56 153 GLU B N 1
ATOM 5659 C CA . GLU B 1 153 ? -15.297 30.484 20.016 1 98.56 153 GLU B CA 1
ATOM 5660 C C . GLU B 1 153 ? -14.227 30.609 18.938 1 98.56 153 GLU B C 1
ATOM 5662 O O . GLU B 1 153 ? -13.836 31.719 18.562 1 98.56 153 GLU B O 1
ATOM 5667 N N . GLY B 1 154 ? -13.766 29.469 18.469 1 98.62 154 GLY B N 1
ATOM 5668 C CA . GLY B 1 154 ? -12.844 29.5 17.359 1 98.62 154 GLY B CA 1
ATOM 5669 C C . GLY B 1 154 ? -13.438 30.125 16.109 1 98.62 154 GLY B C 1
ATOM 5670 O O . GLY B 1 154 ? -12.781 30.938 15.445 1 98.62 154 GLY B O 1
ATOM 5671 N N . ALA B 1 155 ? -14.664 29.781 15.797 1 98.81 155 ALA B N 1
ATOM 5672 C CA . ALA B 1 155 ? -15.359 30.312 14.633 1 98.81 155 ALA B CA 1
ATOM 5673 C C . ALA B 1 155 ? -15.508 31.828 14.734 1 98.81 155 ALA B C 1
ATOM 5675 O O . ALA B 1 155 ? -15.297 32.531 13.75 1 98.81 155 ALA B O 1
ATOM 5676 N N . LYS B 1 156 ? -15.891 32.344 15.914 1 98.75 156 LYS B N 1
ATOM 5677 C CA . LYS B 1 156 ? -16.047 33.781 16.141 1 98.75 156 LYS B CA 1
ATOM 5678 C C . LYS B 1 156 ? -14.734 34.5 15.906 1 98.75 156 LYS B C 1
ATOM 5680 O O . LYS B 1 156 ? -14.719 35.562 15.266 1 98.75 156 LYS B O 1
ATOM 5685 N N . LEU B 1 157 ? -13.711 33.906 16.422 1 98.62 157 LEU B N 1
ATOM 5686 C CA . LEU B 1 157 ? -12.406 34.562 16.328 1 98.62 157 LEU B CA 1
ATOM 5687 C C . LEU B 1 157 ? -11.938 34.625 14.883 1 98.62 157 LEU B C 1
ATOM 5689 O O . LEU B 1 157 ? -11.336 35.625 14.469 1 98.62 157 LEU B O 1
ATOM 5693 N N . LEU B 1 158 ? -12.156 33.562 14.094 1 98.75 158 LEU B N 1
ATOM 5694 C CA . LEU B 1 158 ? -11.805 33.594 12.68 1 98.75 158 LEU B CA 1
ATOM 5695 C C . LEU B 1 158 ? -12.516 34.75 11.969 1 98.75 158 LEU B C 1
ATOM 5697 O O . LEU B 1 158 ? -11.898 35.469 11.18 1 98.75 158 LEU B O 1
ATOM 5701 N N . LYS B 1 159 ? -13.773 34.844 12.227 1 98 159 LYS B N 1
ATOM 5702 C CA . LYS B 1 159 ? -14.578 35.906 11.609 1 98 159 LYS B CA 1
ATOM 5703 C C . LYS B 1 159 ? -14.062 37.281 11.992 1 98 159 LYS B C 1
ATOM 5705 O O . LYS B 1 159 ? -13.859 38.125 11.133 1 98 159 LYS B O 1
ATOM 5710 N N . GLU B 1 160 ? -13.805 37.469 13.242 1 98.19 160 GLU B N 1
ATOM 5711 C CA . GLU B 1 160 ? -13.32 38.75 13.766 1 98.19 160 GLU B CA 1
ATOM 5712 C C . GLU B 1 160 ? -11.984 39.125 13.148 1 98.19 160 GLU B C 1
ATOM 5714 O O . GLU B 1 160 ? -11.805 40.25 12.672 1 98.19 160 GLU B O 1
ATOM 5719 N N . LEU B 1 161 ? -11.078 38.219 13.141 1 98.12 161 LEU B N 1
ATOM 5720 C CA . LEU B 1 161 ? -9.719 38.5 12.688 1 98.12 161 LEU B CA 1
ATOM 5721 C C . LEU B 1 161 ? -9.688 38.719 11.18 1 98.12 161 LEU B C 1
ATOM 5723 O O . LEU B 1 161 ? -8.891 39.5 10.672 1 98.12 161 LEU B O 1
ATOM 5727 N N . THR B 1 162 ? -10.531 38.031 10.469 1 97.75 162 THR B N 1
ATOM 5728 C CA . THR B 1 162 ? -10.625 38.219 9.023 1 97.75 162 THR B CA 1
ATOM 5729 C C . THR B 1 162 ? -11.133 39.625 8.711 1 97.75 162 THR B C 1
ATOM 5731 O O . THR B 1 162 ? -10.602 40.312 7.824 1 97.75 162 THR B O 1
ATOM 5734 N N . GLU B 1 163 ? -12.148 40.094 9.445 1 96.5 163 GLU B N 1
ATOM 5735 C CA . GLU B 1 163 ? -12.68 41.438 9.297 1 96.5 163 GLU B CA 1
ATOM 5736 C C . GLU B 1 163 ? -11.633 42.469 9.664 1 96.5 163 GLU B C 1
ATOM 5738 O O . GLU B 1 163 ? -11.469 43.469 8.961 1 96.5 163 GLU B O 1
ATOM 5743 N N . GLU B 1 164 ? -10.977 42.156 10.719 1 97 164 GLU B N 1
ATOM 5744 C CA . GLU B 1 164 ? -9.93 43.094 11.164 1 97 164 GLU B CA 1
ATOM 5745 C C . GLU B 1 164 ? -8.82 43.219 10.117 1 97 164 GLU B C 1
ATOM 5747 O O . GLU B 1 164 ? -8.234 44.281 9.953 1 97 164 GLU B O 1
ATOM 5752 N N . ALA B 1 165 ? -8.547 42.156 9.43 1 95.19 165 ALA B N 1
ATOM 5753 C CA . ALA B 1 165 ? -7.492 42.125 8.422 1 95.19 165 ALA B CA 1
ATOM 5754 C C . ALA B 1 165 ? -7.961 42.781 7.117 1 95.19 165 ALA B C 1
ATOM 5756 O O . ALA B 1 165 ? -7.152 43.094 6.242 1 95.19 165 ALA B O 1
ATOM 5757 N N . GLY B 1 166 ? -9.211 43.062 6.988 1 95.25 166 GLY B N 1
ATOM 5758 C CA . GLY B 1 166 ? -9.773 43.594 5.758 1 95.25 166 GLY B CA 1
ATOM 5759 C C . GLY B 1 166 ? -9.75 42.594 4.613 1 95.25 166 GLY B C 1
ATOM 5760 O O . GLY B 1 166 ? -9.609 42.969 3.451 1 95.25 166 GLY B O 1
ATOM 5761 N N . GLU B 1 167 ? -9.766 41.344 4.941 1 95.06 167 GLU B N 1
ATOM 5762 C CA . GLU B 1 167 ? -9.672 40.25 3.953 1 95.06 167 GLU B CA 1
ATOM 5763 C C . GLU B 1 167 ? -11 39.531 3.814 1 95.06 167 GLU B C 1
ATOM 5765 O O . GLU B 1 167 ? -11.961 39.812 4.523 1 95.06 167 GLU B O 1
ATOM 5770 N N . ASN B 1 168 ? -11.086 38.594 2.873 1 95.44 168 ASN B N 1
ATOM 5771 C CA . ASN B 1 168 ? -12.266 37.75 2.637 1 95.44 168 ASN B CA 1
ATOM 5772 C C . ASN B 1 168 ? -11.922 36.281 2.709 1 95.44 168 ASN B C 1
ATOM 5774 O O . ASN B 1 168 ? -12.352 35.5 1.861 1 95.44 168 ASN B O 1
ATOM 5778 N N . TYR B 1 169 ? -11.086 35.906 3.637 1 97.81 169 TYR B N 1
ATOM 5779 C CA . TYR B 1 169 ? -10.688 34.531 3.793 1 97.81 169 TYR B CA 1
ATOM 5780 C C . TYR B 1 169 ? -11.906 33.625 3.971 1 97.81 169 TYR B C 1
ATOM 5782 O O . TYR B 1 169 ? -12.898 34.031 4.582 1 97.81 169 TYR B O 1
ATOM 5790 N N . ARG B 1 170 ? -11.82 32.438 3.377 1 98.25 170 ARG B N 1
ATOM 5791 C CA . ARG B 1 170 ? -12.828 31.391 3.619 1 98.25 170 ARG B CA 1
ATOM 5792 C C . ARG B 1 170 ? -12.484 30.578 4.859 1 98.25 170 ARG B C 1
ATOM 5794 O O . ARG B 1 170 ? -11.336 30.578 5.309 1 98.25 170 ARG B O 1
ATOM 5801 N N . PHE B 1 171 ? -13.555 29.953 5.375 1 98.81 171 PHE B N 1
ATOM 5802 C CA . PHE B 1 171 ? -13.367 29.234 6.629 1 98.81 171 PHE B CA 1
ATOM 5803 C C . PHE B 1 171 ? -13.695 27.75 6.457 1 98.81 171 PHE B C 1
ATOM 5805 O O . PHE B 1 171 ? -14.602 27.391 5.703 1 98.81 171 PHE B O 1
ATOM 5812 N N . GLU B 1 172 ? -12.898 26.906 7.16 1 98.94 172 GLU B N 1
ATOM 5813 C CA . GLU B 1 172 ? -13.172 25.484 7.281 1 98.94 172 GLU B CA 1
ATOM 5814 C C . GLU B 1 172 ? -13.211 25.047 8.742 1 98.94 172 GLU B C 1
ATOM 5816 O O . GLU B 1 172 ? -12.391 25.484 9.555 1 98.94 172 GLU B O 1
ATOM 5821 N N . TYR B 1 173 ? -14.195 24.281 9.07 1 98.94 173 TYR B N 1
ATOM 5822 C CA . TYR B 1 173 ? -14.242 23.641 10.383 1 98.94 173 TYR B CA 1
ATOM 5823 C C . TYR B 1 173 ? -14.242 22.125 10.258 1 98.94 173 TYR B C 1
ATOM 5825 O O . TYR B 1 173 ? -14.906 21.562 9.383 1 98.94 173 TYR B O 1
ATOM 5833 N N . SER B 1 174 ? -13.445 21.516 11.117 1 98.88 174 SER B N 1
ATOM 5834 C CA . SER B 1 174 ? -13.438 20.062 11.203 1 98.88 174 SER B CA 1
ATOM 5835 C C . SER B 1 174 ? -13.742 19.594 12.617 1 98.88 174 SER B C 1
ATOM 5837 O O . SER B 1 174 ? -12.992 19.875 13.555 1 98.88 174 SER B O 1
ATOM 5839 N N . PRO B 1 175 ? -14.875 18.906 12.789 1 98.81 175 PRO B N 1
ATOM 5840 C CA . PRO B 1 175 ? -14.977 18.078 14 1 98.81 175 PRO B CA 1
ATOM 5841 C C . PRO B 1 175 ? -14.039 16.875 13.984 1 98.81 175 PRO B C 1
ATOM 5843 O O . PRO B 1 175 ? -14.469 15.758 13.695 1 98.81 175 PRO B O 1
ATOM 5846 N N . GLU B 1 176 ? -12.773 17.109 14.312 1 98.12 176 GLU B N 1
ATOM 5847 C CA . GLU B 1 176 ? -11.75 16.078 14.211 1 98.12 176 GLU B CA 1
ATOM 5848 C C . GLU B 1 176 ? -12.172 14.812 14.953 1 98.12 176 GLU B C 1
ATOM 5850 O O . GLU B 1 176 ? -12.828 14.883 15.992 1 98.12 176 GLU B O 1
ATOM 5855 N N . SER B 1 177 ? -11.68 13.633 14.461 1 98.06 177 SER B N 1
ATOM 5856 C CA . SER B 1 177 ? -12.102 12.312 14.93 1 98.06 177 SER B CA 1
ATOM 5857 C C . SER B 1 177 ? -13.609 12.133 14.797 1 98.06 177 SER B C 1
ATOM 5859 O O . SER B 1 177 ? -14.266 11.633 15.711 1 98.06 177 SER B O 1
ATOM 5861 N N . PHE B 1 178 ? -14.125 12.586 13.672 1 98.69 178 PHE B N 1
ATOM 5862 C CA . PHE B 1 178 ? -15.547 12.555 13.352 1 98.69 178 PHE B CA 1
ATOM 5863 C C . PHE B 1 178 ? -16.094 11.133 13.43 1 98.69 178 PHE B C 1
ATOM 5865 O O . PHE B 1 178 ? -17.188 10.906 13.93 1 98.69 178 PHE B O 1
ATOM 5872 N N . THR B 1 179 ? -15.352 10.133 12.984 1 97.25 179 THR B N 1
ATOM 5873 C CA . THR B 1 179 ? -15.805 8.75 12.906 1 97.25 179 THR B CA 1
ATOM 5874 C C . THR B 1 179 ? -16.109 8.203 14.297 1 97.25 179 THR B C 1
ATOM 5876 O O . THR B 1 179 ? -16.875 7.25 14.445 1 97.25 179 THR B O 1
ATOM 5879 N N . GLY B 1 180 ? -15.484 8.781 15.312 1 98.19 180 GLY B N 1
ATOM 5880 C CA . GLY B 1 180 ? -15.734 8.383 16.688 1 98.19 180 GLY B CA 1
ATOM 5881 C C . GLY B 1 180 ? -16.703 9.305 17.406 1 98.19 180 GLY B C 1
ATOM 5882 O O . GLY B 1 180 ? -16.812 9.266 18.641 1 98.19 180 GLY B O 1
ATOM 5883 N N . THR B 1 181 ? -17.328 10.219 16.672 1 98.81 181 THR B N 1
ATOM 5884 C CA . THR B 1 181 ? -18.312 11.164 17.188 1 98.81 181 THR B CA 1
ATOM 5885 C C . THR B 1 181 ? -19.719 10.773 16.766 1 98.81 181 THR B C 1
ATOM 5887 O O . THR B 1 181 ? -19.938 10.367 15.617 1 98.81 181 THR B O 1
ATOM 5890 N N . GLU B 1 182 ? -20.656 10.82 17.703 1 98.69 182 GLU B N 1
ATOM 5891 C CA . GLU B 1 182 ? -22.047 10.648 17.281 1 98.69 182 GLU B CA 1
ATOM 5892 C C . GLU B 1 182 ? -22.422 11.641 16.172 1 98.69 182 GLU B C 1
ATOM 5894 O O . GLU B 1 182 ? -22.234 12.852 16.344 1 98.69 182 GLU B O 1
ATOM 5899 N N . PRO B 1 183 ? -22.969 11.117 15.039 1 98.69 183 PRO B N 1
ATOM 5900 C CA . PRO B 1 183 ? -23.266 12.008 13.914 1 98.69 183 PRO B CA 1
ATOM 5901 C C . PRO B 1 183 ? -24.188 13.156 14.297 1 98.69 183 PRO B C 1
ATOM 5903 O O . PRO B 1 183 ? -24.031 14.273 13.805 1 98.69 183 PRO B O 1
ATOM 5906 N N . GLU B 1 184 ? -25.156 12.898 15.117 1 98.62 184 GLU B N 1
ATOM 5907 C CA . GLU B 1 184 ? -26.094 13.953 15.516 1 98.62 184 GLU B CA 1
ATOM 5908 C C . GLU B 1 184 ? -25.375 15.031 16.328 1 98.62 184 GLU B C 1
ATOM 5910 O O . GLU B 1 184 ? -25.719 16.203 16.25 1 98.62 184 GLU B O 1
ATOM 5915 N N . TYR B 1 185 ? -24.422 14.648 17.156 1 98.81 185 TYR B N 1
ATOM 5916 C CA . TYR B 1 185 ? -23.656 15.641 17.906 1 98.81 185 TYR B CA 1
ATOM 5917 C C . TYR B 1 185 ? -22.719 16.406 16.984 1 98.81 185 TYR B C 1
ATOM 5919 O O . TYR B 1 185 ? -22.578 17.625 17.109 1 98.81 185 TYR B O 1
ATOM 5927 N N . ALA B 1 186 ? -22.047 15.719 16.047 1 98.94 186 ALA B N 1
ATOM 5928 C CA . ALA B 1 186 ? -21.219 16.391 15.055 1 98.94 186 ALA B CA 1
ATOM 5929 C C . ALA B 1 186 ? -22.016 17.438 14.289 1 98.94 186 ALA B C 1
ATOM 5931 O O . ALA B 1 186 ? -21.531 18.547 14.039 1 98.94 186 ALA B O 1
ATOM 5932 N N . LEU B 1 187 ? -23.219 17.031 13.914 1 98.88 187 LEU B N 1
ATOM 5933 C CA . LEU B 1 187 ? -24.109 17.938 13.211 1 98.88 187 LEU B CA 1
ATOM 5934 C C . LEU B 1 187 ? -24.391 19.172 14.062 1 98.88 187 LEU B C 1
ATOM 5936 O O . LEU B 1 187 ? -24.375 20.297 13.555 1 98.88 187 LEU B O 1
ATOM 5940 N N . GLU B 1 188 ? -24.672 18.984 15.312 1 98.88 188 GLU B N 1
ATOM 5941 C CA . GLU B 1 188 ? -24.953 20.078 16.234 1 98.88 188 GLU B CA 1
ATOM 5942 C C . GLU B 1 188 ? -23.781 21.062 16.281 1 98.88 188 GLU B C 1
ATOM 5944 O O . GLU B 1 188 ? -23.984 22.266 16.203 1 98.88 188 GLU B O 1
ATOM 5949 N N . VAL B 1 189 ? -22.594 20.531 16.391 1 98.94 189 VAL B N 1
ATOM 5950 C CA . VAL B 1 189 ? -21.406 21.375 16.484 1 98.94 189 VAL B CA 1
ATOM 5951 C C . VAL B 1 189 ? -21.203 22.125 15.18 1 98.94 189 VAL B C 1
ATOM 5953 O O . VAL B 1 189 ? -20.953 23.328 15.18 1 98.94 189 VAL B O 1
ATOM 5956 N N . CYS B 1 190 ? -21.281 21.438 14.039 1 98.94 190 CYS B N 1
ATOM 5957 C CA . CYS B 1 190 ? -21.094 22.047 12.734 1 98.94 190 CYS B CA 1
ATOM 5958 C C . CYS B 1 190 ? -22.109 23.172 12.508 1 98.94 190 CYS B C 1
ATOM 5960 O O . CYS B 1 190 ? -21.766 24.234 12.008 1 98.94 190 CYS B O 1
ATOM 5962 N N . ASN B 1 191 ? -23.359 22.906 12.852 1 98.94 191 ASN B N 1
ATOM 5963 C CA . ASN B 1 191 ? -24.406 23.906 12.664 1 98.94 191 ASN B CA 1
ATOM 5964 C C . ASN B 1 191 ? -24.188 25.109 13.57 1 98.94 191 ASN B C 1
ATOM 5966 O O . ASN B 1 191 ? -24.5 26.25 13.18 1 98.94 191 ASN B O 1
ATOM 5970 N N . ALA B 1 192 ? -23.703 24.906 14.766 1 98.94 192 ALA B N 1
ATOM 5971 C CA . ALA B 1 192 ? -23.375 26.016 15.656 1 98.94 192 ALA B CA 1
ATOM 5972 C C . ALA B 1 192 ? -22.297 26.891 15.047 1 98.94 192 ALA B C 1
ATOM 5974 O O . ALA B 1 192 ? -22.344 28.125 15.141 1 98.94 192 ALA B O 1
ATOM 5975 N N . VAL B 1 193 ? -21.312 26.266 14.43 1 98.94 193 VAL B N 1
ATOM 5976 C CA . VAL B 1 193 ? -20.219 26.984 13.758 1 98.94 193 VAL B CA 1
ATOM 5977 C C . VAL B 1 193 ? -20.781 27.766 12.57 1 98.94 193 VAL B C 1
ATOM 5979 O O . VAL B 1 193 ? -20.438 28.938 12.375 1 98.94 193 VAL B O 1
ATOM 5982 N N . LEU B 1 194 ? -21.656 27.141 11.805 1 98.94 194 LEU B N 1
ATOM 5983 C CA . LEU B 1 194 ? -22.25 27.766 10.625 1 98.94 194 LEU B CA 1
ATOM 5984 C C . LEU B 1 194 ? -23.125 28.953 11.016 1 98.94 194 LEU B C 1
ATOM 5986 O O . LEU B 1 194 ? -23.203 29.938 10.281 1 98.94 194 LEU B O 1
ATOM 5990 N N . ASP B 1 195 ? -23.797 28.828 12.156 1 98.88 195 ASP B N 1
ATOM 5991 C CA . ASP B 1 195 ? -24.625 29.922 12.656 1 98.88 195 ASP B CA 1
ATOM 5992 C C . ASP B 1 195 ? -23.781 31.141 12.984 1 98.88 195 ASP B C 1
ATOM 5994 O O . ASP B 1 195 ? -24.281 32.281 12.945 1 98.88 195 ASP B O 1
ATOM 5998 N N . VAL B 1 196 ? -22.531 30.906 13.328 1 98.81 196 VAL B N 1
ATOM 5999 C CA . VAL B 1 196 ? -21.609 32 13.57 1 98.81 196 VAL B CA 1
ATOM 6000 C C . VAL B 1 196 ? -21.141 32.594 12.242 1 98.81 196 VAL B C 1
ATOM 6002 O O . VAL B 1 196 ? -21.188 33.812 12.055 1 98.81 196 VAL B O 1
ATOM 6005 N N . TRP B 1 197 ? -20.734 31.781 11.289 1 98.69 197 TRP B N 1
ATOM 6006 C CA . TRP B 1 197 ? -20.094 32.219 10.047 1 98.69 197 TRP B CA 1
ATOM 6007 C C . TRP B 1 197 ? -21.125 32.75 9.062 1 98.69 197 TRP B C 1
ATOM 6009 O O . TRP B 1 197 ? -20.828 33.656 8.266 1 98.69 197 TRP B O 1
ATOM 6019 N N . GLN B 1 198 ? -22.359 32.156 9.055 1 98.31 198 GLN B N 1
ATOM 6020 C CA . GLN B 1 198 ? -23.438 32.531 8.156 1 98.31 198 GLN B CA 1
ATOM 6021 C C . GLN B 1 198 ? -22.953 32.688 6.723 1 98.31 198 GLN B C 1
ATOM 6023 O O . GLN B 1 198 ? -23.047 33.75 6.129 1 98.31 198 GLN B O 1
ATOM 6028 N N . PRO B 1 199 ? -22.531 31.5 6.156 1 98.5 199 PRO B N 1
ATOM 6029 C CA . PRO B 1 199 ? -21.938 31.547 4.816 1 98.5 199 PRO B CA 1
ATOM 6030 C C . PRO B 1 199 ? -22.938 32 3.75 1 98.5 199 PRO B C 1
ATOM 6032 O O . PRO B 1 199 ? -24.141 31.797 3.904 1 98.5 199 PRO B O 1
ATOM 6035 N N . THR B 1 200 ? -22.406 32.594 2.723 1 97.5 200 THR B N 1
ATOM 6036 C CA . THR B 1 200 ? -23.156 33.062 1.566 1 97.5 200 THR B CA 1
ATOM 6037 C C . THR B 1 200 ? -22.641 32.406 0.283 1 97.5 200 THR B C 1
ATOM 6039 O O . THR B 1 200 ? -21.625 31.703 0.304 1 97.5 200 THR B O 1
ATOM 6042 N N . ALA B 1 201 ? -23.312 32.688 -0.832 1 97 201 ALA B N 1
ATOM 6043 C CA . ALA B 1 201 ? -22.953 32.125 -2.119 1 97 201 ALA B CA 1
ATOM 6044 C C . ALA B 1 201 ? -21.562 32.562 -2.559 1 97 201 ALA B C 1
ATOM 6046 O O . ALA B 1 201 ? -20.828 31.812 -3.195 1 97 201 ALA B O 1
ATOM 6047 N N . ASP B 1 202 ? -21.188 33.75 -2.225 1 95.06 202 ASP B N 1
ATOM 6048 C CA . ASP B 1 202 ? -19.922 34.312 -2.672 1 95.06 202 ASP B CA 1
ATOM 6049 C C . ASP B 1 202 ? -18.781 34 -1.699 1 95.06 202 ASP B C 1
ATOM 6051 O O . ASP B 1 202 ? -17.609 34.188 -2.008 1 95.06 202 ASP B O 1
ATOM 6055 N N . ARG B 1 203 ? -19.156 33.469 -0.537 1 96.5 203 ARG B N 1
ATOM 6056 C CA . ARG B 1 203 ? -18.172 33.094 0.468 1 96.5 203 ARG B CA 1
ATOM 6057 C C . ARG B 1 203 ? -18.641 31.844 1.235 1 96.5 203 ARG B C 1
ATOM 6059 O O . ARG B 1 203 ? -19 31.938 2.41 1 96.5 203 ARG B O 1
ATOM 6066 N N . LYS B 1 204 ? -18.438 30.781 0.611 1 98.44 204 LYS B N 1
ATOM 6067 C CA . LYS B 1 204 ? -18.938 29.516 1.165 1 98.44 204 LYS B CA 1
ATOM 6068 C C . LYS B 1 204 ? -18.047 29.047 2.314 1 98.44 204 LYS B C 1
ATOM 6070 O O . LYS B 1 204 ? -16.844 29.281 2.318 1 98.44 204 LYS B O 1
ATOM 6075 N N . ALA B 1 205 ? -18.656 28.406 3.279 1 98.81 205 ALA B N 1
ATOM 6076 C CA . ALA B 1 205 ? -17.922 27.734 4.352 1 98.81 205 ALA B CA 1
ATOM 6077 C C . ALA B 1 205 ? -17.641 26.266 3.998 1 98.81 205 ALA B C 1
ATOM 6079 O O . ALA B 1 205 ? -18.375 25.672 3.201 1 98.81 205 ALA B O 1
ATOM 6080 N N . ILE B 1 206 ? -16.594 25.781 4.531 1 98.94 206 ILE B N 1
ATOM 6081 C CA . ILE B 1 206 ? -16.266 24.375 4.344 1 98.94 206 ILE B CA 1
ATOM 6082 C C . ILE B 1 206 ? -16.5 23.609 5.648 1 98.94 206 ILE B C 1
ATOM 6084 O O . ILE B 1 206 ? -16 24.031 6.707 1 98.94 206 ILE B O 1
ATOM 6088 N N . ILE B 1 207 ? -17.281 22.562 5.629 1 98.94 207 ILE B N 1
ATOM 6089 C CA . ILE B 1 207 ? -17.375 21.594 6.707 1 98.94 207 ILE B CA 1
ATOM 6090 C C . ILE B 1 207 ? -16.656 20.297 6.297 1 98.94 207 ILE B C 1
ATOM 6092 O O . ILE B 1 207 ? -17.078 19.625 5.352 1 98.94 207 ILE B O 1
ATOM 6096 N N . ASN B 1 208 ? -15.57 20.031 6.988 1 98.94 208 ASN B N 1
ATOM 6097 C CA . ASN B 1 208 ? -14.766 18.844 6.719 1 98.94 208 ASN B CA 1
ATOM 6098 C C . ASN B 1 208 ? -15.039 17.734 7.723 1 98.94 208 ASN B C 1
ATOM 6100 O O . ASN B 1 208 ? -14.961 17.953 8.93 1 98.94 208 ASN B O 1
ATOM 6104 N N . LEU B 1 209 ? -15.398 16.578 7.285 1 98.94 209 LEU B N 1
ATOM 6105 C CA . LEU B 1 209 ? -15.727 15.445 8.141 1 98.94 209 LEU B CA 1
ATOM 6106 C C . LEU B 1 209 ? -14.656 14.359 8.031 1 98.94 209 LEU B C 1
ATOM 6108 O O . LEU B 1 209 ? -14.812 13.406 7.254 1 98.94 209 LEU B O 1
ATOM 6112 N N . PRO B 1 210 ? -13.641 14.43 8.828 1 98.81 210 PRO B N 1
ATOM 6113 C CA . PRO B 1 210 ? -12.453 13.594 8.633 1 98.81 210 PRO B CA 1
ATOM 6114 C C . PRO B 1 210 ? -12.641 12.18 9.18 1 98.81 210 PRO B C 1
ATOM 6116 O O . PRO B 1 210 ? -13.25 11.992 10.234 1 98.81 210 PRO B O 1
ATOM 6119 N N . VAL B 1 211 ? -12.125 11.234 8.406 1 98.62 211 VAL B N 1
ATOM 6120 C CA . VAL B 1 211 ? -11.852 9.898 8.914 1 98.62 211 VAL B CA 1
ATOM 6121 C C . VAL B 1 211 ? -10.461 9.867 9.555 1 98.62 211 VAL B C 1
ATOM 6123 O O . VAL B 1 211 ? -9.531 9.266 9.016 1 98.62 211 VAL B O 1
ATOM 6126 N N . THR B 1 212 ? -10.414 10.477 10.734 1 97.81 212 THR B N 1
ATOM 6127 C CA . THR B 1 212 ? -9.133 10.586 11.422 1 97.81 212 THR B CA 1
ATOM 6128 C C . THR B 1 212 ? -8.547 9.203 11.688 1 97.81 212 THR B C 1
ATOM 6130 O O . THR B 1 212 ? -7.383 8.945 11.367 1 97.81 212 THR B O 1
ATOM 6133 N N . VAL B 1 213 ? -9.266 8.414 12.367 1 97.75 213 VAL B N 1
ATOM 6134 C CA . VAL B 1 213 ? -9.039 6.973 12.453 1 97.75 213 VAL B CA 1
ATOM 6135 C C . VAL B 1 213 ? -10.164 6.227 11.742 1 97.75 213 VAL B C 1
ATOM 6137 O O . VAL B 1 213 ? -11.344 6.461 12.023 1 97.75 213 VAL B O 1
ATOM 6140 N N . GLU B 1 214 ? -9.797 5.496 10.711 1 98.5 214 GLU B N 1
ATOM 6141 C CA . GLU B 1 214 ? -10.805 4.715 9.992 1 98.5 214 GLU B CA 1
ATOM 6142 C C . GLU B 1 214 ? -11.32 3.564 10.852 1 98.5 214 GLU B C 1
ATOM 6144 O O . GLU B 1 214 ? -10.625 2.561 11.039 1 98.5 214 GLU B O 1
ATOM 6149 N N . MET B 1 215 ? -12.578 3.701 11.305 1 98 215 MET B N 1
ATOM 6150 C CA . MET B 1 215 ? -13.078 2.76 12.305 1 98 215 MET B CA 1
ATOM 6151 C C . MET B 1 215 ? -14.195 1.896 11.719 1 98 215 MET B C 1
ATOM 6153 O O . MET B 1 215 ? -14.477 0.812 12.242 1 98 215 MET B O 1
ATOM 6157 N N . SER B 1 216 ? -14.867 2.387 10.719 1 98.56 216 SER B N 1
ATOM 6158 C CA . SER B 1 216 ? -16.016 1.686 10.148 1 98.56 216 SER B CA 1
ATOM 6159 C C . SER B 1 216 ? -15.766 1.323 8.688 1 98.56 216 SER B C 1
ATOM 6161 O O . SER B 1 216 ? -14.805 1.795 8.078 1 98.56 216 SER B O 1
ATOM 6163 N N . MET B 1 217 ? -16.641 0.467 8.188 1 98.75 217 MET B N 1
ATOM 6164 C CA . MET B 1 217 ? -16.641 0.194 6.754 1 98.75 217 MET B CA 1
ATOM 6165 C C . MET B 1 217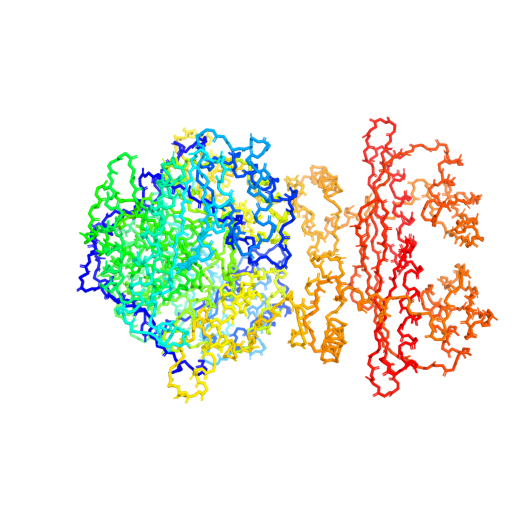 ? -17.078 1.424 5.965 1 98.75 217 MET B C 1
ATOM 6167 O O . MET B 1 217 ? -17.766 2.297 6.5 1 98.75 217 MET B O 1
ATOM 6171 N N . PRO B 1 218 ? -16.766 1.425 4.695 1 98.75 218 PRO B N 1
ATOM 6172 C CA . PRO B 1 218 ? -16.969 2.639 3.904 1 98.75 218 PRO B CA 1
ATOM 6173 C C . PRO B 1 218 ? -18.438 3.006 3.758 1 98.75 218 PRO B C 1
ATOM 6175 O O . PRO B 1 218 ? -18.781 4.191 3.713 1 98.75 218 PRO B O 1
ATOM 6178 N N . HIS B 1 219 ? -19.344 2.018 3.627 1 98.75 219 HIS B N 1
ATOM 6179 C CA . HIS B 1 219 ? -20.75 2.352 3.438 1 98.75 219 HIS B CA 1
ATOM 6180 C C . HIS B 1 219 ? -21.328 2.996 4.688 1 98.75 219 HIS B C 1
ATOM 6182 O O . HIS B 1 219 ? -22.266 3.797 4.602 1 98.75 219 HIS B O 1
ATOM 6188 N N . VAL B 1 220 ? -20.781 2.65 5.863 1 98.69 220 VAL B N 1
ATOM 6189 C CA . VAL B 1 220 ? -21.188 3.303 7.102 1 98.69 220 VAL B CA 1
ATOM 6190 C C . VAL B 1 220 ? -20.781 4.773 7.074 1 98.69 220 VAL B C 1
ATOM 6192 O O . VAL B 1 220 ? -21.578 5.656 7.387 1 98.69 220 VAL B O 1
ATOM 6195 N N . TYR B 1 221 ? -19.562 5.043 6.711 1 98.81 221 TYR B N 1
ATOM 6196 C CA . TYR B 1 221 ? -19.094 6.414 6.578 1 98.81 221 TYR B CA 1
ATOM 6197 C C . TYR B 1 221 ? -19.938 7.188 5.574 1 98.81 221 TYR B C 1
ATOM 6199 O O . TYR B 1 221 ? -20.297 8.344 5.812 1 98.81 221 TYR B O 1
ATOM 6207 N N . ALA B 1 222 ? -20.266 6.562 4.445 1 98.81 222 ALA B N 1
ATOM 6208 C CA . ALA B 1 222 ? -21.125 7.195 3.443 1 98.81 222 ALA B CA 1
ATOM 6209 C C . ALA B 1 222 ? -22.484 7.551 4.031 1 98.81 222 ALA B C 1
ATOM 6211 O O . ALA B 1 222 ? -23.047 8.602 3.723 1 98.81 222 ALA B O 1
ATOM 6212 N N . MET B 1 223 ? -23.031 6.656 4.844 1 98.69 223 MET B N 1
ATOM 6213 C CA . MET B 1 223 ? -24.312 6.934 5.5 1 98.69 223 MET B CA 1
ATOM 6214 C C . MET B 1 223 ? -24.188 8.125 6.441 1 98.69 223 MET B C 1
ATOM 6216 O O . MET B 1 223 ? -25.109 8.938 6.543 1 98.69 223 MET B O 1
ATOM 6220 N N . GLN B 1 224 ? -23.078 8.211 7.148 1 98.81 224 GLN B N 1
ATOM 6221 C CA . GLN B 1 224 ? -22.828 9.359 8.008 1 98.81 224 GLN B CA 1
ATOM 6222 C C . GLN B 1 224 ? -22.766 10.648 7.195 1 98.81 224 GLN B C 1
ATOM 6224 O O . GLN B 1 224 ? -23.344 11.664 7.586 1 98.81 224 GLN B O 1
ATOM 6229 N N . ILE B 1 225 ? -22.109 10.594 6.062 1 98.88 225 ILE B N 1
ATOM 6230 C CA . ILE B 1 225 ? -21.969 11.758 5.188 1 98.88 225 ILE B CA 1
ATOM 6231 C C . ILE B 1 225 ? -23.344 12.156 4.648 1 98.88 225 ILE B C 1
ATOM 6233 O O . ILE B 1 225 ? -23.672 13.344 4.598 1 98.88 225 ILE B O 1
ATOM 6237 N N . ALA B 1 226 ? -24.109 11.156 4.223 1 98.81 226 ALA B N 1
ATOM 6238 C CA . ALA B 1 226 ? -25.453 11.43 3.699 1 98.81 226 ALA B CA 1
ATOM 6239 C C . ALA B 1 226 ? -26.312 12.125 4.742 1 98.81 226 ALA B C 1
ATOM 6241 O O . ALA B 1 226 ? -27.062 13.047 4.418 1 98.81 226 ALA B O 1
ATOM 6242 N N . TYR B 1 227 ? -26.219 11.672 5.973 1 98.75 227 TYR B N 1
ATOM 6243 C CA . TYR B 1 227 ? -26.969 12.281 7.07 1 98.75 227 TYR B CA 1
ATOM 6244 C C . TYR B 1 227 ? -26.547 13.734 7.266 1 98.75 227 TYR B C 1
ATOM 6246 O O . TYR B 1 227 ? -27.391 14.617 7.379 1 98.75 227 TYR B O 1
ATOM 6254 N N . MET B 1 228 ? -25.266 13.953 7.344 1 98.88 228 MET B N 1
ATOM 6255 C CA . MET B 1 228 ? -24.766 15.312 7.492 1 98.88 228 MET B CA 1
ATOM 6256 C C . MET B 1 228 ? -25.188 16.188 6.32 1 98.88 228 MET B C 1
ATOM 6258 O O . MET B 1 228 ? -25.641 17.312 6.52 1 98.88 228 MET B O 1
ATOM 6262 N N . ASN B 1 229 ? -25.031 15.68 5.098 1 98.81 229 ASN B N 1
ATOM 6263 C CA . ASN B 1 229 ? -25.406 16.391 3.881 1 98.81 229 ASN B CA 1
ATOM 6264 C C . ASN B 1 229 ? -26.859 16.859 3.928 1 98.81 229 ASN B C 1
ATOM 6266 O O . ASN B 1 229 ? -27.172 17.984 3.529 1 98.81 229 ASN B O 1
ATOM 6270 N N . LYS B 1 230 ? -27.688 16.047 4.391 1 98.38 230 LYS B N 1
ATOM 6271 C CA . LYS B 1 230 ? -29.125 16.297 4.422 1 98.38 230 LYS B CA 1
ATOM 6272 C C . LYS B 1 230 ? -29.484 17.328 5.496 1 98.38 230 LYS B C 1
ATOM 6274 O O . LYS B 1 230 ? -30.453 18.078 5.344 1 98.38 230 LYS B O 1
ATOM 6279 N N . HIS B 1 231 ? -28.688 17.453 6.574 1 98.69 231 HIS B N 1
ATOM 6280 C CA . HIS B 1 231 ? -29.188 18.156 7.754 1 98.69 231 HIS B CA 1
ATOM 6281 C C . HIS B 1 231 ? -28.344 19.375 8.078 1 98.69 231 HIS B C 1
ATOM 6283 O O . HIS B 1 231 ? -28.688 20.156 8.969 1 98.69 231 HIS B O 1
ATOM 6289 N N . LEU B 1 232 ? -27.281 19.641 7.379 1 98.88 232 LEU B N 1
ATOM 6290 C CA . LEU B 1 232 ? -26.453 20.828 7.602 1 98.88 232 LEU B CA 1
ATOM 6291 C C . LEU B 1 232 ? -27.25 22.094 7.277 1 98.88 232 LEU B C 1
ATOM 6293 O O . LEU B 1 232 ? -27.953 22.141 6.273 1 98.88 232 LEU B O 1
ATOM 6297 N N . LYS B 1 233 ? -27.109 23.062 8.109 1 98.69 233 LYS B N 1
ATOM 6298 C CA . LYS B 1 233 ? -27.641 24.391 7.801 1 98.69 233 LYS B CA 1
ATOM 6299 C C . LYS B 1 233 ? -26.844 25.062 6.688 1 98.69 233 LYS B C 1
ATOM 6301 O O . LYS B 1 233 ? -25.656 24.781 6.52 1 98.69 233 LYS B O 1
ATOM 6306 N N . TYR B 1 234 ? -27.516 25.938 5.852 1 98.56 234 TYR B N 1
ATOM 6307 C CA . TYR B 1 234 ? -26.875 26.719 4.797 1 98.56 234 TYR B CA 1
ATOM 6308 C C . TYR B 1 234 ? -26.297 25.812 3.725 1 98.56 234 TYR B C 1
ATOM 6310 O O . TYR B 1 234 ? -25.25 26.109 3.152 1 98.56 234 TYR B O 1
ATOM 6318 N N . ARG B 1 235 ? -26.891 24.703 3.488 1 98.44 235 ARG B N 1
ATOM 6319 C CA . ARG B 1 235 ? -26.266 23.625 2.715 1 98.44 235 ARG B CA 1
ATOM 6320 C C . ARG B 1 235 ? -25.812 24.125 1.351 1 98.44 235 ARG B C 1
ATOM 6322 O O . ARG B 1 235 ? -24.734 23.75 0.873 1 98.44 235 ARG B O 1
ATOM 6329 N N . ASP B 1 236 ? -26.578 25.016 0.7 1 98 236 ASP B N 1
ATOM 6330 C CA . ASP B 1 236 ? -26.234 25.547 -0.622 1 98 236 ASP B CA 1
ATOM 6331 C C . ASP B 1 236 ? -24.969 26.391 -0.569 1 98 236 ASP B C 1
ATOM 6333 O O . ASP B 1 236 ? -24.328 26.625 -1.596 1 98 236 ASP B O 1
ATOM 6337 N N . ASN B 1 237 ? -24.656 26.844 0.62 1 98.69 237 ASN B N 1
ATOM 6338 C CA . ASN B 1 237 ? -23.5 27.719 0.797 1 98.69 237 ASN B CA 1
ATOM 6339 C C . ASN B 1 237 ? -22.406 27.016 1.611 1 98.69 237 ASN B C 1
ATOM 6341 O O . ASN B 1 237 ? -21.531 27.688 2.18 1 98.69 237 ASN B O 1
ATOM 6345 N N . VAL B 1 238 ? -22.5 25.688 1.692 1 98.81 238 VAL B N 1
ATOM 6346 C CA . VAL B 1 238 ? -21.5 24.891 2.408 1 98.81 238 VAL B CA 1
ATOM 6347 C C . VAL B 1 238 ? -20.844 23.906 1.447 1 98.81 238 VAL B C 1
ATOM 6349 O O . VAL B 1 238 ? -21.516 23.234 0.666 1 98.81 238 VAL B O 1
ATOM 6352 N N . VAL B 1 239 ? -19.516 23.891 1.391 1 98.88 239 VAL B N 1
ATOM 6353 C CA . VAL B 1 239 ? -18.75 22.844 0.73 1 98.88 239 VAL B CA 1
ATOM 6354 C C . VAL B 1 239 ? -18.484 21.703 1.71 1 98.88 239 VAL B C 1
ATOM 6356 O O . VAL B 1 239 ? -17.828 21.891 2.73 1 98.88 239 VAL B O 1
ATOM 6359 N N . LEU B 1 240 ? -19.078 20.562 1.473 1 98.94 240 LEU B N 1
ATOM 6360 C CA . LEU B 1 240 ? -18.859 19.391 2.311 1 98.94 240 LEU B CA 1
ATOM 6361 C C . LEU B 1 240 ? -17.594 18.641 1.886 1 98.94 240 LEU B C 1
ATOM 6363 O O . LEU B 1 240 ? -17.5 18.188 0.749 1 98.94 240 LEU B O 1
ATOM 6367 N N . SER B 1 241 ? -16.641 18.562 2.816 1 98.94 241 SER B N 1
ATOM 6368 C CA . SER B 1 241 ? -15.312 18.062 2.516 1 98.94 241 SER B CA 1
ATOM 6369 C C . SER B 1 241 ? -15.047 16.734 3.244 1 98.94 241 SER B C 1
ATOM 6371 O O . SER B 1 241 ? -15.562 16.516 4.344 1 98.94 241 SER B O 1
ATOM 6373 N N . LEU B 1 242 ? -14.289 15.867 2.562 1 98.94 242 LEU B N 1
ATOM 6374 C CA . LEU B 1 242 ? -13.844 14.594 3.117 1 98.94 242 LEU B CA 1
ATOM 6375 C C . LEU B 1 242 ? -12.336 14.609 3.369 1 98.94 242 LEU B C 1
ATOM 6377 O O . LEU B 1 242 ? -11.578 15.188 2.586 1 98.94 242 LEU B O 1
ATOM 6381 N N . HIS B 1 243 ? -11.898 13.984 4.453 1 98.88 243 HIS B N 1
ATOM 6382 C CA . HIS B 1 243 ? -10.492 13.797 4.82 1 98.88 243 HIS B CA 1
ATOM 6383 C C . HIS B 1 243 ? -10.258 12.398 5.391 1 98.88 243 HIS B C 1
ATOM 6385 O O . HIS B 1 243 ? -10.102 12.242 6.602 1 98.88 243 HIS B O 1
ATOM 6391 N N . PRO B 1 244 ? -10.211 11.398 4.496 1 98.69 244 PRO B N 1
ATOM 6392 C CA . PRO B 1 244 ? -10.117 10.016 4.977 1 98.69 244 PRO B CA 1
ATOM 6393 C C . PRO B 1 244 ? -8.672 9.555 5.16 1 98.69 244 PRO B C 1
ATOM 6395 O O . PRO B 1 244 ? -7.816 9.844 4.312 1 98.69 244 PRO B O 1
ATOM 6398 N N . HIS B 1 245 ? -8.398 8.945 6.293 1 98.56 245 HIS B N 1
ATOM 6399 C CA . HIS B 1 245 ? -7.203 8.125 6.445 1 98.56 245 HIS B CA 1
ATOM 6400 C C . HIS B 1 245 ? -7.48 6.676 6.062 1 98.56 245 HIS B C 1
ATOM 6402 O O . HIS B 1 245 ? -8.57 6.355 5.578 1 98.56 245 HIS B O 1
ATOM 6408 N N . ASN B 1 246 ? -6.492 5.758 6.195 1 98.69 246 ASN B N 1
ATOM 6409 C CA . ASN B 1 246 ? -6.539 4.453 5.547 1 98.69 246 ASN B CA 1
ATOM 6410 C C . ASN B 1 246 ? -6.344 3.318 6.551 1 98.69 246 ASN B C 1
ATOM 6412 O O . ASN B 1 246 ? -5.906 2.227 6.184 1 98.69 246 ASN B O 1
ATOM 6416 N N . ASP B 1 247 ? -6.742 3.469 7.801 1 98.44 247 ASP B N 1
ATOM 6417 C CA . ASP B 1 247 ? -6.402 2.562 8.891 1 98.44 247 ASP B CA 1
ATOM 6418 C C . ASP B 1 247 ? -6.941 1.158 8.633 1 98.44 247 ASP B C 1
ATOM 6420 O O . ASP B 1 247 ? -6.34 0.168 9.047 1 98.44 247 ASP B O 1
ATOM 6424 N N . ARG B 1 248 ? -8.047 1.055 7.922 1 98.62 248 ARG B N 1
ATOM 6425 C CA . ARG B 1 248 ? -8.656 -0.236 7.621 1 98.62 248 ARG B CA 1
ATOM 6426 C C . ARG B 1 248 ? -8.336 -0.673 6.195 1 98.62 248 ARG B C 1
ATOM 6428 O O . ARG B 1 248 ? -8.812 -1.716 5.738 1 98.62 248 ARG B O 1
ATOM 6435 N N . GLY B 1 249 ? -7.586 0.11 5.492 1 98.62 249 GLY B N 1
ATOM 6436 C CA . GLY B 1 249 ? -7.289 -0.183 4.102 1 98.62 249 GLY B CA 1
ATOM 6437 C C . GLY B 1 249 ? -8.422 0.188 3.16 1 98.62 249 GLY B C 1
ATOM 6438 O O . GLY B 1 249 ? -8.586 -0.426 2.104 1 98.62 249 GLY B O 1
ATOM 6439 N N . CYS B 1 250 ? -9.25 1.162 3.541 1 98.81 250 CYS B N 1
ATOM 6440 C CA . CYS B 1 250 ? -10.43 1.468 2.746 1 98.81 250 CYS B CA 1
ATOM 6441 C C . CYS B 1 250 ? -10.547 2.967 2.496 1 98.81 250 CYS B C 1
ATOM 6443 O O . CYS B 1 250 ? -11.641 3.475 2.236 1 98.81 250 CYS B O 1
ATOM 6445 N N . GLY B 1 251 ? -9.453 3.707 2.627 1 98.81 251 GLY B N 1
ATOM 6446 C CA . GLY B 1 251 ? -9.484 5.148 2.447 1 98.81 251 GLY B CA 1
ATOM 6447 C C . GLY B 1 251 ? -10.039 5.57 1.101 1 98.81 251 GLY B C 1
ATOM 6448 O O . GLY B 1 251 ? -10.781 6.555 1.009 1 98.81 251 GLY B O 1
ATOM 6449 N N . VAL B 1 252 ? -9.688 4.828 0.03 1 98.94 252 VAL B N 1
ATOM 6450 C CA . VAL B 1 252 ? -10.172 5.137 -1.314 1 98.94 252 VAL B CA 1
ATOM 6451 C C . VAL B 1 252 ? -11.68 4.91 -1.391 1 98.94 252 VAL B C 1
ATOM 6453 O O . VAL B 1 252 ? -12.414 5.758 -1.904 1 98.94 252 VAL B O 1
ATOM 6456 N N . ALA B 1 253 ? -12.148 3.793 -0.842 1 98.94 253 ALA B N 1
ATOM 6457 C CA . ALA B 1 253 ? -13.578 3.48 -0.848 1 98.94 253 ALA B CA 1
ATOM 6458 C C . ALA B 1 253 ? -14.367 4.496 -0.023 1 98.94 253 ALA B C 1
ATOM 6460 O O . ALA B 1 253 ? -15.453 4.914 -0.42 1 98.94 253 ALA B O 1
ATOM 6461 N N . ASP B 1 254 ? -13.812 4.902 1.159 1 98.94 254 ASP B N 1
ATOM 6462 C CA . ASP B 1 254 ? -14.43 5.961 1.952 1 98.94 254 ASP B CA 1
ATOM 6463 C C . ASP B 1 254 ? -14.648 7.219 1.112 1 98.94 254 ASP B C 1
ATOM 6465 O O . ASP B 1 254 ? -15.734 7.812 1.144 1 98.94 254 ASP B O 1
ATOM 6469 N N . THR B 1 255 ? -13.648 7.574 0.407 1 98.94 255 THR B N 1
ATOM 6470 C CA . THR B 1 255 ? -13.648 8.812 -0.362 1 98.94 255 THR B CA 1
ATOM 6471 C C . THR B 1 255 ? -14.688 8.758 -1.479 1 98.94 255 THR B C 1
ATOM 6473 O O . THR B 1 255 ? -15.531 9.656 -1.597 1 98.94 255 THR B O 1
ATOM 6476 N N . GLU B 1 256 ? -14.633 7.703 -2.275 1 98.94 256 GLU B N 1
ATOM 6477 C CA . GLU B 1 256 ? -15.516 7.613 -3.432 1 98.94 256 GLU B CA 1
ATOM 6478 C C . GLU B 1 256 ? -16.969 7.504 -3.002 1 98.94 256 GLU B C 1
ATOM 6480 O O . GLU B 1 256 ? -17.859 8.133 -3.598 1 98.94 256 GLU B O 1
ATOM 6485 N N . MET B 1 257 ? -17.25 6.777 -1.982 1 98.88 257 MET B N 1
ATOM 6486 C CA . MET B 1 257 ? -18.625 6.645 -1.511 1 98.88 257 MET B CA 1
ATOM 6487 C C . MET B 1 257 ? -19.094 7.938 -0.851 1 98.88 257 MET B C 1
ATOM 6489 O O . MET B 1 257 ? -20.281 8.289 -0.945 1 98.88 257 MET B O 1
ATOM 6493 N N . GLY B 1 258 ? -18.172 8.594 -0.105 1 98.94 258 GLY B N 1
ATOM 6494 C CA . GLY B 1 258 ? -18.516 9.898 0.439 1 98.94 258 GLY B CA 1
ATOM 6495 C C . GLY B 1 258 ? -18.922 10.898 -0.625 1 98.94 258 GLY B C 1
ATOM 6496 O O . GLY B 1 258 ? -19.828 11.711 -0.411 1 98.94 258 GLY B O 1
ATOM 6497 N N . LEU B 1 259 ? -18.281 10.852 -1.766 1 98.94 259 LEU B N 1
ATOM 6498 C CA . LEU B 1 259 ? -18.625 11.703 -2.891 1 98.94 259 LEU B CA 1
ATOM 6499 C C . LEU B 1 259 ? -20.031 11.383 -3.396 1 98.94 259 LEU B C 1
ATOM 6501 O O . LEU B 1 259 ? -20.828 12.289 -3.656 1 98.94 259 LEU B O 1
ATOM 6505 N N . LEU B 1 260 ? -20.344 10.086 -3.529 1 98.81 260 LEU B N 1
ATOM 6506 C CA . LEU B 1 260 ? -21.688 9.688 -3.947 1 98.81 260 LEU B CA 1
ATOM 6507 C C . LEU B 1 260 ? -22.719 10.156 -2.938 1 98.81 260 LEU B C 1
ATOM 6509 O O . LEU B 1 260 ? -23.875 10.422 -3.301 1 98.81 260 LEU B O 1
ATOM 6513 N N . ALA B 1 261 ? -22.312 10.242 -1.663 1 98.81 261 ALA B N 1
ATOM 6514 C CA . ALA B 1 261 ? -23.219 10.57 -0.573 1 98.81 261 ALA B CA 1
ATOM 6515 C C . ALA B 1 261 ? -23.422 12.078 -0.46 1 98.81 261 ALA B C 1
ATOM 6517 O O . ALA B 1 261 ? -24.203 12.547 0.384 1 98.81 261 ALA B O 1
ATOM 6518 N N . GLY B 1 262 ? -22.688 12.875 -1.231 1 98.56 262 GLY B N 1
ATOM 6519 C CA . GLY B 1 262 ? -23.016 14.289 -1.305 1 98.56 262 GLY B CA 1
ATOM 6520 C C . GLY B 1 262 ? -21.828 15.188 -1.022 1 98.56 262 GLY B C 1
ATOM 6521 O O . GLY B 1 262 ? -21.953 16.422 -1.066 1 98.56 262 GLY B O 1
ATOM 6522 N N . ALA B 1 263 ? -20.688 14.648 -0.796 1 98.88 263 ALA B N 1
ATOM 6523 C CA . ALA B 1 263 ? -19.516 15.484 -0.542 1 98.88 263 ALA B CA 1
ATOM 6524 C C . ALA B 1 263 ? -19.047 16.188 -1.815 1 98.88 263 ALA B C 1
ATOM 6526 O O . ALA B 1 263 ? -19.266 15.68 -2.922 1 98.88 263 ALA B O 1
ATOM 6527 N N . ASP B 1 264 ? -18.312 17.344 -1.629 1 98.69 264 ASP B N 1
ATOM 6528 C CA . ASP B 1 264 ? -17.938 18.219 -2.729 1 98.69 264 ASP B CA 1
ATOM 6529 C C . ASP B 1 264 ? -16.422 18.266 -2.893 1 98.69 264 ASP B C 1
ATOM 6531 O O . ASP B 1 264 ? -15.914 18.688 -3.938 1 98.69 264 ASP B O 1
ATOM 6535 N N . ARG B 1 265 ? -15.766 17.922 -1.903 1 98.94 265 ARG B N 1
ATOM 6536 C CA . ARG B 1 265 ? -14.344 18.219 -1.771 1 98.94 265 ARG B CA 1
ATOM 6537 C C . ARG B 1 265 ? -13.609 17.078 -1.076 1 98.94 265 ARG B C 1
ATOM 6539 O O . ARG B 1 265 ? -14.156 16.422 -0.191 1 98.94 265 ARG B O 1
ATOM 6546 N N . VAL B 1 266 ? -12.359 16.828 -1.528 1 98.94 266 VAL B N 1
ATOM 6547 C CA . VAL B 1 266 ? -11.547 15.758 -0.954 1 98.94 266 VAL B CA 1
ATOM 6548 C C . VAL B 1 266 ? -10.188 16.312 -0.544 1 98.94 266 VAL B C 1
ATOM 6550 O O . VAL B 1 266 ? -9.516 16.969 -1.336 1 98.94 266 VAL B O 1
ATOM 6553 N N . GLU B 1 267 ? -9.828 16.062 0.693 1 98.94 267 GLU B N 1
ATOM 6554 C CA . GLU B 1 267 ? -8.484 16.328 1.186 1 98.94 267 GLU B CA 1
ATOM 6555 C C . GLU B 1 267 ? -7.66 15.039 1.256 1 98.94 267 GLU B C 1
ATOM 6557 O O . GLU B 1 267 ? -8.086 14.055 1.863 1 98.94 267 GLU B O 1
ATOM 6562 N N . GLY B 1 268 ? -6.551 14.992 0.61 1 98.81 268 GLY B N 1
ATOM 6563 C CA . GLY B 1 268 ? -5.68 13.828 0.592 1 98.81 268 GLY B CA 1
ATOM 6564 C C . GLY B 1 268 ? -4.258 14.148 0.182 1 98.81 268 GLY B C 1
ATOM 6565 O O . GLY B 1 268 ? -3.85 15.312 0.196 1 98.81 268 GLY B O 1
ATOM 6566 N N . THR B 1 269 ? -3.457 13.133 -0.002 1 98.88 269 THR B N 1
ATOM 6567 C CA . THR B 1 269 ? -2.055 13.305 -0.362 1 98.88 269 THR B CA 1
ATOM 6568 C C . THR B 1 269 ? -1.703 12.453 -1.582 1 98.88 269 THR B C 1
ATOM 6570 O O . THR B 1 269 ? -2.457 11.555 -1.959 1 98.88 269 THR B O 1
ATOM 6573 N N . LEU B 1 270 ? -0.624 12.852 -2.211 1 98.69 270 LEU B N 1
ATOM 6574 C CA . LEU B 1 270 ? -0.069 11.992 -3.248 1 98.69 270 LEU B CA 1
ATOM 6575 C C . LEU B 1 270 ? 0.471 10.695 -2.648 1 98.69 270 LEU B C 1
ATOM 6577 O O . LEU B 1 270 ? 1.154 10.719 -1.622 1 98.69 270 LEU B O 1
ATOM 6581 N N . PHE B 1 271 ? 0.058 9.586 -3.205 1 98.5 271 PHE B N 1
ATOM 6582 C CA . PHE B 1 271 ? 0.523 8.234 -2.898 1 98.5 271 PHE B CA 1
ATOM 6583 C C . PHE B 1 271 ? 0.2 7.867 -1.455 1 98.5 271 PHE B C 1
ATOM 6585 O O . PHE B 1 271 ? 0.843 6.988 -0.875 1 98.5 271 PHE B O 1
ATOM 6592 N N . GLY B 1 272 ? -0.701 8.531 -0.817 1 98.06 272 GLY B N 1
ATOM 6593 C CA . GLY B 1 272 ? -1.307 8.133 0.442 1 98.06 272 GLY B CA 1
ATOM 6594 C C . GLY B 1 272 ? -0.412 8.375 1.642 1 98.06 272 GLY B C 1
ATOM 6595 O O . GLY B 1 272 ? -0.478 7.648 2.633 1 98.06 272 GLY B O 1
ATOM 6596 N N . ASN B 1 273 ? 0.456 9.312 1.618 1 95.94 273 ASN B N 1
ATOM 6597 C CA . ASN B 1 273 ? 1.273 9.656 2.775 1 95.94 273 ASN B CA 1
ATOM 6598 C C . ASN B 1 273 ? 0.432 10.266 3.895 1 95.94 273 ASN B C 1
ATOM 6600 O O . ASN B 1 273 ? -0.637 10.82 3.641 1 95.94 273 ASN B O 1
ATOM 6604 N N . GLY B 1 274 ? 0.874 10.039 5.18 1 95.56 274 GLY B N 1
ATOM 6605 C CA . GLY B 1 274 ? 0.168 10.586 6.328 1 95.56 274 GLY B CA 1
ATOM 6606 C C . GLY B 1 274 ? 0.38 9.781 7.594 1 95.56 274 GLY B C 1
ATOM 6607 O O . GLY B 1 274 ? 1.13 8.797 7.598 1 95.56 274 GLY B O 1
ATOM 6608 N N . GLU B 1 275 ? -0.244 10.156 8.594 1 91.88 275 GLU B N 1
ATOM 6609 C CA . GLU B 1 275 ? -0.104 9.5 9.898 1 91.88 275 GLU B CA 1
ATOM 6610 C C . GLU B 1 275 ? -0.569 8.055 9.836 1 91.88 275 GLU B C 1
ATOM 6612 O O . GLU B 1 275 ? -1.549 7.734 9.156 1 91.88 275 GLU B O 1
ATOM 6617 N N . ARG B 1 276 ? 0.216 7.168 10.609 1 94.06 276 ARG B N 1
ATOM 6618 C CA . ARG B 1 276 ? -0.109 5.75 10.758 1 94.06 276 ARG B CA 1
ATOM 6619 C C . ARG B 1 276 ? -0.169 5.062 9.398 1 94.06 276 ARG B C 1
ATOM 6621 O O . ARG B 1 276 ? 0.861 4.66 8.852 1 94.06 276 ARG B O 1
ATOM 6628 N N . THR B 1 277 ? -1.413 4.996 8.773 1 97.19 277 THR B N 1
ATOM 6629 C CA . THR B 1 277 ? -1.597 4.273 7.516 1 97.19 277 THR B CA 1
ATOM 6630 C C . THR B 1 277 ? -1.758 5.246 6.352 1 97.19 277 THR B C 1
ATOM 6632 O O . THR B 1 277 ? -1.938 4.824 5.207 1 97.19 277 THR B O 1
ATOM 6635 N N . GLY B 1 278 ? -1.708 6.555 6.668 1 97.31 278 GLY B N 1
ATOM 6636 C CA . GLY B 1 278 ? -1.685 7.574 5.633 1 97.31 278 GLY B CA 1
ATOM 6637 C C . GLY B 1 278 ? -3.059 8.133 5.309 1 97.31 278 GLY B C 1
ATOM 6638 O O . GLY B 1 278 ? -4.074 7.598 5.762 1 97.31 278 GLY B O 1
ATOM 6639 N N . ASN B 1 279 ? -3.061 9.281 4.551 1 98.5 279 ASN B N 1
ATOM 6640 C CA . ASN B 1 279 ? -4.262 9.875 3.975 1 98.5 279 ASN B CA 1
ATOM 6641 C C . ASN B 1 279 ? -4.738 9.102 2.752 1 98.5 279 ASN B C 1
ATOM 6643 O O . ASN B 1 279 ? -4.023 8.234 2.244 1 98.5 279 ASN B O 1
ATOM 6647 N N . VAL B 1 280 ? -5.926 9.383 2.346 1 98.88 280 VAL B N 1
ATOM 6648 C CA . VAL B 1 280 ? -6.367 8.828 1.071 1 98.88 280 VAL B CA 1
ATOM 6649 C C . VAL B 1 280 ? -5.398 9.234 -0.035 1 98.88 280 VAL B C 1
ATOM 6651 O O . VAL B 1 280 ? -4.918 10.367 -0.059 1 98.88 280 VAL B O 1
ATOM 6654 N N . ASP B 1 281 ? -5.105 8.25 -0.906 1 98.81 281 ASP B N 1
ATOM 6655 C CA . ASP B 1 281 ? -4.246 8.477 -2.062 1 98.81 281 ASP B CA 1
ATOM 6656 C C . ASP B 1 281 ? -5.008 9.18 -3.184 1 98.81 281 ASP B C 1
ATOM 6658 O O . ASP B 1 281 ? -5.801 8.555 -3.891 1 98.81 281 ASP B O 1
ATOM 6662 N N . ILE B 1 282 ? -4.703 10.453 -3.414 1 98.88 282 ILE B N 1
ATOM 6663 C CA . ILE B 1 282 ? -5.402 11.25 -4.414 1 98.88 282 ILE B CA 1
ATOM 6664 C C . ILE B 1 282 ? -5.09 10.719 -5.809 1 98.88 282 ILE B C 1
ATOM 6666 O O . ILE B 1 282 ? -5.957 10.719 -6.688 1 98.88 282 ILE B O 1
ATOM 6670 N N . VAL B 1 283 ? -3.881 10.172 -6 1 98.88 283 VAL B N 1
ATOM 6671 C CA . VAL B 1 283 ? -3.523 9.594 -7.289 1 98.88 283 VAL B CA 1
ATOM 6672 C C . VAL B 1 283 ? -4.477 8.445 -7.621 1 98.88 283 VAL B C 1
ATOM 6674 O O . VAL B 1 283 ? -5.02 8.383 -8.727 1 98.88 283 VAL B O 1
ATOM 6677 N N . THR B 1 284 ? -4.715 7.598 -6.672 1 98.88 284 THR B N 1
ATOM 6678 C CA . THR B 1 284 ? -5.582 6.445 -6.887 1 98.88 284 THR B CA 1
ATOM 6679 C C . THR B 1 284 ? -7.016 6.887 -7.168 1 98.88 284 THR B C 1
ATOM 6681 O O . THR B 1 284 ? -7.637 6.434 -8.133 1 98.88 284 THR B O 1
ATOM 6684 N N . VAL B 1 285 ? -7.531 7.809 -6.371 1 98.94 285 VAL B N 1
ATOM 6685 C CA . VAL B 1 285 ? -8.906 8.266 -6.551 1 98.94 285 VAL B CA 1
ATOM 6686 C C . VAL B 1 285 ? -9.047 8.953 -7.906 1 98.94 285 VAL B C 1
ATOM 6688 O O . VAL B 1 285 ? -10.008 8.695 -8.641 1 98.94 285 VAL B O 1
ATOM 6691 N N . GLY B 1 286 ? -8.102 9.852 -8.195 1 98.88 286 GLY B N 1
ATOM 6692 C CA . GLY B 1 286 ? -8.133 10.523 -9.484 1 98.88 286 GLY B CA 1
ATOM 6693 C C . GLY B 1 286 ? -8.07 9.562 -10.664 1 98.88 286 GLY B C 1
ATOM 6694 O O . GLY B 1 286 ? -8.828 9.711 -11.625 1 98.88 286 GLY B O 1
ATOM 6695 N N . MET B 1 287 ? -7.219 8.547 -10.594 1 98.75 287 MET B N 1
ATOM 6696 C CA . MET B 1 287 ? -7.051 7.602 -11.695 1 98.75 287 MET B CA 1
ATOM 6697 C C . MET B 1 287 ? -8.242 6.66 -11.789 1 98.75 287 MET B C 1
ATOM 6699 O O . MET B 1 287 ? -8.57 6.176 -12.875 1 98.75 287 MET B O 1
ATOM 6703 N N . ASN B 1 288 ? -8.867 6.359 -10.664 1 98.81 288 ASN B N 1
ATOM 6704 C CA . ASN B 1 288 ? -10.125 5.621 -10.719 1 98.81 288 ASN B CA 1
ATOM 6705 C C . ASN B 1 288 ? -11.156 6.34 -11.578 1 98.81 288 ASN B C 1
ATOM 6707 O O . ASN B 1 288 ? -11.875 5.707 -12.359 1 98.81 288 ASN B O 1
ATOM 6711 N N . MET B 1 289 ? -11.273 7.668 -11.391 1 98.62 289 MET B N 1
ATOM 6712 C CA . MET B 1 289 ? -12.172 8.469 -12.219 1 98.62 289 MET B CA 1
ATOM 6713 C C . MET B 1 289 ? -11.742 8.422 -13.68 1 98.62 289 MET B C 1
ATOM 6715 O O . MET B 1 289 ? -12.57 8.195 -14.57 1 98.62 289 MET B O 1
ATOM 6719 N N . PHE B 1 290 ? -10.469 8.578 -13.898 1 98.56 290 PHE B N 1
ATOM 6720 C CA . PHE B 1 290 ? -9.891 8.539 -15.234 1 98.56 290 PHE B CA 1
ATOM 6721 C C . PHE B 1 290 ? -10.258 7.242 -15.945 1 98.56 290 PHE B C 1
ATOM 6723 O O . PHE B 1 290 ? -10.688 7.258 -17.094 1 98.56 290 PHE B O 1
ATOM 6730 N N . ALA B 1 291 ? -10.148 6.133 -15.273 1 98.12 291 ALA B N 1
ATOM 6731 C CA . ALA B 1 291 ? -10.375 4.801 -15.836 1 98.12 291 ALA B CA 1
ATOM 6732 C C . ALA B 1 291 ? -11.852 4.59 -16.156 1 98.12 291 ALA B C 1
ATOM 6734 O O . ALA B 1 291 ? -12.203 3.658 -16.891 1 98.12 291 ALA B O 1
ATOM 6735 N N . LEU B 1 292 ? -12.68 5.461 -15.656 1 97.88 292 LEU B N 1
ATOM 6736 C CA . LEU B 1 292 ? -14.117 5.371 -15.914 1 97.88 292 LEU B CA 1
ATOM 6737 C C . LEU B 1 292 ? -14.547 6.41 -16.938 1 97.88 292 LEU B C 1
ATOM 6739 O O . LEU B 1 292 ? -15.742 6.555 -17.219 1 97.88 292 LEU B O 1
ATOM 6743 N N . GLY B 1 293 ? -13.633 7.148 -17.422 1 97.75 293 GLY B N 1
ATOM 6744 C CA . GLY B 1 293 ? -13.93 8.141 -18.438 1 97.75 293 GLY B CA 1
ATOM 6745 C C . GLY B 1 293 ? -14.258 9.508 -17.859 1 97.75 293 GLY B C 1
ATOM 6746 O O . GLY B 1 293 ? -14.867 10.344 -18.531 1 97.75 293 GLY B O 1
ATOM 6747 N N . VAL B 1 294 ? -13.914 9.742 -16.625 1 98.31 294 VAL B N 1
ATOM 6748 C CA . VAL B 1 294 ? -14.141 11.016 -15.953 1 98.31 294 VAL B CA 1
ATOM 6749 C C . VAL B 1 294 ? -12.812 11.766 -15.82 1 98.31 294 VAL B C 1
ATOM 6751 O O . VAL B 1 294 ? -11.828 11.211 -15.344 1 98.31 294 VAL B O 1
ATOM 6754 N N . ASP B 1 295 ? -12.797 13.023 -16.234 1 98.38 295 ASP B N 1
ATOM 6755 C CA . ASP B 1 295 ? -11.609 13.859 -16.047 1 98.38 295 ASP B CA 1
ATOM 6756 C C . ASP B 1 295 ? -11.383 14.164 -14.578 1 98.38 295 ASP B C 1
ATOM 6758 O O . ASP B 1 295 ? -12.188 14.859 -13.953 1 98.38 295 ASP B O 1
ATOM 6762 N N . PRO B 1 296 ? -10.258 13.719 -14.047 1 98.31 296 PRO B N 1
ATOM 6763 C CA . PRO B 1 296 ? -10.023 13.961 -12.617 1 98.31 296 PRO B CA 1
ATOM 6764 C C . PRO B 1 296 ? -9.688 15.414 -12.312 1 98.31 296 PRO B C 1
ATOM 6766 O O . PRO B 1 296 ? -9.695 15.82 -11.148 1 98.31 296 PRO B O 1
ATOM 6769 N N . GLY B 1 297 ? -9.336 16.156 -13.305 1 98.31 297 GLY B N 1
ATOM 6770 C CA . GLY B 1 297 ? -8.977 17.547 -13.094 1 98.31 297 GLY B CA 1
ATOM 6771 C C . GLY B 1 297 ? -7.555 17.734 -12.594 1 98.31 297 GLY B C 1
ATOM 6772 O O . GLY B 1 297 ? -7.16 18.828 -12.211 1 98.31 297 GLY B O 1
ATOM 6773 N N . LEU B 1 298 ? -6.797 16.688 -12.484 1 98.69 298 LEU B N 1
ATOM 6774 C CA . LEU B 1 298 ? -5.379 16.641 -12.133 1 98.69 298 LEU B CA 1
ATOM 6775 C C . LEU B 1 298 ? -4.578 15.914 -13.203 1 98.69 298 LEU B C 1
ATOM 6777 O O . LEU B 1 298 ? -5.113 15.047 -13.906 1 98.69 298 LEU B O 1
ATOM 6781 N N . ASP B 1 299 ? -3.295 16.234 -13.344 1 98.5 299 ASP B N 1
ATOM 6782 C CA . ASP B 1 299 ? -2.475 15.648 -14.406 1 98.5 299 ASP B CA 1
ATOM 6783 C C . ASP B 1 299 ? -1.509 14.609 -13.844 1 98.5 299 ASP B C 1
ATOM 6785 O O . ASP B 1 299 ? -0.525 14.953 -13.188 1 98.5 299 ASP B O 1
ATOM 6789 N N . PHE B 1 300 ? -1.786 13.359 -14.219 1 98.25 300 PHE B N 1
ATOM 6790 C CA . PHE B 1 300 ? -0.932 12.258 -13.789 1 98.25 300 PHE B CA 1
ATOM 6791 C C . PHE B 1 300 ? -0.272 11.586 -14.984 1 98.25 300 PHE B C 1
ATOM 6793 O O . PHE B 1 300 ? 0.088 10.414 -14.93 1 98.25 300 PHE B O 1
ATOM 6800 N N . SER B 1 301 ? -0.086 12.273 -16.047 1 97.06 301 SER B N 1
ATOM 6801 C CA . SER B 1 301 ? 0.366 11.719 -17.312 1 97.06 301 SER B CA 1
ATOM 6802 C C . SER B 1 301 ? 1.827 11.281 -17.234 1 97.06 301 SER B C 1
ATOM 6804 O O . SER B 1 301 ? 2.287 10.484 -18.062 1 97.06 301 SER B O 1
ATOM 6806 N N . ASN B 1 302 ? 2.586 11.797 -16.328 1 95.69 302 ASN B N 1
ATOM 6807 C CA . ASN B 1 302 ? 3.965 11.383 -16.094 1 95.69 302 ASN B CA 1
ATOM 6808 C C . ASN B 1 302 ? 4.148 10.82 -14.695 1 95.69 302 ASN B C 1
ATOM 6810 O O . ASN B 1 302 ? 4.828 11.422 -13.859 1 95.69 302 ASN B O 1
ATOM 6814 N N . MET B 1 303 ? 3.746 9.609 -14.539 1 96.56 303 MET B N 1
ATOM 6815 C CA . MET B 1 303 ? 3.674 8.977 -13.227 1 96.56 303 MET B CA 1
ATOM 6816 C C . MET B 1 303 ? 5.07 8.68 -12.68 1 96.56 303 MET B C 1
ATOM 6818 O O . MET B 1 303 ? 5.32 8.844 -11.484 1 96.56 303 MET B O 1
ATOM 6822 N N . SER B 1 304 ? 5.969 8.289 -13.508 1 90.5 304 SER B N 1
ATOM 6823 C CA . SER B 1 304 ? 7.316 7.938 -13.07 1 90.5 304 SER B CA 1
ATOM 6824 C C . SER B 1 304 ? 8.023 9.133 -12.445 1 90.5 304 SER B C 1
ATOM 6826 O O . SER B 1 304 ? 8.664 9.008 -11.398 1 90.5 304 SER B O 1
ATOM 6828 N N . ASP B 1 305 ? 7.871 10.227 -13.117 1 93.81 305 ASP B N 1
ATOM 6829 C CA . ASP B 1 305 ? 8.469 11.453 -12.594 1 93.81 305 ASP B CA 1
ATOM 6830 C C . ASP B 1 305 ? 7.852 11.844 -11.258 1 93.81 305 ASP B C 1
ATOM 6832 O O . ASP B 1 305 ? 8.555 12.289 -10.352 1 93.81 305 ASP B O 1
ATOM 6836 N N . LEU B 1 306 ? 6.617 11.68 -11.18 1 97.81 306 LEU B N 1
ATOM 6837 C CA . LEU B 1 306 ? 5.906 12 -9.945 1 97.81 306 LEU B CA 1
ATOM 6838 C C . LEU B 1 306 ? 6.383 11.109 -8.805 1 97.81 306 LEU B C 1
ATOM 6840 O O . LEU B 1 306 ? 6.637 11.594 -7.699 1 97.81 306 LEU B O 1
ATOM 6844 N N . VAL B 1 307 ? 6.504 9.844 -9.078 1 96.69 307 VAL B N 1
ATOM 6845 C CA . VAL B 1 307 ? 6.941 8.875 -8.078 1 96.69 307 VAL B CA 1
ATOM 6846 C C . VAL B 1 307 ? 8.367 9.195 -7.641 1 96.69 307 VAL B C 1
ATOM 6848 O O . VAL B 1 307 ? 8.664 9.234 -6.441 1 96.69 307 VAL B O 1
ATOM 6851 N N . ASP B 1 308 ? 9.227 9.469 -8.602 1 92.94 308 ASP B N 1
ATOM 6852 C CA . ASP B 1 308 ? 10.633 9.742 -8.312 1 92.94 308 ASP B CA 1
ATOM 6853 C C . ASP B 1 308 ? 10.781 10.984 -7.441 1 92.94 308 ASP B C 1
ATOM 6855 O O . ASP B 1 308 ? 11.539 10.984 -6.469 1 92.94 308 ASP B O 1
ATOM 6859 N N . THR B 1 309 ? 10.086 12.008 -7.797 1 96.81 309 THR B N 1
ATOM 6860 C CA . THR B 1 309 ? 10.156 13.266 -7.059 1 96.81 309 THR B CA 1
ATOM 6861 C C . THR B 1 309 ? 9.602 13.094 -5.648 1 96.81 309 THR B C 1
ATOM 6863 O O . THR B 1 309 ? 10.203 13.555 -4.676 1 96.81 309 THR B O 1
ATOM 6866 N N . TYR B 1 310 ? 8.523 12.414 -5.531 1 98.12 310 TYR B N 1
ATOM 6867 C CA . TYR B 1 310 ? 7.895 12.133 -4.242 1 98.12 310 TYR B CA 1
ATOM 6868 C C . TYR B 1 310 ? 8.844 11.375 -3.328 1 98.12 310 TYR B C 1
ATOM 6870 O O . TYR B 1 310 ? 9.039 11.75 -2.172 1 98.12 310 TYR B O 1
ATOM 6878 N N . GLU B 1 311 ? 9.367 10.305 -3.855 1 93.56 311 GLU B N 1
ATOM 6879 C CA . GLU B 1 311 ? 10.234 9.453 -3.045 1 93.56 311 GLU B CA 1
ATOM 6880 C C . GLU B 1 311 ? 11.484 10.211 -2.605 1 93.56 311 GLU B C 1
ATOM 6882 O O . GLU B 1 311 ? 11.922 10.094 -1.459 1 93.56 311 GLU B O 1
ATOM 6887 N N . ARG B 1 312 ? 12.055 10.984 -3.533 1 90.38 312 ARG B N 1
ATOM 6888 C CA . ARG B 1 312 ? 13.258 11.75 -3.221 1 90.38 312 ARG B CA 1
ATOM 6889 C C . ARG B 1 312 ? 12.984 12.766 -2.119 1 90.38 312 ARG B C 1
ATOM 6891 O O . ARG B 1 312 ? 13.773 12.898 -1.18 1 90.38 312 ARG B O 1
ATOM 6898 N N . LEU B 1 313 ? 11.891 13.422 -2.174 1 92.81 313 LEU B N 1
ATOM 6899 C CA . LEU B 1 313 ? 11.602 14.539 -1.282 1 92.81 313 LEU B CA 1
ATOM 6900 C C . LEU B 1 313 ? 11.109 14.047 0.074 1 92.81 313 LEU B C 1
ATOM 6902 O O . LEU B 1 313 ? 11.43 14.641 1.107 1 92.81 313 LEU B O 1
ATOM 6906 N N . THR B 1 314 ? 10.367 12.992 0.084 1 93.5 314 THR B N 1
ATOM 6907 C CA . THR B 1 314 ? 9.742 12.531 1.318 1 93.5 314 THR B CA 1
ATOM 6908 C C . THR B 1 314 ? 10.555 11.406 1.947 1 93.5 314 THR B C 1
ATOM 6910 O O . THR B 1 314 ? 10.344 11.047 3.109 1 93.5 314 THR B O 1
ATOM 6913 N N . ARG B 1 315 ? 11.445 10.758 1.156 1 84.94 315 ARG B N 1
ATOM 6914 C CA . ARG B 1 315 ? 12.234 9.602 1.564 1 84.94 315 ARG B CA 1
ATOM 6915 C C . ARG B 1 315 ? 11.336 8.406 1.86 1 84.94 315 ARG B C 1
ATOM 6917 O O . ARG B 1 315 ? 11.75 7.473 2.557 1 84.94 315 ARG B O 1
ATOM 6924 N N . MET B 1 316 ? 10.102 8.508 1.453 1 91.5 316 MET B N 1
ATOM 6925 C CA . MET B 1 316 ? 9.18 7.379 1.477 1 91.5 316 MET B CA 1
ATOM 6926 C C . MET B 1 316 ? 9.258 6.59 0.175 1 91.5 316 MET B C 1
ATOM 6928 O O . MET B 1 316 ? 9.867 7.039 -0.795 1 91.5 316 MET B O 1
ATOM 6932 N N . GLN B 1 317 ? 8.672 5.402 0.229 1 89.75 317 GLN B N 1
ATOM 6933 C CA . GLN B 1 317 ? 8.656 4.562 -0.965 1 89.75 317 GLN B CA 1
ATOM 6934 C C . GLN B 1 317 ? 7.227 4.281 -1.422 1 89.75 317 GLN B C 1
ATOM 6936 O O . GLN B 1 317 ? 6.344 4.043 -0.597 1 89.75 317 GLN B O 1
ATOM 6941 N N . VAL B 1 318 ? 7.062 4.43 -2.748 1 95.94 318 VAL B N 1
ATOM 6942 C CA . VAL B 1 318 ? 5.809 3.969 -3.342 1 95.94 318 VAL B CA 1
ATOM 6943 C C . VAL B 1 318 ? 5.848 2.451 -3.518 1 95.94 318 VAL B C 1
ATOM 6945 O O . VAL B 1 318 ? 6.801 1.911 -4.09 1 95.94 318 VAL B O 1
ATOM 6948 N N . SER B 1 319 ? 4.875 1.812 -2.994 1 95.56 319 SER B N 1
ATOM 6949 C CA . SER B 1 319 ? 4.852 0.353 -3.039 1 95.56 319 SER B CA 1
ATOM 6950 C C . SER B 1 319 ? 4.902 -0.156 -4.477 1 95.56 319 SER B C 1
ATOM 6952 O O . SER B 1 319 ? 4.301 0.44 -5.371 1 95.56 319 SER B O 1
ATOM 6954 N N . TYR B 1 320 ? 5.457 -1.361 -4.68 1 91.56 320 TYR B N 1
ATOM 6955 C CA . TYR B 1 320 ? 5.578 -1.981 -5.992 1 91.56 320 TYR B CA 1
ATOM 6956 C C . TYR B 1 320 ? 4.203 -2.26 -6.594 1 91.56 320 TYR B C 1
ATOM 6958 O O . TYR B 1 320 ? 4.055 -2.32 -7.816 1 91.56 320 TYR B O 1
ATOM 6966 N N . ARG B 1 321 ? 3.264 -2.373 -5.734 1 96.25 321 ARG B N 1
ATOM 6967 C CA . ARG B 1 321 ? 1.941 -2.787 -6.191 1 96.25 321 ARG B CA 1
ATOM 6968 C C . ARG B 1 321 ? 0.908 -1.695 -5.938 1 96.25 321 ARG B C 1
ATOM 6970 O O . ARG B 1 321 ? -0.296 -1.963 -5.922 1 96.25 321 ARG B O 1
ATOM 6977 N N . GLN B 1 322 ? 1.398 -0.447 -5.707 1 97.25 322 GLN B N 1
ATOM 6978 C CA . GLN B 1 322 ? 0.493 0.684 -5.523 1 97.25 322 GLN B CA 1
ATOM 6979 C C . GLN B 1 322 ? -0.363 0.906 -6.77 1 97.25 322 GLN B C 1
ATOM 6981 O O . GLN B 1 322 ? 0.163 1.035 -7.875 1 97.25 322 GLN B O 1
ATOM 6986 N N . PRO B 1 323 ? -1.675 0.995 -6.621 1 98.38 323 PRO B N 1
ATOM 6987 C CA . PRO B 1 323 ? -2.541 1.157 -7.793 1 98.38 323 PRO B CA 1
ATOM 6988 C C . PRO B 1 323 ? -2.082 2.283 -8.719 1 98.38 323 PRO B C 1
ATOM 6990 O O . PRO B 1 323 ? -1.812 3.395 -8.25 1 98.38 323 PRO B O 1
ATOM 6993 N N . TYR B 1 324 ? -1.899 1.994 -9.984 1 98 324 TYR B N 1
ATOM 6994 C CA . TYR B 1 324 ? -1.612 2.885 -11.109 1 98 324 TYR B CA 1
ATOM 6995 C C . TYR B 1 324 ? -0.167 3.367 -11.062 1 98 324 TYR B C 1
ATOM 6997 O O . TYR B 1 324 ? 0.361 3.855 -12.062 1 98 324 TYR B O 1
ATOM 7005 N N . ALA B 1 325 ? 0.498 3.221 -9.891 1 97.56 325 ALA B N 1
ATOM 7006 C CA . ALA B 1 325 ? 1.786 3.895 -9.75 1 97.56 325 ALA B CA 1
ATOM 7007 C C . ALA B 1 325 ? 2.908 2.891 -9.508 1 97.56 325 ALA B C 1
ATOM 7009 O O . ALA B 1 325 ? 4.07 3.162 -9.805 1 97.56 325 ALA B O 1
ATOM 7010 N N . GLY B 1 326 ? 2.59 1.764 -8.953 1 94.81 326 GLY B N 1
ATOM 7011 C CA . GLY B 1 326 ? 3.613 0.803 -8.57 1 94.81 326 GLY B CA 1
ATOM 7012 C C . GLY B 1 326 ? 4.387 0.255 -9.75 1 94.81 326 GLY B C 1
ATOM 7013 O O . GLY B 1 326 ? 3.848 0.14 -10.852 1 94.81 326 GLY B O 1
ATOM 7014 N N . LYS B 1 327 ? 5.535 -0.2 -9.461 1 87.62 327 LYS B N 1
ATOM 7015 C CA . LYS B 1 327 ? 6.457 -0.657 -10.5 1 87.62 327 LYS B CA 1
ATOM 7016 C C . LYS B 1 327 ? 5.922 -1.905 -11.195 1 87.62 327 LYS B C 1
ATOM 7018 O O . LYS B 1 327 ? 6.207 -2.137 -12.367 1 87.62 327 LYS B O 1
ATOM 7023 N N . LEU B 1 328 ? 5.066 -2.629 -10.531 1 90.06 328 LEU B N 1
ATOM 7024 C CA . LEU B 1 328 ? 4.676 -3.932 -11.055 1 90.06 328 LEU B CA 1
ATOM 7025 C C . LEU B 1 328 ? 3.244 -3.896 -11.578 1 90.06 328 LEU B C 1
ATOM 7027 O O . LEU B 1 328 ? 2.719 -4.918 -12.039 1 90.06 328 LEU B O 1
ATOM 7031 N N . VAL B 1 329 ? 2.631 -2.764 -11.602 1 94.56 329 VAL B N 1
ATOM 7032 C CA . VAL B 1 329 ? 1.193 -2.693 -11.852 1 94.56 329 VAL B CA 1
ATOM 7033 C C . VAL B 1 329 ? 0.905 -2.992 -13.32 1 94.56 329 VAL B C 1
ATOM 7035 O O . VAL B 1 329 ? -0.178 -3.471 -13.664 1 94.56 329 VAL B O 1
ATOM 7038 N N . PHE B 1 330 ? 1.814 -2.736 -14.227 1 91.56 330 PHE B N 1
ATOM 7039 C CA . PHE B 1 330 ? 1.614 -3 -15.641 1 91.56 330 PHE B CA 1
ATOM 7040 C C . PHE B 1 330 ? 2.52 -4.129 -16.125 1 91.56 330 PHE B C 1
ATOM 7042 O O . PHE B 1 330 ? 2.943 -4.148 -17.281 1 91.56 330 PHE B O 1
ATOM 7049 N N . ALA B 1 331 ? 2.791 -5.027 -15.172 1 84.31 331 ALA B N 1
ATOM 7050 C CA . ALA B 1 331 ? 3.586 -6.215 -15.484 1 84.31 331 ALA B CA 1
ATOM 7051 C C . ALA B 1 331 ? 2.73 -7.477 -15.43 1 84.31 331 ALA B C 1
ATOM 7053 O O . ALA B 1 331 ? 1.807 -7.57 -14.617 1 84.31 331 ALA B O 1
ATOM 7054 N N . ALA B 1 332 ? 2.982 -8.367 -16.297 1 83.25 332 ALA B N 1
ATOM 7055 C CA . ALA B 1 332 ? 2.346 -9.688 -16.266 1 83.25 332 ALA B CA 1
ATOM 7056 C C . ALA B 1 332 ? 3.385 -10.797 -16.141 1 83.25 332 ALA B C 1
ATOM 7058 O O . ALA B 1 332 ? 4.305 -10.883 -16.953 1 83.25 332 ALA B O 1
ATOM 7059 N N . PHE B 1 333 ? 3.209 -11.648 -15.203 1 75.19 333 PHE B N 1
ATOM 7060 C CA . PHE B 1 333 ? 4.184 -12.703 -14.945 1 75.19 333 PHE B CA 1
ATOM 7061 C C . PHE B 1 333 ? 3.652 -14.055 -15.414 1 75.19 333 PHE B C 1
ATOM 7063 O O . PHE B 1 333 ? 4.43 -14.969 -15.703 1 75.19 333 PHE B O 1
ATOM 7070 N N . SER B 1 334 ? 2.346 -14.164 -15.469 1 77.5 334 SER B N 1
ATOM 7071 C CA . SER B 1 334 ? 1.714 -15.398 -15.922 1 77.5 334 SER B CA 1
ATOM 7072 C C . SER B 1 334 ? 1.668 -15.469 -17.438 1 77.5 334 SER B C 1
ATOM 7074 O O . SER B 1 334 ? 1.315 -14.492 -18.109 1 77.5 334 SER B O 1
ATOM 7076 N N . GLY B 1 335 ? 2.006 -16.594 -17.984 1 76.56 335 GLY B N 1
ATOM 7077 C CA . GLY B 1 335 ? 1.94 -16.797 -19.422 1 76.56 335 GLY B CA 1
ATOM 7078 C C . GLY B 1 335 ? 0.546 -16.594 -19.984 1 76.56 335 GLY B C 1
ATOM 7079 O O . GLY B 1 335 ? 0.383 -16.047 -21.078 1 76.56 335 GLY B O 1
ATOM 7080 N N . SER B 1 336 ? -0.435 -17.062 -19.297 1 82.94 336 SER B N 1
ATOM 7081 C CA . SER B 1 336 ? -1.815 -16.922 -19.75 1 82.94 336 SER B CA 1
ATOM 7082 C C . SER B 1 336 ? -2.227 -15.453 -19.812 1 82.94 336 SER B C 1
ATOM 7084 O O . SER B 1 336 ? -2.947 -15.055 -20.734 1 82.94 336 SER B O 1
ATOM 7086 N N . HIS B 1 337 ? -1.787 -14.695 -18.875 1 87.75 337 HIS B N 1
ATOM 7087 C CA . HIS B 1 337 ? -2.098 -13.273 -18.906 1 87.75 337 HIS B CA 1
ATOM 7088 C C . HIS B 1 337 ? -1.358 -12.562 -20.031 1 87.75 337 HIS B C 1
ATOM 7090 O O . HIS B 1 337 ? -1.931 -11.711 -20.719 1 87.75 337 HIS B O 1
ATOM 7096 N N . GLN B 1 338 ? -0.128 -12.945 -20.203 1 80.81 338 GLN B N 1
ATOM 7097 C CA . GLN B 1 338 ? 0.657 -12.391 -21.297 1 80.81 338 GLN B CA 1
ATOM 7098 C C . GLN B 1 338 ? 0.005 -12.68 -22.656 1 80.81 338 GLN B C 1
ATOM 7100 O O . GLN B 1 338 ? -0.072 -11.805 -23.516 1 80.81 338 GLN B O 1
ATOM 7105 N N . ASP B 1 339 ? -0.436 -13.906 -22.781 1 84.75 339 ASP B N 1
ATOM 7106 C CA . ASP B 1 339 ? -1.096 -14.328 -24 1 84.75 339 ASP B CA 1
ATOM 7107 C C . ASP B 1 339 ? -2.379 -13.531 -24.25 1 84.75 339 ASP B C 1
ATOM 7109 O O . ASP B 1 339 ? -2.637 -13.078 -25.359 1 84.75 339 ASP B O 1
ATOM 7113 N N . ALA B 1 340 ? -3.133 -13.367 -23.234 1 92.06 340 ALA B N 1
ATOM 7114 C CA . ALA B 1 340 ? -4.398 -12.648 -23.359 1 92.06 340 ALA B CA 1
ATOM 7115 C C . ALA B 1 340 ? -4.16 -11.18 -23.703 1 92.06 340 ALA B C 1
ATOM 7117 O O . ALA B 1 340 ? -4.883 -10.609 -24.531 1 92.06 340 ALA B O 1
ATOM 7118 N N . ILE B 1 341 ? -3.203 -10.57 -23.078 1 89.88 341 ILE B N 1
ATOM 7119 C CA . ILE B 1 341 ? -2.881 -9.172 -23.344 1 89.88 341 ILE B CA 1
ATOM 7120 C C . ILE B 1 341 ? -2.402 -9.016 -24.781 1 89.88 341 ILE B C 1
ATOM 7122 O O . ILE B 1 341 ? -2.803 -8.086 -25.484 1 89.88 341 ILE B O 1
ATOM 7126 N N . ALA B 1 342 ? -1.53 -9.938 -25.203 1 86.19 342 ALA B N 1
ATOM 7127 C CA . ALA B 1 342 ? -1.043 -9.906 -26.578 1 86.19 342 ALA B CA 1
ATOM 7128 C C . ALA B 1 342 ? -2.197 -10.008 -27.578 1 86.19 342 ALA B C 1
ATOM 7130 O O . ALA B 1 342 ? -2.244 -9.266 -28.562 1 86.19 342 ALA B O 1
ATOM 7131 N N . LYS B 1 343 ? -3.1 -10.914 -27.406 1 91.12 343 LYS B N 1
ATOM 7132 C CA . LYS B 1 343 ? -4.266 -11.086 -28.266 1 91.12 343 LYS B CA 1
ATOM 7133 C C . LYS B 1 343 ? -5.176 -9.867 -28.219 1 91.12 343 LYS B C 1
ATOM 7135 O O . LYS B 1 343 ? -5.754 -9.469 -29.234 1 91.12 343 LYS B O 1
ATOM 7140 N N . GLY B 1 344 ? -5.277 -9.328 -27.016 1 93.75 344 GLY B N 1
ATOM 7141 C CA . GLY B 1 344 ? -6.027 -8.086 -26.875 1 93.75 344 GLY B CA 1
ATOM 7142 C C . GLY B 1 344 ? -5.43 -6.938 -27.656 1 93.75 344 GLY B C 1
ATOM 7143 O O . GLY B 1 344 ? -6.152 -6.168 -28.297 1 93.75 344 GLY B O 1
ATOM 7144 N N . MET B 1 345 ? -4.137 -6.805 -27.656 1 89 345 MET B N 1
ATOM 7145 C CA . MET B 1 345 ? -3.447 -5.762 -28.406 1 89 345 MET B CA 1
ATOM 7146 C C . MET B 1 345 ? -3.648 -5.949 -29.906 1 89 345 MET B C 1
ATOM 7148 O O . MET B 1 345 ? -3.885 -4.984 -30.641 1 89 345 MET B O 1
ATOM 7152 N N . LYS B 1 346 ? -3.52 -7.16 -30.312 1 90.44 346 LYS B N 1
ATOM 7153 C CA . LYS B 1 346 ? -3.752 -7.465 -31.734 1 90.44 346 LYS B CA 1
ATOM 7154 C C . LYS B 1 346 ? -5.176 -7.109 -32.125 1 90.44 346 LYS B C 1
ATOM 7156 O O . LYS B 1 346 ? -5.395 -6.539 -33.219 1 90.44 346 LYS B O 1
ATOM 7161 N N . TRP B 1 347 ? -6.074 -7.512 -31.359 1 95.38 347 TRP B N 1
ATOM 7162 C CA . TRP B 1 347 ? -7.48 -7.203 -31.609 1 95.38 347 TRP B CA 1
ATOM 7163 C C . TRP B 1 347 ? -7.691 -5.695 -31.719 1 95.38 347 TRP B C 1
ATOM 7165 O O . TRP B 1 347 ? -8.414 -5.227 -32.594 1 95.38 347 TRP B O 1
ATOM 7175 N N . LYS B 1 348 ? -7.129 -4.996 -30.781 1 93.44 348 LYS B N 1
ATOM 7176 C CA . LYS B 1 348 ? -7.219 -3.539 -30.797 1 93.44 348 LYS B CA 1
ATOM 7177 C C . LYS B 1 348 ? -6.68 -2.959 -32.094 1 93.44 348 LYS B C 1
ATOM 7179 O O . LYS B 1 348 ? -7.281 -2.049 -32.688 1 93.44 348 LYS B O 1
ATOM 7184 N N . ASP B 1 349 ? -5.598 -3.453 -32.562 1 89.62 349 ASP B N 1
ATOM 7185 C CA . ASP B 1 349 ? -4.996 -2.99 -33.781 1 89.62 349 ASP B CA 1
ATOM 7186 C C . ASP B 1 349 ? -5.906 -3.291 -35 1 89.62 349 ASP B C 1
ATOM 7188 O O . ASP B 1 349 ? -6.008 -2.488 -35.906 1 89.62 349 ASP B O 1
ATOM 7192 N N . GLU B 1 350 ? -6.504 -4.418 -34.875 1 93.69 350 GLU B N 1
ATOM 7193 C CA . GLU B 1 350 ? -7.359 -4.875 -35.969 1 93.69 350 GLU B CA 1
ATOM 7194 C C . GLU B 1 350 ? -8.672 -4.102 -36 1 93.69 350 GLU B C 1
ATOM 7196 O O . GLU B 1 350 ? -9.141 -3.713 -37.094 1 93.69 350 GLU B O 1
ATOM 7201 N N . LYS B 1 351 ? -9.266 -3.914 -34.906 1 95.5 351 LYS B N 1
ATOM 7202 C CA . LYS B 1 351 ? -10.625 -3.381 -34.844 1 95.5 351 LYS B CA 1
ATOM 7203 C C . LYS B 1 351 ? -10.609 -1.874 -34.594 1 95.5 351 LYS B C 1
ATOM 7205 O O . LYS B 1 351 ? -11.586 -1.185 -34.906 1 95.5 351 LYS B O 1
ATOM 7210 N N . ASN B 1 352 ? -9.523 -1.343 -34.031 1 91.5 352 ASN B N 1
ATOM 7211 C CA . ASN B 1 352 ? -9.359 0.074 -33.719 1 91.5 352 ASN B CA 1
ATOM 7212 C C . ASN B 1 352 ? -10.562 0.63 -32.969 1 91.5 352 ASN B C 1
ATOM 7214 O O . ASN B 1 352 ? -11.18 1.602 -33.406 1 91.5 352 ASN B O 1
ATOM 7218 N N . PRO B 1 353 ? -10.836 -0.023 -31.859 1 93.75 353 PRO B N 1
ATOM 7219 C CA . PRO B 1 353 ? -12 0.424 -31.094 1 93.75 353 PRO B CA 1
ATOM 7220 C C . PRO B 1 353 ? -11.828 1.824 -30.5 1 93.75 353 PRO B C 1
ATOM 7222 O O . PRO B 1 353 ? -10.695 2.281 -30.328 1 93.75 353 PRO B O 1
ATOM 7225 N N . ASP B 1 354 ? -12.93 2.486 -30.172 1 93.56 354 ASP B N 1
ATOM 7226 C CA . ASP B 1 354 ? -12.93 3.836 -29.609 1 93.56 354 ASP B CA 1
ATOM 7227 C C . ASP B 1 354 ? -12.539 3.82 -28.141 1 93.56 354 ASP B C 1
ATOM 7229 O O . ASP B 1 354 ? -12.086 4.832 -27.609 1 93.56 354 ASP B O 1
ATOM 7233 N N . LYS B 1 355 ? -12.805 2.68 -27.531 1 96.62 355 LYS B N 1
ATOM 7234 C CA . LYS B 1 355 ? -12.57 2.596 -26.094 1 96.62 355 LYS B CA 1
ATOM 7235 C C . LYS B 1 355 ? -11.492 1.564 -25.781 1 96.62 355 LYS B C 1
ATOM 7237 O O . LYS B 1 355 ? -11.297 0.607 -26.531 1 96.62 355 LYS B O 1
ATOM 7242 N N . TRP B 1 356 ? -10.789 1.827 -24.688 1 96.81 356 TRP B N 1
ATOM 7243 C CA . TRP B 1 356 ? -9.82 0.878 -24.156 1 96.81 356 TRP B CA 1
ATOM 7244 C C . TRP B 1 356 ? -10.523 -0.278 -23.453 1 96.81 356 TRP B C 1
ATOM 7246 O O . TRP B 1 356 ? -11.25 -0.069 -22.484 1 96.81 356 TRP B O 1
ATOM 7256 N N . THR B 1 357 ? -10.32 -1.552 -23.906 1 96 357 THR B N 1
ATOM 7257 C CA . THR B 1 357 ? -11.039 -2.686 -23.328 1 96 357 THR B CA 1
ATOM 7258 C C . THR B 1 357 ? -10.117 -3.891 -23.188 1 96 357 THR B C 1
ATOM 7260 O O . THR B 1 357 ? -10.578 -5.031 -23.109 1 96 357 THR B O 1
ATOM 7263 N N . LEU B 1 358 ? -8.828 -3.742 -23.125 1 94.75 358 LEU B N 1
ATOM 7264 C CA . LEU B 1 358 ? -7.867 -4.836 -23.125 1 94.75 358 LEU B CA 1
ATOM 7265 C C . LEU B 1 358 ? -8.023 -5.703 -21.875 1 94.75 358 LEU B C 1
ATOM 7267 O O . LEU B 1 358 ? -8.227 -5.184 -20.781 1 94.75 358 LEU B O 1
ATOM 7271 N N . PRO B 1 359 ? -7.867 -7.004 -22.047 1 94.94 359 PRO B N 1
ATOM 7272 C CA . PRO B 1 359 ? -7.895 -7.891 -20.891 1 94.94 359 PRO B CA 1
ATOM 7273 C C . PRO B 1 359 ? -6.715 -7.66 -19.938 1 94.94 359 PRO B C 1
ATOM 7275 O O . PRO B 1 359 ? -5.578 -7.512 -20.391 1 94.94 359 PRO B O 1
ATOM 7278 N N . TYR B 1 360 ? -6.973 -7.574 -18.672 1 93.88 360 TYR B N 1
ATOM 7279 C CA . TYR B 1 360 ? -6.023 -7.578 -17.562 1 93.88 360 TYR B CA 1
ATOM 7280 C C . TYR B 1 360 ? -5.309 -6.234 -17.453 1 93.88 360 TYR B C 1
ATOM 7282 O O . TYR B 1 360 ? -4.609 -5.98 -16.469 1 93.88 360 TYR B O 1
ATOM 7290 N N . LEU B 1 361 ? -5.43 -5.395 -18.453 1 94.19 361 LEU B N 1
ATOM 7291 C CA . LEU B 1 361 ? -4.887 -4.043 -18.359 1 94.19 361 LEU B CA 1
ATOM 7292 C C . LEU B 1 361 ? -6.008 -3.014 -18.25 1 94.19 361 LEU B C 1
ATOM 7294 O O . LEU B 1 361 ? -6.605 -2.619 -19.25 1 94.19 361 LEU B O 1
ATOM 7298 N N . TYR B 1 362 ? -6.137 -2.533 -17.109 1 96.06 362 TYR B N 1
ATOM 7299 C CA . TYR B 1 362 ? -7.289 -1.694 -16.797 1 96.06 362 TYR B CA 1
ATOM 7300 C C . TYR B 1 362 ? -7.199 -0.361 -17.531 1 96.06 362 TYR B C 1
ATOM 7302 O O . TYR B 1 362 ? -8.219 0.201 -17.938 1 96.06 362 TYR B O 1
ATOM 7310 N N . ILE B 1 363 ? -6.023 0.191 -17.656 1 97.38 363 ILE B N 1
ATOM 7311 C CA . ILE B 1 363 ? -5.789 1.395 -18.453 1 97.38 363 ILE B CA 1
ATOM 7312 C C . ILE B 1 363 ? -4.578 1.191 -19.359 1 97.38 363 ILE B C 1
ATOM 7314 O O . ILE B 1 363 ? -3.803 0.251 -19.172 1 97.38 363 ILE B O 1
ATOM 7318 N N . ASP B 1 364 ? -4.488 2.041 -20.344 1 95.62 364 ASP B N 1
ATOM 7319 C CA . ASP B 1 364 ? -3.299 2.104 -21.188 1 95.62 364 ASP B CA 1
ATOM 7320 C C . ASP B 1 364 ? -2.113 2.688 -20.422 1 95.62 364 ASP B C 1
ATOM 7322 O O . ASP B 1 364 ? -2.127 3.863 -20.047 1 95.62 364 ASP B O 1
ATOM 7326 N N . PRO B 1 365 ? -1.102 1.854 -20.172 1 93.44 365 PRO B N 1
ATOM 7327 C CA . PRO B 1 365 ? 0.046 2.373 -19.422 1 93.44 365 PRO B CA 1
ATOM 7328 C C . PRO B 1 365 ? 0.625 3.646 -20.047 1 93.44 365 PRO B C 1
ATOM 7330 O O . PRO B 1 365 ? 1.154 4.496 -19.328 1 93.44 365 PRO B O 1
ATOM 7333 N N . GLN B 1 366 ? 0.516 3.834 -21.281 1 91.81 366 GLN B N 1
ATOM 7334 C CA . GLN B 1 366 ? 1.075 4.988 -21.984 1 91.81 366 GLN B CA 1
ATOM 7335 C C . GLN B 1 366 ? 0.398 6.281 -21.531 1 91.81 366 GLN B C 1
ATOM 7337 O O . GLN B 1 366 ? 0.999 7.355 -21.594 1 91.81 366 GLN B O 1
ATOM 7342 N N . ASP B 1 367 ? -0.764 6.148 -21.141 1 96.56 367 ASP B N 1
ATOM 7343 C CA . ASP B 1 367 ? -1.512 7.336 -20.734 1 96.56 367 ASP B CA 1
ATOM 7344 C C . ASP B 1 367 ? -0.964 7.91 -19.422 1 96.56 367 ASP B C 1
ATOM 7346 O O . ASP B 1 367 ? -1.287 9.039 -19.062 1 96.56 367 ASP B O 1
ATOM 7350 N N . VAL B 1 368 ? -0.154 7.16 -18.703 1 96.56 368 VAL B N 1
ATOM 7351 C CA . VAL B 1 368 ? 0.483 7.676 -17.5 1 96.56 368 VAL B CA 1
ATOM 7352 C C . VAL B 1 368 ? 2 7.66 -17.672 1 96.56 368 VAL B C 1
ATOM 7354 O O . VAL B 1 368 ? 2.742 7.617 -16.688 1 96.56 368 VAL B O 1
ATOM 7357 N N . GLY B 1 369 ? 2.42 7.609 -18.859 1 91.12 369 GLY B N 1
ATOM 7358 C CA . GLY B 1 369 ? 3.836 7.719 -19.172 1 91.12 369 GLY B CA 1
ATOM 7359 C C . GLY B 1 369 ? 4.605 6.438 -18.906 1 91.12 369 GLY B C 1
ATOM 7360 O O . GLY B 1 369 ? 5.809 6.469 -18.656 1 91.12 369 GLY B O 1
ATOM 7361 N N . ARG B 1 370 ? 3.871 5.352 -18.875 1 89.81 370 ARG B N 1
ATOM 7362 C CA . ARG B 1 370 ? 4.488 4.055 -18.625 1 89.81 370 ARG B CA 1
ATOM 7363 C C . ARG B 1 370 ? 4.301 3.123 -19.812 1 89.81 370 ARG B C 1
ATOM 7365 O O . ARG B 1 370 ? 3.729 3.516 -20.844 1 89.81 370 ARG B O 1
ATOM 7372 N N . GLU B 1 371 ? 4.891 1.962 -19.719 1 81.75 371 GLU B N 1
ATOM 7373 C CA . GLU B 1 371 ? 4.754 0.94 -20.75 1 81.75 371 GLU B CA 1
ATOM 7374 C C . GLU B 1 371 ? 4.43 -0.422 -20.141 1 81.75 371 GLU B C 1
ATOM 7376 O O . GLU B 1 371 ? 4.73 -0.671 -18.969 1 81.75 371 GLU B O 1
ATOM 7381 N N . TYR B 1 372 ? 3.564 -1.093 -20.953 1 79.44 372 TYR B N 1
ATOM 7382 C CA . TYR B 1 372 ? 3.314 -2.469 -20.547 1 79.44 372 TYR B CA 1
ATOM 7383 C C . TYR B 1 372 ? 4.586 -3.307 -20.641 1 79.44 372 TYR B C 1
ATOM 7385 O O . TYR B 1 372 ? 5.281 -3.275 -21.656 1 79.44 372 TYR B O 1
ATOM 7393 N N . ASP B 1 373 ? 4.914 -3.717 -19.484 1 60.38 373 ASP B N 1
ATOM 7394 C CA . ASP B 1 373 ? 6.086 -4.582 -19.391 1 60.38 373 ASP B CA 1
ATOM 7395 C C . ASP B 1 373 ? 5.688 -6.055 -19.484 1 60.38 373 ASP B C 1
ATOM 7397 O O . ASP B 1 373 ? 5.316 -6.664 -18.469 1 60.38 373 ASP B O 1
ATOM 7401 N N . GLY B 1 374 ? 5.125 -6.488 -20.594 1 49.56 374 GLY B N 1
ATOM 7402 C CA . GLY B 1 374 ? 4.77 -7.887 -20.766 1 49.56 374 GLY B CA 1
ATOM 7403 C C . GLY B 1 374 ? 5.906 -8.836 -20.453 1 49.56 374 GLY B C 1
ATOM 7404 O O . GLY B 1 374 ? 5.676 -9.984 -20.062 1 49.56 374 GLY B O 1
ATOM 7405 N N . ASP B 1 375 ? 6.98 -8.445 -20.969 1 41.38 375 ASP B N 1
ATOM 7406 C CA . ASP B 1 375 ? 8.148 -9.289 -20.75 1 41.38 375 ASP B CA 1
ATOM 7407 C C . ASP B 1 375 ? 8.828 -8.953 -19.422 1 41.38 375 ASP B C 1
ATOM 7409 O O . ASP B 1 375 ? 9.836 -8.25 -19.391 1 41.38 375 ASP B O 1
ATOM 7413 N N . VAL B 1 376 ? 7.965 -8.469 -18.5 1 43.66 376 VAL B N 1
ATOM 7414 C CA . VAL B 1 376 ? 8.672 -8.422 -17.234 1 43.66 376 VAL B CA 1
ATOM 7415 C C . VAL B 1 376 ? 9.734 -9.516 -17.188 1 43.66 376 VAL B C 1
ATOM 7417 O O . VAL B 1 376 ? 9.633 -10.516 -17.906 1 43.66 376 VAL B O 1
ATOM 7420 N N . ILE B 1 377 ? 10.695 -9.594 -16.219 1 41.09 377 ILE B N 1
ATOM 7421 C CA . ILE B 1 377 ? 12.055 -10.102 -16.391 1 41.09 377 ILE B CA 1
ATOM 7422 C C . ILE B 1 377 ? 12.008 -11.539 -16.906 1 41.09 377 ILE B C 1
ATOM 7424 O O . ILE B 1 377 ? 11.875 -12.484 -16.125 1 41.09 377 ILE B O 1
ATOM 7428 N N . ARG B 1 378 ? 10.891 -12.141 -17.562 1 40.16 378 ARG B N 1
ATOM 7429 C CA . ARG B 1 378 ? 11.539 -13.164 -18.391 1 40.16 378 ARG B CA 1
ATOM 7430 C C . ARG B 1 378 ? 12.406 -12.531 -19.469 1 40.16 378 ARG B C 1
ATOM 7432 O O . ARG B 1 378 ? 11.93 -11.711 -20.25 1 40.16 378 ARG B O 1
ATOM 7439 N N . ILE B 1 379 ? 13.555 -11.883 -19.156 1 39.5 379 ILE B N 1
ATOM 7440 C CA . ILE B 1 379 ? 14.461 -11.086 -19.969 1 39.5 379 ILE B CA 1
ATOM 7441 C C . ILE B 1 379 ? 14.398 -11.539 -21.422 1 39.5 379 ILE B C 1
ATOM 7443 O O . ILE B 1 379 ? 14.898 -12.617 -21.766 1 39.5 379 ILE B O 1
ATOM 7447 N N . ASN B 1 380 ? 13.258 -11.594 -22.016 1 34.91 380 ASN B N 1
ATOM 7448 C CA . ASN B 1 380 ? 13.438 -11.727 -23.453 1 34.91 380 ASN B CA 1
ATOM 7449 C C . ASN B 1 380 ? 13.969 -10.438 -24.062 1 34.91 380 ASN B C 1
ATOM 7451 O O . ASN B 1 380 ? 14.102 -9.422 -23.375 1 34.91 380 ASN B O 1
ATOM 7455 N N . SER B 1 381 ? 14.148 -10.43 -25.422 1 36.47 381 SER B N 1
ATOM 7456 C CA . SER B 1 381 ? 14.734 -9.398 -26.266 1 36.47 381 SER B CA 1
ATOM 7457 C C . SER B 1 381 ? 14.086 -8.039 -26.016 1 36.47 381 SER B C 1
ATOM 7459 O O . SER B 1 381 ? 14.695 -6.996 -26.25 1 36.47 381 SER B O 1
ATOM 7461 N N . GLN B 1 382 ? 12.906 -7.941 -25.641 1 34.78 382 GLN B N 1
ATOM 7462 C CA . GLN B 1 382 ? 12.227 -6.652 -25.547 1 34.78 382 GLN B CA 1
ATOM 7463 C C . GLN B 1 382 ? 12.125 -6.188 -24.094 1 34.78 382 GLN B C 1
ATOM 7465 O O . GLN B 1 382 ? 11.477 -5.18 -23.812 1 34.78 382 GLN B O 1
ATOM 7470 N N . SER B 1 383 ? 12.492 -6.988 -23.234 1 40.78 383 SER B N 1
ATOM 7471 C CA . SER B 1 383 ? 12.414 -6.613 -21.828 1 40.78 383 SER B CA 1
ATOM 7472 C C . SER B 1 383 ? 13.062 -5.254 -21.578 1 40.78 383 SER B C 1
ATOM 7474 O O . SER B 1 383 ? 14.188 -5.008 -22.016 1 40.78 383 SER B O 1
ATOM 7476 N N . GLY B 1 384 ? 12.367 -4.25 -21.453 1 40.62 384 GLY B N 1
ATOM 7477 C CA . GLY B 1 384 ? 12.805 -2.877 -21.266 1 40.62 384 GLY B CA 1
ATOM 7478 C C . GLY B 1 384 ? 13.875 -2.736 -20.188 1 40.62 384 GLY B C 1
ATOM 7479 O O . GLY B 1 384 ? 14.234 -3.717 -19.547 1 40.62 384 GLY B O 1
ATOM 7480 N N . LYS B 1 385 ? 14.531 -1.589 -19.984 1 50.75 385 LYS B N 1
ATOM 7481 C CA . LYS B 1 385 ? 15.641 -1.114 -19.172 1 50.75 385 LYS B CA 1
ATOM 7482 C C . LYS B 1 385 ? 15.391 -1.396 -17.688 1 50.75 385 LYS B C 1
ATOM 7484 O O . LYS B 1 385 ? 16.312 -1.734 -16.953 1 50.75 385 LYS B O 1
ATOM 7489 N N . GLY B 1 386 ? 14.109 -1.472 -17.297 1 53.12 386 GLY B N 1
ATOM 7490 C CA . GLY B 1 386 ? 13.805 -1.553 -15.875 1 53.12 386 GLY B CA 1
ATOM 7491 C C . GLY B 1 386 ? 13.773 -2.977 -15.352 1 53.12 386 GLY B C 1
ATOM 7492 O O . GLY B 1 386 ? 14.188 -3.234 -14.219 1 53.12 386 GLY B O 1
ATOM 7493 N N . GLY B 1 387 ? 13.484 -4.004 -16.141 1 59.12 387 GLY B N 1
ATOM 7494 C CA . GLY B 1 387 ? 13.297 -5.379 -15.703 1 59.12 387 GLY B CA 1
ATOM 7495 C C . GLY B 1 387 ? 14.594 -6.09 -15.375 1 59.12 387 GLY B C 1
ATOM 7496 O O . GLY B 1 387 ? 14.703 -6.758 -14.344 1 59.12 387 GLY B O 1
ATOM 7497 N N . VAL B 1 388 ? 15.555 -5.879 -16.203 1 70.56 388 VAL B N 1
ATOM 7498 C CA . VAL B 1 388 ? 16.812 -6.609 -16.031 1 70.56 388 VAL B CA 1
ATOM 7499 C C . VAL B 1 388 ? 17.5 -6.156 -14.75 1 70.56 388 VAL B C 1
ATOM 7501 O O . VAL B 1 388 ? 18.078 -6.977 -14.023 1 70.56 388 VAL B O 1
ATOM 7504 N N . GLY B 1 389 ? 17.375 -4.844 -14.555 1 73.75 389 GLY B N 1
ATOM 7505 C CA . GLY B 1 389 ? 17.953 -4.336 -13.328 1 73.75 389 GLY B CA 1
ATOM 7506 C C . GLY B 1 389 ? 17.297 -4.883 -12.07 1 73.75 389 GLY B C 1
ATOM 7507 O O . GLY B 1 389 ? 17.969 -5.227 -11.102 1 73.75 389 GLY B O 1
ATOM 7508 N N . PHE B 1 390 ? 16.156 -4.996 -12.203 1 66.06 390 PHE B N 1
ATOM 7509 C CA . PHE B 1 390 ? 15.383 -5.512 -11.078 1 66.06 390 PHE B CA 1
ATOM 7510 C C . PHE B 1 390 ? 15.727 -6.969 -10.805 1 66.06 390 PHE B C 1
ATOM 7512 O O . PHE B 1 390 ? 15.906 -7.363 -9.648 1 66.06 390 PHE B O 1
ATOM 7519 N N . ILE B 1 391 ? 15.828 -7.734 -11.836 1 68.69 391 ILE B N 1
ATOM 7520 C CA . ILE B 1 391 ? 16.203 -9.141 -11.719 1 68.69 391 ILE B CA 1
ATOM 7521 C C . ILE B 1 391 ? 17.578 -9.258 -11.086 1 68.69 391 ILE B C 1
ATOM 7523 O O . ILE B 1 391 ? 17.797 -10.086 -10.195 1 68.69 391 ILE B O 1
ATOM 7527 N N . MET B 1 392 ? 18.375 -8.414 -11.594 1 80.25 392 MET B N 1
ATOM 7528 C CA . MET B 1 392 ? 19.75 -8.453 -11.094 1 80.25 392 MET B CA 1
ATOM 7529 C C . MET B 1 392 ? 19.812 -8.094 -9.609 1 80.25 392 MET B C 1
ATOM 7531 O O . MET B 1 392 ? 20.547 -8.719 -8.852 1 80.25 392 MET B O 1
ATOM 7535 N N . GLU B 1 393 ? 18.953 -7.164 -9.32 1 74.12 393 GLU B N 1
ATOM 7536 C CA . GLU B 1 393 ? 18.922 -6.723 -7.926 1 74.12 393 GLU B CA 1
ATOM 7537 C C . GLU B 1 393 ? 18.281 -7.773 -7.027 1 74.12 393 GLU B C 1
ATOM 7539 O O . GLU B 1 393 ? 18.844 -8.141 -5.992 1 74.12 393 GLU B O 1
ATOM 7544 N N . GLN B 1 394 ? 17.281 -8.297 -7.449 1 62 394 GLN B N 1
ATOM 7545 C CA . GLN B 1 394 ? 16.484 -9.18 -6.605 1 62 394 GLN B CA 1
ATOM 7546 C C . GLN B 1 394 ? 17.094 -10.57 -6.52 1 62 394 GLN B C 1
ATOM 7548 O O . GLN B 1 394 ? 17.078 -11.195 -5.457 1 62 394 GLN B O 1
ATOM 7553 N N . LYS B 1 395 ? 17.594 -11.023 -7.668 1 67.06 395 LYS B N 1
ATOM 7554 C CA . LYS B 1 395 ? 18.062 -12.406 -7.715 1 67.06 395 LYS B CA 1
ATOM 7555 C C . LYS B 1 395 ? 19.547 -12.5 -7.363 1 67.06 395 LYS B C 1
ATOM 7557 O O . LYS B 1 395 ? 19.984 -13.492 -6.773 1 67.06 395 LYS B O 1
ATOM 7562 N N . TYR B 1 396 ? 20.219 -11.492 -7.715 1 74.12 396 TYR B N 1
ATOM 7563 C CA . TYR B 1 396 ? 21.672 -11.625 -7.598 1 74.12 396 TYR B CA 1
ATOM 7564 C C . TYR B 1 396 ? 22.25 -10.539 -6.699 1 74.12 396 TYR B C 1
ATOM 7566 O O . TYR B 1 396 ? 23.453 -10.453 -6.527 1 74.12 396 TYR B O 1
ATOM 7574 N N . GLY B 1 397 ? 21.312 -9.695 -6.195 1 71.88 397 GLY B N 1
ATOM 7575 C CA . GLY B 1 397 ? 21.766 -8.648 -5.297 1 71.88 397 GLY B CA 1
ATOM 7576 C C . GLY B 1 397 ? 22.562 -7.562 -5.996 1 71.88 397 GLY B C 1
ATOM 7577 O O . GLY B 1 397 ? 23.234 -6.77 -5.348 1 71.88 397 GLY B O 1
ATOM 7578 N N . ILE B 1 398 ? 22.531 -7.539 -7.258 1 82.25 398 ILE B N 1
ATOM 7579 C CA . ILE B 1 398 ? 23.281 -6.574 -8.047 1 82.25 398 ILE B CA 1
ATOM 7580 C C . ILE B 1 398 ? 22.453 -5.312 -8.25 1 82.25 398 ILE B C 1
ATOM 7582 O O . ILE B 1 398 ? 21.531 -5.289 -9.07 1 82.25 398 ILE B O 1
ATOM 7586 N N . ASP B 1 399 ? 22.797 -4.355 -7.445 1 78.12 399 ASP B N 1
ATOM 7587 C CA . ASP B 1 399 ? 22.078 -3.082 -7.5 1 78.12 399 ASP B CA 1
ATOM 7588 C C . ASP B 1 399 ? 22.875 -2.041 -8.289 1 78.12 399 ASP B C 1
ATOM 7590 O O . ASP B 1 399 ? 23.578 -1.217 -7.707 1 78.12 399 ASP B O 1
ATOM 7594 N N . MET B 1 400 ? 22.688 -1.991 -9.562 1 86 400 MET B N 1
ATOM 7595 C CA . MET B 1 400 ? 23.406 -1.095 -10.469 1 86 400 MET B CA 1
ATOM 7596 C C . MET B 1 400 ? 22.875 0.33 -10.359 1 86 400 MET B C 1
ATOM 7598 O O . MET B 1 400 ? 21.688 0.536 -10.125 1 86 400 MET B O 1
ATOM 7602 N N . PRO B 1 401 ? 23.828 1.209 -10.461 1 79.12 401 PRO B N 1
ATOM 7603 C CA . PRO B 1 401 ? 23.328 2.574 -10.625 1 79.12 401 PRO B CA 1
ATOM 7604 C C . PRO B 1 401 ? 22.359 2.709 -11.797 1 79.12 401 PRO B C 1
ATOM 7606 O O . PRO B 1 401 ? 22.438 1.95 -12.766 1 79.12 401 PRO B O 1
ATOM 7609 N N . LYS B 1 402 ? 21.469 3.658 -11.688 1 73.44 402 LYS B N 1
ATOM 7610 C CA . LYS B 1 402 ? 20.359 3.83 -12.617 1 73.44 402 LYS B CA 1
ATOM 7611 C C . LYS B 1 402 ? 20.859 3.854 -14.062 1 73.44 402 LYS B C 1
ATOM 7613 O O . LYS B 1 402 ? 20.328 3.148 -14.922 1 73.44 402 LYS B O 1
ATOM 7618 N N . LYS B 1 403 ? 21.859 4.676 -14.352 1 80.62 403 LYS B N 1
ATOM 7619 C CA . LYS B 1 403 ? 22.359 4.82 -15.719 1 80.62 403 LYS B CA 1
ATOM 7620 C C . LYS B 1 403 ? 23 3.525 -16.219 1 80.62 403 LYS B C 1
ATOM 7622 O O . LYS B 1 403 ? 22.906 3.197 -17.391 1 80.62 403 LYS B O 1
ATOM 7627 N N . MET B 1 404 ? 23.641 2.77 -15.336 1 89.44 404 MET B N 1
ATOM 7628 C CA . MET B 1 404 ? 24.219 1.485 -15.727 1 89.44 404 MET B CA 1
ATOM 7629 C C . MET B 1 404 ? 23.125 0.463 -16.016 1 89.44 404 MET B C 1
ATOM 7631 O O . MET B 1 404 ? 23.281 -0.379 -16.906 1 89.44 404 MET B O 1
ATOM 7635 N N . ARG B 1 405 ? 22.109 0.542 -15.203 1 82.81 405 ARG B N 1
ATOM 7636 C CA . ARG B 1 405 ? 20.969 -0.347 -15.438 1 82.81 405 ARG B CA 1
ATOM 7637 C C . ARG B 1 405 ? 20.453 -0.201 -16.859 1 82.81 405 ARG B C 1
ATOM 7639 O O . ARG B 1 405 ? 20.109 -1.194 -17.5 1 82.81 405 ARG B O 1
ATOM 7646 N N . GLU B 1 406 ? 20.422 0.988 -17.266 1 77.25 406 GLU B N 1
ATOM 7647 C CA . GLU B 1 406 ? 19.969 1.257 -18.625 1 77.25 406 GLU B CA 1
ATOM 7648 C C . GLU B 1 406 ? 20.922 0.644 -19.656 1 77.25 406 GLU B C 1
ATOM 7650 O O . GLU B 1 406 ? 20.5 0.005 -20.609 1 77.25 406 GLU B O 1
ATOM 7655 N N . ASP B 1 407 ? 22.203 0.916 -19.453 1 87.06 407 ASP B N 1
ATOM 7656 C CA . ASP B 1 407 ? 23.234 0.376 -20.328 1 87.06 407 ASP B CA 1
ATOM 7657 C C . ASP B 1 407 ? 23.156 -1.148 -20.391 1 87.06 407 ASP B C 1
ATOM 7659 O O . ASP B 1 407 ? 23.188 -1.732 -21.484 1 87.06 407 ASP B O 1
ATOM 7663 N N . PHE B 1 408 ? 23.016 -1.786 -19.25 1 88.81 408 PHE B N 1
ATOM 7664 C CA . PHE B 1 408 ? 22.922 -3.238 -19.156 1 88.81 408 PHE B CA 1
ATOM 7665 C C . PHE B 1 408 ? 21.656 -3.74 -19.844 1 88.81 408 PHE B C 1
ATOM 7667 O O . PHE B 1 408 ? 21.688 -4.766 -20.531 1 88.81 408 PHE B O 1
ATOM 7674 N N . GLY B 1 409 ? 20.609 -3.051 -19.625 1 77.56 409 GLY B N 1
ATOM 7675 C CA . GLY B 1 409 ? 19.391 -3.4 -20.312 1 77.56 409 GLY B CA 1
ATOM 7676 C C . GLY B 1 409 ? 19.547 -3.48 -21.828 1 77.56 409 GLY B C 1
ATOM 7677 O O . GLY B 1 409 ? 19.078 -4.426 -22.453 1 77.56 409 GLY B O 1
ATOM 7678 N N . TYR B 1 410 ? 20.266 -2.447 -22.359 1 77.5 410 TYR B N 1
ATOM 7679 C CA . TYR B 1 410 ? 20.531 -2.441 -23.797 1 77.5 410 TYR B CA 1
ATOM 7680 C C . TYR B 1 410 ? 21.391 -3.639 -24.188 1 77.5 410 TYR B C 1
ATOM 7682 O O . TYR B 1 410 ? 21.172 -4.246 -25.234 1 77.5 410 TYR B O 1
ATOM 7690 N N . CYS B 1 411 ? 22.359 -3.881 -23.391 1 84.44 411 CYS B N 1
ATOM 7691 C CA . CYS B 1 411 ? 23.25 -5.008 -23.656 1 84.44 411 CYS B CA 1
ATOM 7692 C C . CYS B 1 411 ? 22.469 -6.316 -23.688 1 84.44 411 CYS B C 1
ATOM 7694 O O . CYS B 1 411 ? 22.641 -7.117 -24.609 1 84.44 411 CYS B O 1
ATOM 7696 N N . VAL B 1 412 ? 21.656 -6.539 -22.734 1 80.12 412 VAL B N 1
ATOM 7697 C CA . VAL B 1 412 ? 20.859 -7.758 -22.625 1 80.12 412 VAL B CA 1
ATOM 7698 C C . VAL B 1 412 ? 19.906 -7.863 -23.812 1 80.12 412 VAL B C 1
ATOM 7700 O O . VAL B 1 412 ? 19.734 -8.945 -24.375 1 80.12 412 VAL B O 1
ATOM 7703 N N . LYS B 1 413 ? 19.344 -6.777 -24.125 1 69.5 413 LYS B N 1
ATOM 7704 C CA . LYS B 1 413 ? 18.438 -6.738 -25.266 1 69.5 413 LYS B CA 1
ATOM 7705 C C . LYS B 1 413 ? 19.172 -7.137 -26.547 1 69.5 413 LYS B C 1
ATOM 7707 O O . LYS B 1 413 ? 18.625 -7.887 -27.375 1 69.5 413 LYS B O 1
ATOM 7712 N N . SER B 1 414 ? 20.297 -6.531 -26.734 1 75.88 414 SER B N 1
ATOM 7713 C CA . SER B 1 414 ? 21.094 -6.844 -27.906 1 75.88 414 SER B CA 1
ATOM 7714 C C . SER B 1 414 ? 21.391 -8.336 -28 1 75.88 414 SER B C 1
ATOM 7716 O O . SER B 1 414 ? 21.312 -8.938 -29.062 1 75.88 414 SER B O 1
ATOM 7718 N N . VAL B 1 415 ? 21.719 -8.891 -26.891 1 76.12 415 VAL B N 1
ATOM 7719 C CA . VAL B 1 415 ? 22.031 -10.32 -26.859 1 76.12 415 VAL B CA 1
ATOM 7720 C C . VAL B 1 415 ? 20.766 -11.125 -27.125 1 76.12 415 VAL B C 1
ATOM 7722 O O . VAL B 1 415 ? 20.797 -12.109 -27.875 1 76.12 415 VAL B O 1
ATOM 7725 N N . SER B 1 416 ? 19.766 -10.75 -26.484 1 69.44 416 SER B N 1
ATOM 7726 C CA . SER B 1 416 ? 18.484 -11.422 -26.688 1 69.44 416 SER B CA 1
ATOM 7727 C C . SER B 1 416 ? 18.047 -11.352 -28.141 1 69.44 416 SER B C 1
ATOM 7729 O O . SER B 1 416 ? 17.578 -12.344 -28.703 1 69.44 416 SER B O 1
ATOM 7731 N N . ASP B 1 417 ? 18.156 -10.18 -28.75 1 66.25 417 ASP B N 1
ATOM 7732 C CA . ASP B 1 417 ? 17.812 -9.984 -30.141 1 66.25 417 ASP B CA 1
ATOM 7733 C C . ASP B 1 417 ? 18.656 -10.867 -31.047 1 66.25 417 ASP B C 1
ATOM 7735 O O . ASP B 1 417 ? 18.156 -11.453 -32 1 66.25 417 ASP B O 1
ATOM 7739 N N . HIS B 1 418 ? 19.844 -10.844 -30.766 1 69.31 418 HIS B N 1
ATOM 7740 C CA . HIS B 1 418 ? 20.766 -11.633 -31.578 1 69.31 418 HIS B CA 1
ATOM 7741 C C . HIS B 1 418 ? 20.484 -13.125 -31.438 1 69.31 418 HIS B C 1
ATOM 7743 O O . HIS B 1 418 ? 20.562 -13.875 -32.406 1 69.31 418 HIS B O 1
ATOM 7749 N N . LYS B 1 419 ? 20.125 -13.492 -30.297 1 67.31 419 LYS B N 1
ATOM 7750 C CA . LYS B 1 419 ? 19.859 -14.898 -30.031 1 67.31 419 LYS B CA 1
ATOM 7751 C C . LYS B 1 419 ? 18.391 -15.25 -30.297 1 67.31 419 LYS B C 1
ATOM 7753 O O . LYS B 1 419 ? 18.016 -16.422 -30.281 1 67.31 419 LYS B O 1
ATOM 7758 N N . HIS B 1 420 ? 17.656 -14.273 -30.578 1 53.47 420 HIS B N 1
ATOM 7759 C CA . HIS B 1 420 ? 16.219 -14.383 -30.844 1 53.47 420 HIS B CA 1
ATOM 7760 C C . HIS B 1 420 ? 15.523 -15.227 -29.781 1 53.47 420 HIS B C 1
ATOM 7762 O O . HIS B 1 420 ? 14.758 -16.141 -30.109 1 53.47 420 HIS B O 1
ATOM 7768 N N . LYS B 1 421 ? 16.078 -15.125 -28.625 1 60.06 421 LYS B N 1
ATOM 7769 C CA . LYS B 1 421 ? 15.461 -15.906 -27.547 1 60.06 421 LYS B CA 1
ATOM 7770 C C . LYS B 1 421 ? 15.297 -15.07 -26.281 1 60.06 421 LYS B C 1
ATOM 7772 O O . LYS B 1 421 ? 15.977 -14.055 -26.109 1 60.06 421 LYS B O 1
ATOM 7777 N N . GLU B 1 422 ? 14.273 -15.516 -25.328 1 56.75 422 GLU B N 1
ATOM 7778 C CA . GLU B 1 422 ? 14.109 -14.969 -23.984 1 56.75 422 GLU B CA 1
ATOM 7779 C C . GLU B 1 422 ? 15.219 -15.453 -23.047 1 56.75 422 GLU B C 1
ATOM 7781 O O . GLU B 1 422 ? 15.625 -16.625 -23.109 1 56.75 422 GLU B O 1
ATOM 7786 N N . LEU B 1 423 ? 15.812 -14.414 -22.359 1 68.31 423 LEU B N 1
ATOM 7787 C CA . LEU B 1 423 ? 16.922 -14.758 -21.484 1 68.31 423 LEU B CA 1
ATOM 7788 C C . LEU B 1 423 ? 16.422 -15.031 -20.062 1 68.31 423 LEU B C 1
ATOM 7790 O O . LEU B 1 423 ? 15.586 -14.297 -19.547 1 68.31 423 LEU B O 1
ATOM 7794 N N . MET B 1 424 ? 16.766 -16.141 -19.609 1 66.75 424 MET B N 1
ATOM 7795 C CA . MET B 1 424 ? 16.5 -16.484 -18.219 1 66.75 424 MET B CA 1
ATOM 7796 C C . MET B 1 424 ? 17.406 -15.68 -17.281 1 66.75 424 MET B C 1
ATOM 7798 O O . MET B 1 424 ? 18.469 -15.203 -17.703 1 66.75 424 MET B O 1
ATOM 7802 N N . PRO B 1 425 ? 16.969 -15.523 -16.047 1 70.12 425 PRO B N 1
ATOM 7803 C CA . PRO B 1 425 ? 17.75 -14.734 -15.086 1 70.12 425 PRO B CA 1
ATOM 7804 C C . PRO B 1 425 ? 19.219 -15.156 -15.047 1 70.12 425 PRO B C 1
ATOM 7806 O O . PRO B 1 425 ? 20.109 -14.297 -15.016 1 70.12 425 PRO B O 1
ATOM 7809 N N . ASP B 1 426 ? 19.375 -16.422 -15.172 1 75.75 426 ASP B N 1
ATOM 7810 C CA . ASP B 1 426 ? 20.75 -16.906 -15.117 1 75.75 426 ASP B CA 1
ATOM 7811 C C . ASP B 1 426 ? 21.531 -16.484 -16.359 1 75.75 426 ASP B C 1
ATOM 7813 O O . ASP B 1 426 ? 22.719 -16.188 -16.281 1 75.75 426 ASP B O 1
ATOM 7817 N N . GLU B 1 427 ? 20.797 -16.453 -17.422 1 77.94 427 GLU B N 1
ATOM 7818 C CA . GLU B 1 427 ? 21.438 -15.992 -18.641 1 77.94 427 GLU B CA 1
ATOM 7819 C C . GLU B 1 427 ? 21.75 -14.5 -18.594 1 77.94 427 GLU B C 1
ATOM 7821 O O . GLU B 1 427 ? 22.797 -14.055 -19.047 1 77.94 427 GLU B O 1
ATOM 7826 N N . ILE B 1 428 ? 20.859 -13.82 -18 1 81.06 428 ILE B N 1
ATOM 7827 C CA . ILE B 1 428 ? 21.047 -12.383 -17.844 1 81.06 428 ILE B CA 1
ATOM 7828 C C . ILE B 1 428 ? 22.25 -12.125 -16.938 1 81.06 428 ILE B C 1
ATOM 7830 O O . ILE B 1 428 ? 23.078 -11.25 -17.234 1 81.06 428 ILE B O 1
ATOM 7834 N N . TYR B 1 429 ? 22.312 -12.898 -15.953 1 86.81 429 TYR B N 1
ATOM 7835 C CA . TYR B 1 429 ? 23.453 -12.789 -15.031 1 86.81 429 TYR B CA 1
ATOM 7836 C C . TYR B 1 429 ? 24.766 -13.102 -15.742 1 86.81 429 TYR B C 1
ATOM 7838 O O . TYR B 1 429 ? 25.766 -12.414 -15.531 1 86.81 429 TYR B O 1
ATOM 7846 N N . GLN B 1 430 ? 24.672 -14.086 -16.578 1 87.88 430 GLN B N 1
ATOM 7847 C CA . GLN B 1 430 ? 25.875 -14.461 -17.312 1 87.88 430 GLN B CA 1
ATOM 7848 C C . GLN B 1 430 ? 26.312 -13.344 -18.266 1 87.88 430 GLN B C 1
ATOM 7850 O O . GLN B 1 430 ? 27.5 -13.102 -18.438 1 87.88 430 GLN B O 1
ATOM 7855 N N . ILE B 1 431 ? 25.344 -12.789 -18.812 1 88.19 431 ILE B N 1
ATOM 7856 C CA . ILE B 1 431 ? 25.641 -11.664 -19.688 1 88.19 431 ILE B CA 1
ATOM 7857 C C . ILE B 1 431 ? 26.328 -10.555 -18.891 1 88.19 431 ILE B C 1
ATOM 7859 O O . ILE B 1 431 ? 27.312 -9.977 -19.328 1 88.19 431 ILE B O 1
ATOM 7863 N N . PHE B 1 432 ? 25.797 -10.305 -17.734 1 92.31 432 PHE B N 1
ATOM 7864 C CA . PHE B 1 432 ? 26.375 -9.281 -16.875 1 92.31 432 PHE B CA 1
ATOM 7865 C C . PHE B 1 432 ? 27.812 -9.633 -16.516 1 92.31 432 PHE B C 1
ATOM 7867 O O . PHE B 1 432 ? 28.703 -8.797 -16.625 1 92.31 432 PHE B O 1
ATOM 7874 N N . GLN B 1 433 ? 28 -10.852 -16.172 1 92.44 433 GLN B N 1
ATOM 7875 C CA . GLN B 1 433 ? 29.328 -11.328 -15.766 1 92.44 433 GLN B CA 1
ATOM 7876 C C . GLN B 1 433 ? 30.328 -11.227 -16.906 1 92.44 433 GLN B C 1
ATOM 7878 O O . GLN B 1 433 ? 31.453 -10.781 -16.719 1 92.44 433 GLN B O 1
ATOM 7883 N N . HIS B 1 434 ? 29.844 -11.539 -18.016 1 90.94 434 HIS B N 1
ATOM 7884 C CA . HIS B 1 434 ? 30.734 -11.594 -19.172 1 90.94 434 HIS B CA 1
ATOM 7885 C C . HIS B 1 434 ? 31.031 -10.195 -19.703 1 90.94 434 HIS B C 1
ATOM 7887 O O . HIS B 1 434 ? 32.156 -9.898 -20.078 1 90.94 434 HIS B O 1
ATOM 7893 N N . GLU B 1 435 ? 30.078 -9.375 -19.688 1 93.19 435 GLU B N 1
ATOM 7894 C CA . GLU B 1 435 ? 30.203 -8.102 -20.391 1 93.19 435 GLU B CA 1
ATOM 7895 C C . GLU B 1 435 ? 30.734 -7.012 -19.469 1 93.19 435 GLU B C 1
ATOM 7897 O O . GLU B 1 435 ? 31.359 -6.055 -19.922 1 93.19 435 GLU B O 1
ATOM 7902 N N . TYR B 1 436 ? 30.453 -7.164 -18.203 1 95.38 436 TYR B N 1
ATOM 7903 C CA . TYR B 1 436 ? 30.688 -5.988 -17.359 1 95.38 436 TYR B CA 1
ATOM 7904 C C . TYR B 1 436 ? 31.656 -6.309 -16.234 1 95.38 436 TYR B C 1
ATOM 7906 O O . TYR B 1 436 ? 32.281 -5.41 -15.688 1 95.38 436 TYR B O 1
ATOM 7914 N N . VAL B 1 437 ? 31.719 -7.574 -15.836 1 95.19 437 VAL B N 1
ATOM 7915 C CA . VAL B 1 437 ? 32.406 -7.871 -14.578 1 95.19 437 VAL B CA 1
ATOM 7916 C C . VAL B 1 437 ? 33.812 -8.352 -14.852 1 95.19 437 VAL B C 1
ATOM 7918 O O . VAL B 1 437 ? 34.031 -9.367 -15.523 1 95.19 437 VAL B O 1
ATOM 7921 N N . ASN B 1 438 ? 34.75 -7.711 -14.281 1 94.19 438 ASN B N 1
ATOM 7922 C CA . ASN B 1 438 ? 36.156 -8.109 -14.32 1 94.19 438 ASN B CA 1
ATOM 7923 C C . ASN B 1 438 ? 36.625 -8.375 -15.742 1 94.19 438 ASN B C 1
ATOM 7925 O O . ASN B 1 438 ? 37.219 -9.414 -16.016 1 94.19 438 ASN B O 1
ATOM 7929 N N . VAL B 1 439 ? 36.219 -7.461 -16.578 1 93.88 439 VAL B N 1
ATOM 7930 C CA . VAL B 1 439 ? 36.688 -7.57 -17.953 1 93.88 439 VAL B CA 1
ATOM 7931 C C . VAL B 1 439 ? 38.188 -7.34 -18.016 1 93.88 439 VAL B C 1
ATOM 7933 O O . VAL B 1 439 ? 38.688 -6.262 -17.672 1 93.88 439 VAL B O 1
ATOM 7936 N N . ALA B 1 440 ? 38.906 -8.352 -18.562 1 92.12 440 ALA B N 1
ATOM 7937 C CA . ALA B 1 440 ? 40.375 -8.359 -18.328 1 92.12 440 ALA B CA 1
ATOM 7938 C C . ALA B 1 440 ? 41.125 -8.195 -19.641 1 92.12 440 ALA B C 1
ATOM 7940 O O . ALA B 1 440 ? 42.344 -8.422 -19.703 1 92.12 440 ALA B O 1
ATOM 7941 N N . GLU B 1 441 ? 40.5 -7.887 -20.719 1 91.88 441 GLU B N 1
ATOM 7942 C CA . GLU B 1 441 ? 41.156 -7.645 -21.984 1 91.88 441 GLU B CA 1
ATOM 7943 C C . GLU B 1 441 ? 40.812 -6.281 -22.547 1 91.88 441 GLU B C 1
ATOM 7945 O O . GLU B 1 441 ? 39.625 -5.914 -22.578 1 91.88 441 GLU B O 1
ATOM 7950 N N . PRO B 1 442 ? 41.781 -5.535 -22.969 1 93.75 442 PRO B N 1
ATOM 7951 C CA . PRO B 1 442 ? 43.219 -5.855 -23.109 1 93.75 442 PRO B CA 1
ATOM 7952 C C . PRO B 1 442 ? 44 -5.602 -21.828 1 93.75 442 PRO B C 1
ATOM 7954 O O . PRO B 1 442 ? 45.156 -6.027 -21.719 1 93.75 442 PRO B O 1
ATOM 7957 N N . TYR B 1 443 ? 43.5 -4.855 -20.938 1 95.94 443 TYR B N 1
ATOM 7958 C CA . TYR B 1 443 ? 44.188 -4.52 -19.703 1 95.94 443 TYR B CA 1
ATOM 7959 C C . TYR B 1 443 ? 43.688 -5.363 -18.531 1 95.94 443 TYR B C 1
ATOM 7961 O O . TYR B 1 443 ? 42.5 -5.453 -18.297 1 95.94 443 TYR B O 1
ATOM 7969 N N . GLU B 1 444 ? 44.625 -6.008 -17.828 1 95.75 444 GLU B N 1
ATOM 7970 C CA . GLU B 1 444 ? 44.281 -6.859 -16.703 1 95.75 444 GLU B CA 1
ATOM 7971 C C . GLU B 1 444 ? 45 -6.422 -15.43 1 95.75 444 GLU B C 1
ATOM 7973 O O . GLU B 1 444 ? 46.219 -6.219 -15.445 1 95.75 444 GLU B O 1
ATOM 7978 N N . LEU B 1 445 ? 44.25 -6.316 -14.391 1 94.19 445 LEU B N 1
ATOM 7979 C CA . LEU B 1 445 ? 44.875 -6.008 -13.102 1 94.19 445 LEU B CA 1
ATOM 7980 C C . LEU B 1 445 ? 45.531 -7.242 -12.508 1 94.19 445 LEU B C 1
ATOM 7982 O O . LEU B 1 445 ? 44.938 -8.305 -12.422 1 94.19 445 LEU B O 1
ATOM 7986 N N . VAL B 1 446 ? 46.75 -7.105 -12.164 1 89.38 446 VAL B N 1
ATOM 7987 C CA . VAL B 1 446 ? 47.469 -8.172 -11.484 1 89.38 446 VAL B CA 1
ATOM 7988 C C . VAL B 1 446 ? 47.5 -7.895 -9.984 1 89.38 446 VAL B C 1
ATOM 7990 O O . VAL B 1 446 ? 47.062 -8.711 -9.18 1 89.38 446 VAL B O 1
ATOM 7993 N N . ASP B 1 447 ? 48.062 -6.75 -9.672 1 86.5 447 ASP B N 1
ATOM 7994 C CA . ASP B 1 447 ? 48.188 -6.344 -8.273 1 86.5 447 ASP B CA 1
ATOM 7995 C C . ASP B 1 447 ? 48.469 -4.848 -8.156 1 86.5 447 ASP B C 1
ATOM 7997 O O . ASP B 1 447 ? 48.688 -4.168 -9.164 1 86.5 447 ASP B O 1
ATOM 8001 N N . PHE B 1 448 ? 48.312 -4.363 -6.969 1 87.94 448 PHE B N 1
ATOM 8002 C CA . PHE B 1 448 ? 48.656 -2.975 -6.707 1 87.94 448 PHE B CA 1
ATOM 8003 C C . PHE B 1 448 ? 49.156 -2.801 -5.27 1 87.94 448 PHE B C 1
ATOM 8005 O O . PHE B 1 448 ? 48.719 -3.529 -4.375 1 87.94 448 PHE B O 1
ATOM 8012 N N . LEU B 1 449 ? 50.125 -1.945 -5.176 1 83.44 449 LEU B N 1
ATOM 8013 C CA . LEU B 1 449 ? 50.656 -1.568 -3.877 1 83.44 449 LEU B CA 1
ATOM 8014 C C . LEU B 1 449 ? 50.688 -0.052 -3.717 1 83.44 449 LEU B C 1
ATOM 8016 O O . LEU B 1 449 ? 51.531 0.628 -4.312 1 83.44 449 LEU B O 1
ATOM 8020 N N . LEU B 1 450 ? 49.812 0.456 -2.928 1 83.19 450 LEU B N 1
ATOM 8021 C CA . LEU B 1 450 ? 49.688 1.896 -2.738 1 83.19 450 LEU B CA 1
ATOM 8022 C C . LEU B 1 450 ? 49.781 2.264 -1.263 1 83.19 450 LEU B C 1
ATOM 8024 O O . LEU B 1 450 ? 49 1.777 -0.44 1 83.19 450 LEU B O 1
ATOM 8028 N N . LYS B 1 451 ? 50.719 3.068 -0.894 1 79.12 451 LYS B N 1
ATOM 8029 C CA . LYS B 1 451 ? 50.938 3.506 0.481 1 79.12 451 LYS B CA 1
ATOM 8030 C C . LYS B 1 451 ? 50.438 4.934 0.694 1 79.12 451 LYS B C 1
ATOM 8032 O O . LYS B 1 451 ? 50.344 5.715 -0.254 1 79.12 451 LYS B O 1
ATOM 8037 N N . LYS B 1 452 ? 50.125 5.242 1.929 1 77.5 452 LYS B N 1
ATOM 8038 C CA . LYS B 1 452 ? 49.719 6.598 2.289 1 77.5 452 LYS B CA 1
ATOM 8039 C C . LYS B 1 452 ? 50.938 7.5 2.496 1 77.5 452 LYS B C 1
ATOM 8041 O O . LYS B 1 452 ? 51.875 7.121 3.178 1 77.5 452 LYS B O 1
ATOM 8046 N N . GLU B 1 453 ? 50.844 8.555 1.87 1 79.69 453 GLU B N 1
ATOM 8047 C CA . GLU B 1 453 ? 51.906 9.555 2.049 1 79.69 453 GLU B CA 1
ATOM 8048 C C . GLU B 1 453 ? 51.562 10.5 3.195 1 79.69 453 GLU B C 1
ATOM 8050 O O . GLU B 1 453 ? 50.406 10.602 3.615 1 79.69 453 GLU B O 1
ATOM 8055 N N . PRO B 1 454 ? 52.531 11.156 3.703 1 73.25 454 PRO B N 1
ATOM 8056 C CA . PRO B 1 454 ? 52.281 12.086 4.805 1 73.25 454 PRO B CA 1
ATOM 8057 C C . PRO B 1 454 ? 51.25 13.141 4.469 1 73.25 454 PRO B C 1
ATOM 8059 O O . PRO B 1 454 ? 50.5 13.609 5.355 1 73.25 454 PRO B O 1
ATOM 8062 N N . ASP B 1 455 ? 51.156 13.422 3.234 1 74 455 ASP B N 1
ATOM 8063 C CA . ASP B 1 455 ? 50.219 14.469 2.834 1 74 455 ASP B CA 1
ATOM 8064 C C . ASP B 1 455 ? 48.812 13.906 2.619 1 74 455 ASP B C 1
ATOM 8066 O O . ASP B 1 455 ? 47.906 14.633 2.211 1 74 455 ASP B O 1
ATOM 8070 N N . GLY B 1 456 ? 48.688 12.695 2.848 1 68.62 456 GLY B N 1
ATOM 8071 C CA . GLY B 1 456 ? 47.375 12.094 2.762 1 68.62 456 GLY B CA 1
ATOM 8072 C C . GLY B 1 456 ? 47.125 11.406 1.432 1 68.62 456 GLY B C 1
ATOM 8073 O O . GLY B 1 456 ? 46.188 10.633 1.3 1 68.62 456 GLY B O 1
ATOM 8074 N N . THR B 1 457 ? 48 11.703 0.53 1 78.69 457 THR B N 1
ATOM 8075 C CA . THR B 1 457 ? 47.844 11.109 -0.792 1 78.69 457 THR B CA 1
ATOM 8076 C C . THR B 1 457 ? 48.312 9.656 -0.793 1 78.69 457 THR B C 1
ATOM 8078 O O . THR B 1 457 ? 48.906 9.188 0.188 1 78.69 457 THR B O 1
ATOM 8081 N N . ARG B 1 458 ? 47.938 8.891 -1.823 1 83.75 458 ARG B N 1
ATOM 8082 C CA . ARG B 1 458 ? 48.375 7.508 -2.004 1 83.75 458 ARG B CA 1
ATOM 8083 C C . ARG B 1 458 ? 49.406 7.398 -3.125 1 83.75 458 ARG B C 1
ATOM 8085 O O . ARG B 1 458 ? 49.25 8.039 -4.168 1 83.75 458 ARG B O 1
ATOM 8092 N N . SER B 1 459 ? 50.438 6.746 -2.842 1 89.75 459 SER B N 1
ATOM 8093 C CA . SER B 1 459 ? 51.469 6.527 -3.861 1 89.75 459 SER B CA 1
ATOM 8094 C C . SER B 1 459 ? 51.969 5.09 -3.836 1 89.75 459 SER B C 1
ATOM 8096 O O . SER B 1 459 ? 52 4.449 -2.783 1 89.75 459 SER B O 1
ATOM 8098 N N . GLY B 1 460 ? 52.375 4.527 -5.043 1 92.06 460 GLY B N 1
ATOM 8099 C CA . GLY B 1 460 ? 52.906 3.178 -5.176 1 92.06 460 GLY B CA 1
ATOM 8100 C C . GLY B 1 460 ? 52.906 2.682 -6.609 1 92.06 460 GLY B C 1
ATOM 8101 O O . GLY B 1 460 ? 53.25 3.43 -7.523 1 92.06 460 GLY B O 1
ATOM 8102 N N . THR B 1 461 ? 52.625 1.377 -6.719 1 93.44 461 THR B N 1
ATOM 8103 C CA . THR B 1 461 ? 52.688 0.801 -8.055 1 93.44 461 THR B CA 1
ATOM 8104 C C . THR B 1 461 ? 51.438 -0.024 -8.336 1 93.44 461 THR B C 1
ATOM 8106 O O . THR B 1 461 ? 50.781 -0.494 -7.41 1 93.44 461 THR B O 1
ATOM 8109 N N . VAL B 1 462 ? 51.094 -0.091 -9.57 1 94.12 462 VAL B N 1
ATOM 8110 C CA . VAL B 1 462 ? 50.031 -0.979 -10.07 1 94.12 462 VAL B CA 1
ATOM 8111 C C . VAL B 1 462 ? 50.625 -1.91 -11.133 1 94.12 462 VAL B C 1
ATOM 8113 O O . VAL B 1 462 ? 51.281 -1.456 -12.078 1 94.12 462 VAL B O 1
ATOM 8116 N N . ASP B 1 463 ? 50.5 -3.182 -10.883 1 94.56 463 ASP B N 1
ATOM 8117 C CA . ASP B 1 463 ? 50.938 -4.207 -11.82 1 94.56 463 ASP B CA 1
ATOM 8118 C C . ASP B 1 463 ? 49.812 -4.676 -12.719 1 94.56 463 ASP B C 1
ATOM 8120 O O . ASP B 1 463 ? 48.781 -5.125 -12.227 1 94.56 463 ASP B O 1
ATOM 8124 N N . ILE B 1 464 ? 50 -4.543 -14.016 1 95.25 464 ILE B N 1
ATOM 8125 C CA . ILE B 1 464 ? 48.938 -4.918 -14.945 1 95.25 464 ILE B CA 1
ATOM 8126 C C . ILE B 1 464 ? 49.531 -5.781 -16.062 1 95.25 464 ILE B C 1
ATOM 8128 O O . ILE B 1 464 ? 50.75 -5.953 -16.156 1 95.25 464 ILE B O 1
ATOM 8132 N N . LYS B 1 465 ? 48.688 -6.398 -16.766 1 95.5 465 LYS B N 1
ATOM 8133 C CA . LYS B 1 465 ? 49.062 -7.051 -18.031 1 95.5 465 LYS B CA 1
ATOM 8134 C C . LYS B 1 465 ? 48.406 -6.34 -19.203 1 95.5 465 LYS B C 1
ATOM 8136 O O . LYS B 1 465 ? 47.219 -5.996 -19.156 1 95.5 465 LYS B O 1
ATOM 8141 N N . ILE B 1 466 ? 49.156 -6.035 -20.266 1 95.5 466 ILE B N 1
ATOM 8142 C CA . ILE B 1 466 ? 48.688 -5.477 -21.531 1 95.5 466 ILE B CA 1
ATOM 8143 C C . ILE B 1 466 ? 48.812 -6.512 -22.641 1 95.5 466 ILE B C 1
ATOM 8145 O O . ILE B 1 466 ? 49.906 -6.836 -23.062 1 95.5 466 ILE B O 1
ATOM 8149 N N . ASN B 1 467 ? 47.75 -6.973 -23.078 1 93.25 467 ASN B N 1
ATOM 8150 C CA . ASN B 1 467 ? 47.75 -8.055 -24.047 1 93.25 467 ASN B CA 1
ATOM 8151 C C . ASN B 1 467 ? 48.625 -9.227 -23.578 1 93.25 467 ASN B C 1
ATOM 8153 O O . ASN B 1 467 ? 49.438 -9.734 -24.344 1 93.25 467 ASN B O 1
ATOM 8157 N N . GLY B 1 468 ? 48.5 -9.414 -22.312 1 90.25 468 GLY B N 1
ATOM 8158 C CA . GLY B 1 468 ? 49.188 -10.57 -21.734 1 90.25 468 GLY B CA 1
ATOM 8159 C C . GLY B 1 468 ? 50.594 -10.266 -21.25 1 90.25 468 GLY B C 1
ATOM 8160 O O . GLY B 1 468 ? 51.219 -11.086 -20.578 1 90.25 468 GLY B O 1
ATOM 8161 N N . GLN B 1 469 ? 51.125 -9.117 -21.562 1 93.12 469 GLN B N 1
ATOM 8162 C CA . GLN B 1 469 ? 52.469 -8.75 -21.172 1 93.12 469 GLN B CA 1
ATOM 8163 C C . GLN B 1 469 ? 52.469 -7.938 -19.891 1 93.12 469 GLN B C 1
ATOM 8165 O O . GLN B 1 469 ? 51.781 -6.93 -19.781 1 93.12 469 GLN B O 1
ATOM 8170 N N . PRO B 1 470 ? 53.281 -8.312 -18.938 1 95 470 PRO B N 1
ATOM 8171 C CA . PRO B 1 470 ? 53.281 -7.633 -17.641 1 95 470 PRO B CA 1
ATOM 8172 C C . PRO B 1 470 ? 53.906 -6.242 -17.703 1 95 470 PRO B C 1
ATOM 8174 O O . PRO B 1 470 ? 54.875 -6.035 -18.406 1 95 470 PRO B O 1
ATOM 8177 N N . GLU B 1 471 ? 53.312 -5.293 -17.125 1 94.94 471 GLU B N 1
ATOM 8178 C CA . GLU B 1 471 ? 53.781 -3.924 -16.969 1 94.94 471 GLU B CA 1
ATOM 8179 C C . GLU B 1 471 ? 53.5 -3.395 -15.562 1 94.94 471 GLU B C 1
ATOM 8181 O O . GLU B 1 471 ? 52.562 -3.82 -14.906 1 94.94 471 GLU B O 1
ATOM 8186 N N . THR B 1 472 ? 54.344 -2.531 -15.07 1 96.25 472 THR B N 1
ATOM 8187 C CA . THR B 1 472 ? 54.156 -1.888 -13.773 1 96.25 472 THR B CA 1
ATOM 8188 C C . THR B 1 472 ? 54.125 -0.37 -13.922 1 96.25 472 THR B C 1
ATOM 8190 O O . THR B 1 472 ? 55 0.216 -14.539 1 96.25 472 THR B O 1
ATOM 8193 N N . PHE B 1 473 ? 53.125 0.261 -13.422 1 95.88 473 PHE B N 1
ATOM 8194 C CA . PHE B 1 473 ? 53 1.713 -13.477 1 95.88 473 PHE B CA 1
ATOM 8195 C C . PHE B 1 473 ? 53.125 2.318 -12.078 1 95.88 473 PHE B C 1
ATOM 8197 O O . PHE B 1 473 ? 52.688 1.724 -11.094 1 95.88 473 PHE B O 1
ATOM 8204 N N . VAL B 1 474 ? 53.781 3.471 -12.039 1 95.06 474 VAL B N 1
ATOM 8205 C CA . VAL B 1 474 ? 53.781 4.254 -10.805 1 95.06 474 VAL B CA 1
ATOM 8206 C C . VAL B 1 474 ? 52.438 4.992 -10.664 1 95.06 474 VAL B C 1
ATOM 8208 O O . VAL B 1 474 ? 51.938 5.582 -11.633 1 95.06 474 VAL B O 1
ATOM 8211 N N . ALA B 1 475 ? 51.844 4.828 -9.531 1 93.62 475 ALA B N 1
ATOM 8212 C CA . ALA B 1 475 ? 50.531 5.414 -9.305 1 93.62 475 ALA B CA 1
ATOM 8213 C C . ALA B 1 475 ? 50.562 6.414 -8.148 1 93.62 475 ALA B C 1
ATOM 8215 O O . ALA B 1 475 ? 51.25 6.191 -7.148 1 93.62 475 ALA B O 1
ATOM 8216 N N . LYS B 1 476 ? 49.875 7.57 -8.305 1 91.75 476 LYS B N 1
ATOM 8217 C CA . LYS B 1 476 ? 49.719 8.594 -7.277 1 91.75 476 LYS B CA 1
ATOM 8218 C C . LYS B 1 476 ? 48.375 9.281 -7.383 1 91.75 476 LYS B C 1
ATOM 8220 O O . LYS B 1 476 ? 47.875 9.555 -8.484 1 91.75 476 LYS B O 1
ATOM 8225 N N . GLY B 1 477 ? 47.781 9.531 -6.32 1 86.75 477 GLY B N 1
ATOM 8226 C CA . GLY B 1 477 ? 46.5 10.203 -6.32 1 86.75 477 GLY B CA 1
ATOM 8227 C C . GLY B 1 477 ? 45.938 10.438 -4.926 1 86.75 477 GLY B C 1
ATOM 8228 O O . GLY B 1 477 ? 46.594 10.094 -3.932 1 86.75 477 GLY B O 1
ATOM 8229 N N . ASN B 1 478 ? 44.812 11.016 -4.809 1 77.94 478 ASN B N 1
ATOM 8230 C CA . ASN B 1 478 ? 44.188 11.359 -3.537 1 77.94 478 ASN B CA 1
ATOM 8231 C C . ASN B 1 478 ? 43.625 10.133 -2.832 1 77.94 478 ASN B C 1
ATOM 8233 O O . ASN B 1 478 ? 43.406 10.156 -1.622 1 77.94 478 ASN B O 1
ATOM 8237 N N . GLY B 1 479 ? 43.375 9.102 -3.486 1 78.5 479 GLY B N 1
ATOM 8238 C CA . GLY B 1 479 ? 42.938 7.797 -3.027 1 78.5 479 GLY B CA 1
ATOM 8239 C C . GLY B 1 479 ? 43.438 6.652 -3.889 1 78.5 479 GLY B C 1
ATOM 8240 O O . GLY B 1 479 ? 44.062 6.875 -4.918 1 78.5 479 GLY B O 1
ATOM 8241 N N . ARG B 1 480 ? 43.219 5.469 -3.486 1 82.56 480 ARG B N 1
ATOM 8242 C CA . ARG B 1 480 ? 43.719 4.297 -4.191 1 82.56 480 ARG B CA 1
ATOM 8243 C C . ARG B 1 480 ? 43.156 4.223 -5.609 1 82.56 480 ARG B C 1
ATOM 8245 O O . ARG B 1 480 ? 43.906 4.008 -6.566 1 82.56 480 ARG B O 1
ATOM 8252 N N . LEU B 1 481 ? 41.75 4.398 -5.641 1 86.88 481 LEU B N 1
ATOM 8253 C CA . LEU B 1 481 ? 41.125 4.348 -6.961 1 86.88 481 LEU B CA 1
ATOM 8254 C C . LEU B 1 481 ? 41.656 5.484 -7.844 1 86.88 481 LEU B C 1
ATOM 8256 O O . LEU B 1 481 ? 41.906 5.281 -9.031 1 86.88 481 LEU B O 1
ATOM 8260 N N . ASP B 1 482 ? 41.719 6.633 -7.312 1 86.19 482 ASP B N 1
ATOM 8261 C CA . ASP B 1 482 ? 42.219 7.801 -8.031 1 86.19 482 ASP B CA 1
ATOM 8262 C C . ASP B 1 482 ? 43.656 7.586 -8.492 1 86.19 482 ASP B C 1
ATOM 8264 O O . ASP B 1 482 ? 44.031 7.953 -9.609 1 86.19 482 ASP B O 1
ATOM 8268 N N . ALA B 1 483 ? 44.5 7.074 -7.621 1 89.38 483 ALA B N 1
ATOM 8269 C CA . ALA B 1 483 ? 45.906 6.801 -7.945 1 89.38 483 ALA B CA 1
ATOM 8270 C C . ALA B 1 483 ? 46.031 5.855 -9.141 1 89.38 483 ALA B C 1
ATOM 8272 O O . ALA B 1 483 ? 46.781 6.113 -10.07 1 89.38 483 ALA B O 1
ATOM 8273 N N . VAL B 1 484 ? 45.25 4.859 -9.086 1 93.38 484 VAL B N 1
ATOM 8274 C CA . VAL B 1 484 ? 45.281 3.879 -10.172 1 93.38 484 VAL B CA 1
ATOM 8275 C C . VAL B 1 484 ? 44.719 4.504 -11.453 1 93.38 484 VAL B C 1
ATOM 8277 O O . VAL B 1 484 ? 45.281 4.316 -12.531 1 93.38 484 VAL B O 1
ATOM 8280 N N . SER B 1 485 ? 43.594 5.203 -11.344 1 93.88 485 SER B N 1
ATOM 8281 C CA . SER B 1 485 ? 43 5.883 -12.484 1 93.88 485 SER B CA 1
ATOM 8282 C C . SER B 1 485 ? 44.031 6.805 -13.164 1 93.88 485 SER B C 1
ATOM 8284 O O . SER B 1 485 ? 44.156 6.793 -14.391 1 93.88 485 SER B O 1
ATOM 8286 N N . ASN B 1 486 ? 44.719 7.578 -12.391 1 93.19 486 ASN B N 1
ATOM 8287 C CA . ASN B 1 486 ? 45.75 8.484 -12.914 1 93.19 486 ASN B CA 1
ATOM 8288 C C . ASN B 1 486 ? 46.844 7.723 -13.641 1 93.19 486 ASN B C 1
ATOM 8290 O O . ASN B 1 486 ? 47.281 8.125 -14.727 1 93.19 486 ASN B O 1
ATOM 8294 N N . ALA B 1 487 ? 47.312 6.68 -13.047 1 95.56 487 ALA B N 1
ATOM 8295 C CA . ALA B 1 487 ? 48.375 5.875 -13.617 1 95.56 487 ALA B CA 1
ATOM 8296 C C . ALA B 1 487 ? 47.969 5.289 -14.969 1 95.56 487 ALA B C 1
ATOM 8298 O O . ALA B 1 487 ? 48.75 5.281 -15.914 1 95.56 487 ALA B O 1
ATOM 8299 N N . LEU B 1 488 ? 46.75 4.82 -14.984 1 95.5 488 LEU B N 1
ATOM 8300 C CA . LEU B 1 488 ? 46.281 4.199 -16.219 1 95.5 488 LEU B CA 1
ATOM 8301 C C . LEU B 1 488 ? 46.125 5.238 -17.328 1 95.5 488 LEU B C 1
ATOM 8303 O O . LEU B 1 488 ? 46.531 4.996 -18.469 1 95.5 488 LEU B O 1
ATOM 8307 N N . GLN B 1 489 ? 45.594 6.352 -17.047 1 94.25 489 GLN B N 1
ATOM 8308 C CA . GLN B 1 489 ? 45.406 7.395 -18.047 1 94.25 489 GLN B CA 1
ATOM 8309 C C . GLN B 1 489 ? 46.719 7.891 -18.594 1 94.25 489 GLN B C 1
ATOM 8311 O O . GLN B 1 489 ? 46.906 8.055 -19.797 1 94.25 489 GLN B O 1
ATOM 8316 N N . LYS B 1 490 ? 47.625 8.086 -17.719 1 94.12 490 LYS B N 1
ATOM 8317 C CA . LYS B 1 490 ? 48.938 8.625 -18.078 1 94.12 490 LYS B CA 1
ATOM 8318 C C . LYS B 1 490 ? 49.719 7.641 -18.922 1 94.12 490 LYS B C 1
ATOM 8320 O O . LYS B 1 490 ? 50.312 8.016 -19.953 1 94.12 490 LYS B O 1
ATOM 8325 N N . ASN B 1 491 ? 49.781 6.367 -18.594 1 95.06 491 ASN B N 1
ATOM 8326 C CA . ASN B 1 491 ? 50.688 5.406 -19.203 1 95.06 491 ASN B CA 1
ATOM 8327 C C . ASN B 1 491 ? 50.062 4.711 -20.391 1 95.06 491 ASN B C 1
ATOM 8329 O O . ASN B 1 491 ? 50.781 4.227 -21.281 1 95.06 491 ASN B O 1
ATOM 8333 N N . LEU B 1 492 ? 48.75 4.613 -20.406 1 93.38 492 LEU B N 1
ATOM 8334 C CA . LEU B 1 492 ? 48.094 3.914 -21.516 1 93.38 492 LEU B CA 1
ATOM 8335 C C . LEU B 1 492 ? 47.594 4.898 -22.562 1 93.38 492 LEU B C 1
ATOM 8337 O O . LEU B 1 492 ? 47.094 4.488 -23.625 1 93.38 492 LEU B O 1
ATOM 8341 N N . GLY B 1 493 ? 47.688 6.191 -22.344 1 91.25 493 GLY B N 1
ATOM 8342 C CA . GLY B 1 493 ? 47.25 7.203 -23.281 1 91.25 493 GLY B CA 1
ATOM 8343 C C . GLY B 1 493 ? 45.75 7.246 -23.469 1 91.25 493 GLY B C 1
ATOM 8344 O O . GLY B 1 493 ? 45.25 7.453 -24.578 1 91.25 493 GLY B O 1
ATOM 8345 N N . ILE B 1 494 ? 45.062 6.879 -22.422 1 92.56 494 ILE B N 1
ATOM 8346 C CA . ILE B 1 494 ? 43.625 6.906 -22.469 1 92.56 494 ILE B CA 1
ATOM 8347 C C . ILE B 1 494 ? 43.094 8.102 -21.688 1 92.56 494 ILE B C 1
ATOM 8349 O O . ILE B 1 494 ? 43.719 8.523 -20.703 1 92.56 494 ILE B O 1
ATOM 8353 N N . THR B 1 495 ? 42.031 8.719 -22.203 1 92.62 495 THR B N 1
ATOM 8354 C CA . THR B 1 495 ? 41.438 9.875 -21.547 1 92.62 495 THR B CA 1
ATOM 8355 C C . THR B 1 495 ? 39.938 9.656 -21.297 1 92.62 495 THR B C 1
ATOM 8357 O O . THR B 1 495 ? 39.219 9.219 -22.188 1 92.62 495 THR B O 1
ATOM 8360 N N . TYR B 1 496 ? 39.562 9.82 -20.047 1 93.44 496 TYR B N 1
ATOM 8361 C CA . TYR B 1 496 ? 38.156 9.836 -19.688 1 93.44 496 TYR B CA 1
ATOM 8362 C C . TYR B 1 496 ? 37.906 10.82 -18.547 1 93.44 496 TYR B C 1
ATOM 8364 O O . TYR B 1 496 ? 38.844 11.258 -17.875 1 93.44 496 TYR B O 1
ATOM 8372 N N . LYS B 1 497 ? 36.625 11.25 -18.453 1 88.94 497 LYS B N 1
ATOM 8373 C CA . LYS B 1 497 ? 36.219 12.203 -17.422 1 88.94 497 LYS B CA 1
ATOM 8374 C C . LYS B 1 497 ? 34.938 11.766 -16.734 1 88.94 497 LYS B C 1
ATOM 8376 O O . LYS B 1 497 ? 34.375 10.719 -17.047 1 88.94 497 LYS B O 1
ATOM 8381 N N . ASP B 1 498 ? 34.594 12.414 -15.672 1 84.81 498 ASP B N 1
ATOM 8382 C CA . ASP B 1 498 ? 33.312 12.258 -14.961 1 84.81 498 ASP B CA 1
ATOM 8383 C C . ASP B 1 498 ? 33.156 10.836 -14.445 1 84.81 498 ASP B C 1
ATOM 8385 O O . ASP B 1 498 ? 32.125 10.195 -14.703 1 84.81 498 ASP B O 1
ATOM 8389 N N . LEU B 1 499 ? 34.188 10.352 -13.789 1 87.56 499 LEU B N 1
ATOM 8390 C CA . LEU B 1 499 ? 34.125 9.008 -13.227 1 87.56 499 LEU B CA 1
ATOM 8391 C C . LEU B 1 499 ? 33.094 8.922 -12.117 1 87.56 499 LEU B C 1
ATOM 8393 O O . LEU B 1 499 ? 33.094 9.734 -11.188 1 87.56 499 LEU B O 1
ATOM 8397 N N . THR B 1 500 ? 32.125 8.023 -12.375 1 84 500 THR B N 1
ATOM 8398 C CA . THR B 1 500 ? 31.125 7.742 -11.336 1 84 500 THR B CA 1
ATOM 8399 C C . THR B 1 500 ? 31.406 6.395 -10.68 1 84 500 THR B C 1
ATOM 8401 O O . THR B 1 500 ? 31.828 5.445 -11.344 1 84 500 THR B O 1
ATOM 8404 N N . TYR B 1 501 ? 31.203 6.352 -9.391 1 82.62 501 TYR B N 1
ATOM 8405 C CA . TYR B 1 501 ? 31.547 5.176 -8.602 1 82.62 501 TYR B CA 1
ATOM 8406 C C . TYR B 1 501 ? 30.422 4.816 -7.645 1 82.62 501 TYR B C 1
ATOM 8408 O O . TYR B 1 501 ? 29.812 5.695 -7.02 1 82.62 501 TYR B O 1
ATOM 8416 N N . SER B 1 502 ? 29.984 3.498 -7.719 1 80.19 502 SER B N 1
ATOM 8417 C CA . SER B 1 502 ? 29.078 2.939 -6.723 1 80.19 502 SER B CA 1
ATOM 8418 C C . SER B 1 502 ? 29.5 1.526 -6.328 1 80.19 502 SER B C 1
ATOM 8420 O O . SER B 1 502 ? 30.094 0.803 -7.125 1 80.19 502 SER B O 1
ATOM 8422 N N . GLU B 1 503 ? 29.312 1.161 -5.074 1 75.69 503 GLU B N 1
ATOM 8423 C CA . GLU B 1 503 ? 29.688 -0.179 -4.633 1 75.69 503 GLU B CA 1
ATOM 8424 C C . GLU B 1 503 ? 28.734 -0.689 -3.555 1 75.69 503 GLU B C 1
ATOM 8426 O O . GLU B 1 503 ? 28 0.092 -2.947 1 75.69 503 GLU B O 1
ATOM 8431 N N . HIS B 1 504 ? 28.516 -1.978 -3.494 1 68.94 504 HIS B N 1
ATOM 8432 C CA . HIS B 1 504 ? 27.812 -2.592 -2.379 1 68.94 504 HIS B CA 1
ATOM 8433 C C . HIS B 1 504 ? 28.281 -4.023 -2.145 1 68.94 504 HIS B C 1
ATOM 8435 O O . HIS B 1 504 ? 28.938 -4.613 -3.006 1 68.94 504 HIS B O 1
ATOM 8441 N N . ALA B 1 505 ? 28.109 -4.512 -0.898 1 65 505 ALA B N 1
ATOM 8442 C CA . ALA B 1 505 ? 28.453 -5.891 -0.566 1 65 505 ALA B CA 1
ATOM 8443 C C . ALA B 1 505 ? 27.422 -6.867 -1.112 1 65 505 ALA B C 1
ATOM 8445 O O . ALA B 1 505 ? 26.219 -6.551 -1.158 1 65 505 ALA B O 1
ATOM 8446 N N . LEU B 1 506 ? 27.844 -7.906 -1.773 1 63.66 506 LEU B N 1
ATOM 8447 C CA . LEU B 1 506 ? 26.984 -8.992 -2.215 1 63.66 506 LEU B CA 1
ATOM 8448 C C . LEU B 1 506 ? 26.953 -10.117 -1.189 1 63.66 506 LEU B C 1
ATOM 8450 O O . LEU B 1 506 ? 28 -10.609 -0.778 1 63.66 506 LEU B O 1
ATOM 8454 N N . GLU B 1 507 ? 26.062 -10.156 -0.294 1 49.66 507 GLU B N 1
ATOM 8455 C CA . GLU B 1 507 ? 26.016 -11.227 0.696 1 49.66 507 GLU B CA 1
ATOM 8456 C C . GLU B 1 507 ? 25.594 -12.547 0.06 1 49.66 507 GLU B C 1
ATOM 8458 O O . GLU B 1 507 ? 24.422 -12.766 -0.219 1 49.66 507 GLU B O 1
ATOM 8463 N N . ILE B 1 508 ? 26.406 -13.109 -0.833 1 42.66 508 ILE B N 1
ATOM 8464 C CA . ILE B 1 508 ? 25.938 -14.422 -1.263 1 42.66 508 ILE B CA 1
ATOM 8465 C C . ILE B 1 508 ? 26.625 -15.516 -0.453 1 42.66 508 ILE B C 1
ATOM 8467 O O . ILE B 1 508 ? 27.828 -15.758 -0.631 1 42.66 508 ILE B O 1
ATOM 8471 N N . GLY B 1 509 ? 26.062 -16.234 0.536 1 39.09 509 GLY B N 1
ATOM 8472 C CA . GLY B 1 509 ? 26.469 -17.375 1.345 1 39.09 509 GLY B CA 1
ATOM 8473 C C . GLY B 1 509 ? 27.625 -17.078 2.27 1 39.09 509 GLY B C 1
ATOM 8474 O O . GLY B 1 509 ? 27.703 -15.984 2.846 1 39.09 509 GLY B O 1
ATOM 8475 N N . GLN B 1 510 ? 28.688 -18.062 2.521 1 40.94 510 GLN B N 1
ATOM 8476 C CA . GLN B 1 510 ? 29.844 -18.094 3.408 1 40.94 510 GLN B CA 1
ATOM 8477 C C . GLN B 1 510 ? 30.906 -17.109 2.967 1 40.94 510 GLN B C 1
ATOM 8479 O O . GLN B 1 510 ? 31.797 -16.734 3.75 1 40.94 510 GLN B O 1
ATOM 8484 N N . HIS B 1 511 ? 31.031 -16.703 1.834 1 48.78 511 HIS B N 1
ATOM 8485 C CA . HIS B 1 511 ? 32.094 -15.812 1.368 1 48.78 511 HIS B CA 1
ATOM 8486 C C . HIS B 1 511 ? 31.5 -14.5 0.852 1 48.78 511 HIS B C 1
ATOM 8488 O O . HIS B 1 511 ? 30.656 -14.5 -0.043 1 48.78 511 HIS B O 1
ATOM 8494 N N . SER B 1 512 ? 31.703 -13.5 1.637 1 54.72 512 SER B N 1
ATOM 8495 C CA . SER B 1 512 ? 31.203 -12.172 1.275 1 54.72 512 SER B CA 1
ATOM 8496 C C . SER B 1 512 ? 32.031 -11.578 0.125 1 54.72 512 SER B C 1
ATOM 8498 O O . SER B 1 512 ? 33.25 -11.664 0.112 1 54.72 512 SER B O 1
ATOM 8500 N N . ARG B 1 513 ? 31.406 -11.289 -1.024 1 71.5 513 ARG B N 1
ATOM 8501 C CA . ARG B 1 513 ? 32.031 -10.578 -2.135 1 71.5 513 ARG B CA 1
ATOM 8502 C C . ARG B 1 513 ? 31.5 -9.148 -2.23 1 71.5 513 ARG B C 1
ATOM 8504 O O . ARG B 1 513 ? 30.438 -8.836 -1.701 1 71.5 513 ARG B O 1
ATOM 8511 N N . ALA B 1 514 ? 32.438 -8.305 -2.576 1 75.31 514 ALA B N 1
ATOM 8512 C CA . ALA B 1 514 ? 32.062 -6.922 -2.875 1 75.31 514 ALA B CA 1
ATOM 8513 C C . ALA B 1 514 ? 31.906 -6.711 -4.379 1 75.31 514 ALA B C 1
ATOM 8515 O O . ALA B 1 514 ? 32.625 -7.324 -5.176 1 75.31 514 ALA B O 1
ATOM 8516 N N . ILE B 1 515 ? 30.875 -5.883 -4.746 1 85.25 515 ILE B N 1
ATOM 8517 C CA . ILE B 1 515 ? 30.719 -5.5 -6.145 1 85.25 515 ILE B CA 1
ATOM 8518 C C . ILE B 1 515 ? 30.797 -3.979 -6.27 1 85.25 515 ILE B C 1
ATOM 8520 O O . ILE B 1 515 ? 30.25 -3.254 -5.43 1 85.25 515 ILE B O 1
ATOM 8524 N N . ALA B 1 516 ? 31.531 -3.553 -7.203 1 88 516 ALA B N 1
ATOM 8525 C CA . ALA B 1 516 ? 31.672 -2.129 -7.504 1 88 516 ALA B CA 1
ATOM 8526 C C . ALA B 1 516 ? 31.281 -1.834 -8.945 1 88 516 ALA B C 1
ATOM 8528 O O . ALA B 1 516 ? 31.391 -2.703 -9.82 1 88 516 ALA B O 1
ATOM 8529 N N . TYR B 1 517 ? 30.734 -0.596 -9.141 1 92.06 517 TYR B N 1
ATOM 8530 C CA . TYR B 1 517 ? 30.344 -0.115 -10.453 1 92.06 517 TYR B CA 1
ATOM 8531 C C . TYR B 1 517 ? 31.031 1.2 -10.789 1 92.06 517 TYR B C 1
ATOM 8533 O O . TYR B 1 517 ? 31.062 2.121 -9.969 1 92.06 517 TYR B O 1
ATOM 8541 N N . ILE B 1 518 ? 31.625 1.282 -11.961 1 93.25 518 ILE B N 1
ATOM 8542 C CA . ILE B 1 518 ? 32.312 2.504 -12.391 1 93.25 518 ILE B CA 1
ATOM 8543 C C . ILE B 1 518 ? 31.797 2.908 -13.773 1 93.25 518 ILE B C 1
ATOM 8545 O O . ILE B 1 518 ? 31.641 2.062 -14.656 1 93.25 518 ILE B O 1
ATOM 8549 N N . GLY B 1 519 ? 31.391 4.133 -13.891 1 94.06 519 GLY B N 1
ATOM 8550 C CA . GLY B 1 519 ? 31.141 4.766 -15.18 1 94.06 519 GLY B CA 1
ATOM 8551 C C . GLY B 1 519 ? 32.156 5.824 -15.539 1 94.06 519 GLY B C 1
ATOM 8552 O O . GLY B 1 519 ? 32.531 6.637 -14.695 1 94.06 519 GLY B O 1
ATOM 8553 N N . ILE B 1 520 ? 32.719 5.77 -16.766 1 94.19 520 ILE B N 1
ATOM 8554 C CA . ILE B 1 520 ? 33.625 6.785 -17.25 1 94.19 520 ILE B CA 1
ATOM 8555 C C . ILE B 1 520 ? 33.156 7.344 -18.578 1 94.19 520 ILE B C 1
ATOM 8557 O O . ILE B 1 520 ? 32.562 6.617 -19.391 1 94.19 520 ILE B O 1
ATOM 8561 N N . LYS B 1 521 ? 33.375 8.578 -18.766 1 93.62 521 LYS B N 1
ATOM 8562 C CA . LYS B 1 521 ? 32.969 9.242 -20 1 93.62 521 LYS B CA 1
ATOM 8563 C C . LYS B 1 521 ? 34.125 9.477 -20.938 1 93.62 521 LYS B C 1
ATOM 8565 O O . LYS B 1 521 ? 35.125 10.086 -20.547 1 93.62 521 LYS B O 1
ATOM 8570 N N . ASP B 1 522 ? 33.938 9.102 -22.203 1 93 522 ASP B N 1
ATOM 8571 C CA . ASP B 1 522 ? 35.031 9.289 -23.156 1 93 522 ASP B CA 1
ATOM 8572 C C . ASP B 1 522 ? 34.938 10.672 -23.812 1 93 522 ASP B C 1
ATOM 8574 O O . ASP B 1 522 ? 34.094 11.484 -23.438 1 93 522 ASP B O 1
ATOM 8578 N N . GLU B 1 523 ? 35.844 10.906 -24.672 1 88.38 523 GLU B N 1
ATOM 8579 C CA . GLU B 1 523 ? 35.969 12.211 -25.328 1 88.38 523 GLU B CA 1
ATOM 8580 C C . GLU B 1 523 ? 34.75 12.508 -26.172 1 88.38 523 GLU B C 1
ATOM 8582 O O . GLU B 1 523 ? 34.375 13.672 -26.391 1 88.38 523 GLU B O 1
ATOM 8587 N N . ALA B 1 524 ? 34.094 11.5 -26.625 1 90 524 ALA B N 1
ATOM 8588 C CA . ALA B 1 524 ? 32.906 11.648 -27.469 1 90 524 ALA B CA 1
ATOM 8589 C C . ALA B 1 524 ? 31.656 11.852 -26.625 1 90 524 ALA B C 1
ATOM 8591 O O . ALA B 1 524 ? 30.578 12.102 -27.156 1 90 524 ALA B O 1
ATOM 8592 N N . GLY B 1 525 ? 31.828 11.719 -25.344 1 88.62 525 GLY B N 1
ATOM 8593 C CA . GLY B 1 525 ? 30.719 11.945 -24.438 1 88.62 525 GLY B CA 1
ATOM 8594 C C . GLY B 1 525 ? 29.969 10.672 -24.078 1 88.62 525 GLY B C 1
ATOM 8595 O O . GLY B 1 525 ? 28.969 10.719 -23.359 1 88.62 525 GLY B O 1
ATOM 8596 N N . THR B 1 526 ? 30.469 9.602 -24.547 1 91.56 526 THR B N 1
ATOM 8597 C CA . THR B 1 526 ? 29.844 8.312 -24.266 1 91.56 526 THR B CA 1
ATOM 8598 C C . THR B 1 526 ? 30.297 7.773 -22.922 1 91.56 526 THR B C 1
ATOM 8600 O O . THR B 1 526 ? 31.484 7.793 -22.609 1 91.56 526 THR B O 1
ATOM 8603 N N . ILE B 1 527 ? 29.312 7.266 -22.094 1 93.44 527 ILE B N 1
ATOM 8604 C CA . ILE B 1 527 ? 29.656 6.676 -20.797 1 93.44 527 ILE B CA 1
ATOM 8605 C C . ILE B 1 527 ? 29.859 5.172 -20.969 1 93.44 527 ILE B C 1
ATOM 8607 O O . ILE B 1 527 ? 29.047 4.488 -21.578 1 93.44 527 ILE B O 1
ATOM 8611 N N . HIS B 1 528 ? 30.969 4.711 -20.484 1 95.5 528 HIS B N 1
ATOM 8612 C CA . HIS B 1 528 ? 31.297 3.291 -20.469 1 95.5 528 HIS B CA 1
ATOM 8613 C C . HIS B 1 528 ? 31.266 2.742 -19.047 1 95.5 528 HIS B C 1
ATOM 8615 O O . HIS B 1 528 ? 31.922 3.295 -18.156 1 95.5 528 HIS B O 1
ATOM 8621 N N . TRP B 1 529 ? 30.484 1.659 -18.875 1 95.69 529 TRP B N 1
ATOM 8622 C CA . TRP B 1 529 ? 30.297 1.111 -17.531 1 95.69 529 TRP B CA 1
ATOM 8623 C C . TRP B 1 529 ? 31.109 -0.16 -17.344 1 95.69 529 TRP B C 1
ATOM 8625 O O . TRP B 1 529 ? 31.25 -0.958 -18.266 1 95.69 529 TRP B O 1
ATOM 8635 N N . GLY B 1 530 ? 31.641 -0.353 -16.188 1 96.62 530 GLY B N 1
ATOM 8636 C CA . GLY B 1 530 ? 32.281 -1.576 -15.75 1 96.62 530 GLY B CA 1
ATOM 8637 C C . GLY B 1 530 ? 31.938 -1.969 -14.328 1 96.62 530 GLY B C 1
ATOM 8638 O O . GLY B 1 530 ? 31.578 -1.117 -13.516 1 96.62 530 GLY B O 1
ATOM 8639 N N . ALA B 1 531 ? 32 -3.264 -14.117 1 95.5 531 ALA B N 1
ATOM 8640 C CA . ALA B 1 531 ? 31.781 -3.791 -12.766 1 95.5 531 ALA B CA 1
ATOM 8641 C C . ALA B 1 531 ? 32.938 -4.668 -12.336 1 95.5 531 ALA B C 1
ATOM 8643 O O . ALA B 1 531 ? 33.719 -5.168 -13.172 1 95.5 531 ALA B O 1
ATOM 8644 N N . GLY B 1 532 ? 33.188 -4.727 -11.078 1 94.19 532 GLY B N 1
ATOM 8645 C CA . GLY B 1 532 ? 34.219 -5.582 -10.477 1 94.19 532 GLY B CA 1
ATOM 8646 C C . GLY B 1 532 ? 33.719 -6.324 -9.25 1 94.19 532 GLY B C 1
ATOM 8647 O O . GLY B 1 532 ? 32.969 -5.766 -8.438 1 94.19 532 GLY B O 1
ATOM 8648 N N . MET B 1 533 ? 34.031 -7.598 -9.273 1 88.75 533 MET B N 1
ATOM 8649 C CA . MET B 1 533 ? 33.688 -8.422 -8.117 1 88.75 533 MET B CA 1
ATOM 8650 C C . MET B 1 533 ? 34.938 -9.07 -7.523 1 88.75 533 MET B C 1
ATOM 8652 O O . MET B 1 533 ? 35.812 -9.562 -8.258 1 88.75 533 MET B O 1
ATOM 8656 N N . ASP B 1 534 ? 35.031 -8.883 -6.266 1 82.44 534 ASP B N 1
ATOM 8657 C CA . ASP B 1 534 ? 36.156 -9.477 -5.531 1 82.44 534 ASP B CA 1
ATOM 8658 C C . ASP B 1 534 ? 35.844 -9.586 -4.043 1 82.44 534 ASP B C 1
ATOM 8660 O O . ASP B 1 534 ? 34.906 -8.953 -3.557 1 82.44 534 ASP B O 1
ATOM 8664 N N . THR B 1 535 ? 36.562 -10.469 -3.387 1 75 535 THR B N 1
ATOM 8665 C CA . THR B 1 535 ? 36.406 -10.562 -1.939 1 75 535 THR B CA 1
ATOM 8666 C C . THR B 1 535 ? 36.906 -9.289 -1.256 1 75 535 THR B C 1
ATOM 8668 O O . THR B 1 535 ? 36.5 -8.984 -0.135 1 75 535 THR B O 1
ATOM 8671 N N . ASP B 1 536 ? 37.812 -8.648 -2.041 1 72.44 536 ASP B N 1
ATOM 8672 C CA . ASP B 1 536 ? 38.344 -7.367 -1.583 1 72.44 536 ASP B CA 1
ATOM 8673 C C . ASP B 1 536 ? 37.688 -6.203 -2.318 1 72.44 536 ASP B C 1
ATOM 8675 O O . ASP B 1 536 ? 37.719 -6.137 -3.549 1 72.44 536 ASP B O 1
ATOM 8679 N N . ILE B 1 537 ? 37.125 -5.332 -1.595 1 74.12 537 ILE B N 1
ATOM 8680 C CA . ILE B 1 537 ? 36.312 -4.258 -2.148 1 74.12 537 ILE B CA 1
ATOM 8681 C C . ILE B 1 537 ? 37.188 -3.348 -3.02 1 74.12 537 ILE B C 1
ATOM 8683 O O . ILE B 1 537 ? 36.719 -2.836 -4.043 1 74.12 537 ILE B O 1
ATOM 8687 N N . ILE B 1 538 ? 38.375 -3.084 -2.676 1 77.06 538 ILE B N 1
ATOM 8688 C CA . ILE B 1 538 ? 39.25 -2.203 -3.461 1 77.06 538 ILE B CA 1
ATOM 8689 C C . ILE B 1 538 ? 39.625 -2.881 -4.777 1 77.06 538 ILE B C 1
ATOM 8691 O O . ILE B 1 538 ? 39.625 -2.24 -5.832 1 77.06 538 ILE B O 1
ATOM 8695 N N . THR B 1 539 ? 39.938 -4.102 -4.496 1 84.5 539 THR B N 1
ATOM 8696 C CA . THR B 1 539 ? 40.219 -4.848 -5.715 1 84.5 539 THR B CA 1
ATOM 8697 C C . THR B 1 539 ? 39.031 -4.844 -6.652 1 84.5 539 THR B C 1
ATOM 8699 O O . THR B 1 539 ? 39.156 -4.645 -7.859 1 84.5 539 THR B O 1
ATOM 8702 N N . ALA B 1 540 ? 37.875 -5.039 -6.031 1 87.5 540 ALA B N 1
ATOM 8703 C CA . ALA B 1 540 ? 36.656 -4.988 -6.832 1 87.5 540 ALA B CA 1
ATOM 8704 C C . ALA B 1 540 ? 36.5 -3.637 -7.527 1 87.5 540 ALA B C 1
ATOM 8706 O O . ALA B 1 540 ? 36.125 -3.57 -8.695 1 87.5 540 ALA B O 1
ATOM 8707 N N . SER B 1 541 ? 36.781 -2.578 -6.852 1 88.88 541 SER B N 1
ATOM 8708 C CA . SER B 1 541 ? 36.656 -1.223 -7.383 1 88.88 541 SER B CA 1
ATOM 8709 C C . SER B 1 541 ? 37.656 -0.994 -8.531 1 88.88 541 SER B C 1
ATOM 8711 O O . SER B 1 541 ? 37.281 -0.442 -9.57 1 88.88 541 SER B O 1
ATOM 8713 N N . ILE B 1 542 ? 38.812 -1.403 -8.289 1 92.25 542 ILE B N 1
ATOM 8714 C CA . ILE B 1 542 ? 39.812 -1.219 -9.32 1 92.25 542 ILE B CA 1
ATOM 8715 C C . ILE B 1 542 ? 39.5 -2.102 -10.523 1 92.25 542 ILE B C 1
ATOM 8717 O O . ILE B 1 542 ? 39.656 -1.682 -11.672 1 92.25 542 ILE B O 1
ATOM 8721 N N . GLN B 1 543 ? 39.094 -3.229 -10.18 1 94.56 543 GLN B N 1
ATOM 8722 C CA . GLN B 1 543 ? 38.656 -4.113 -11.258 1 94.56 543 GLN B CA 1
ATOM 8723 C C . GLN B 1 543 ? 37.531 -3.496 -12.062 1 94.56 543 GLN B C 1
ATOM 8725 O O . GLN B 1 543 ? 37.438 -3.658 -13.281 1 94.56 543 GLN B O 1
ATOM 8730 N N . ALA B 1 544 ? 36.594 -2.861 -11.398 1 95.56 544 ALA B N 1
ATOM 8731 C CA . ALA B 1 544 ? 35.5 -2.172 -12.078 1 95.56 544 ALA B CA 1
ATOM 8732 C C . ALA B 1 544 ? 36.031 -1.108 -13.039 1 95.56 544 ALA B C 1
ATOM 8734 O O . ALA B 1 544 ? 35.531 -0.938 -14.141 1 95.56 544 ALA B O 1
ATOM 8735 N N . LEU B 1 545 ? 37.031 -0.413 -12.609 1 95.5 545 LEU B N 1
ATOM 8736 C CA . LEU B 1 545 ? 37.688 0.594 -13.453 1 95.5 545 LEU B CA 1
ATOM 8737 C C . LEU B 1 545 ? 38.281 -0.047 -14.695 1 95.5 545 LEU B C 1
ATOM 8739 O O . LEU B 1 545 ? 38.094 0.439 -15.812 1 95.5 545 LEU B O 1
ATOM 8743 N N . PHE B 1 546 ? 39 -1.135 -14.477 1 96.62 546 PHE B N 1
ATOM 8744 C CA . PHE B 1 546 ? 39.594 -1.854 -15.602 1 96.62 546 PHE B CA 1
ATOM 8745 C C . PHE B 1 546 ? 38.5 -2.311 -16.562 1 96.62 546 PHE B C 1
ATOM 8747 O O . PHE B 1 546 ? 38.656 -2.191 -17.781 1 96.62 546 PHE B O 1
ATOM 8754 N N . SER B 1 547 ? 37.469 -2.807 -15.977 1 97.06 547 SER B N 1
ATOM 8755 C CA . SER B 1 547 ? 36.375 -3.254 -16.812 1 97.06 547 SER B CA 1
ATOM 8756 C C . SER B 1 547 ? 35.812 -2.111 -17.656 1 97.06 547 SER B C 1
ATOM 8758 O O . SER B 1 547 ? 35.562 -2.281 -18.859 1 97.06 547 SER B O 1
ATOM 8760 N N . ALA B 1 548 ? 35.625 -0.951 -17.062 1 96.75 548 ALA B N 1
ATOM 8761 C CA . ALA B 1 548 ? 35.094 0.215 -17.766 1 96.75 548 ALA B CA 1
ATOM 8762 C C . ALA B 1 548 ? 36.031 0.653 -18.875 1 96.75 548 ALA B C 1
ATOM 8764 O O . ALA B 1 548 ? 35.594 0.934 -20 1 96.75 548 ALA B O 1
ATOM 8765 N N . ILE B 1 549 ? 37.25 0.646 -18.609 1 96.44 549 ILE B N 1
ATOM 8766 C CA . ILE B 1 549 ? 38.281 1.063 -19.562 1 96.44 549 ILE B CA 1
ATOM 8767 C C . ILE B 1 549 ? 38.312 0.076 -20.734 1 96.44 549 ILE B C 1
ATOM 8769 O O . ILE B 1 549 ? 38.344 0.481 -21.891 1 96.44 549 ILE B O 1
ATOM 8773 N N . ASN B 1 550 ? 38.375 -1.169 -20.391 1 96.69 550 ASN B N 1
ATOM 8774 C CA . ASN B 1 550 ? 38.406 -2.191 -21.422 1 96.69 550 ASN B CA 1
ATOM 8775 C C . ASN B 1 550 ? 37.188 -2.135 -22.328 1 96.69 550 ASN B C 1
ATOM 8777 O O . ASN B 1 550 ? 37.312 -2.314 -23.547 1 96.69 550 ASN B O 1
ATOM 8781 N N . ARG B 1 551 ? 36.094 -1.867 -21.75 1 95.56 551 ARG B N 1
ATOM 8782 C CA . ARG B 1 551 ? 34.875 -1.733 -22.547 1 95.56 551 ARG B CA 1
ATOM 8783 C C . ARG B 1 551 ? 34.938 -0.477 -23.406 1 95.56 551 ARG B C 1
ATOM 8785 O O . ARG B 1 551 ? 34.469 -0.491 -24.547 1 95.56 551 ARG B O 1
ATOM 8792 N N . MET B 1 552 ? 35.469 0.54 -22.859 1 94.81 552 MET B N 1
ATOM 8793 C CA . MET B 1 552 ? 35.688 1.765 -23.641 1 94.81 552 MET B CA 1
ATOM 8794 C C . MET B 1 552 ? 36.562 1.506 -24.844 1 94.81 552 MET B C 1
ATOM 8796 O O . MET B 1 552 ? 36.281 1.947 -25.953 1 94.81 552 MET B O 1
ATOM 8800 N N . GLN B 1 553 ? 37.594 0.767 -24.625 1 93.31 553 GLN B N 1
ATOM 8801 C CA . GLN B 1 553 ? 38.531 0.452 -25.703 1 93.31 553 GLN B CA 1
ATOM 8802 C C . GLN B 1 553 ? 37.875 -0.416 -26.781 1 93.31 553 GLN B C 1
ATOM 8804 O O . GLN B 1 553 ? 38.219 -0.336 -27.953 1 93.31 553 GLN B O 1
ATOM 8809 N N . ALA B 1 554 ? 36.969 -1.191 -26.281 1 91.12 554 ALA B N 1
ATOM 8810 C CA . ALA B 1 554 ? 36.25 -2.072 -27.203 1 91.12 554 ALA B CA 1
ATOM 8811 C C . ALA B 1 554 ? 35.094 -1.339 -27.891 1 91.12 554 ALA B C 1
ATOM 8813 O O . ALA B 1 554 ? 34.438 -1.898 -28.766 1 91.12 554 ALA B O 1
ATOM 8814 N N . GLY B 1 555 ? 34.812 -0.167 -27.5 1 84.06 555 GLY B N 1
ATOM 8815 C CA . GLY B 1 555 ? 33.75 0.613 -28.078 1 84.06 555 GLY B CA 1
ATOM 8816 C C . GLY B 1 555 ? 32.375 0.259 -27.5 1 84.06 555 GLY B C 1
ATOM 8817 O O . GLY B 1 555 ? 31.359 0.417 -28.172 1 84.06 555 GLY B O 1
ATOM 8818 N N . LYS B 1 556 ? 32.594 -0.18 -26.312 1 77.5 556 LYS B N 1
ATOM 8819 C CA . LYS B 1 556 ? 31.359 -0.614 -25.656 1 77.5 556 LYS B CA 1
ATOM 8820 C C . LYS B 1 556 ? 30.938 0.365 -24.562 1 77.5 556 LYS B C 1
ATOM 8822 O O . LYS B 1 556 ? 31.781 0.91 -23.859 1 77.5 556 LYS B O 1
#

Organism: Selenomonas ruminantium (NCBI:txid971)

Radius of gyration: 31.63 Å; Cα contacts (8 Å, |Δi|>4): 2543; chains: 2; bounding box: 86×87×72 Å

InterPro domains:
  IPR000891 Pyruvate carboxyltransferase [PF00682] (32-306)
  IPR000891 Pyruvate carboxyltransferase [PS50991] (31-304)
  IPR002034 Alpha-isopropylmalate/homocitrate synthase, conserved site [PS00816] (240-253)
  IPR005668 2-isopropylmalate synthase [MF_00572] (1-554)
  IPR013709 2-isopropylmalate synthase LeuA, allosteric (dimerisation) domain [PF08502] (423-552)
  IPR013709 2-isopropylmalate synthase LeuA, allosteric (dimerisation) domain [SM00917] (422-553)
  IPR013785 Aldolase-type TIM barrel [G3DSA:3.20.20.70] (15-374)
  IPR036230 2-isopropylmalate synthase LeuA, allosteric (dimerisation) domain superfamily [G3DSA:3.30.160.270] (377-552)
  IPR036230 2-isopropylmalate synthase LeuA, allosteric (dimerisation) domain superfamily [SSF110921] (445-552)
  IPR039371 LeuA, N-terminal catalytic TIM barrel domain [cd07942] (30-312)
  IPR054692 2-isopropylmalate synthase-like, post-catalytic domain [PF22615] (328-393)